Protein AF-0000000066933274 (afdb_homodimer)

Nearest PDB structures (foldseek):
  4g2v-assembly1_A  TM=2.378E-01  e=5.241E-01  Mus musculus
  8u1a-assembly1_B  TM=2.534E-01  e=2.340E+00  synthetic construct
  6xns-assembly2_D  TM=2.308E-01  e=4.944E+00  synthetic construct
  4g2v-assembly1_A  TM=2.990E-01  e=9.304E-01  Mus musculus
  8u1a-assembly1_B  TM=2.545E-01  e=2.924E+00  synthetic construct

Foldseek 3Di:
DDDDDDDDDPDPDDDDPDDPDPPPDDDPPPVPDPPPPDDDDDDDDDDPPPPPPVPCPPPPPPPPPPPPPPPPPPDPVVVVVCLPPPCVCNLVSLLVLLVVLLCQQCVQVPPDDPQDDDALSVCLSVLCPDPPQVLLVLLSQLLSLLLCCLVVVNVVSNVVSVVSLVVSVVSLVVVVVVCVPCVVCVVVVPLPDPSNLNNLVSNLSNCLQANADPCSNVVSLVSSLVSLPSNFQLVLQDDSSVNSLQVSLLVLLLCCQFQLNQDPCLDPRNLDNSPVNHDDDLLSVLSNLSNCVSVLQVLVPDHGDTNLVSLVCLLVDDPVNLVSNLVSLVVSVVVLVVSVVVVCVVVVLPLPPPPLVVVVVLVPPPPDPSPPVVPPSAPGLVRLLSLLSSLLSLLVSLSSVLSSQVSDPPDPPPDDDRCNVVSLVSLQSSLSSLLSSLVVCCVPRQPHPSNSSSLSSLVSCLSRHSDPVSNVSSVVSCVSSNSPHHDPPD/DDDDDDPDDPCPDDDDPDDDDDDDDDPDDDDDDDDDDDDCPPDDPPPPPPCVVVVCVPVPPPPVPVPVPPPPPPDPVVVVVCLVVCCVCNLVSLLVLLVVLLCQQCVQVPPDDPQDDDALSVCLSVLCPDPPQVLLVLLSQLLSQLLCCLVVVNVVSPVVSVVSLVVSVVSLVCVVVVCVPCPVVVVVVPLPDPSNLNNLVSVLSNCLQANADPCSNVVSLVSSLVSVPSNFQLVLQDDSSVNSLQLSLLVLLLCCQFQLNQDPCLDPRNLDNSPVNHDDDLLSVLSNLSNCVSVLQVLVPPHGDTNLVSLVCLLVDDPVNLVSNLVSLVVSVVVLVVSVVVVCVVVVLPLPVPPLVVVVVLVPPPPDPPPVVPPPSAPGLVRLLSLLSSLLSLLVSLSSVLSSQVSDPPDPPPDDDRCNVVSLVSLQSSLSSLLVSLVVCCVPRQPHPSNSSSLSSLVSCLSRHSDPVSNVSSVVSCVSSNNPHHDDPD

Secondary structure (DSSP, 8-state):
---------------------------------------------------------------------------TTHHHHHHHHGGGGTHHHHHHHHHHHHHHHTGGGTT--TTSPPPGGGGHHHHHT--S-HHHHHHHHHHHHHHHHHHTT-HHHHHHHHHHHHHHHHHHHHHHHHHHH-TTTTTS-----HHHHHHHHHHHHHHHHSBSSTTHHHHHHHHHHHHHHHH-GGGGGSHHHHHHHHHHHHHHHHHHHHTT---GGGSHHHHHGGGTTSPPPHHHHHHHHHHHHHHHH-GGGSTT--HHHHHHGGGGS-HHHHHHHHHHHHHHHHHHHHHHHHHHHHH--------HHHHHHHHH-SSS---TT---S-SSHHHHHHHHHHHHHHHHHHHHHHHHHHTSPPPPTTSPPPSHHHHHHHHHHHHHHHHHHHHHHHHHSTTSHHHHHHHHHHHHHHHH-SSHHHHHHHHHHHHHTTTT-B----/------------------------------------------------TT-------------------------THHHHHHHHHHGGG-HHHHHHHHHHHHHHHTGGGTT--TTSPPPGGGGHHHHHT--S-HHHHHHHHHHHHHHHHHHTT-HHHHHHHHHHHHHHHHHHHHHHHHHHH-TTTSSS-----HHHHHHHHHHHHHHHHSBSSTTHHHHHHHHHHHHHHHH-GGGGGSHHHHHHHHHHHHHHHHHHHHTT---GGGSHHHHHGGGTTSPPPHHHHHHHHHHHHHHHH-GGGSTT--HHHHHHGGGGS-HHHHHHHHHHHHHHHHHHHHHHHHHHHHH--------HHHHHHHHH-SSS---TT---SSSSHHHHHHHHHHHHHHHHHHHHHHHHHHTSPPPPTTSPPPSHHHHHHHHHHHHHHHHHHHHHHHHHSTTSHHHHHHHHHHHHHHHH-SSHHHHHHHHHHHHHTTTT-B----

Solvent-accessible surface area (backbone atoms only — not comparable to full-atom values): 55308 Å² total; per-residue (Å²): 129,89,70,74,84,77,87,80,76,82,81,78,83,79,80,84,82,77,71,87,70,69,74,73,74,80,80,72,78,64,79,66,82,69,81,73,80,69,74,87,78,81,75,83,71,80,75,77,76,69,80,65,76,69,75,76,74,68,77,75,76,77,67,75,77,80,69,78,71,72,74,70,67,75,65,74,63,57,61,56,55,54,54,65,73,52,36,70,89,21,67,61,52,50,47,52,51,47,47,49,39,40,48,52,38,43,50,68,57,63,90,48,67,85,81,57,79,69,66,42,60,73,46,46,66,66,49,54,69,44,78,84,46,64,27,37,37,26,15,49,49,13,25,44,31,34,50,50,12,63,77,63,70,33,66,68,42,36,55,53,13,48,52,30,39,54,50,15,51,53,44,42,49,48,49,58,53,51,51,60,65,44,61,70,59,55,64,59,69,69,64,81,48,71,61,62,46,45,26,31,50,26,45,29,51,30,33,54,50,42,22,74,49,96,55,51,44,58,51,24,47,51,53,32,49,54,54,50,58,73,65,38,43,71,65,27,34,52,69,63,49,22,27,42,47,57,53,47,52,50,52,44,27,51,46,12,44,49,43,45,42,72,46,77,63,45,38,67,60,49,56,35,44,28,35,73,78,42,82,70,53,74,56,54,49,50,45,54,53,49,30,41,44,41,71,49,50,51,57,41,83,54,81,84,40,42,40,70,55,35,60,66,47,56,73,72,50,53,71,68,57,46,52,52,37,51,41,37,44,47,52,51,49,50,51,51,51,44,50,50,53,52,48,33,68,73,63,65,55,68,71,66,82,63,61,61,64,61,55,51,52,54,71,65,46,81,74,63,76,70,55,82,77,65,55,69,82,49,98,44,55,66,55,25,34,40,51,16,47,52,23,33,52,48,28,50,48,33,49,53,52,36,52,55,54,69,66,46,74,78,67,58,88,60,50,72,78,75,54,50,68,57,31,45,50,49,18,37,52,25,36,44,48,28,52,48,27,50,50,50,27,53,70,75,39,58,78,10,56,52,35,56,59,36,44,59,30,35,51,47,25,41,75,58,30,62,44,67,67,51,17,49,50,26,47,50,51,36,50,74,61,24,61,71,42,64,64,69,85,123,139,71,93,69,83,77,85,81,81,84,72,81,84,82,84,79,84,85,85,70,89,69,89,83,88,72,91,76,92,86,91,84,90,82,89,84,80,81,73,82,70,81,70,84,72,77,76,70,76,74,78,64,75,68,75,73,71,68,73,73,73,75,65,74,76,77,69,77,71,74,72,68,66,75,62,74,61,56,61,55,55,52,52,63,72,50,35,69,93,21,67,62,53,49,46,53,50,48,47,50,41,40,50,53,38,42,49,71,56,62,91,48,66,85,81,56,78,70,65,42,60,74,45,46,67,66,48,52,68,44,78,85,47,62,28,37,38,26,15,49,49,14,26,42,31,34,49,51,11,63,78,64,68,32,66,67,42,35,54,51,14,50,51,30,40,52,50,16,52,54,44,42,49,48,48,58,53,51,51,61,64,44,62,69,59,54,62,58,71,68,64,81,48,74,61,62,46,47,27,32,51,26,45,29,51,28,34,54,53,42,21,73,50,96,55,51,43,60,51,24,47,52,53,30,50,54,55,51,58,73,65,39,43,71,64,28,32,52,69,63,49,22,26,42,48,58,55,48,51,51,51,44,28,50,45,12,44,51,42,43,44,71,46,75,64,47,36,68,60,50,55,36,43,29,36,72,78,42,82,70,53,76,57,53,48,51,44,54,52,49,29,40,43,41,72,48,50,51,59,41,82,55,81,84,42,42,40,70,55,35,60,66,47,55,72,72,50,52,70,69,57,47,52,51,37,50,42,36,45,48,53,51,50,50,52,51,52,44,50,49,54,51,49,33,69,73,64,65,56,67,71,68,84,62,60,61,63,60,53,51,50,55,72,65,47,85,75,65,77,69,53,86,71,66,59,66,81,49,95,43,54,68,54,23,33,40,50,18,46,53,24,35,53,47,29,50,48,33,47,52,51,36,52,55,53,68,64,46,74,80,66,59,87,60,50,74,78,75,54,51,68,58,30,47,50,49,19,37,53,26,34,47,48,28,52,50,30,50,51,50,27,52,72,74,40,58,78,11,56,52,37,56,60,38,45,58,29,36,52,48,24,40,74,59,29,62,45,69,67,52,18,50,51,26,47,52,50,36,50,74,61,23,59,72,42,62,66,70,85,123

pLDDT: mean 71.2, std 28.5, range [14.56, 98.38]

Radius of gyration: 40.58 Å; Cα contacts (8 Å, |Δi|>4): 1030; chains: 2; bounding box: 125×117×122 Å

Structure (mmCIF, N/CA/C/O backbone):
data_AF-0000000066933274-model_v1
#
loop_
_entity.id
_entity.type
_entity.pdbx_description
1 polymer 'Unplaced genomic scaffold supercont1.3, whole genome shotgun sequence'
#
loop_
_atom_site.group_PDB
_atom_site.id
_atom_site.type_symbol
_atom_site.label_atom_id
_atom_site.label_alt_id
_atom_site.label_comp_id
_atom_site.label_asym_id
_atom_site.label_entity_id
_atom_site.label_seq_id
_atom_site.pdbx_PDB_ins_code
_atom_site.Cartn_x
_atom_site.Cartn_y
_atom_site.Cartn_z
_atom_site.occupancy
_atom_site.B_iso_or_equiv
_atom_site.auth_seq_id
_atom_site.auth_comp_id
_atom_site.auth_asym_id
_atom_site.auth_atom_id
_atom_site.pdbx_PDB_model_num
ATOM 1 N N . MET A 1 1 ? 67.625 -12.094 35.531 1 18.78 1 MET A N 1
ATOM 2 C CA . MET A 1 1 ? 68.438 -11.281 34.625 1 18.78 1 MET A CA 1
ATOM 3 C C . MET A 1 1 ? 68.312 -11.805 33.188 1 18.78 1 MET A C 1
ATOM 5 O O . MET A 1 1 ? 69 -11.289 32.312 1 18.78 1 MET A O 1
ATOM 9 N N . SER A 1 2 ? 67.938 -12.898 33.031 1 17.69 2 SER A N 1
ATOM 10 C CA . SER A 1 2 ? 68.25 -13.789 31.922 1 17.69 2 SER A CA 1
ATOM 11 C C . SER A 1 2 ? 67.812 -13.188 30.594 1 17.69 2 SER A C 1
ATOM 13 O O . SER A 1 2 ? 66.625 -12.898 30.422 1 17.69 2 SER A O 1
ATOM 15 N N . ALA A 1 3 ? 68.688 -12.734 29.859 1 18.67 3 ALA A N 1
ATOM 16 C CA . ALA A 1 3 ? 69.188 -11.867 28.797 1 18.67 3 ALA A CA 1
ATOM 17 C C . ALA A 1 3 ? 68.875 -12.438 27.422 1 18.67 3 ALA A C 1
ATOM 19 O O . ALA A 1 3 ? 69.312 -11.859 26.391 1 18.67 3 ALA A O 1
ATOM 20 N N . GLN A 1 4 ? 68.438 -13.68 27.406 1 16.78 4 GLN A N 1
ATOM 21 C CA . GLN A 1 4 ? 69 -14.336 26.25 1 16.78 4 GLN A CA 1
ATOM 22 C C . GLN A 1 4 ? 68.688 -13.57 24.969 1 16.78 4 GLN A C 1
ATOM 24 O O . GLN A 1 4 ? 67.812 -12.711 24.953 1 16.78 4 GLN A O 1
ATOM 29 N N . VAL A 1 5 ? 68.438 -14.336 23.953 1 17.09 5 VAL A N 1
ATOM 30 C CA . VAL A 1 5 ? 69.062 -14.609 22.672 1 17.09 5 VAL A CA 1
ATOM 31 C C . VAL A 1 5 ? 68.5 -13.641 21.625 1 17.09 5 VAL A C 1
ATOM 33 O O . VAL A 1 5 ? 67.5 -12.992 21.828 1 17.09 5 VAL A O 1
ATOM 36 N N . SER A 1 6 ? 68.188 -14.125 20.422 1 15.7 6 SER A N 1
ATOM 37 C CA . SER A 1 6 ? 69 -14.062 19.203 1 15.7 6 SER A CA 1
ATOM 38 C C . SER A 1 6 ? 68.438 -13.039 18.219 1 15.7 6 SER A C 1
ATOM 40 O O . SER A 1 6 ? 69.125 -12.227 17.656 1 15.7 6 SER A O 1
ATOM 42 N N . ARG A 1 7 ? 67.125 -13.227 17.688 1 17.92 7 ARG A N 1
ATOM 43 C CA . ARG A 1 7 ? 67.188 -13.484 16.25 1 17.92 7 ARG A CA 1
ATOM 44 C C . ARG A 1 7 ? 67.188 -12.18 15.469 1 17.92 7 ARG A C 1
ATOM 46 O O . ARG A 1 7 ? 66.438 -11.234 15.789 1 17.92 7 ARG A O 1
ATOM 53 N N . PRO A 1 8 ? 68.125 -12.078 14.516 1 18.42 8 PRO A N 1
ATOM 54 C CA . PRO A 1 8 ? 68.75 -11.008 13.789 1 18.42 8 PRO A CA 1
ATOM 55 C C . PRO A 1 8 ? 67.812 -10.141 12.984 1 18.42 8 PRO A C 1
ATOM 57 O O . PRO A 1 8 ? 66.625 -10.5 12.828 1 18.42 8 PRO A O 1
ATOM 60 N N . ARG A 1 9 ? 68.438 -9.289 12.141 1 16.47 9 ARG A N 1
ATOM 61 C CA . ARG A 1 9 ? 68.625 -7.957 11.57 1 16.47 9 ARG A CA 1
ATOM 62 C C . ARG A 1 9 ? 67.875 -7.84 10.227 1 16.47 9 ARG A C 1
ATOM 64 O O . ARG A 1 9 ? 68.125 -6.91 9.453 1 16.47 9 ARG A O 1
ATOM 71 N N . LYS A 1 10 ? 66.875 -8.664 10.039 1 15.83 10 LYS A N 1
ATOM 72 C CA . LYS A 1 10 ? 66.75 -8.82 8.594 1 15.83 10 LYS A CA 1
ATOM 73 C C . LYS A 1 10 ? 66.688 -7.469 7.891 1 15.83 10 LYS A C 1
ATOM 75 O O . LYS A 1 10 ? 66.188 -6.492 8.414 1 15.83 10 LYS A O 1
ATOM 80 N N . LYS A 1 11 ? 67.375 -7.441 6.73 1 16.17 11 LYS A N 1
ATOM 81 C CA . LYS A 1 11 ? 68 -6.633 5.695 1 16.17 11 LYS A CA 1
ATOM 82 C C . LYS A 1 11 ? 67 -5.688 5.047 1 16.17 11 LYS A C 1
ATOM 84 O O . LYS A 1 11 ? 65.812 -6.066 4.805 1 16.17 11 LYS A O 1
ATOM 89 N N . ARG A 1 12 ? 67.125 -4.395 4.957 1 16.53 12 ARG A N 1
ATOM 90 C CA . ARG A 1 12 ? 66.688 -3.064 4.539 1 16.53 12 ARG A CA 1
ATOM 91 C C . ARG A 1 12 ? 66.625 -2.971 3.02 1 16.53 12 ARG A C 1
ATOM 93 O O . ARG A 1 12 ? 66.375 -1.897 2.473 1 16.53 12 ARG A O 1
ATOM 100 N N . ARG A 1 13 ? 67.125 -4.047 2.297 1 15.05 13 ARG A N 1
ATOM 101 C CA . ARG A 1 13 ? 67.625 -3.549 1.04 1 15.05 13 ARG A CA 1
ATOM 102 C C . ARG A 1 13 ? 66.688 -2.617 0.34 1 15.05 13 ARG A C 1
ATOM 104 O O . ARG A 1 13 ? 65.438 -2.719 0.542 1 15.05 13 ARG A O 1
ATOM 111 N N . ALA A 1 14 ? 67.188 -1.65 -0.575 1 16.34 14 ALA A N 1
ATOM 112 C CA . ALA A 1 14 ? 67.25 -0.391 -1.308 1 16.34 14 ALA A CA 1
ATOM 113 C C . ALA A 1 14 ? 66.375 -0.421 -2.562 1 16.34 14 ALA A C 1
ATOM 115 O O . ALA A 1 14 ? 66 0.628 -3.092 1 16.34 14 ALA A O 1
ATOM 116 N N . THR A 1 15 ? 66.125 -1.631 -3.086 1 14.56 15 THR A N 1
ATOM 117 C CA . THR A 1 15 ? 66.312 -1.656 -4.527 1 14.56 15 THR A CA 1
ATOM 118 C C . THR A 1 15 ? 65.438 -0.611 -5.23 1 14.56 15 THR A C 1
ATOM 120 O O . THR A 1 15 ? 64.5 -0.091 -4.645 1 14.56 15 THR A O 1
ATOM 123 N N . ALA A 1 16 ? 64.812 -1.006 -6.426 1 15.29 16 ALA A N 1
ATOM 124 C CA . ALA A 1 16 ? 64.938 -0.769 -7.859 1 15.29 16 ALA A CA 1
ATOM 125 C C . ALA A 1 16 ? 64 0.323 -8.328 1 15.29 16 ALA A C 1
ATOM 127 O O . ALA A 1 16 ? 62.781 0.294 -8.016 1 15.29 16 ALA A O 1
ATOM 128 N N . ARG A 1 17 ? 64.438 1.502 -8.789 1 16.56 17 ARG A N 1
ATOM 129 C CA . ARG A 1 17 ? 64.188 2.783 -9.438 1 16.56 17 ARG A CA 1
ATOM 130 C C . ARG A 1 17 ? 63.438 2.588 -10.758 1 16.56 17 ARG A C 1
ATOM 132 O O . ARG A 1 17 ? 63.281 3.535 -11.523 1 16.56 17 ARG A O 1
ATOM 139 N N . SER A 1 18 ? 63.062 1.366 -11.023 1 14.67 18 SER A N 1
ATOM 140 C CA . SER A 1 18 ? 62.938 1.223 -12.469 1 14.67 18 SER A CA 1
ATOM 141 C C . SER A 1 18 ? 62.156 2.391 -13.086 1 14.67 18 SER A C 1
ATOM 143 O O . SER A 1 18 ? 61.438 3.086 -12.391 1 14.67 18 SER A O 1
ATOM 145 N N . THR A 1 19 ? 62 2.285 -14.438 1 15.74 19 THR A N 1
ATOM 146 C CA . THR A 1 19 ? 62.156 2.764 -15.805 1 15.74 19 THR A CA 1
ATOM 147 C C . THR A 1 19 ? 60.844 3.377 -16.328 1 15.74 19 THR A C 1
ATOM 149 O O . THR A 1 19 ? 60.812 3.979 -17.391 1 15.74 19 THR A O 1
ATOM 152 N N . ASP A 1 20 ? 59.781 3.18 -15.664 1 15.59 20 ASP A N 1
ATOM 153 C CA . ASP A 1 20 ? 58.75 2.994 -16.688 1 15.59 20 ASP A CA 1
ATOM 154 C C . ASP A 1 20 ? 58.531 4.273 -17.5 1 15.59 20 ASP A C 1
ATOM 156 O O . ASP A 1 20 ? 58.344 5.348 -16.922 1 15.59 20 ASP A O 1
ATOM 160 N N . GLU A 1 21 ? 59.031 4.18 -18.703 1 16.09 21 GLU A N 1
ATOM 161 C CA . GLU A 1 21 ? 59.062 4.93 -19.953 1 16.09 21 GLU A CA 1
ATOM 162 C C . GLU A 1 21 ? 57.688 5.488 -20.297 1 16.09 21 GLU A C 1
ATOM 164 O O . GLU A 1 21 ? 56.688 4.805 -20.141 1 16.09 21 GLU A O 1
ATOM 169 N N . CYS A 1 22 ? 57.656 6.645 -20.219 1 16.64 22 CYS A N 1
ATOM 170 C CA . CYS A 1 22 ? 56.719 7.734 -20.484 1 16.64 22 CYS A CA 1
ATOM 171 C C . CYS A 1 22 ? 56.094 7.594 -21.875 1 16.64 22 CYS A C 1
ATOM 173 O O . CYS A 1 22 ? 55.438 8.516 -22.359 1 16.64 22 CYS A O 1
ATOM 175 N N . PRO A 1 23 ? 56.062 6.234 -22.328 1 14.92 23 PRO A N 1
ATOM 176 C CA . PRO A 1 23 ? 55.969 6.516 -23.75 1 14.92 23 PRO A CA 1
ATOM 177 C C . PRO A 1 23 ? 54.812 7.465 -24.094 1 14.92 23 PRO A C 1
ATOM 179 O O . PRO A 1 23 ? 53.781 7.434 -23.438 1 14.92 23 PRO A O 1
ATOM 182 N N . ALA A 1 24 ? 55.188 8.453 -24.516 1 17.03 24 ALA A N 1
ATOM 183 C CA . ALA A 1 24 ? 54.594 9.656 -25.125 1 17.03 24 ALA A CA 1
ATOM 184 C C . ALA A 1 24 ? 53.656 9.289 -26.266 1 17.03 24 ALA A C 1
ATOM 186 O O . ALA A 1 24 ? 54.094 8.859 -27.328 1 17.03 24 ALA A O 1
ATOM 187 N N . ILE A 1 25 ? 52.781 8.359 -25.812 1 15.12 25 ILE A N 1
ATOM 188 C CA . ILE A 1 25 ? 51.969 7.891 -26.938 1 15.12 25 ILE A CA 1
ATOM 189 C C . ILE A 1 25 ? 51.656 9.055 -27.875 1 15.12 25 ILE A C 1
ATOM 191 O O . ILE A 1 25 ? 51.438 10.18 -27.406 1 15.12 25 ILE A O 1
ATOM 195 N N . LEU A 1 26 ? 51.438 8.617 -29 1 14.84 26 LEU A N 1
ATOM 196 C CA . LEU A 1 26 ? 51.531 8.977 -30.406 1 14.84 26 LEU A CA 1
ATOM 197 C C . LEU A 1 26 ? 50.5 10.055 -30.766 1 14.84 26 LEU A C 1
ATOM 199 O O . LEU A 1 26 ? 49.688 10.43 -29.938 1 14.84 26 LEU A O 1
ATOM 203 N N . ARG A 1 27 ? 49.625 9.648 -31.734 1 15.19 27 ARG A N 1
ATOM 204 C CA . ARG A 1 27 ? 49.469 10.117 -33.094 1 15.19 27 ARG A CA 1
ATOM 205 C C . ARG A 1 27 ? 48.312 11.117 -33.219 1 15.19 27 ARG A C 1
ATOM 207 O O . ARG A 1 27 ? 47.219 10.859 -32.719 1 15.19 27 ARG A O 1
ATOM 214 N N . ALA A 1 28 ? 48.594 12.219 -33.375 1 15.47 28 ALA A N 1
ATOM 215 C CA . ALA A 1 28 ? 47.938 13.508 -33.594 1 15.47 28 ALA A CA 1
ATOM 216 C C . ALA A 1 28 ? 46.938 13.438 -34.719 1 15.47 28 ALA A C 1
ATOM 218 O O . ALA A 1 28 ? 46.125 14.352 -34.938 1 15.47 28 ALA A O 1
ATOM 219 N N . SER A 1 29 ? 46.812 12.25 -35.469 1 15.27 29 SER A N 1
ATOM 220 C CA . SER A 1 29 ? 46.688 12.727 -36.844 1 15.27 29 SER A CA 1
ATOM 221 C C . SER A 1 29 ? 45.312 13.367 -37.062 1 15.27 29 SER A C 1
ATOM 223 O O . SER A 1 29 ? 44.312 12.703 -36.969 1 15.27 29 SER A O 1
ATOM 225 N N . THR A 1 30 ? 45.031 14.438 -36.531 1 17.11 30 THR A N 1
ATOM 226 C CA . THR A 1 30 ? 43.75 15.117 -36.688 1 17.11 30 THR A CA 1
ATOM 227 C C . THR A 1 30 ? 43.5 15.422 -38.156 1 17.11 30 THR A C 1
ATOM 229 O O . THR A 1 30 ? 42.562 16.156 -38.5 1 17.11 30 THR A O 1
ATOM 232 N N . ASP A 1 31 ? 43.812 14.469 -39.062 1 15.92 31 ASP A N 1
ATOM 233 C CA . ASP A 1 31 ? 43.75 15.039 -40.406 1 15.92 31 ASP A CA 1
ATOM 234 C C . ASP A 1 31 ? 42.375 15.664 -40.656 1 15.92 31 ASP A C 1
ATOM 236 O O . ASP A 1 31 ? 41.344 15.047 -40.375 1 15.92 31 ASP A O 1
ATOM 240 N N . ASP A 1 32 ? 42.281 16.828 -40.719 1 17.05 32 ASP A N 1
ATOM 241 C CA . ASP A 1 32 ? 41.344 17.922 -40.906 1 17.05 32 ASP A CA 1
ATOM 242 C C . ASP A 1 32 ? 40.625 17.812 -42.25 1 17.05 32 ASP A C 1
ATOM 244 O O . ASP A 1 32 ? 39.844 18.688 -42.625 1 17.05 32 ASP A O 1
ATOM 248 N N . ASP A 1 33 ? 40.812 16.75 -42.969 1 16.14 33 ASP A N 1
ATOM 249 C CA . ASP A 1 33 ? 40.656 17.188 -44.375 1 16.14 33 ASP A CA 1
ATOM 250 C C . ASP A 1 33 ? 39.25 17.75 -44.594 1 16.14 33 ASP A C 1
ATOM 252 O O . ASP A 1 33 ? 38.25 17.234 -44.062 1 16.14 33 ASP A O 1
ATOM 256 N N . THR A 1 34 ? 39.219 18.906 -45.094 1 17.95 34 THR A N 1
ATOM 257 C CA . THR A 1 34 ? 38.344 20.031 -45.469 1 17.95 34 THR A CA 1
ATOM 258 C C . THR A 1 34 ? 37.375 19.594 -46.562 1 17.95 34 THR A C 1
ATOM 260 O O . THR A 1 34 ? 36.469 20.344 -46.906 1 17.95 34 THR A O 1
ATOM 263 N N . THR A 1 35 ? 37.344 18.344 -47.031 1 16.97 35 THR A N 1
ATOM 2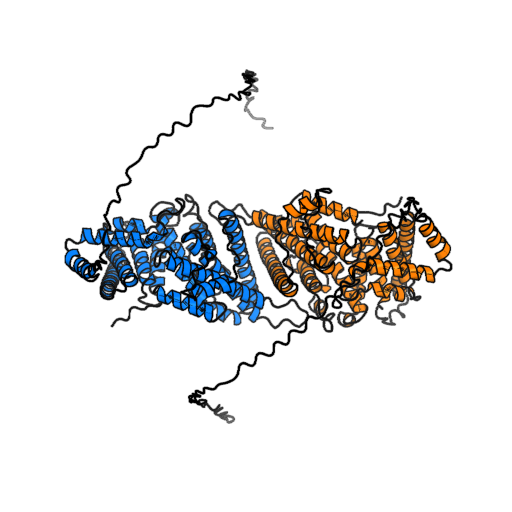64 C CA . THR A 1 35 ? 37 18.438 -48.438 1 16.97 35 THR A CA 1
ATOM 265 C C . THR A 1 35 ? 35.562 18.938 -48.625 1 16.97 35 THR A C 1
ATOM 267 O O . THR A 1 35 ? 34.656 18.438 -47.969 1 16.97 35 THR A O 1
ATOM 270 N N . THR A 1 36 ? 35.5 20.094 -49.281 1 18.48 36 THR A N 1
ATOM 271 C CA . THR A 1 36 ? 34.531 21.078 -49.719 1 18.48 36 THR A CA 1
ATOM 272 C C . THR A 1 36 ? 33.5 20.422 -50.656 1 18.48 36 THR A C 1
ATOM 274 O O . THR A 1 36 ? 33.844 19.969 -51.75 1 18.48 36 THR A O 1
ATOM 277 N N . ILE A 1 37 ? 32.656 19.594 -50.188 1 19.06 37 ILE A N 1
ATOM 278 C CA . ILE A 1 37 ? 31.844 18.812 -51.094 1 19.06 37 ILE A CA 1
ATOM 279 C C . ILE A 1 37 ? 30.844 19.719 -51.812 1 19.06 37 ILE A C 1
ATOM 281 O O . ILE A 1 37 ? 29.625 19.578 -51.625 1 19.06 37 ILE A O 1
ATOM 285 N N . SER A 1 38 ? 31.422 20.875 -52.219 1 16.17 38 SER A N 1
ATOM 286 C CA . SER A 1 38 ? 30.312 21.766 -52.531 1 16.17 38 SER A CA 1
ATOM 287 C C . SER A 1 38 ? 29.375 21.141 -53.531 1 16.17 38 SER A C 1
ATOM 289 O O . SER A 1 38 ? 28.172 20.984 -53.281 1 16.17 38 SER A O 1
ATOM 291 N N . PRO A 1 39 ? 29.156 21.906 -54.656 1 17.42 39 PRO A N 1
ATOM 292 C CA . PRO A 1 39 ? 27.922 22.562 -55.094 1 17.42 39 PRO A CA 1
ATOM 293 C C . PRO A 1 39 ? 27.188 21.781 -56.156 1 17.42 39 PRO A C 1
ATOM 295 O O . PRO A 1 39 ? 25.953 21.75 -56.188 1 17.42 39 PRO A O 1
ATOM 298 N N . ASP A 1 40 ? 27.828 20.984 -57.094 1 15.98 40 ASP A N 1
ATOM 299 C CA . ASP A 1 40 ? 27.516 21.453 -58.469 1 15.98 40 ASP A CA 1
ATOM 300 C C . ASP A 1 40 ? 26.125 21 -58.875 1 15.98 40 ASP A C 1
ATOM 302 O O . ASP A 1 40 ? 25.688 19.891 -58.562 1 15.98 40 ASP A O 1
ATOM 306 N N . ALA A 1 41 ? 25.297 22 -59.469 1 17.14 41 ALA A N 1
ATOM 307 C CA . ALA A 1 41 ? 23.953 22.328 -59.938 1 17.14 41 ALA A CA 1
ATOM 308 C C . ALA A 1 41 ? 23.578 21.5 -61.156 1 17.14 41 ALA A C 1
ATOM 310 O O . ALA A 1 41 ? 22.391 21.344 -61.469 1 17.14 41 ALA A O 1
ATOM 311 N N . SER A 1 42 ? 24.609 20.781 -61.875 1 16.28 42 SER A N 1
ATOM 312 C CA . SER A 1 42 ? 24.297 21.031 -63.25 1 16.28 42 SER A CA 1
ATOM 313 C C . SER A 1 42 ? 23 20.344 -63.688 1 16.28 42 SER A C 1
ATOM 315 O O . SER A 1 42 ? 22.578 19.391 -63.031 1 16.28 42 SER A O 1
ATOM 317 N N . ASN A 1 43 ? 22.422 20.828 -64.875 1 17.67 43 ASN A N 1
ATOM 318 C CA . ASN A 1 43 ? 21.219 21.094 -65.688 1 17.67 43 ASN A CA 1
ATOM 319 C C . ASN A 1 43 ? 20.75 19.844 -66.438 1 17.67 43 ASN A C 1
ATOM 321 O O . ASN A 1 43 ? 19.641 19.828 -66.938 1 17.67 43 ASN A O 1
ATOM 325 N N . THR A 1 44 ? 21.688 18.859 -66.625 1 17.14 44 THR A N 1
ATOM 326 C CA . THR A 1 44 ? 21.391 18.469 -68 1 17.14 44 THR A CA 1
ATOM 327 C C . THR A 1 44 ? 20.062 17.719 -68.125 1 17.14 44 THR A C 1
ATOM 329 O O . THR A 1 44 ? 19.688 17.016 -67.188 1 17.14 44 THR A O 1
ATOM 332 N N . SER A 1 45 ? 19.328 17.891 -69.25 1 18.48 45 SER A N 1
ATOM 333 C CA . SER A 1 45 ? 18.031 17.859 -69.875 1 18.48 45 SER A CA 1
ATOM 334 C C . SER A 1 45 ? 17.562 16.422 -70.125 1 18.48 45 SER A C 1
ATOM 336 O O . SER A 1 45 ? 16.406 16.203 -70.5 1 18.48 45 SER A O 1
ATOM 338 N N . PRO A 1 46 ? 18.469 15.359 -69.75 1 18.72 46 PRO A N 1
ATOM 339 C CA . PRO A 1 46 ? 18.188 14.492 -70.875 1 18.72 46 PRO A CA 1
ATOM 340 C C . PRO A 1 46 ? 16.719 14.086 -71 1 18.72 46 PRO A C 1
ATOM 342 O O . PRO A 1 46 ? 16 14.117 -69.938 1 18.72 46 PRO A O 1
ATOM 345 N N . THR A 1 47 ? 16.344 13.828 -72.25 1 18.03 47 THR A N 1
ATOM 346 C CA . THR A 1 47 ? 15.18 13.664 -73.062 1 18.03 47 THR A CA 1
ATOM 347 C C . THR A 1 47 ? 14.344 12.461 -72.625 1 18.03 47 THR A C 1
ATOM 349 O O . THR A 1 47 ? 14.891 11.469 -72.125 1 18.03 47 THR A O 1
ATOM 352 N N . GLU A 1 48 ? 13.109 12.75 -72.438 1 19.34 48 GLU A N 1
ATOM 353 C CA . GLU A 1 48 ? 11.859 12.125 -72 1 19.34 48 GLU A CA 1
ATOM 354 C C . GLU A 1 48 ? 11.641 10.797 -72.75 1 19.34 48 GLU A C 1
ATOM 356 O O . GLU A 1 48 ? 10.641 10.109 -72.5 1 19.34 48 GLU A O 1
ATOM 361 N N . ASP A 1 49 ? 12.836 10.047 -73.188 1 17.56 49 ASP A N 1
ATOM 362 C CA . ASP A 1 49 ? 12.328 9.188 -74.25 1 17.56 49 ASP A CA 1
ATOM 363 C C . ASP A 1 49 ? 11.133 8.367 -73.812 1 17.56 49 ASP A C 1
ATOM 365 O O . ASP A 1 49 ? 11.086 7.93 -72.625 1 17.56 49 ASP A O 1
ATOM 369 N N . ASP A 1 50 ? 10.047 8.516 -74.562 1 18.91 50 ASP A N 1
ATOM 370 C CA . ASP A 1 50 ? 8.633 8.148 -74.562 1 18.91 50 ASP A CA 1
ATOM 371 C C . ASP A 1 50 ? 8.461 6.633 -74.5 1 18.91 50 ASP A C 1
ATOM 373 O O . ASP A 1 50 ? 7.344 6.125 -74.625 1 18.91 50 ASP A O 1
ATOM 377 N N . LEU A 1 51 ? 9.547 5.887 -73.938 1 19.36 51 LEU A N 1
ATOM 378 C CA . LEU A 1 51 ? 9.414 4.52 -74.438 1 19.36 51 LEU A CA 1
ATOM 379 C C . LEU A 1 51 ? 8.031 3.961 -74.125 1 19.36 51 LEU A C 1
ATOM 381 O O . LEU A 1 51 ? 7.637 3.928 -72.938 1 19.36 51 LEU A O 1
ATOM 385 N N . THR A 1 52 ? 7.098 4.02 -75.062 1 20.03 52 THR A N 1
ATOM 386 C CA . THR A 1 52 ? 5.703 3.641 -75.25 1 20.03 52 THR A CA 1
ATOM 387 C C . THR A 1 52 ? 5.5 2.158 -74.938 1 20.03 52 THR A C 1
ATOM 389 O O . THR A 1 52 ? 4.398 1.63 -75.125 1 20.03 52 THR A O 1
ATOM 392 N N . MET A 1 53 ? 6.387 1.508 -74.125 1 19.7 53 MET A N 1
ATOM 393 C CA . MET A 1 53 ? 6.215 0.081 -74.375 1 19.7 53 MET A CA 1
ATOM 394 C C . MET A 1 53 ? 4.762 -0.334 -74.188 1 19.7 53 MET A C 1
ATOM 396 O O . MET A 1 53 ? 4.148 0.009 -73.188 1 19.7 53 MET A O 1
ATOM 400 N N . SER A 1 54 ? 4.062 -0.618 -75.25 1 19.5 54 SER A N 1
ATOM 401 C CA . SER A 1 54 ? 2.686 -1.014 -75.5 1 19.5 54 SER A CA 1
ATOM 402 C C . SER A 1 54 ? 2.324 -2.297 -74.75 1 19.5 54 SER A C 1
ATOM 404 O O . SER A 1 54 ? 1.292 -2.91 -75.062 1 19.5 54 SER A O 1
ATOM 406 N N . LEU A 1 55 ? 2.914 -2.48 -73.562 1 19.61 55 LEU A N 1
ATOM 407 C CA . LEU A 1 55 ? 2.799 -3.895 -73.188 1 19.61 55 LEU A CA 1
ATOM 408 C C . LEU A 1 55 ? 1.346 -4.355 -73.312 1 19.61 55 LEU A C 1
ATOM 410 O O . LEU A 1 55 ? 0.455 -3.703 -72.75 1 19.61 55 LEU A O 1
ATOM 414 N N . ASP A 1 56 ? 1.044 -5.176 -74.25 1 21.33 56 ASP A N 1
ATOM 415 C CA . ASP A 1 56 ? -0.139 -5.844 -74.75 1 21.33 56 ASP A CA 1
ATOM 416 C C . ASP A 1 56 ? -0.857 -6.641 -73.688 1 21.33 56 ASP A C 1
ATOM 418 O O . ASP A 1 56 ? -0.305 -7.598 -73.125 1 21.33 56 ASP A O 1
ATOM 422 N N . THR A 1 57 ? -1.358 -5.98 -72.688 1 23.5 57 THR A N 1
ATOM 423 C CA . THR A 1 57 ? -1.939 -6.613 -71.5 1 23.5 57 THR A CA 1
ATOM 424 C C . THR A 1 57 ? -3.096 -7.527 -71.875 1 23.5 57 THR A C 1
ATOM 426 O O . THR A 1 57 ? -4.203 -7.059 -72.125 1 23.5 57 THR A O 1
ATOM 429 N N . SER A 1 58 ? -2.76 -8.523 -72.75 1 22.88 58 SER A N 1
ATOM 430 C CA . SER A 1 58 ? -3.828 -9.406 -73.25 1 22.88 58 SER A CA 1
ATOM 431 C C . SER A 1 58 ? -4.684 -9.891 -72.062 1 22.88 58 SER A C 1
ATOM 433 O O . SER A 1 58 ? -4.18 -10.086 -70.938 1 22.88 58 SER A O 1
ATOM 435 N N . PRO A 1 59 ? -6.027 -9.797 -72.25 1 23.08 59 PRO A N 1
ATOM 436 C CA . PRO A 1 59 ? -7.062 -9.953 -71.188 1 23.08 59 PRO A CA 1
ATOM 437 C C . PRO A 1 59 ? -7.078 -11.344 -70.562 1 23.08 59 PRO A C 1
ATOM 439 O O . PRO A 1 59 ? -7.309 -12.336 -71.312 1 23.08 59 PRO A O 1
ATOM 442 N N . SER A 1 60 ? -5.93 -11.867 -70 1 21.75 60 SER A N 1
ATOM 443 C CA . SER A 1 60 ? -5.992 -13.32 -69.875 1 21.75 60 SER A CA 1
ATOM 444 C C . SER A 1 60 ? -7.301 -13.758 -69.188 1 21.75 60 SER A C 1
ATOM 446 O O . SER A 1 60 ? -7.734 -13.18 -68.188 1 21.75 60 SER A O 1
ATOM 448 N N . PRO A 1 61 ? -8.156 -14.508 -69.938 1 23.28 61 PRO A N 1
ATOM 449 C CA . PRO A 1 61 ? -9.531 -14.945 -69.75 1 23.28 61 PRO A CA 1
ATOM 450 C C . PRO A 1 61 ? -9.703 -15.703 -68.438 1 23.28 61 PRO A C 1
ATOM 452 O O . PRO A 1 61 ? -10.766 -16.281 -68.188 1 23.28 61 PRO A O 1
ATOM 455 N N . TRP A 1 62 ? -8.594 -16.031 -67.75 1 21.05 62 TRP A N 1
ATOM 456 C CA . TRP A 1 62 ? -8.742 -17.203 -66.875 1 21.05 62 TRP A CA 1
ATOM 457 C C . TRP A 1 62 ? -9.719 -16.938 -65.75 1 21.05 62 TRP A C 1
ATOM 459 O O . TRP A 1 62 ? -9.383 -16.281 -64.75 1 21.05 62 TRP A O 1
ATOM 469 N N . GLU A 1 63 ? -10.906 -16.594 -66.125 1 22.66 63 GLU A N 1
ATOM 470 C CA . GLU A 1 63 ? -11.945 -16.375 -65.125 1 22.66 63 GLU A CA 1
ATOM 471 C C . GLU A 1 63 ? -12.086 -17.594 -64.188 1 22.66 63 GLU A C 1
ATOM 473 O O . GLU A 1 63 ? -12.531 -18.656 -64.625 1 22.66 63 GLU A O 1
ATOM 478 N N . PRO A 1 64 ? -11.008 -17.922 -63.344 1 21.81 64 PRO A N 1
ATOM 479 C CA . PRO A 1 64 ? -11.219 -19.25 -62.719 1 21.81 64 PRO A CA 1
ATOM 480 C C . PRO A 1 64 ? -12.562 -19.344 -62 1 21.81 64 PRO A C 1
ATOM 482 O O . PRO A 1 64 ? -12.977 -18.406 -61.344 1 21.81 64 PRO A O 1
ATOM 485 N N . ASP A 1 65 ? -13.547 -19.969 -62.531 1 22.02 65 ASP A N 1
ATOM 486 C CA . ASP A 1 65 ? -14.852 -20.391 -62.031 1 22.02 65 ASP A CA 1
ATOM 487 C C . ASP A 1 65 ? -14.727 -21.047 -60.656 1 22.02 65 ASP A C 1
ATOM 489 O O . ASP A 1 65 ? -14.219 -22.172 -60.562 1 22.02 65 ASP A O 1
ATOM 493 N N . ALA A 1 66 ? -14.406 -20.312 -59.594 1 24.36 66 ALA A N 1
ATOM 494 C CA . ALA A 1 66 ? -14.148 -20.797 -58.25 1 24.36 66 ALA A CA 1
ATOM 495 C C . ALA A 1 66 ? -15.297 -21.672 -57.75 1 24.36 66 ALA A C 1
ATOM 497 O O . ALA A 1 66 ? -16.328 -21.141 -57.312 1 24.36 66 ALA A O 1
ATOM 498 N N . ALA A 1 67 ? -15.648 -22.672 -58.5 1 23.72 67 ALA A N 1
ATOM 499 C CA . ALA A 1 67 ? -16.609 -23.703 -58.062 1 23.72 67 ALA A CA 1
ATOM 500 C C . ALA A 1 67 ? -16.312 -24.141 -56.656 1 23.72 67 ALA A C 1
ATOM 502 O O . ALA A 1 67 ? -15.156 -24.422 -56.281 1 23.72 67 ALA A O 1
ATOM 503 N N . GLY A 1 68 ? -17.109 -23.719 -55.75 1 24.58 68 GLY A N 1
ATOM 504 C CA . GLY A 1 68 ? -17.234 -23.859 -54.281 1 24.58 68 GLY A CA 1
ATOM 505 C C . GLY A 1 68 ? -16.969 -25.266 -53.812 1 24.58 68 GLY A C 1
ATOM 506 O O . GLY A 1 68 ? -17.891 -26 -53.438 1 24.58 68 GLY A O 1
ATOM 507 N N . GLN A 1 69 ? -16.062 -25.969 -54.469 1 23.55 69 GLN A N 1
ATOM 508 C CA . GLN A 1 69 ? -15.977 -27.359 -54.031 1 23.55 69 GLN A CA 1
ATOM 509 C C . GLN A 1 69 ? -15.773 -27.453 -52.531 1 23.55 69 GLN A C 1
ATOM 511 O O . GLN A 1 69 ? -14.805 -26.922 -52 1 23.55 69 GLN A O 1
ATOM 516 N N . GLU A 1 70 ? -16.875 -27.625 -51.812 1 26.38 70 GLU A N 1
ATOM 517 C CA . GLU A 1 70 ? -17.078 -28.016 -50.438 1 26.38 70 GLU A CA 1
ATOM 518 C C . GLU A 1 70 ? -16.094 -29.109 -50.031 1 26.38 70 GLU A C 1
ATOM 520 O O . GLU A 1 70 ? -16.25 -30.266 -50.438 1 26.38 70 GLU A O 1
ATOM 525 N N . SER A 1 71 ? -14.852 -28.875 -50.219 1 27.16 71 SER A N 1
ATOM 526 C CA . SER A 1 71 ? -13.914 -29.922 -49.844 1 27.16 71 SER A CA 1
ATOM 527 C C . SER A 1 71 ? -14.227 -30.469 -48.438 1 27.16 71 SER A C 1
ATOM 529 O O . SER A 1 71 ? -14.266 -29.719 -47.469 1 27.16 71 SER A O 1
ATOM 531 N N . SER A 1 72 ? -15.125 -31.422 -48.406 1 26.83 72 SER A N 1
ATOM 532 C CA . SER A 1 72 ? -15.5 -32.281 -47.312 1 26.83 72 SER A CA 1
ATOM 533 C C . SER A 1 72 ? -14.281 -32.688 -46.469 1 26.83 72 SER A C 1
ATOM 535 O O . SER A 1 72 ? -13.359 -33.312 -47 1 26.83 72 SER A O 1
ATOM 537 N N . LEU A 1 73 ? -13.875 -31.766 -45.688 1 29.28 73 LEU A N 1
ATOM 538 C CA . LEU A 1 73 ? -12.852 -32.125 -44.688 1 29.28 73 LEU A CA 1
ATOM 539 C C . LEU A 1 73 ? -12.969 -33.594 -44.281 1 29.28 73 LEU A C 1
ATOM 541 O O . LEU A 1 73 ? -14.07 -34.062 -44.031 1 29.28 73 LEU A O 1
ATOM 545 N N . PRO A 1 74 ? -12.156 -34.438 -44.875 1 31.48 74 PRO A N 1
ATOM 546 C CA . PRO A 1 74 ? -12.305 -35.844 -44.5 1 31.48 74 PRO A CA 1
ATOM 547 C C . PRO A 1 74 ? -12.773 -36.031 -43.062 1 31.48 74 PRO A C 1
ATOM 549 O O . PRO A 1 74 ? -12.555 -35.188 -42.219 1 31.48 74 PRO A O 1
ATOM 552 N N . ASP A 1 75 ? -13.844 -36.75 -42.844 1 29.31 75 ASP A N 1
ATOM 553 C CA . ASP A 1 75 ? -14.578 -37.125 -41.625 1 29.31 75 ASP A CA 1
ATOM 554 C C . ASP A 1 75 ? -13.625 -37.438 -40.5 1 29.31 75 ASP A C 1
ATOM 556 O O . ASP A 1 75 ? -12.734 -38.281 -40.625 1 29.31 75 ASP A O 1
ATOM 560 N N . GLN A 1 76 ? -13.391 -36.531 -39.656 1 32.22 76 GLN A N 1
ATOM 561 C CA . GLN A 1 76 ? -12.695 -36.469 -38.375 1 32.22 76 GLN A CA 1
ATOM 562 C C . GLN A 1 76 ? -12.883 -37.781 -37.625 1 32.22 76 GLN A C 1
ATOM 564 O O . GLN A 1 76 ? -12.312 -37.969 -36.531 1 32.22 76 GLN A O 1
ATOM 569 N N . THR A 1 77 ? -13.836 -38.656 -38.094 1 33.41 77 THR A N 1
ATOM 570 C CA . THR A 1 77 ? -14.023 -40 -37.594 1 33.41 77 THR A CA 1
ATOM 571 C C . THR A 1 77 ? -12.805 -40.875 -37.875 1 33.41 77 THR A C 1
ATOM 573 O O . THR A 1 77 ? -12.492 -41.812 -37.125 1 33.41 77 THR A O 1
ATOM 576 N N . ASN A 1 78 ? -12.281 -40.688 -39.094 1 32.88 78 ASN A N 1
ATOM 577 C CA . ASN A 1 78 ? -11.219 -41.562 -39.562 1 32.88 78 ASN A CA 1
ATOM 578 C C . ASN A 1 78 ? -9.914 -41.344 -38.812 1 32.88 78 ASN A C 1
ATOM 580 O O . ASN A 1 78 ? -9 -42.156 -38.875 1 32.88 78 ASN A O 1
ATOM 584 N N . LEU A 1 79 ? -9.773 -40.125 -38.375 1 33.62 79 LEU A N 1
ATOM 585 C CA . LEU A 1 79 ? -8.562 -39.969 -37.562 1 33.62 79 LEU A CA 1
ATOM 586 C C . LEU A 1 79 ? -8.664 -40.75 -36.25 1 33.62 79 LEU A C 1
ATOM 588 O O . LEU A 1 79 ? -7.652 -41.156 -35.719 1 33.62 79 LEU A O 1
ATOM 592 N N . SER A 1 80 ? -9.898 -40.938 -35.719 1 34.03 80 SER A N 1
ATOM 593 C CA . SER A 1 80 ? -10.141 -41.656 -34.469 1 34.03 80 SER A CA 1
ATOM 594 C C . SER A 1 80 ? -9.75 -43.125 -34.594 1 34.03 80 SER A C 1
ATOM 596 O O . SER A 1 80 ? -9.133 -43.688 -33.688 1 34.03 80 SER A O 1
ATOM 598 N N . LEU A 1 81 ? -10.305 -43.844 -35.594 1 34.47 81 LEU A N 1
ATOM 599 C CA . LEU A 1 81 ? -10.125 -45.25 -35.812 1 34.47 81 LEU A CA 1
ATOM 600 C C . LEU A 1 81 ? -8.688 -45.594 -36.188 1 34.47 81 LEU A C 1
ATOM 602 O O . LEU A 1 81 ? -8.141 -46.625 -35.812 1 34.47 81 LEU A O 1
ATOM 606 N N . ILE A 1 82 ? -8.094 -44.844 -37.031 1 36.06 82 ILE A N 1
ATOM 607 C CA . ILE A 1 82 ? -6.727 -45.125 -37.469 1 36.06 82 ILE A CA 1
ATOM 608 C C . ILE A 1 82 ? -5.785 -45.031 -36.25 1 36.06 82 ILE A C 1
ATOM 610 O O . ILE A 1 82 ? -4.879 -45.875 -36.125 1 36.06 82 ILE A O 1
ATOM 614 N N . ILE A 1 83 ? -6.074 -44.188 -35.312 1 37.12 83 ILE A N 1
ATOM 615 C CA . ILE A 1 83 ? -5.16 -44.062 -34.188 1 37.12 83 ILE A CA 1
ATOM 616 C C . ILE A 1 83 ? -5.25 -45.281 -33.281 1 37.12 83 ILE A C 1
ATOM 618 O O . ILE A 1 83 ? -4.23 -45.781 -32.812 1 37.12 83 ILE A O 1
ATOM 622 N N . MET A 1 84 ? -6.422 -45.875 -33.094 1 35.16 84 MET A N 1
ATOM 623 C CA . MET A 1 84 ? -6.594 -47 -32.156 1 35.16 84 MET A CA 1
ATOM 624 C C . MET A 1 84 ? -5.984 -48.25 -32.719 1 35.16 84 MET A C 1
ATOM 626 O O . MET A 1 84 ? -5.359 -49.031 -32 1 35.16 84 MET A O 1
ATOM 630 N N . ASP A 1 85 ? -6.398 -48.781 -33.969 1 35.66 85 ASP A N 1
ATOM 631 C CA . ASP A 1 85 ? -5.98 -50.062 -34.469 1 35.66 85 ASP A CA 1
ATOM 632 C C . ASP A 1 85 ? -4.477 -50.094 -34.75 1 35.66 85 ASP A C 1
ATOM 634 O O . ASP A 1 85 ? -3.854 -51.156 -34.688 1 35.66 85 ASP A O 1
ATOM 638 N N . VAL A 1 86 ? -3.902 -49.031 -35.281 1 38.25 86 VAL A N 1
ATOM 639 C CA . VAL A 1 86 ? -2.512 -49 -35.719 1 38.25 86 VAL A CA 1
ATOM 640 C C . VAL A 1 86 ? -1.595 -48.812 -34.5 1 38.25 86 VAL A C 1
ATOM 642 O O . VAL A 1 86 ? -0.375 -48.719 -34.656 1 38.25 86 VAL A O 1
ATOM 645 N N . LEU A 1 87 ? -1.96 -48.5 -33.438 1 40.38 87 LEU A N 1
ATOM 646 C CA . LEU A 1 87 ? -1.014 -48.344 -32.344 1 40.38 87 LEU A CA 1
ATOM 647 C C . LEU A 1 87 ? -0.247 -49.625 -32.094 1 40.38 87 LEU A C 1
ATOM 649 O O . LEU A 1 87 ? 0.678 -49.656 -31.281 1 40.38 87 LEU A O 1
ATOM 653 N N . ASP A 1 88 ? -0.588 -50.719 -32.562 1 38.09 88 ASP A N 1
ATOM 654 C CA . ASP A 1 88 ? 0.252 -51.906 -32.375 1 38.09 88 ASP A CA 1
ATOM 655 C C . ASP A 1 88 ? 1.604 -51.719 -33.062 1 38.09 88 ASP A C 1
ATOM 657 O O . ASP A 1 88 ? 2.623 -52.219 -32.562 1 38.09 88 ASP A O 1
ATOM 661 N N . HIS A 1 89 ? 1.673 -51.594 -34.375 1 44.16 89 HIS A N 1
ATOM 662 C CA . HIS A 1 89 ? 2.967 -51.219 -34.969 1 44.16 89 HIS A CA 1
ATOM 663 C C . HIS A 1 89 ? 3.486 -49.906 -34.406 1 44.16 89 HIS A C 1
ATOM 665 O O . HIS A 1 89 ? 4.344 -49.281 -35 1 44.16 89 HIS A O 1
ATOM 671 N N . SER A 1 90 ? 3.271 -49.531 -32.938 1 51.38 90 SER A N 1
ATOM 672 C CA . SER A 1 90 ? 2.758 -48.938 -31.703 1 51.38 90 SER A CA 1
ATOM 673 C C . SER A 1 90 ? 3.703 -47.875 -31.172 1 51.38 90 SER A C 1
ATOM 675 O O . SER A 1 90 ? 3.264 -46.781 -30.781 1 51.38 90 SER A O 1
ATOM 677 N N . ASN A 1 91 ? 4.859 -48.125 -31.234 1 61.38 91 ASN A N 1
ATOM 678 C CA . ASN A 1 91 ? 5.809 -47.219 -30.578 1 61.38 91 ASN A CA 1
ATOM 679 C C . ASN A 1 91 ? 5.93 -45.906 -31.328 1 61.38 91 ASN A C 1
ATOM 681 O O . ASN A 1 91 ? 5.953 -44.844 -30.719 1 61.38 91 ASN A O 1
ATOM 685 N N . PHE A 1 92 ? 5.984 -46 -32.719 1 64.69 92 PHE A N 1
ATOM 686 C CA . PHE A 1 92 ? 6.141 -44.781 -33.531 1 64.69 92 PHE A CA 1
ATOM 687 C C . PHE A 1 92 ? 4.914 -43.875 -33.406 1 64.69 92 PHE A C 1
ATOM 689 O O . PHE A 1 92 ? 5.035 -42.656 -33.25 1 64.69 92 PHE A O 1
ATOM 696 N N . PHE A 1 93 ? 3.811 -44.438 -33.406 1 69.5 93 PHE A N 1
ATOM 697 C CA . PHE A 1 93 ? 2.578 -43.656 -33.344 1 69.5 93 PHE A CA 1
ATOM 698 C C . PHE A 1 93 ? 2.447 -43 -31.953 1 69.5 93 PHE A C 1
ATOM 700 O O . PHE A 1 93 ? 2.014 -41.875 -31.859 1 69.5 93 PHE A O 1
ATOM 707 N N . GLU A 1 94 ? 2.832 -43.844 -31.062 1 81.75 94 GLU A N 1
ATOM 708 C CA . GLU A 1 94 ? 2.816 -43.281 -29.719 1 81.75 94 GLU A CA 1
ATOM 709 C C . GLU A 1 94 ? 3.75 -42.062 -29.609 1 81.75 94 GLU A C 1
ATOM 711 O O . GLU A 1 94 ? 3.398 -41.062 -29 1 81.75 94 GLU A O 1
ATOM 716 N N . GLN A 1 95 ? 4.828 -42.219 -30.297 1 82.06 95 GLN A N 1
ATOM 717 C CA . GLN A 1 95 ? 5.789 -41.125 -30.297 1 82.06 95 GLN A CA 1
ATOM 718 C C . GLN A 1 95 ? 5.215 -39.875 -30.984 1 82.06 95 GLN A C 1
ATOM 720 O O . GLN A 1 95 ? 5.34 -38.781 -30.469 1 82.06 95 GLN A O 1
ATOM 725 N N . CYS A 1 96 ? 4.613 -40.031 -32.062 1 82.62 96 CYS A N 1
ATOM 726 C CA . CYS A 1 96 ? 4.012 -38.938 -32.781 1 82.62 96 CYS A CA 1
ATOM 727 C C . CYS A 1 96 ? 2.885 -38.281 -31.984 1 82.62 96 CYS A C 1
ATOM 729 O O . CYS A 1 96 ? 2.746 -37.062 -31.969 1 82.62 96 CYS A O 1
ATOM 731 N N . PHE A 1 97 ? 2.25 -39.156 -31.375 1 86.44 97 PHE A N 1
ATOM 732 C CA . PHE A 1 97 ? 1.12 -38.719 -30.562 1 86.44 97 PHE A CA 1
ATOM 733 C C . PHE A 1 97 ? 1.594 -37.844 -29.406 1 86.44 97 PHE A C 1
ATOM 735 O O . PHE A 1 97 ? 1.044 -36.781 -29.156 1 86.44 97 PHE A O 1
ATOM 742 N N . VAL A 1 98 ? 2.584 -38.281 -28.75 1 90.88 98 VAL A N 1
ATOM 743 C CA . VAL A 1 98 ? 3.137 -37.562 -27.609 1 90.88 98 VAL A CA 1
ATOM 744 C C . VAL A 1 98 ? 3.799 -36.25 -28.109 1 90.88 98 VAL A C 1
ATOM 746 O O . VAL A 1 98 ? 3.695 -35.219 -27.453 1 90.88 98 VAL A O 1
ATOM 749 N N . GLU A 1 99 ? 4.391 -36.344 -29.25 1 89 99 GLU A N 1
ATOM 750 C CA . GLU A 1 99 ? 5.004 -35.125 -29.828 1 89 99 GLU A CA 1
ATOM 751 C C . GLU A 1 99 ? 3.949 -34.094 -30.156 1 89 99 GLU A C 1
ATOM 753 O O . GLU A 1 99 ? 4.176 -32.875 -29.969 1 89 99 GLU A O 1
ATOM 758 N N . LYS A 1 100 ? 2.879 -34.5 -30.625 1 88.38 100 LYS A N 1
ATOM 759 C CA . LYS A 1 100 ? 1.786 -33.594 -30.906 1 88.38 100 LYS A CA 1
ATOM 760 C C . LYS A 1 100 ? 1.242 -32.969 -29.625 1 88.38 100 LYS A C 1
ATOM 762 O O . LYS A 1 100 ? 0.882 -31.781 -29.594 1 88.38 100 LYS A O 1
ATOM 767 N N . PHE A 1 101 ? 1.164 -33.781 -28.656 1 90.94 101 PHE A N 1
ATOM 768 C CA . PHE A 1 101 ? 0.766 -33.281 -27.359 1 90.94 101 PHE A CA 1
ATOM 769 C C . PHE A 1 101 ? 1.724 -32.188 -26.875 1 90.94 10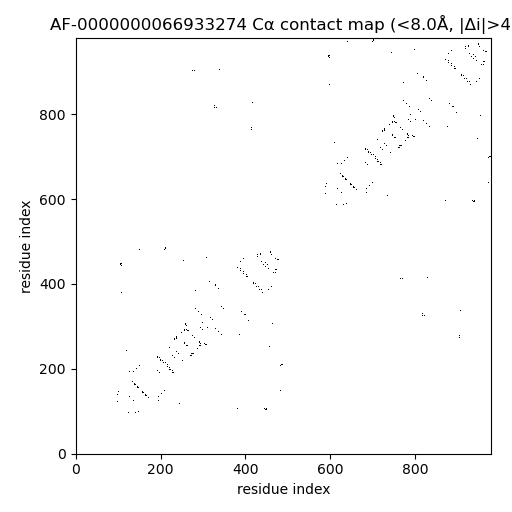1 PHE A C 1
ATOM 771 O O . PHE A 1 101 ? 1.291 -31.125 -26.438 1 90.94 101 PHE A O 1
ATOM 778 N N . VAL A 1 102 ? 2.947 -32.5 -26.969 1 90.62 102 VAL A N 1
ATOM 779 C CA . VAL A 1 102 ? 3.975 -31.547 -26.547 1 90.62 102 VAL A CA 1
ATOM 780 C C . VAL A 1 102 ? 3.855 -30.25 -27.344 1 90.62 102 VAL A C 1
ATOM 782 O O . VAL A 1 102 ? 3.869 -29.156 -26.781 1 90.62 102 VAL A O 1
ATOM 785 N N . GLU A 1 103 ? 3.678 -30.359 -28.609 1 85.88 103 GLU A N 1
ATOM 786 C CA . GLU A 1 103 ? 3.539 -29.203 -29.484 1 85.88 103 GLU A CA 1
ATOM 787 C C . GLU A 1 103 ? 2.318 -28.375 -29.109 1 85.88 103 GLU A C 1
ATOM 789 O O . GLU A 1 103 ? 2.396 -27.141 -29.031 1 85.88 103 GLU A O 1
ATOM 794 N N . SER A 1 104 ? 1.309 -29.016 -28.859 1 85.25 104 SER A N 1
ATOM 795 C CA . SER A 1 104 ? 0.06 -28.344 -28.547 1 85.25 104 SER A CA 1
ATOM 796 C C . SER A 1 104 ? 0.117 -27.688 -27.156 1 85.25 104 SER A C 1
ATOM 798 O O . SER A 1 104 ? -0.346 -26.562 -26.984 1 85.25 104 SER A O 1
ATOM 800 N N . SER A 1 105 ? 0.682 -28.375 -26.266 1 86.56 105 SER A N 1
ATOM 801 C CA . SER A 1 105 ? 0.745 -27.891 -24.891 1 86.56 105 SER A CA 1
ATOM 802 C C . SER A 1 105 ? 1.722 -26.719 -24.75 1 86.56 105 SER A C 1
ATOM 804 O O . SER A 1 105 ? 1.661 -25.953 -23.797 1 86.56 105 SER A O 1
ATOM 806 N N . THR A 1 106 ? 2.633 -26.594 -25.734 1 83.62 106 THR A N 1
ATOM 807 C CA . THR A 1 106 ? 3.623 -25.531 -25.688 1 83.62 106 THR A CA 1
ATOM 808 C C . THR A 1 106 ? 3.389 -24.531 -26.812 1 83.62 106 THR A C 1
ATOM 810 O O . THR A 1 106 ? 4.305 -23.797 -27.203 1 83.62 106 THR A O 1
ATOM 813 N N . SER A 1 107 ? 2.25 -24.562 -27.391 1 76.81 107 SER A N 1
ATOM 814 C CA . SER A 1 107 ? 1.934 -23.75 -28.562 1 76.81 107 SER A CA 1
ATOM 815 C C . SER A 1 107 ? 2.123 -22.266 -28.281 1 76.81 107 SER A C 1
ATOM 817 O O . SER A 1 107 ? 2.441 -21.484 -29.172 1 76.81 107 SER A O 1
ATOM 819 N N . SER A 1 108 ? 1.925 -21.953 -27.047 1 73.56 108 SER A N 1
ATOM 820 C CA . SER A 1 108 ? 2.068 -20.547 -26.672 1 73.56 108 SER A CA 1
ATOM 821 C C . SER A 1 108 ? 3.533 -20.125 -26.672 1 73.56 108 SER A C 1
ATOM 823 O O . SER A 1 108 ? 3.836 -18.938 -26.672 1 73.56 108 SER A O 1
ATOM 825 N N . ARG A 1 109 ? 4.383 -21.047 -26.641 1 71.12 109 ARG A N 1
ATOM 826 C CA . ARG A 1 109 ? 5.805 -20.75 -26.484 1 71.12 109 ARG A CA 1
ATOM 827 C C . ARG A 1 109 ? 6.492 -20.641 -27.844 1 71.12 109 ARG A C 1
ATOM 829 O O . ARG A 1 109 ? 7.652 -20.234 -27.922 1 71.12 109 ARG A O 1
ATOM 836 N N . VAL A 1 110 ? 5.715 -20.984 -28.844 1 62.62 110 VAL A N 1
ATOM 837 C CA . VAL A 1 110 ? 6.312 -20.953 -30.172 1 62.62 110 VAL A CA 1
ATOM 838 C C . VAL A 1 110 ? 6.562 -19.5 -30.594 1 62.62 110 VAL A C 1
ATOM 840 O O . VAL A 1 110 ? 5.664 -18.672 -30.516 1 62.62 110 VAL A O 1
ATOM 843 N N . GLY A 1 111 ? 7.812 -19.094 -30.984 1 57.5 111 GLY A N 1
ATOM 844 C CA . GLY A 1 111 ? 8.195 -17.781 -31.484 1 57.5 111 GLY A CA 1
ATOM 845 C C . GLY A 1 111 ? 8.5 -16.781 -30.391 1 57.5 111 GLY A C 1
ATOM 846 O O . GLY A 1 111 ? 8.766 -15.617 -30.656 1 57.5 111 GLY A O 1
ATOM 847 N N . MET A 1 112 ? 8.227 -17.234 -29.234 1 59.34 112 MET A N 1
ATOM 848 C CA . MET A 1 112 ? 8.297 -16.234 -28.188 1 59.34 112 MET A CA 1
ATOM 849 C C . MET A 1 112 ? 9.742 -15.992 -27.766 1 59.34 112 MET A C 1
ATOM 851 O O . MET A 1 112 ? 10.656 -16.688 -28.234 1 59.34 112 MET A O 1
ATOM 855 N N . ASN A 1 113 ? 9.922 -15.086 -26.781 1 59.16 113 ASN A N 1
ATOM 856 C CA . ASN A 1 113 ? 11.141 -14.523 -26.219 1 59.16 113 ASN A CA 1
ATOM 857 C C . ASN A 1 113 ? 12.117 -15.617 -25.781 1 59.16 113 ASN A C 1
ATOM 859 O O . ASN A 1 113 ? 11.75 -16.531 -25.047 1 59.16 113 ASN A O 1
ATOM 863 N N . PRO A 1 114 ? 13.242 -15.711 -26.5 1 59.69 114 PRO A N 1
ATOM 864 C CA . PRO A 1 114 ? 14.273 -16.703 -26.203 1 59.69 114 PRO A CA 1
ATOM 865 C C . PRO A 1 114 ? 14.609 -16.766 -24.719 1 59.69 114 PRO A C 1
ATOM 867 O O . PRO A 1 114 ? 15.172 -17.766 -24.25 1 59.69 114 PRO A O 1
ATOM 870 N N . VAL A 1 115 ? 14.133 -15.766 -24.031 1 65.75 115 VAL A N 1
ATOM 871 C CA . VAL A 1 115 ? 14.516 -15.703 -22.625 1 65.75 115 VAL A CA 1
ATOM 872 C C . VAL A 1 115 ? 13.547 -16.531 -21.781 1 65.75 115 VAL A C 1
ATOM 874 O O . VAL A 1 115 ? 13.836 -16.875 -20.641 1 65.75 115 VAL A O 1
ATOM 877 N N . ARG A 1 116 ? 12.547 -17.094 -22.422 1 79.25 116 ARG A N 1
ATOM 878 C CA . ARG A 1 116 ? 11.586 -17.906 -21.688 1 79.25 116 ARG A CA 1
ATOM 879 C C . ARG A 1 116 ? 12.156 -19.297 -21.406 1 79.25 116 ARG A C 1
ATOM 881 O O . ARG A 1 116 ? 12.688 -19.953 -22.312 1 79.25 116 ARG A O 1
ATOM 888 N N . PRO A 1 117 ? 12.055 -19.641 -20.156 1 82.75 117 PRO A N 1
ATOM 889 C CA . PRO A 1 117 ? 12.602 -20.953 -19.828 1 82.75 117 PRO A CA 1
ATOM 890 C C . PRO A 1 117 ? 11.891 -22.078 -20.562 1 82.75 117 PRO A C 1
ATOM 892 O O . PRO A 1 117 ? 10.68 -22.031 -20.766 1 82.75 117 PRO A O 1
ATOM 895 N N . ARG A 1 118 ? 12.703 -23.047 -20.906 1 83.19 118 ARG A N 1
ATOM 896 C CA . ARG A 1 118 ? 12.172 -24.203 -21.641 1 83.19 118 ARG A CA 1
ATOM 897 C C . ARG A 1 118 ? 11.281 -25.047 -20.734 1 83.19 118 ARG A C 1
ATOM 899 O O . ARG A 1 118 ? 11.602 -25.266 -19.562 1 83.19 118 ARG A O 1
ATOM 906 N N . SER A 1 119 ? 10.211 -25.516 -21.297 1 88.69 119 SER A N 1
ATOM 907 C CA . SER A 1 119 ? 9.289 -26.359 -20.562 1 88.69 119 SER A CA 1
ATOM 908 C C . SER A 1 119 ? 9.836 -27.781 -20.438 1 88.69 119 SER A C 1
ATOM 910 O O . SER A 1 119 ? 10.445 -28.312 -21.359 1 88.69 119 SER A O 1
ATOM 912 N N . TRP A 1 120 ? 9.539 -28.422 -19.344 1 90.75 120 TRP A N 1
ATOM 913 C CA . TRP A 1 120 ? 9.992 -29.797 -19.094 1 90.75 120 TRP A CA 1
ATOM 914 C C . TRP A 1 120 ? 9.258 -30.781 -20 1 90.75 120 TRP A C 1
ATOM 916 O O . TRP A 1 120 ? 9.711 -31.906 -20.203 1 90.75 120 TRP A O 1
ATOM 926 N N . VAL A 1 121 ? 8.125 -30.344 -20.578 1 90.69 121 VAL A N 1
ATOM 927 C CA . VAL A 1 121 ? 7.293 -31.234 -21.375 1 90.69 121 VAL A CA 1
ATOM 928 C C . VAL A 1 121 ? 8.039 -31.625 -22.656 1 90.69 121 VAL A C 1
ATOM 930 O O . VAL A 1 121 ? 7.703 -32.625 -23.297 1 90.69 121 VAL A O 1
ATOM 933 N N . PHE A 1 122 ? 9.039 -30.922 -22.984 1 88.69 122 PHE A N 1
ATOM 934 C CA . PHE A 1 122 ? 9.836 -31.234 -24.172 1 88.69 122 PHE A CA 1
ATOM 935 C C . PHE A 1 122 ? 10.641 -32.5 -23.953 1 88.69 122 PHE A C 1
ATOM 937 O O . PHE A 1 122 ? 11.141 -33.094 -24.906 1 88.69 122 PHE A O 1
ATOM 944 N N . ALA A 1 123 ? 10.719 -32.938 -22.766 1 89.69 123 ALA A N 1
ATOM 945 C CA . ALA A 1 123 ? 11.477 -34.125 -22.438 1 89.69 123 ALA A CA 1
ATOM 946 C C . ALA A 1 123 ? 10.625 -35.375 -22.625 1 89.69 123 ALA A C 1
ATOM 948 O O . ALA A 1 123 ? 11.141 -36.5 -22.641 1 89.69 123 ALA A O 1
ATOM 949 N N . LEU A 1 124 ? 9.344 -35.219 -22.828 1 91.88 124 LEU A N 1
ATOM 950 C CA . LEU A 1 124 ? 8.398 -36.344 -22.766 1 91.88 124 LEU A CA 1
ATOM 951 C C . LEU A 1 124 ? 8.703 -37.375 -23.844 1 91.88 124 LEU A C 1
ATOM 953 O O . LEU A 1 124 ? 8.695 -38.562 -23.578 1 91.88 124 LEU A O 1
ATOM 957 N N . PRO A 1 125 ? 9.086 -36.938 -25.031 1 87.62 125 PRO A N 1
ATOM 958 C CA . PRO A 1 125 ? 9.398 -37.938 -26.047 1 87.62 125 PRO A CA 1
ATOM 959 C C . PRO A 1 125 ? 10.594 -38.812 -25.656 1 87.62 125 PRO A C 1
ATOM 961 O O . PRO A 1 125 ? 10.586 -40.031 -25.906 1 87.62 125 PRO A O 1
ATOM 964 N N . SER A 1 126 ? 11.547 -38.188 -25.047 1 87 126 SER A N 1
ATOM 965 C CA . SER A 1 126 ? 12.711 -38.938 -24.594 1 87 126 SER A CA 1
ATOM 966 C C . SER A 1 126 ? 12.359 -39.844 -23.422 1 87 126 SER A C 1
ATOM 968 O O . SER A 1 126 ? 12.859 -40.969 -23.312 1 87 126 SER A O 1
ATOM 970 N N . LEU A 1 127 ? 11.453 -39.438 -22.578 1 88.38 127 LEU A N 1
ATOM 971 C CA . LEU A 1 127 ? 11.047 -40.219 -21.406 1 88.38 127 LEU A CA 1
ATOM 972 C C . LEU A 1 127 ? 10.195 -41.406 -21.812 1 88.38 127 LEU A C 1
ATOM 974 O O . LEU A 1 127 ? 10.195 -42.438 -21.125 1 88.38 127 LEU A O 1
ATOM 978 N N . LEU A 1 128 ? 9.5 -41.188 -22.859 1 86.44 128 LEU A N 1
ATOM 979 C CA . LEU A 1 128 ? 8.648 -42.25 -23.375 1 86.44 128 LEU A CA 1
ATOM 980 C C . LEU A 1 128 ? 9.469 -43.469 -23.734 1 86.44 128 LEU A C 1
ATOM 982 O O . LEU A 1 128 ? 8.977 -44.594 -23.656 1 86.44 128 LEU A O 1
ATOM 986 N N . SER A 1 129 ? 10.703 -43.219 -24.062 1 78.69 129 SER A N 1
ATOM 987 C CA . SER A 1 129 ? 11.578 -44.312 -24.484 1 78.69 129 SER A CA 1
ATOM 988 C C . SER A 1 129 ? 12.195 -45.031 -23.297 1 78.69 129 SER A C 1
ATOM 990 O O . SER A 1 129 ? 12.906 -46.031 -23.453 1 78.69 129 SER A O 1
ATOM 992 N N . ASP A 1 130 ? 11.859 -44.469 -22.141 1 73.12 130 ASP A N 1
ATOM 993 C CA . ASP A 1 130 ? 12.367 -45.125 -20.938 1 73.12 130 ASP A CA 1
ATOM 994 C C . ASP A 1 130 ? 11.648 -46.438 -20.688 1 73.12 130 ASP A C 1
ATOM 996 O O . ASP A 1 130 ? 10.438 -46.469 -20.469 1 73.12 130 ASP A O 1
ATOM 1000 N N . ASN A 1 131 ? 12.352 -47.5 -20.734 1 65.75 131 ASN A N 1
ATOM 1001 C CA . ASN A 1 131 ? 11.75 -48.812 -20.578 1 65.75 131 ASN A CA 1
ATOM 1002 C C . ASN A 1 131 ? 11.93 -49.375 -19.156 1 65.75 131 ASN A C 1
ATOM 1004 O O . ASN A 1 131 ? 11.445 -50.438 -18.844 1 65.75 131 ASN A O 1
ATOM 1008 N N . GLN A 1 132 ? 12.461 -48.594 -18.312 1 72 132 GLN A N 1
ATOM 1009 C CA . GLN A 1 132 ? 12.766 -49.094 -16.984 1 72 132 GLN A CA 1
ATOM 1010 C C . GLN A 1 132 ? 11.562 -48.938 -16.047 1 72 132 GLN A C 1
ATOM 1012 O O . GLN A 1 132 ? 11.328 -49.781 -15.188 1 72 132 GLN A O 1
ATOM 1017 N N . THR A 1 133 ? 10.805 -47.969 -16.25 1 79.12 133 THR A N 1
ATOM 1018 C CA . THR A 1 133 ? 9.68 -47.656 -15.375 1 79.12 133 THR A CA 1
ATOM 1019 C C . THR A 1 133 ? 8.391 -47.531 -16.188 1 79.12 133 THR A C 1
ATOM 1021 O O . THR A 1 133 ? 8.062 -46.438 -16.672 1 79.12 133 THR A O 1
ATOM 1024 N N . PRO A 1 134 ? 7.594 -48.594 -16.266 1 86.56 134 PRO A N 1
ATOM 1025 C CA . PRO A 1 134 ? 6.391 -48.562 -17.094 1 86.56 134 PRO A CA 1
ATOM 1026 C C . PRO A 1 134 ? 5.43 -47.438 -16.719 1 86.56 134 PRO A C 1
ATOM 1028 O O . PRO A 1 134 ? 4.699 -46.938 -17.578 1 86.56 134 PRO A O 1
ATOM 1031 N N . SER A 1 135 ? 5.469 -47.156 -15.414 1 90.12 135 SER A N 1
ATOM 1032 C CA . SER A 1 135 ? 4.566 -46.094 -14.953 1 90.12 135 SER A CA 1
ATOM 1033 C C . SER A 1 135 ? 4.824 -44.781 -15.688 1 90.12 135 SER A C 1
ATOM 1035 O O . SER A 1 135 ? 3.908 -43.969 -15.867 1 90.12 135 SER A O 1
ATOM 1037 N N . VAL A 1 136 ? 6.027 -44.562 -16.156 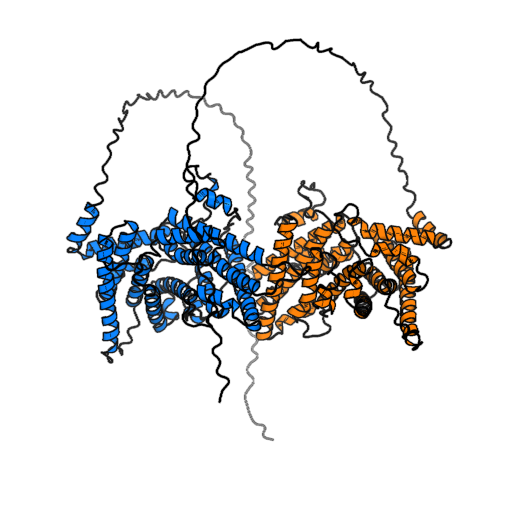1 91.69 136 VAL A N 1
ATOM 1038 C CA . VAL A 1 136 ? 6.367 -43.344 -16.906 1 91.69 136 VAL A CA 1
ATOM 1039 C C . VAL A 1 136 ? 5.594 -43.312 -18.234 1 91.69 136 VAL A C 1
ATOM 1041 O O . VAL A 1 136 ? 4.914 -42.344 -18.531 1 91.69 136 VAL A O 1
ATOM 1044 N N . ARG A 1 137 ? 5.637 -44.406 -18.938 1 90.75 137 ARG A N 1
ATOM 1045 C CA . ARG A 1 137 ? 4.941 -44.5 -20.203 1 90.75 137 ARG A CA 1
ATOM 1046 C C . ARG A 1 137 ? 3.432 -44.375 -20.016 1 90.75 137 ARG A C 1
ATOM 1048 O O . ARG A 1 137 ? 2.758 -43.688 -20.766 1 90.75 137 ARG A O 1
ATOM 1055 N N . PHE A 1 138 ? 2.926 -45.031 -19 1 92.88 138 PHE A N 1
ATOM 1056 C CA . PHE A 1 138 ? 1.488 -45.062 -18.75 1 92.88 138 PHE A CA 1
ATOM 1057 C C . PHE A 1 138 ? 0.998 -43.656 -18.406 1 92.88 138 PHE A C 1
ATOM 1059 O O . PHE A 1 138 ? -0.051 -43.219 -18.891 1 92.88 138 PHE A O 1
ATOM 1066 N N . SER A 1 139 ? 1.736 -42.969 -17.547 1 94.38 139 SER A N 1
ATOM 1067 C CA . SER A 1 139 ? 1.327 -41.656 -17.141 1 94.38 139 SER A CA 1
ATOM 1068 C C . SER A 1 139 ? 1.366 -40.656 -18.312 1 94.38 139 SER A C 1
ATOM 1070 O O . SER A 1 139 ? 0.47 -39.844 -18.469 1 94.38 139 SER A O 1
ATOM 1072 N N . ILE A 1 140 ? 2.389 -40.75 -19.172 1 94.31 140 ILE A N 1
ATOM 1073 C CA . ILE A 1 140 ? 2.51 -39.875 -20.344 1 94.31 140 ILE A CA 1
ATOM 1074 C C . ILE A 1 140 ? 1.35 -40.156 -21.297 1 94.31 140 ILE A C 1
ATOM 1076 O O . ILE A 1 140 ? 0.723 -39.219 -21.797 1 94.31 140 ILE A O 1
ATOM 1080 N N . ARG A 1 141 ? 1.076 -41.344 -21.516 1 92.62 141 ARG A N 1
ATOM 1081 C CA . ARG A 1 141 ? -0.025 -41.75 -22.391 1 92.62 141 ARG A CA 1
ATOM 1082 C C . ARG A 1 141 ? -1.357 -41.219 -21.844 1 92.62 141 ARG A C 1
ATOM 1084 O O . ARG A 1 141 ? -2.158 -40.656 -22.594 1 92.62 141 ARG A O 1
ATOM 1091 N N . ALA A 1 142 ? -1.554 -41.5 -20.594 1 94.06 142 ALA A N 1
ATOM 1092 C CA . ALA A 1 142 ? -2.795 -41.031 -19.969 1 94.06 142 ALA A CA 1
ATOM 1093 C C . ALA A 1 142 ? -2.982 -39.531 -20.125 1 94.06 142 ALA A C 1
ATOM 1095 O O . ALA A 1 142 ? -4.043 -39.094 -20.562 1 94.06 142 ALA A O 1
ATOM 1096 N N . ALA A 1 143 ? -1.971 -38.781 -19.797 1 94.12 143 ALA A N 1
ATOM 1097 C CA . ALA A 1 143 ? -2.043 -37.344 -19.844 1 94.12 143 ALA A CA 1
ATOM 1098 C C . ALA A 1 143 ? -2.221 -36.812 -21.266 1 94.12 143 ALA A C 1
ATOM 1100 O O . ALA A 1 143 ? -3 -35.906 -21.516 1 94.12 143 ALA A O 1
ATOM 1101 N N . SER A 1 144 ? -1.521 -37.406 -22.219 1 92.94 144 SER A N 1
ATOM 1102 C CA . SER A 1 144 ? -1.646 -37 -23.609 1 92.94 144 SER A CA 1
ATOM 1103 C C . SER A 1 144 ? -3.037 -37.312 -24.156 1 92.94 144 SER A C 1
ATOM 1105 O O . SER A 1 144 ? -3.641 -36.5 -24.828 1 92.94 144 SER A O 1
ATOM 1107 N N . LEU A 1 145 ? -3.525 -38.438 -23.781 1 91.62 145 LEU A N 1
ATOM 1108 C CA . LEU A 1 145 ? -4.832 -38.844 -24.281 1 91.62 145 LEU A CA 1
ATOM 1109 C C . LEU A 1 145 ? -5.938 -37.969 -23.719 1 91.62 145 LEU A C 1
ATOM 1111 O O . LEU A 1 145 ? -6.863 -37.594 -24.438 1 91.62 145 LEU A O 1
ATOM 1115 N N . ILE A 1 146 ? -5.848 -37.719 -22.438 1 91.38 146 ILE A N 1
ATOM 1116 C CA . ILE A 1 146 ? -6.918 -36.938 -21.828 1 91.38 146 ILE A CA 1
ATOM 1117 C C . ILE A 1 146 ? -6.914 -35.531 -22.438 1 91.38 146 ILE A C 1
ATOM 1119 O O . ILE A 1 146 ? -7.973 -34.906 -22.609 1 91.38 146 ILE A O 1
ATOM 1123 N N . TYR A 1 147 ? -5.719 -35.031 -22.688 1 89.19 147 TYR A N 1
ATOM 1124 C CA . TYR A 1 147 ? -5.613 -33.75 -23.375 1 89.19 147 TYR A CA 1
ATOM 1125 C C . TYR A 1 147 ? -6.41 -33.75 -24.672 1 89.19 147 TYR A C 1
ATOM 1127 O O . TYR A 1 147 ? -7.254 -32.875 -24.875 1 89.19 147 TYR A O 1
ATOM 1135 N N . PHE A 1 148 ? -6.188 -34.656 -25.484 1 87.69 148 PHE A N 1
ATOM 1136 C CA . PHE A 1 148 ? -6.867 -34.719 -26.766 1 87.69 148 PHE A CA 1
ATOM 1137 C C . PHE A 1 148 ? -8.359 -35 -26.594 1 87.69 148 PHE A C 1
ATOM 1139 O O . PHE A 1 148 ? -9.18 -34.5 -27.359 1 87.69 148 PHE A O 1
ATOM 1146 N N . ALA A 1 149 ? -8.633 -35.812 -25.594 1 87.44 149 ALA A N 1
ATOM 1147 C CA . ALA A 1 149 ? -10.039 -36.094 -25.312 1 87.44 149 ALA A CA 1
ATOM 1148 C C . ALA A 1 149 ? -10.805 -34.812 -25 1 87.44 149 ALA A C 1
ATOM 1150 O O . ALA A 1 149 ? -11.906 -34.594 -25.516 1 87.44 149 ALA A O 1
ATOM 1151 N N . VAL A 1 150 ? -10.227 -33.938 -24.219 1 84.25 150 VAL A N 1
ATOM 1152 C CA . VAL A 1 150 ? -10.867 -32.719 -23.797 1 84.25 150 VAL A CA 1
ATOM 1153 C C . VAL A 1 150 ? -10.898 -31.719 -24.953 1 84.25 150 VAL A C 1
ATOM 1155 O O . VAL A 1 150 ? -11.938 -31.125 -25.25 1 84.25 150 VAL A O 1
ATOM 1158 N N . VAL A 1 151 ? -9.773 -31.562 -25.672 1 81.94 151 VAL A N 1
ATOM 1159 C CA . VAL A 1 151 ? -9.648 -30.578 -26.75 1 81.94 151 VAL A CA 1
ATOM 1160 C C . VAL A 1 151 ? -10.617 -30.938 -27.891 1 81.94 151 VAL A C 1
ATOM 1162 O O . VAL A 1 151 ? -11.211 -30.047 -28.5 1 81.94 151 VAL A O 1
ATOM 1165 N N . GLN A 1 152 ? -10.75 -32.188 -28.062 1 83.5 152 GLN A N 1
ATOM 1166 C CA . GLN A 1 152 ? -11.555 -32.625 -29.188 1 83.5 152 GLN A CA 1
ATOM 1167 C C . GLN A 1 152 ? -12.93 -33.125 -28.734 1 83.5 152 GLN A C 1
ATOM 1169 O O . GLN A 1 152 ? -13.703 -33.625 -29.547 1 83.5 152 GLN A O 1
ATOM 1174 N N . HIS A 1 153 ? -13.188 -33.094 -27.516 1 83.25 153 HIS A N 1
ATOM 1175 C CA . HIS A 1 153 ? -14.445 -33.562 -26.969 1 83.25 153 HIS A CA 1
ATOM 1176 C C . HIS A 1 153 ? -14.711 -35 -27.375 1 83.25 153 HIS A C 1
ATOM 1178 O O . HIS A 1 153 ? -15.789 -35.344 -27.875 1 83.25 153 HIS A O 1
ATOM 1184 N N . ASN A 1 154 ? -13.727 -35.844 -27.203 1 87.06 154 ASN A N 1
ATOM 1185 C CA . ASN A 1 154 ? -13.766 -37.25 -27.594 1 87.06 154 ASN A CA 1
ATOM 1186 C C . ASN A 1 154 ? -13.914 -38.156 -26.391 1 87.06 154 ASN A C 1
ATOM 1188 O O . ASN A 1 154 ? -12.945 -38.375 -25.656 1 87.06 154 ASN A O 1
ATOM 1192 N N . LYS A 1 155 ? -15.07 -38.781 -26.234 1 87.94 155 LYS A N 1
ATOM 1193 C CA . LYS A 1 155 ? -15.375 -39.594 -25.062 1 87.94 155 LYS A CA 1
ATOM 1194 C C . LYS A 1 155 ? -14.609 -40.906 -25.094 1 87.94 155 LYS A C 1
ATOM 1196 O O . LYS A 1 155 ? -14.211 -41.438 -24.062 1 87.94 155 LYS A O 1
ATOM 1201 N N . SER A 1 156 ? -14.461 -41.438 -26.25 1 87.5 156 SER A N 1
ATOM 1202 C CA . SER A 1 156 ? -13.711 -42.688 -26.359 1 87.5 156 SER A CA 1
ATOM 1203 C C . SER A 1 156 ? -12.266 -42.5 -25.906 1 87.5 156 SER A C 1
ATOM 1205 O O . SER A 1 156 ? -11.734 -43.344 -25.172 1 87.5 156 SER A O 1
ATOM 1207 N N . ALA A 1 157 ? -11.68 -41.438 -26.344 1 88.88 157 ALA A N 1
ATOM 1208 C CA . ALA A 1 157 ? -10.32 -41.125 -25.906 1 88.88 157 ALA A CA 1
ATOM 1209 C C . ALA A 1 157 ? -10.258 -40.906 -24.406 1 88.88 157 ALA A C 1
ATOM 1211 O O . ALA A 1 157 ? -9.266 -41.25 -23.75 1 88.88 157 ALA A O 1
ATOM 1212 N N . GLU A 1 158 ? -11.273 -40.375 -23.891 1 90.31 158 GLU A N 1
ATOM 1213 C CA . GLU A 1 158 ? -11.344 -40.156 -22.453 1 90.31 158 GLU A CA 1
ATOM 1214 C C . GLU A 1 158 ? -11.328 -41.469 -21.688 1 90.31 158 GLU A C 1
ATOM 1216 O O . GLU A 1 158 ? -10.609 -41.594 -20.703 1 90.31 158 GLU A O 1
ATOM 1221 N N . VAL A 1 159 ? -12.125 -42.406 -22.172 1 90.69 159 VAL A N 1
ATOM 1222 C CA . VAL A 1 159 ? -12.203 -43.719 -21.531 1 90.69 159 VAL A CA 1
ATOM 1223 C C . VAL A 1 159 ? -10.836 -44.375 -21.578 1 90.69 159 VAL A C 1
ATOM 1225 O O . VAL A 1 159 ? -10.383 -44.938 -20.578 1 90.69 159 VAL A O 1
ATOM 1228 N N . GLU A 1 160 ? -10.219 -44.312 -22.719 1 90.81 160 GLU A N 1
ATOM 1229 C CA . GLU A 1 160 ? -8.891 -44.875 -22.859 1 90.81 160 GLU A CA 1
ATOM 1230 C C . GLU A 1 160 ? -7.887 -44.188 -21.938 1 90.81 160 GLU A C 1
ATOM 1232 O O . GLU A 1 160 ? -7.027 -44.844 -21.344 1 90.81 160 GLU A O 1
ATOM 1237 N N . ALA A 1 161 ? -7.969 -42.875 -21.891 1 92.69 161 ALA A N 1
ATOM 1238 C CA . ALA A 1 161 ? -7.09 -42.094 -21 1 92.69 161 ALA A CA 1
ATOM 1239 C C . ALA A 1 161 ? -7.23 -42.562 -19.562 1 92.69 161 ALA A C 1
ATOM 1241 O O . ALA A 1 161 ? -6.23 -42.75 -18.859 1 92.69 161 ALA A O 1
ATOM 1242 N N . VAL A 1 162 ? -8.438 -42.844 -19.109 1 92.81 162 VAL A N 1
ATOM 1243 C CA . VAL A 1 162 ? -8.711 -43.281 -17.75 1 92.81 162 VAL A CA 1
ATOM 1244 C C . VAL A 1 162 ? -8.117 -44.656 -17.516 1 92.81 162 VAL A C 1
ATOM 1246 O O . VAL A 1 162 ? -7.547 -44.938 -16.453 1 92.81 162 VAL A O 1
ATOM 1249 N N . ARG A 1 163 ? -8.25 -45.469 -18.469 1 93 163 ARG A N 1
ATOM 1250 C CA . ARG A 1 163 ? -7.684 -46.812 -18.359 1 93 163 ARG A CA 1
ATOM 1251 C C . ARG A 1 163 ? -6.176 -46.75 -18.125 1 93 163 ARG A C 1
ATOM 1253 O O . ARG A 1 163 ? -5.652 -47.406 -17.234 1 93 163 ARG A O 1
ATOM 1260 N N . TRP A 1 164 ? -5.57 -45.938 -18.906 1 92.31 164 TRP A N 1
ATOM 1261 C CA . TRP A 1 164 ? -4.121 -45.812 -18.781 1 92.31 164 TRP A CA 1
ATOM 1262 C C . TRP A 1 164 ? -3.756 -45.125 -17.469 1 92.31 164 TRP A C 1
ATOM 1264 O O . TRP A 1 164 ? -2.725 -45.438 -16.859 1 92.31 164 TRP A O 1
ATOM 1274 N N . TYR A 1 165 ? -4.543 -44.156 -17.047 1 94.5 165 TYR A N 1
ATOM 1275 C CA . TYR A 1 165 ? -4.355 -43.5 -15.758 1 94.5 165 TYR A CA 1
ATOM 1276 C C . TYR A 1 165 ? -4.371 -44.531 -14.625 1 94.5 165 TYR A C 1
ATOM 1278 O O . TYR A 1 165 ? -3.455 -44.562 -13.797 1 94.5 165 TYR A O 1
ATOM 1286 N N . LEU A 1 166 ? -5.352 -45.406 -14.617 1 92.81 166 LEU A N 1
ATOM 1287 C CA . LEU A 1 166 ? -5.492 -46.438 -13.586 1 92.81 166 LEU A CA 1
ATOM 1288 C C . LEU A 1 166 ? -4.352 -47.438 -13.656 1 92.81 166 LEU A C 1
ATOM 1290 O O . LEU A 1 166 ? -3.807 -47.844 -12.625 1 92.81 166 LEU A O 1
ATOM 1294 N N . ALA A 1 167 ? -4.027 -47.781 -14.844 1 92.31 167 ALA A N 1
ATOM 1295 C CA . ALA A 1 167 ? -2.898 -48.719 -15.031 1 92.31 167 ALA A CA 1
ATOM 1296 C C . ALA A 1 167 ? -1.604 -48.094 -14.516 1 92.31 167 ALA A C 1
ATOM 1298 O O . ALA A 1 167 ? -0.788 -48.781 -13.891 1 92.31 167 ALA A O 1
ATOM 1299 N N . GLY A 1 168 ? -1.466 -46.812 -14.852 1 91.81 168 GLY A N 1
ATOM 1300 C CA . GLY A 1 168 ? -0.291 -46.125 -14.367 1 91.81 168 GLY A CA 1
ATOM 1301 C C . GLY A 1 168 ? -0.23 -46.031 -12.852 1 91.81 168 GLY A C 1
ATOM 1302 O O . GLY A 1 168 ? 0.835 -46.188 -12.258 1 91.81 168 GLY A O 1
ATOM 1303 N N . LEU A 1 169 ? -1.322 -45.781 -12.195 1 91.69 169 LEU A N 1
ATOM 1304 C CA . LEU A 1 169 ? -1.386 -45.688 -10.734 1 91.69 169 LEU A CA 1
ATOM 1305 C C . LEU A 1 169 ? -1.014 -47.031 -10.109 1 91.69 169 LEU A C 1
ATOM 1307 O O . LEU A 1 169 ? -0.242 -47.062 -9.148 1 91.69 169 LEU A O 1
ATOM 1311 N N . ALA A 1 170 ? -1.56 -48.062 -10.648 1 90 170 ALA A N 1
ATOM 1312 C CA . ALA A 1 170 ? -1.278 -49.406 -10.148 1 90 170 ALA A CA 1
ATOM 1313 C C . ALA A 1 170 ? 0.202 -49.75 -10.297 1 90 170 ALA A C 1
ATOM 1315 O O . ALA A 1 170 ? 0.814 -50.281 -9.375 1 90 170 ALA A O 1
ATOM 1316 N N . SER A 1 171 ? 0.685 -49.406 -11.414 1 86.88 171 SER A N 1
ATOM 1317 C CA . SER A 1 171 ? 2.094 -49.688 -11.688 1 86.88 171 SER A CA 1
ATOM 1318 C C . SER A 1 171 ? 2.998 -48.875 -10.758 1 86.88 171 SER A C 1
ATOM 1320 O O . SER A 1 171 ? 4.008 -49.406 -10.273 1 86.88 171 SER A O 1
ATOM 1322 N N . HIS A 1 172 ? 2.641 -47.688 -10.523 1 85.38 172 HIS A N 1
ATOM 1323 C CA . HIS A 1 172 ? 3.445 -46.812 -9.688 1 85.38 172 HIS A CA 1
ATOM 1324 C C . HIS A 1 172 ? 3.434 -47.25 -8.227 1 85.38 172 HIS A C 1
ATOM 1326 O O . HIS A 1 172 ? 4.465 -47.219 -7.555 1 85.38 172 HIS A O 1
ATOM 1332 N N . ARG A 1 173 ? 2.336 -47.656 -7.727 1 78.94 173 ARG A N 1
ATOM 1333 C CA . ARG A 1 173 ? 2.217 -48.188 -6.375 1 78.94 173 ARG A CA 1
ATOM 1334 C C . ARG A 1 173 ? 3.066 -49.438 -6.207 1 78.94 173 ARG A C 1
ATOM 1336 O O . ARG A 1 173 ? 3.717 -49.625 -5.176 1 78.94 173 ARG A O 1
ATOM 1343 N N . GLY A 1 174 ? 2.963 -50.219 -7.137 1 69.62 174 GLY A N 1
ATOM 1344 C CA . GLY A 1 174 ? 3.768 -51.406 -7.117 1 69.62 174 GLY A CA 1
ATOM 1345 C C . GLY A 1 174 ? 5.258 -51.156 -7.074 1 69.62 174 GLY A C 1
ATOM 1346 O O . GLY A 1 174 ? 6 -51.812 -6.359 1 69.62 174 GLY A O 1
ATOM 1347 N N . PHE A 1 175 ? 5.543 -50.125 -7.809 1 67.12 175 PHE A N 1
ATOM 1348 C CA . PHE A 1 175 ? 6.949 -49.75 -7.859 1 67.12 175 PHE A CA 1
ATOM 1349 C C . PHE A 1 175 ? 7.41 -49.188 -6.512 1 67.12 175 PHE A C 1
ATOM 1351 O O . PHE A 1 175 ? 8.484 -49.562 -6.027 1 67.12 175 PHE A O 1
ATOM 1358 N N . ILE A 1 176 ? 6.641 -48.344 -5.836 1 64.81 176 ILE A N 1
ATOM 1359 C CA . ILE A 1 176 ? 6.984 -47.75 -4.551 1 64.81 176 ILE A CA 1
ATOM 1360 C C . ILE A 1 176 ? 7.051 -48.812 -3.477 1 64.81 176 ILE A C 1
ATOM 1362 O O . ILE A 1 176 ? 7.957 -48.812 -2.643 1 64.81 176 ILE A O 1
ATOM 1366 N N . GLN A 1 177 ? 6.035 -49.719 -3.514 1 56.91 177 GLN A N 1
ATOM 1367 C CA . GLN A 1 177 ? 5.98 -50.812 -2.537 1 56.91 177 GLN A CA 1
ATOM 1368 C C . GLN A 1 177 ? 7.121 -51.812 -2.752 1 56.91 177 GLN A C 1
ATOM 1370 O O . GLN A 1 177 ? 7.699 -52.312 -1.788 1 56.91 177 GLN A O 1
ATOM 1375 N N . GLY A 1 178 ? 7.363 -52.188 -3.949 1 52.06 178 GLY A N 1
ATOM 1376 C CA . GLY A 1 178 ? 8.445 -53.125 -4.242 1 52.06 178 GLY A CA 1
ATOM 1377 C C . GLY A 1 178 ? 9.812 -52.562 -3.92 1 52.06 178 GLY A C 1
ATOM 1378 O O . GLY A 1 178 ? 10.719 -53.312 -3.521 1 52.06 178 GLY A O 1
ATOM 1379 N N . SER A 1 179 ? 9.961 -51.281 -4.219 1 51.41 179 SER A N 1
ATOM 1380 C CA . SER A 1 179 ? 11.219 -50.656 -3.832 1 51.41 179 SER A CA 1
ATOM 1381 C C . SER A 1 179 ? 11.398 -50.656 -2.318 1 51.41 179 SER A C 1
ATOM 1383 O O . SER A 1 179 ? 12.531 -50.688 -1.825 1 51.41 179 SER A O 1
ATOM 1385 N N . ASN A 1 180 ? 10.336 -50.656 -1.508 1 47.19 180 ASN A N 1
ATOM 1386 C CA . ASN A 1 180 ? 10.438 -50.781 -0.057 1 47.19 180 ASN A CA 1
ATOM 1387 C C . ASN A 1 180 ? 10.758 -52.188 0.373 1 47.19 180 ASN A C 1
ATOM 1389 O O . ASN A 1 180 ? 11.297 -52.406 1.462 1 47.19 180 ASN A O 1
ATOM 1393 N N . THR A 1 181 ? 10.336 -53.312 -0.18 1 43.44 181 THR A N 1
ATOM 1394 C CA . THR A 1 181 ? 10.648 -54.656 0.234 1 43.44 181 THR A CA 1
ATOM 1395 C C . THR A 1 181 ? 12.094 -55 -0.106 1 43.44 181 THR A C 1
ATOM 1397 O O . THR A 1 181 ? 12.672 -55.906 0.493 1 43.44 181 THR A O 1
ATOM 1400 N N . ASP A 1 182 ? 12.664 -55 -1.167 1 32.25 182 ASP A N 1
ATOM 1401 C CA . ASP A 1 182 ? 14.102 -55.25 -1.243 1 32.25 182 ASP A CA 1
ATOM 1402 C C . ASP A 1 182 ? 14.875 -54.219 -0.44 1 32.25 182 ASP A C 1
ATOM 1404 O O . ASP A 1 182 ? 15.125 -53.094 -0.926 1 32.25 182 ASP A O 1
ATOM 1408 N N . ALA A 1 183 ? 14.695 -54.219 0.668 1 40.88 183 ALA A N 1
ATOM 1409 C CA . ALA A 1 183 ? 15.469 -53.5 1.686 1 40.88 183 ALA A CA 1
ATOM 1410 C C . ALA A 1 183 ? 16.906 -53.281 1.221 1 40.88 183 ALA A C 1
ATOM 1412 O O . ALA A 1 183 ? 17.625 -52.438 1.78 1 40.88 183 ALA A O 1
ATOM 1413 N N . ASN A 1 184 ? 17.406 -54.375 0.759 1 32.66 184 ASN A N 1
ATOM 1414 C CA . ASN A 1 184 ? 18.797 -54.375 0.301 1 32.66 184 ASN A CA 1
ATOM 1415 C C . ASN A 1 184 ? 18.984 -53.469 -0.895 1 32.66 184 ASN A C 1
ATOM 1417 O O . ASN A 1 184 ? 20.125 -53.188 -1.291 1 32.66 184 ASN A O 1
ATOM 1421 N N . SER A 1 185 ? 18.062 -53.531 -1.911 1 32.38 185 SER A N 1
ATOM 1422 C CA . SER A 1 185 ? 18.297 -52.656 -3.064 1 32.38 185 SER A CA 1
ATOM 1423 C C . SER A 1 185 ? 17.969 -51.188 -2.736 1 32.38 185 SER A C 1
ATOM 1425 O O . SER A 1 185 ? 18 -50.344 -3.619 1 32.38 185 SER A O 1
ATOM 1427 N N . LEU A 1 186 ? 17.188 -50.875 -1.808 1 35.88 186 LEU A N 1
ATOM 1428 C CA . LEU A 1 186 ? 17.203 -49.531 -1.283 1 35.88 186 LEU A CA 1
ATOM 1429 C C . LEU A 1 186 ? 18.625 -49.031 -1.055 1 35.88 186 LEU A C 1
ATOM 1431 O O . LEU A 1 186 ? 18.844 -47.906 -0.594 1 35.88 186 LEU A O 1
ATOM 1435 N N . THR A 1 187 ? 19.422 -49.969 -0.744 1 33.75 187 THR A N 1
ATOM 1436 C CA . THR A 1 187 ? 20.844 -49.625 -0.633 1 33.75 187 THR A CA 1
ATOM 1437 C C . THR A 1 187 ? 21.328 -48.906 -1.88 1 33.75 187 THR A C 1
ATOM 1439 O O . THR A 1 187 ? 22.453 -48.375 -1.905 1 33.75 187 THR A O 1
ATOM 1442 N N . HIS A 1 188 ? 20.969 -49.531 -3.084 1 31.3 188 HIS A N 1
ATOM 1443 C CA . HIS A 1 188 ? 21.469 -48.656 -4.148 1 31.3 188 HIS A CA 1
ATOM 1444 C C . HIS A 1 188 ? 20.734 -47.344 -4.172 1 31.3 188 HIS A C 1
ATOM 1446 O O . HIS A 1 188 ? 19.5 -47.312 -4.27 1 31.3 188 HIS A O 1
ATOM 1452 N N . GLY A 1 189 ? 20.844 -46.344 -3.391 1 37.06 189 GLY A N 1
ATOM 1453 C CA . GLY A 1 189 ? 20.719 -44.906 -3.357 1 37.06 189 GLY A CA 1
ATOM 1454 C C . GLY A 1 189 ? 20.25 -44.312 -4.676 1 37.06 189 GLY A C 1
ATOM 1455 O O . GLY A 1 189 ? 20.953 -43.5 -5.281 1 37.06 189 GLY A O 1
ATOM 1456 N N . SER A 1 190 ? 19.547 -45.062 -5.492 1 37.97 190 SER A N 1
ATOM 1457 C CA . SER A 1 190 ? 19.359 -44.469 -6.816 1 37.97 190 SER A CA 1
ATOM 1458 C C . SER A 1 190 ? 18.609 -43.156 -6.738 1 37.97 190 SER A C 1
ATOM 1460 O O . SER A 1 190 ? 17.547 -43.062 -6.109 1 37.97 190 SER A O 1
ATOM 1462 N N . THR A 1 191 ? 19.25 -42.156 -6.656 1 45.91 191 THR A N 1
ATOM 1463 C CA . THR A 1 191 ? 18.844 -40.75 -6.82 1 45.91 191 THR A CA 1
ATOM 1464 C C . THR A 1 191 ? 17.625 -40.656 -7.742 1 45.91 191 THR A C 1
ATOM 1466 O O . THR A 1 191 ? 17.641 -41.219 -8.844 1 45.91 191 THR A O 1
ATOM 1469 N N . PRO A 1 192 ? 16.438 -40.625 -6.992 1 54 192 PRO A N 1
ATOM 1470 C CA . PRO A 1 192 ? 15.297 -40.375 -7.883 1 54 192 PRO A CA 1
ATOM 1471 C C . PRO A 1 192 ? 15.703 -39.625 -9.156 1 54 192 PRO A C 1
ATOM 1473 O O . PRO A 1 192 ? 16.516 -38.688 -9.109 1 54 192 PRO A O 1
ATOM 1476 N N . SER A 1 193 ? 15.539 -40.375 -10.281 1 62.56 193 SER A N 1
ATOM 1477 C CA . SER A 1 193 ? 15.883 -39.844 -11.594 1 62.56 193 SER A CA 1
ATOM 1478 C C . SER A 1 193 ? 14.727 -39.062 -12.195 1 62.56 193 SER A C 1
ATOM 1480 O O . SER A 1 193 ? 13.609 -39.094 -11.688 1 62.56 193 SER A O 1
ATOM 1482 N N . SER A 1 194 ? 14.891 -38.188 -13 1 69.5 194 SER A N 1
ATOM 1483 C CA . SER A 1 194 ? 13.977 -37.344 -13.766 1 69.5 194 SER A CA 1
ATOM 1484 C C . SER A 1 194 ? 12.75 -38.125 -14.211 1 69.5 194 SER A C 1
ATOM 1486 O O . SER A 1 194 ? 11.625 -37.656 -14.133 1 69.5 194 SER A O 1
ATOM 1488 N N . PRO A 1 195 ? 12.859 -39.406 -14.367 1 78.19 195 PRO A N 1
ATOM 1489 C CA . PRO A 1 195 ? 11.68 -40.188 -14.789 1 78.19 195 PRO A CA 1
ATOM 1490 C C . PRO A 1 195 ? 10.688 -40.375 -13.648 1 78.19 195 PRO A C 1
ATOM 1492 O O . PRO A 1 195 ? 9.469 -40.375 -13.867 1 78.19 195 PRO A O 1
ATOM 1495 N N . GLU A 1 196 ? 11.227 -40.438 -12.477 1 82.31 196 GLU A N 1
ATOM 1496 C CA . GLU A 1 196 ? 10.352 -40.719 -11.336 1 82.31 196 GLU A CA 1
ATOM 1497 C C . GLU A 1 196 ? 9.453 -39.531 -11.023 1 82.31 196 GLU A C 1
ATOM 1499 O O . GLU A 1 196 ? 8.289 -39.688 -10.656 1 82.31 196 GLU A O 1
ATOM 1504 N N . ILE A 1 197 ? 9.906 -38.406 -11.242 1 88.69 197 ILE A N 1
ATOM 1505 C CA . ILE A 1 197 ? 9.141 -37.188 -10.945 1 88.69 197 ILE A CA 1
ATOM 1506 C C . ILE A 1 197 ? 8.102 -36.969 -12.039 1 88.69 197 ILE A C 1
ATOM 1508 O O . ILE A 1 197 ? 7.047 -36.375 -11.789 1 88.69 197 ILE A O 1
ATOM 1512 N N . SER A 1 198 ? 8.367 -37.469 -13.18 1 92.38 198 SER A N 1
ATOM 1513 C CA . SER A 1 198 ? 7.484 -37.219 -14.312 1 92.38 198 SER A CA 1
ATOM 1514 C C . SER A 1 198 ? 6.141 -37.938 -14.133 1 92.38 198 SER A C 1
ATOM 1516 O O . SER A 1 198 ? 5.113 -37.438 -14.625 1 92.38 198 SER A O 1
ATOM 1518 N N . VAL A 1 199 ? 6.145 -39 -13.414 1 93.19 199 VAL A N 1
ATOM 1519 C CA . VAL A 1 199 ? 4.93 -39.781 -13.258 1 93.19 199 VAL A CA 1
ATOM 1520 C C . VAL A 1 199 ? 3.875 -38.969 -12.508 1 93.19 199 VAL A C 1
ATOM 1522 O O . VAL A 1 199 ? 2.814 -38.656 -13.062 1 93.19 199 VAL A O 1
ATOM 1525 N N . PRO A 1 200 ? 4.184 -38.531 -11.281 1 94.31 200 PRO A N 1
ATOM 1526 C CA . PRO A 1 200 ? 3.162 -37.719 -10.617 1 94.31 200 PRO A CA 1
ATOM 1527 C C . PRO A 1 200 ? 2.871 -36.438 -11.352 1 94.31 200 PRO A C 1
ATOM 1529 O O . PRO A 1 200 ? 1.744 -35.938 -11.312 1 94.31 200 PRO A O 1
ATOM 1532 N N . MET A 1 201 ? 3.75 -35.844 -12.023 1 94.56 201 MET A N 1
ATOM 1533 C CA . MET A 1 201 ? 3.525 -34.594 -12.766 1 94.56 201 MET A CA 1
ATOM 1534 C C . MET A 1 201 ? 2.561 -34.844 -13.922 1 94.56 201 MET A C 1
ATOM 1536 O O . MET A 1 201 ? 1.69 -34 -14.18 1 94.56 201 MET A O 1
ATOM 1540 N N . MET A 1 202 ? 2.746 -35.906 -14.594 1 94.69 202 MET A N 1
ATOM 1541 C CA . MET A 1 202 ? 1.847 -36.219 -15.703 1 94.69 202 MET A CA 1
ATOM 1542 C C . MET A 1 202 ? 0.451 -36.562 -15.195 1 94.69 202 MET A C 1
ATOM 1544 O O . MET A 1 202 ? -0.548 -36.219 -15.828 1 94.69 202 MET A O 1
ATOM 1548 N N . PHE A 1 203 ? 0.441 -37.219 -14.047 1 94.94 203 PHE A N 1
ATOM 1549 C CA . PHE A 1 203 ? -0.861 -37.469 -13.445 1 94.94 203 PHE A CA 1
ATOM 1550 C C . PHE A 1 203 ? -1.518 -36.188 -12.992 1 94.94 203 PHE A C 1
ATOM 1552 O O . PHE A 1 203 ? -2.74 -36.031 -13.07 1 94.94 203 PHE A O 1
ATOM 1559 N N . LEU A 1 204 ? -0.696 -35.312 -12.492 1 93.19 204 LEU A N 1
ATOM 1560 C CA . LEU A 1 204 ? -1.217 -34 -12.164 1 93.19 204 LEU A CA 1
ATOM 1561 C C . LEU A 1 204 ? -1.812 -33.312 -13.398 1 93.19 204 LEU A C 1
ATOM 1563 O O . LEU A 1 204 ? -2.889 -32.719 -13.328 1 93.19 204 LEU A O 1
ATOM 1567 N N . TYR A 1 205 ? -1.099 -33.406 -14.477 1 92.44 205 TYR A N 1
ATOM 1568 C CA . TYR A 1 205 ? -1.616 -32.844 -15.727 1 92.44 205 TYR A CA 1
ATOM 1569 C C . TYR A 1 205 ? -2.971 -33.469 -16.062 1 92.44 205 TYR A C 1
ATOM 1571 O O . TYR A 1 205 ? -3.906 -32.75 -16.438 1 92.44 205 TYR A O 1
ATOM 1579 N N . PHE A 1 206 ? -3.037 -34.75 -15.953 1 92.31 206 PHE A N 1
ATOM 1580 C CA . PHE A 1 206 ? -4.293 -35.438 -16.188 1 92.31 206 PHE A CA 1
ATOM 1581 C C . PHE A 1 206 ? -5.406 -34.875 -15.32 1 92.31 206 PHE A C 1
ATOM 1583 O O . PHE A 1 206 ? -6.473 -34.5 -15.828 1 92.31 206 PHE A O 1
ATOM 1590 N N . GLU A 1 207 ? -5.113 -34.688 -14.047 1 90.81 207 GLU A N 1
ATOM 1591 C CA . GLU A 1 207 ? -6.09 -34.219 -13.07 1 90.81 207 GLU A CA 1
ATOM 1592 C C . GLU A 1 207 ? -6.512 -32.781 -13.383 1 90.81 207 GLU A C 1
ATOM 1594 O O . GLU A 1 207 ? -7.629 -32.375 -13.055 1 90.81 207 GLU A O 1
ATOM 1599 N N . THR A 1 208 ? -5.629 -31.984 -13.953 1 87.38 208 THR A N 1
ATOM 1600 C CA . THR A 1 208 ? -5.93 -30.609 -14.297 1 87.38 208 THR A CA 1
ATOM 1601 C C . THR A 1 208 ? -6.918 -30.531 -15.461 1 87.38 208 THR A C 1
ATOM 1603 O O . THR A 1 208 ? -7.75 -29.625 -15.516 1 87.38 208 THR A O 1
ATOM 1606 N N . MET A 1 209 ? -6.809 -31.562 -16.328 1 85.69 209 MET A N 1
ATOM 1607 C CA . MET A 1 209 ? -7.688 -31.594 -17.484 1 85.69 209 MET A CA 1
ATOM 1608 C C . MET A 1 209 ? -9.039 -32.219 -17.125 1 85.69 209 MET A C 1
ATOM 1610 O O . MET A 1 209 ? -10.078 -31.75 -17.625 1 85.69 209 MET A O 1
ATOM 1614 N N . LYS A 1 210 ? -8.898 -33.219 -16.344 1 85.69 210 LYS A N 1
ATOM 1615 C CA . LYS A 1 210 ? -10.094 -33.906 -15.875 1 85.69 210 LYS A CA 1
ATOM 1616 C C . LYS A 1 210 ? -9.875 -34.5 -14.492 1 85.69 210 LYS A C 1
ATOM 1618 O O . LYS A 1 210 ? -9.039 -35.406 -14.32 1 85.69 210 LYS A O 1
ATOM 1623 N N . ARG A 1 211 ? -10.734 -34.094 -13.625 1 84.75 211 ARG A N 1
ATOM 1624 C CA . ARG A 1 211 ? -10.562 -34.5 -12.234 1 84.75 211 ARG A CA 1
ATOM 1625 C C . ARG A 1 211 ? -11.164 -35.875 -12 1 84.75 211 ARG A C 1
ATOM 1627 O O . ARG A 1 211 ? -12.258 -36.188 -12.492 1 84.75 211 ARG A O 1
ATOM 1634 N N . THR A 1 212 ? -10.445 -36.656 -11.305 1 83.12 212 THR A N 1
ATOM 1635 C CA . THR A 1 212 ? -10.953 -37.969 -10.922 1 83.12 212 THR A CA 1
ATOM 1636 C C . THR A 1 212 ? -11.516 -37.938 -9.508 1 83.12 212 THR A C 1
ATOM 1638 O O . THR A 1 212 ? -12.461 -38.688 -9.188 1 83.12 212 THR A O 1
ATOM 1641 N N . SER A 1 213 ? -10.891 -37.25 -8.656 1 82.12 213 SER A N 1
ATOM 1642 C CA . SER A 1 213 ? -11.328 -37 -7.285 1 82.12 213 SER A CA 1
ATOM 1643 C C . SER A 1 213 ? -10.945 -35.594 -6.816 1 82.12 213 SER A C 1
ATOM 1645 O O . SER A 1 213 ? -10.047 -34.969 -7.383 1 82.12 213 SER A O 1
ATOM 1647 N N . PRO A 1 214 ? -11.586 -35.188 -5.777 1 78.56 214 PRO A N 1
ATOM 1648 C CA . PRO A 1 214 ? -11.336 -33.812 -5.328 1 78.56 214 PRO A CA 1
ATOM 1649 C C . PRO A 1 214 ? -9.906 -33.625 -4.828 1 78.56 214 PRO A C 1
ATOM 1651 O O . PRO A 1 214 ? -9.367 -32.5 -4.926 1 78.56 214 PRO A O 1
ATOM 1654 N N . ASP A 1 215 ? -9.258 -34.656 -4.422 1 84.94 215 ASP A N 1
ATOM 1655 C CA . ASP A 1 215 ? -7.973 -34.469 -3.76 1 84.94 215 ASP A CA 1
ATOM 1656 C C . ASP A 1 215 ? -6.844 -35.125 -4.543 1 84.94 215 ASP A C 1
ATOM 1658 O O . ASP A 1 215 ? -5.676 -35.031 -4.164 1 84.94 215 ASP A O 1
ATOM 1662 N N . ALA A 1 216 ? -7.152 -35.75 -5.645 1 89.25 216 ALA A N 1
ATOM 1663 C CA . ALA A 1 216 ? -6.145 -36.5 -6.379 1 89.25 216 ALA A CA 1
ATOM 1664 C C . ALA A 1 216 ? -5.004 -35.594 -6.836 1 89.25 216 ALA A C 1
ATOM 1666 O O . ALA A 1 216 ? -3.832 -35.969 -6.746 1 89.25 216 ALA A O 1
ATOM 1667 N N . TRP A 1 217 ? -5.363 -34.469 -7.289 1 90.06 217 TRP A N 1
ATOM 1668 C CA . TRP A 1 217 ? -4.344 -33.531 -7.766 1 90.06 217 TRP A CA 1
ATOM 1669 C C . TRP A 1 217 ? -3.355 -33.188 -6.656 1 90.06 217 TRP A C 1
ATOM 1671 O O . TRP A 1 217 ? -2.145 -33.156 -6.883 1 90.06 217 TRP A O 1
ATOM 1681 N N . ALA A 1 218 ? -3.826 -33 -5.441 1 90.81 218 ALA A N 1
ATOM 1682 C CA . ALA A 1 218 ? -2.982 -32.625 -4.309 1 90.81 218 ALA A CA 1
ATOM 1683 C C . ALA A 1 218 ? -2.053 -33.781 -3.922 1 90.81 218 ALA A C 1
ATOM 1685 O O . ALA A 1 218 ? -0.904 -33.562 -3.533 1 90.81 218 ALA A O 1
ATOM 1686 N N . HIS A 1 219 ? -2.568 -35 -4.059 1 91.88 219 HIS A N 1
ATOM 1687 C CA . HIS A 1 219 ? -1.753 -36.156 -3.762 1 91.88 219 HIS A CA 1
ATOM 1688 C C . HIS A 1 219 ? -0.603 -36.281 -4.754 1 91.88 219 HIS A C 1
ATOM 1690 O O . HIS A 1 219 ? 0.519 -36.625 -4.367 1 91.88 219 HIS A O 1
ATOM 1696 N N . HIS A 1 220 ? -0.922 -36.062 -5.98 1 94 220 HIS A N 1
ATOM 1697 C CA . HIS A 1 220 ? 0.124 -36.125 -6.992 1 94 220 HIS A CA 1
ATOM 1698 C C . HIS A 1 220 ? 1.19 -35.062 -6.77 1 94 220 HIS A C 1
ATOM 1700 O O . HIS A 1 220 ? 2.385 -35.344 -6.91 1 94 220 HIS A O 1
ATOM 1706 N N . ILE A 1 221 ? 0.778 -33.875 -6.395 1 94.25 221 ILE A N 1
ATOM 1707 C CA . ILE A 1 221 ? 1.735 -32.812 -6.094 1 94.25 221 ILE A CA 1
ATOM 1708 C C . ILE A 1 221 ? 2.596 -33.219 -4.898 1 94.25 221 ILE A C 1
ATOM 1710 O O . ILE A 1 221 ? 3.82 -33.094 -4.934 1 94.25 221 ILE A O 1
ATOM 1714 N N . ALA A 1 222 ? 1.965 -33.719 -3.865 1 93.38 222 ALA A N 1
ATOM 1715 C CA . ALA A 1 222 ? 2.686 -34.125 -2.662 1 93.38 222 ALA A CA 1
ATOM 1716 C C . ALA A 1 222 ? 3.723 -35.219 -2.982 1 93.38 222 ALA A C 1
ATOM 1718 O O . ALA A 1 222 ? 4.852 -35.156 -2.488 1 93.38 222 ALA A O 1
ATOM 1719 N N . ALA A 1 223 ? 3.32 -36.156 -3.781 1 92.69 223 ALA A N 1
ATOM 1720 C CA . ALA A 1 223 ? 4.23 -37.219 -4.18 1 92.69 223 ALA A CA 1
ATOM 1721 C C . ALA A 1 223 ? 5.43 -36.688 -4.945 1 92.69 223 ALA A C 1
ATOM 1723 O O . ALA A 1 223 ? 6.57 -37.062 -4.68 1 92.69 223 ALA A O 1
ATOM 1724 N N . ALA A 1 224 ? 5.172 -35.781 -5.883 1 94.06 224 ALA A N 1
ATOM 1725 C CA . ALA A 1 224 ? 6.25 -35.188 -6.66 1 94.06 224 ALA A CA 1
ATOM 1726 C C . ALA A 1 224 ? 7.18 -34.375 -5.77 1 94.06 224 ALA A C 1
ATOM 1728 O O . ALA A 1 224 ? 8.406 -34.438 -5.898 1 94.06 224 ALA A O 1
ATOM 1729 N N . VAL A 1 225 ? 6.598 -33.594 -4.832 1 95.38 225 VAL A N 1
ATOM 1730 C CA . VAL A 1 225 ? 7.375 -32.719 -3.938 1 95.38 225 VAL A CA 1
ATOM 1731 C C . VAL A 1 225 ? 8.289 -33.594 -3.066 1 95.38 225 VAL A C 1
ATOM 1733 O O . VAL A 1 225 ? 9.461 -33.281 -2.887 1 95.38 225 VAL A O 1
ATOM 1736 N N . THR A 1 226 ? 7.762 -34.688 -2.559 1 92.38 226 THR A N 1
ATOM 1737 C CA . THR A 1 226 ? 8.539 -35.594 -1.726 1 92.38 226 THR A CA 1
ATOM 1738 C C . THR A 1 226 ? 9.75 -36.156 -2.492 1 92.38 226 THR A C 1
ATOM 1740 O O . THR A 1 226 ? 10.852 -36.219 -1.947 1 92.38 226 THR A O 1
ATOM 1743 N N . THR A 1 227 ? 9.516 -36.469 -3.727 1 90.62 227 THR A N 1
ATOM 1744 C CA . THR A 1 227 ? 10.586 -37 -4.57 1 90.62 227 THR A CA 1
ATOM 1745 C C . THR A 1 227 ? 11.664 -35.938 -4.785 1 90.62 227 THR A C 1
ATOM 1747 O O . THR A 1 227 ? 12.859 -36.219 -4.695 1 90.62 227 THR A O 1
ATOM 1750 N N . VAL A 1 228 ? 11.242 -34.719 -5.016 1 94.56 228 VAL A N 1
ATOM 1751 C CA . VAL A 1 228 ? 12.156 -33.594 -5.27 1 94.56 228 VAL A CA 1
ATOM 1752 C C . VAL A 1 228 ? 12.938 -33.281 -4 1 94.56 228 VAL A C 1
ATOM 1754 O O . VAL A 1 228 ? 14.148 -33.031 -4.051 1 94.56 228 VAL A O 1
ATOM 1757 N N . GLU A 1 229 ? 12.297 -33.312 -2.879 1 94.38 229 GLU A N 1
ATOM 1758 C CA . GLU A 1 229 ? 12.922 -33 -1.603 1 94.38 229 GLU A CA 1
ATOM 1759 C C . GLU A 1 229 ? 14.023 -34 -1.265 1 94.38 229 GLU A C 1
ATOM 1761 O O . GLU A 1 229 ? 15.031 -33.625 -0.655 1 94.38 229 GLU A O 1
ATOM 1766 N N . ALA A 1 230 ? 13.836 -35.219 -1.666 1 90.56 230 ALA A N 1
ATOM 1767 C CA . ALA A 1 230 ? 14.789 -36.281 -1.354 1 90.56 230 ALA A CA 1
ATOM 1768 C C . ALA A 1 230 ? 16.141 -36 -2.008 1 90.56 230 ALA A C 1
ATOM 1770 O O . ALA A 1 230 ? 17.188 -36.375 -1.462 1 90.56 230 ALA A O 1
ATOM 1771 N N . LEU A 1 231 ? 16.141 -35.312 -3.168 1 91.94 231 LEU A N 1
ATOM 1772 C CA . LEU A 1 231 ? 17.375 -35.094 -3.9 1 91.94 231 LEU A CA 1
ATOM 1773 C C . LEU A 1 231 ? 18.016 -33.75 -3.492 1 91.94 231 LEU A C 1
ATOM 1775 O O . LEU A 1 231 ? 19.203 -33.531 -3.746 1 91.94 231 LEU A O 1
ATOM 1779 N N . GLY A 1 232 ? 17.203 -32.906 -2.865 1 93.81 232 GLY A N 1
ATOM 1780 C CA . GLY A 1 232 ? 17.719 -31.641 -2.363 1 93.81 232 GLY A CA 1
ATOM 1781 C C . GLY A 1 232 ? 17.688 -30.531 -3.396 1 93.81 232 GLY A C 1
ATOM 1782 O O . GLY A 1 232 ? 17.656 -30.797 -4.602 1 93.81 232 GLY A O 1
ATOM 1783 N N . PRO A 1 233 ? 17.797 -29.297 -3.035 1 95.06 233 PRO A N 1
ATOM 1784 C CA . PRO A 1 233 ? 17.625 -28.141 -3.922 1 95.06 233 PRO A CA 1
ATOM 1785 C C . PRO A 1 233 ? 18.781 -27.984 -4.902 1 95.06 233 PRO A C 1
ATOM 1787 O O . PRO A 1 233 ? 18.578 -27.547 -6.043 1 95.06 233 PRO A O 1
ATOM 1790 N N . ASP A 1 234 ? 20.016 -28.422 -4.559 1 94.94 234 ASP A N 1
ATOM 1791 C CA . ASP A 1 234 ? 21.188 -28.234 -5.41 1 94.94 234 ASP A CA 1
ATOM 1792 C C . ASP A 1 234 ? 21.125 -29.141 -6.637 1 94.94 234 ASP A C 1
ATOM 1794 O O . ASP A 1 234 ? 21.75 -28.844 -7.66 1 94.94 234 ASP A O 1
ATOM 1798 N N . HIS A 1 235 ? 20.375 -30.125 -6.578 1 93.81 235 HIS A N 1
ATOM 1799 C CA . HIS A 1 235 ? 20.234 -31.047 -7.688 1 93.81 235 HIS A CA 1
ATOM 1800 C C . HIS A 1 235 ? 19.484 -30.422 -8.852 1 93.81 235 HIS A C 1
ATOM 1802 O O . HIS A 1 235 ? 19.719 -30.766 -10.016 1 93.81 235 HIS A O 1
ATOM 1808 N N . TYR A 1 236 ? 18.703 -29.453 -8.594 1 94.62 236 TYR A N 1
ATOM 1809 C CA . TYR A 1 236 ? 17.766 -28.938 -9.578 1 94.62 236 TYR A CA 1
ATOM 1810 C C . TYR A 1 236 ? 18.219 -27.594 -10.117 1 94.62 236 TYR A C 1
ATOM 1812 O O . TYR A 1 236 ? 17.391 -26.75 -10.477 1 94.62 236 TYR A O 1
ATOM 1820 N N . ARG A 1 237 ? 19.453 -27.406 -10.281 1 93.12 237 ARG A N 1
ATOM 1821 C CA . ARG A 1 237 ? 20 -26.125 -10.695 1 93.12 237 ARG A CA 1
ATOM 1822 C C . ARG A 1 237 ? 20.016 -26 -12.211 1 93.12 237 ARG A C 1
ATOM 1824 O O . ARG A 1 237 ? 20.016 -24.891 -12.75 1 93.12 237 ARG A O 1
ATOM 1831 N N . VAL A 1 238 ? 20.094 -27.172 -12.867 1 89.81 238 VAL A N 1
ATOM 1832 C CA . VAL A 1 238 ? 20.297 -27.062 -14.312 1 89.81 238 VAL A CA 1
ATOM 1833 C C . VAL A 1 238 ? 19.516 -28.156 -15.031 1 89.81 238 VAL A C 1
ATOM 1835 O O . VAL A 1 238 ? 19.078 -29.125 -14.406 1 89.81 238 VAL A O 1
ATOM 1838 N N . GLY A 1 239 ? 19.234 -27.859 -16.344 1 87.94 239 GLY A N 1
ATOM 1839 C CA . GLY A 1 239 ? 18.766 -28.891 -17.25 1 87.94 239 GLY A CA 1
ATOM 1840 C C . GLY A 1 239 ? 17.297 -29.203 -17.094 1 87.94 239 GLY A C 1
ATOM 1841 O O . GLY A 1 239 ? 16.5 -28.312 -16.75 1 87.94 239 GLY A O 1
ATOM 1842 N N . GLN A 1 240 ? 17 -30.391 -17.422 1 88 240 GLN A N 1
ATOM 1843 C CA . GLN A 1 240 ? 15.617 -30.875 -17.422 1 88 240 GLN A CA 1
ATOM 1844 C C . GLN A 1 240 ? 15.062 -30.906 -16 1 88 240 GLN A C 1
ATOM 1846 O O . GLN A 1 240 ? 13.883 -30.594 -15.781 1 88 240 GLN A O 1
ATOM 1851 N N . ASP A 1 241 ? 15.898 -31.25 -15.086 1 91.31 241 ASP A N 1
ATOM 1852 C CA . ASP A 1 241 ? 15.477 -31.312 -13.688 1 91.31 241 ASP A CA 1
ATOM 1853 C C . ASP A 1 241 ? 15.078 -29.922 -13.18 1 91.31 241 ASP A C 1
ATOM 1855 O O . ASP A 1 241 ? 14.102 -29.781 -12.438 1 91.31 241 ASP A O 1
ATOM 1859 N N . HIS A 1 242 ? 15.805 -28.969 -13.609 1 94 242 HIS A N 1
ATOM 1860 C CA . HIS A 1 242 ? 15.469 -27.594 -13.25 1 94 242 HIS A CA 1
ATOM 1861 C C . HIS A 1 242 ? 14.109 -27.188 -13.812 1 94 242 HIS A C 1
ATOM 1863 O O . HIS A 1 242 ? 13.289 -26.594 -13.117 1 94 242 HIS A O 1
ATOM 1869 N N . ALA A 1 243 ? 13.891 -27.578 -15.047 1 92.25 243 ALA A N 1
ATOM 1870 C CA . ALA A 1 243 ? 12.617 -27.266 -15.695 1 92.25 243 ALA A CA 1
ATOM 1871 C C . ALA A 1 243 ? 11.453 -27.938 -14.969 1 92.25 243 ALA A C 1
ATOM 1873 O O . ALA A 1 243 ? 10.398 -27.344 -14.781 1 92.25 243 ALA A O 1
ATOM 1874 N N . MET A 1 244 ? 11.656 -29.125 -14.562 1 93.19 244 MET A N 1
ATOM 1875 C CA . MET A 1 244 ? 10.633 -29.875 -13.836 1 93.19 244 MET A CA 1
ATOM 1876 C C . MET A 1 244 ? 10.359 -29.234 -12.477 1 93.19 244 MET A C 1
ATOM 1878 O O . MET A 1 244 ? 9.203 -29.078 -12.086 1 93.19 244 MET A O 1
ATOM 1882 N N . PHE A 1 245 ? 11.453 -28.891 -11.812 1 95.25 245 PHE A N 1
ATOM 1883 C CA . PHE A 1 245 ? 11.312 -28.234 -10.516 1 95.25 245 PHE A CA 1
ATOM 1884 C C . PHE A 1 245 ? 10.5 -26.953 -10.641 1 95.25 245 PHE A C 1
ATOM 1886 O O . PHE A 1 245 ? 9.594 -26.703 -9.844 1 95.25 245 PHE A O 1
ATOM 1893 N N . ARG A 1 246 ? 10.727 -26.109 -11.625 1 94.81 246 ARG A N 1
ATOM 1894 C CA . ARG A 1 246 ? 10.031 -24.844 -11.836 1 94.81 246 ARG A CA 1
ATOM 1895 C C . ARG A 1 246 ? 8.531 -25.078 -12 1 94.81 246 ARG A C 1
ATOM 1897 O O . ARG A 1 246 ? 7.723 -24.344 -11.43 1 94.81 246 ARG A O 1
ATOM 1904 N N . SER A 1 247 ? 8.227 -26.031 -12.727 1 94.31 247 SER A N 1
ATOM 1905 C CA . SER A 1 247 ? 6.816 -26.344 -12.938 1 94.31 247 SER A CA 1
ATOM 1906 C C . SER A 1 247 ? 6.164 -26.875 -11.664 1 94.31 247 SER A C 1
ATOM 1908 O O . SER A 1 247 ? 5.074 -26.438 -11.289 1 94.31 247 SER A O 1
ATOM 1910 N N . LEU A 1 248 ? 6.855 -27.797 -11.086 1 95.69 248 LEU A N 1
ATOM 1911 C CA . LEU A 1 248 ? 6.32 -28.391 -9.867 1 95.69 248 LEU A CA 1
ATOM 1912 C C . LEU A 1 248 ? 6.148 -27.344 -8.773 1 95.69 248 LEU A C 1
ATOM 1914 O O . LEU A 1 248 ? 5.148 -27.344 -8.055 1 95.69 248 LEU A O 1
ATOM 1918 N N . ARG A 1 249 ? 7.137 -26.547 -8.633 1 96.56 249 ARG A N 1
ATOM 1919 C CA . ARG A 1 249 ? 7.121 -25.516 -7.602 1 96.56 249 ARG A CA 1
ATOM 1920 C C . ARG A 1 249 ? 5.883 -24.625 -7.727 1 96.56 249 ARG A C 1
ATOM 1922 O O . ARG A 1 249 ? 5.297 -24.219 -6.723 1 96.56 249 ARG A O 1
ATOM 1929 N N . THR A 1 250 ? 5.441 -24.297 -8.914 1 96.75 250 THR A N 1
ATOM 1930 C CA . THR A 1 250 ? 4.23 -23.516 -9.156 1 96.75 250 THR A CA 1
ATOM 1931 C C . THR A 1 250 ? 3.006 -24.219 -8.586 1 96.75 250 THR A C 1
ATOM 1933 O O . THR A 1 250 ? 2.232 -23.641 -7.828 1 96.75 250 THR A O 1
ATOM 1936 N N . TYR A 1 251 ? 2.908 -25.453 -8.852 1 96.12 251 TYR A N 1
ATOM 1937 C CA . TYR A 1 251 ? 1.75 -26.219 -8.391 1 96.12 251 TYR A CA 1
ATOM 1938 C C . TYR A 1 251 ? 1.813 -26.453 -6.887 1 96.12 251 TYR A C 1
ATOM 1940 O O . TYR A 1 251 ? 0.781 -26.484 -6.211 1 96.12 251 TYR A O 1
ATOM 1948 N N . ALA A 1 252 ? 3.004 -26.656 -6.449 1 96.31 252 ALA A N 1
ATOM 1949 C CA . ALA A 1 252 ? 3.17 -26.766 -5.004 1 96.31 252 ALA A CA 1
ATOM 1950 C C . ALA A 1 252 ? 2.701 -25.5 -4.293 1 96.31 252 ALA A C 1
ATOM 1952 O O . ALA A 1 252 ? 2.092 -25.562 -3.225 1 96.31 252 ALA A O 1
ATOM 1953 N N . ALA A 1 253 ? 3.004 -24.391 -4.875 1 96.75 253 ALA A N 1
ATOM 1954 C CA . ALA A 1 253 ? 2.557 -23.109 -4.32 1 96.75 253 ALA A CA 1
ATOM 1955 C C . ALA A 1 253 ? 1.033 -23.016 -4.336 1 96.75 253 ALA A C 1
ATOM 1957 O O . ALA A 1 253 ? 0.425 -22.578 -3.355 1 96.75 253 ALA A O 1
ATOM 1958 N N . PHE A 1 254 ? 0.439 -23.391 -5.449 1 95.31 254 PHE A N 1
ATOM 1959 C CA . PHE A 1 254 ? -1.016 -23.406 -5.547 1 95.31 254 PHE A CA 1
ATOM 1960 C C . PHE A 1 254 ? -1.63 -24.25 -4.441 1 95.31 254 PHE A C 1
ATOM 1962 O O . PHE A 1 254 ? -2.531 -23.812 -3.732 1 95.31 254 PHE A O 1
ATOM 1969 N N . LYS A 1 255 ? -1.11 -25.406 -4.32 1 92.81 255 LYS A N 1
ATOM 1970 C CA . LYS A 1 255 ? -1.619 -26.328 -3.311 1 92.81 255 LYS A CA 1
ATOM 1971 C C . LYS A 1 255 ? -1.454 -25.766 -1.906 1 92.81 255 LYS A C 1
ATOM 1973 O O . LYS A 1 255 ? -2.359 -25.875 -1.076 1 92.81 255 LYS A O 1
ATOM 1978 N N . ALA A 1 256 ? -0.294 -25.219 -1.681 1 92.19 256 ALA A N 1
ATOM 1979 C CA . ALA A 1 256 ? -0.002 -24.672 -0.36 1 92.19 256 ALA A CA 1
ATOM 1980 C C . ALA A 1 256 ? -1.044 -23.625 0.042 1 92.19 256 ALA A C 1
ATOM 1982 O O . ALA A 1 256 ? -1.506 -23.609 1.186 1 92.19 256 ALA A O 1
ATOM 1983 N N . LEU A 1 257 ? -1.408 -22.828 -0.896 1 92.56 257 LEU A N 1
ATOM 1984 C CA . LEU A 1 257 ? -2.393 -21.781 -0.597 1 92.56 257 LEU A CA 1
ATOM 1985 C C . LEU A 1 257 ? -3.793 -22.375 -0.498 1 92.56 257 LEU A C 1
ATOM 1987 O O . LEU A 1 257 ? -4.508 -22.141 0.478 1 92.56 257 LEU A O 1
ATOM 1991 N N . LEU A 1 258 ? -4.191 -23.188 -1.468 1 89.75 258 LEU A N 1
ATOM 1992 C CA . LEU A 1 258 ? -5.559 -23.688 -1.573 1 89.75 258 LEU A CA 1
ATOM 1993 C C . LEU A 1 258 ? -5.887 -24.609 -0.41 1 89.75 258 LEU A C 1
ATOM 1995 O O . LEU A 1 258 ? -7.027 -24.641 0.059 1 89.75 258 LEU A O 1
ATOM 1999 N N . ARG A 1 259 ? -4.852 -25.297 0.035 1 86.12 259 ARG A N 1
ATOM 2000 C CA . ARG A 1 259 ? -5.078 -26.266 1.11 1 86.12 259 ARG A CA 1
ATOM 2001 C C . ARG A 1 259 ? -4.543 -25.734 2.438 1 86.12 259 ARG A C 1
ATOM 2003 O O . ARG A 1 259 ? -4.539 -26.453 3.441 1 86.12 259 ARG A O 1
ATOM 2010 N N . ASN A 1 260 ? -4.051 -24.516 2.404 1 81.88 260 ASN A N 1
ATOM 2011 C CA . ASN A 1 260 ? -3.453 -23.922 3.596 1 81.88 260 ASN A CA 1
ATOM 2012 C C . ASN A 1 260 ? -2.4 -24.844 4.211 1 81.88 260 ASN A C 1
ATOM 2014 O O . ASN A 1 260 ? -2.418 -25.094 5.418 1 81.88 260 ASN A O 1
ATOM 2018 N N . ASP A 1 261 ? -1.649 -25.422 3.398 1 82.88 261 ASP A N 1
ATOM 2019 C CA . ASP A 1 261 ? -0.59 -26.359 3.756 1 82.88 261 ASP A CA 1
ATOM 2020 C C . ASP A 1 261 ? 0.763 -25.891 3.229 1 82.88 261 ASP A C 1
ATOM 2022 O O . ASP A 1 261 ? 1.145 -26.219 2.102 1 82.88 261 ASP A O 1
ATOM 2026 N N . PRO A 1 262 ? 1.532 -25.203 4.113 1 88.94 262 PRO A N 1
ATOM 2027 C CA . PRO A 1 262 ? 2.789 -24.625 3.645 1 88.94 262 PRO A CA 1
ATOM 2028 C C . PRO A 1 262 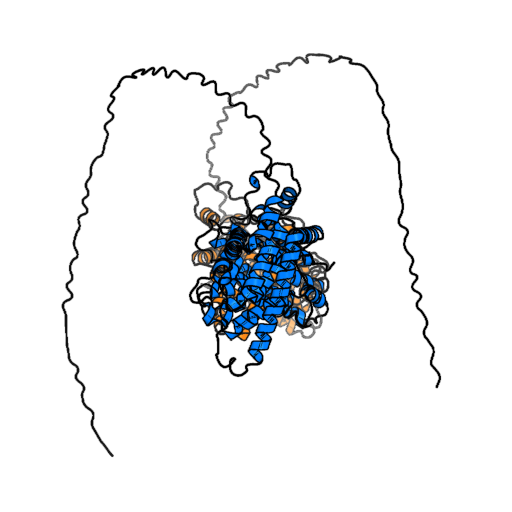? 3.742 -25.656 3.057 1 88.94 262 PRO A C 1
ATOM 2030 O O . PRO A 1 262 ? 3.824 -26.781 3.561 1 88.94 262 PRO A O 1
ATOM 2033 N N . SER A 1 263 ? 4.375 -25.281 2.023 1 93 263 SER A N 1
ATOM 2034 C CA . SER A 1 263 ? 5.34 -26.141 1.335 1 93 263 SER A CA 1
ATOM 2035 C C . SER A 1 263 ? 6.762 -25.859 1.805 1 93 263 SER A C 1
ATOM 2037 O O . SER A 1 263 ? 7.109 -24.719 2.094 1 93 263 SER A O 1
ATOM 2039 N N . SER A 1 264 ? 7.555 -26.891 1.816 1 94.44 264 SER A N 1
ATOM 2040 C CA . SER A 1 264 ? 8.969 -26.719 2.137 1 94.44 264 SER A CA 1
ATOM 2041 C C . SER A 1 264 ? 9.664 -25.828 1.116 1 94.44 264 SER A C 1
ATOM 2043 O O . SER A 1 264 ? 10.719 -25.25 1.405 1 94.44 264 SER A O 1
ATOM 2045 N N . PHE A 1 265 ? 9.055 -25.703 -0.087 1 96.62 265 PHE A N 1
ATOM 2046 C CA . PHE A 1 265 ? 9.656 -24.906 -1.155 1 96.62 265 PHE A CA 1
ATOM 2047 C C . PHE A 1 265 ? 9.641 -23.422 -0.802 1 96.62 265 PHE A C 1
ATOM 2049 O O . PHE A 1 265 ? 10.281 -22.609 -1.479 1 96.62 265 PHE A O 1
ATOM 2056 N N . ALA A 1 266 ? 8.961 -23.125 0.312 1 94.75 266 ALA A N 1
ATOM 2057 C CA . ALA A 1 266 ? 8.914 -21.734 0.762 1 94.75 266 ALA A CA 1
ATOM 2058 C C . ALA A 1 266 ? 10.203 -21.344 1.475 1 94.75 266 ALA A C 1
ATOM 2060 O O . ALA A 1 266 ? 10.469 -20.156 1.691 1 94.75 266 ALA A O 1
ATOM 2061 N N . SER A 1 267 ? 10.953 -22.297 1.843 1 94.06 267 SER A N 1
ATOM 2062 C CA . SER A 1 267 ? 12.18 -22 2.576 1 94.06 267 SER A CA 1
ATOM 2063 C C . SER A 1 267 ? 13.188 -21.266 1.701 1 94.06 267 SER A C 1
ATOM 2065 O O . SER A 1 267 ? 13.148 -21.375 0.474 1 94.06 267 SER A O 1
ATOM 2067 N N . GLN A 1 268 ? 14.094 -20.609 2.338 1 90.25 268 GLN A N 1
ATOM 2068 C CA . GLN A 1 268 ? 15.102 -19.812 1.635 1 90.25 268 GLN A CA 1
ATOM 2069 C C . GLN A 1 268 ? 15.977 -20.703 0.751 1 90.25 268 GLN A C 1
ATOM 2071 O O . GLN A 1 268 ? 16.312 -20.328 -0.376 1 90.25 268 GLN A O 1
ATOM 2076 N N . GLU A 1 269 ? 16.312 -21.812 1.205 1 92.69 269 GLU A N 1
ATOM 2077 C CA . GLU A 1 269 ? 17.172 -22.719 0.463 1 92.69 269 GLU A CA 1
ATOM 2078 C C . GLU A 1 269 ? 16.531 -23.125 -0.863 1 92.69 269 GLU A C 1
ATOM 2080 O O . GLU A 1 269 ? 17.188 -23.109 -1.906 1 92.69 269 GLU A O 1
ATOM 2085 N N . TRP A 1 270 ? 15.266 -23.438 -0.861 1 95.25 270 TRP A N 1
ATOM 2086 C CA . TRP A 1 270 ? 14.578 -23.906 -2.059 1 95.25 270 TRP A CA 1
ATOM 2087 C C . TRP A 1 270 ? 14.25 -22.734 -2.986 1 95.25 270 TRP A C 1
ATOM 2089 O O . TRP A 1 270 ? 14.039 -22.938 -4.184 1 95.25 270 TRP A O 1
ATOM 2099 N N . CYS A 1 271 ? 14.195 -21.516 -2.422 1 93.25 271 CYS A N 1
ATOM 2100 C CA . CYS A 1 271 ? 13.93 -20.344 -3.246 1 93.25 271 CYS A CA 1
ATOM 2101 C C . CYS A 1 271 ? 15.211 -19.844 -3.912 1 93.25 271 CYS A C 1
ATOM 2103 O O . CYS A 1 271 ? 15.148 -19.125 -4.906 1 93.25 271 CYS A O 1
ATOM 2105 N N . GLU A 1 272 ? 16.391 -20.281 -3.443 1 91.56 272 GLU A N 1
ATOM 2106 C CA . GLU A 1 272 ? 17.641 -19.703 -3.936 1 91.56 272 GLU A CA 1
ATOM 2107 C C . GLU A 1 272 ? 18.484 -20.75 -4.652 1 91.56 272 GLU A C 1
ATOM 2109 O O . GLU A 1 272 ? 18.891 -20.547 -5.801 1 91.56 272 GLU A O 1
ATOM 2114 N N . ALA A 1 273 ? 18.688 -21.859 -4.113 1 93.56 273 ALA A N 1
ATOM 2115 C CA . ALA A 1 273 ? 19.656 -22.828 -4.586 1 93.56 273 ALA A CA 1
ATOM 2116 C C . ALA A 1 273 ? 19.344 -23.297 -6.004 1 93.56 273 ALA A C 1
ATOM 2118 O O . ALA A 1 273 ? 20.219 -23.328 -6.871 1 93.56 273 ALA A O 1
ATOM 2119 N N . PRO A 1 274 ? 18.109 -23.641 -6.285 1 94.56 274 PRO A N 1
ATOM 2120 C CA . PRO A 1 274 ? 17.828 -24.125 -7.641 1 94.56 274 PRO A CA 1
ATOM 2121 C C . PRO A 1 274 ? 18.031 -23.047 -8.703 1 94.56 274 PRO A C 1
ATOM 2123 O O . PRO A 1 274 ? 18.125 -23.359 -9.891 1 94.56 274 PRO A O 1
ATOM 2126 N N . PHE A 1 275 ? 18.125 -21.812 -8.281 1 92.75 275 PHE A N 1
ATOM 2127 C CA . PHE A 1 275 ? 18.203 -20.719 -9.242 1 92.75 275 PHE A CA 1
ATOM 2128 C C . PHE A 1 275 ? 19.578 -20.078 -9.234 1 92.75 275 PHE A C 1
ATOM 2130 O O . PHE A 1 275 ? 19.766 -18.984 -9.789 1 92.75 275 PHE A O 1
ATOM 2137 N N . ARG A 1 276 ? 20.531 -20.625 -8.664 1 90.5 276 ARG A N 1
ATOM 2138 C CA . ARG A 1 276 ? 21.859 -20.062 -8.547 1 90.5 276 ARG A CA 1
ATOM 2139 C C . ARG A 1 276 ? 22.516 -19.938 -9.922 1 90.5 276 ARG A C 1
ATOM 2141 O O . ARG A 1 276 ? 23.328 -19.031 -10.148 1 90.5 276 ARG A O 1
ATOM 2148 N N . ASP A 1 277 ? 22.188 -20.828 -10.875 1 88.69 277 ASP A N 1
ATOM 2149 C CA . ASP A 1 277 ? 22.828 -20.844 -12.188 1 88.69 277 ASP A CA 1
ATOM 2150 C C . ASP A 1 277 ? 21.875 -20.344 -13.273 1 88.69 277 ASP A C 1
ATOM 2152 O O . ASP A 1 277 ? 22.141 -20.547 -14.461 1 88.69 277 ASP A O 1
ATOM 2156 N N . SER A 1 278 ? 20.766 -19.922 -12.828 1 85.94 278 SER A N 1
ATOM 2157 C CA . SER A 1 278 ? 19.797 -19.406 -13.773 1 85.94 278 SER A CA 1
ATOM 2158 C C . SER A 1 278 ? 19.125 -18.141 -13.25 1 85.94 278 SER A C 1
ATOM 2160 O O . SER A 1 278 ? 19.047 -17.922 -12.039 1 85.94 278 SER A O 1
ATOM 2162 N N . THR A 1 279 ? 18.703 -17.344 -14.172 1 84.25 279 THR A N 1
ATOM 2163 C CA . THR A 1 279 ? 18.016 -16.109 -13.805 1 84.25 279 THR A CA 1
ATOM 2164 C C . THR A 1 279 ? 16.516 -16.344 -13.672 1 84.25 279 THR A C 1
ATOM 2166 O O . THR A 1 279 ? 15.883 -16.891 -14.578 1 84.25 279 THR A O 1
ATOM 2169 N N . LYS A 1 280 ? 15.961 -15.945 -12.586 1 89.75 280 LYS A N 1
ATOM 2170 C CA . LYS A 1 280 ? 14.516 -16.016 -12.406 1 89.75 280 LYS A CA 1
ATOM 2171 C C . LYS A 1 280 ? 13.797 -15.055 -13.359 1 89.75 280 LYS A C 1
ATOM 2173 O O . LYS A 1 280 ? 14.234 -13.922 -13.547 1 89.75 280 LYS A O 1
ATOM 2178 N N . ILE A 1 281 ? 12.742 -15.578 -13.875 1 88.81 281 ILE A N 1
ATOM 2179 C CA . ILE A 1 281 ? 11.852 -14.672 -14.586 1 88.81 281 ILE A CA 1
ATOM 2180 C C . ILE A 1 281 ? 10.844 -14.07 -13.602 1 88.81 281 ILE A C 1
ATOM 2182 O O . ILE A 1 281 ? 10.719 -14.539 -12.469 1 88.81 281 ILE A O 1
ATOM 2186 N N . GLU A 1 282 ? 10.07 -13.078 -14.008 1 90.94 282 GLU A N 1
ATOM 2187 C CA . GLU A 1 282 ? 9.148 -12.344 -13.141 1 90.94 282 GLU A CA 1
ATOM 2188 C C . GLU A 1 282 ? 8.117 -13.281 -12.516 1 90.94 282 GLU A C 1
ATOM 2190 O O . GLU A 1 282 ? 7.746 -13.109 -11.352 1 90.94 282 GLU A O 1
ATOM 2195 N N . TYR A 1 283 ? 7.703 -14.219 -13.234 1 93.5 283 TYR A N 1
ATOM 2196 C CA . TYR A 1 283 ? 6.711 -15.18 -12.758 1 93.5 283 TYR A CA 1
ATOM 2197 C C . TYR A 1 283 ? 7.234 -15.945 -11.555 1 93.5 283 TYR A C 1
ATOM 2199 O O . TYR A 1 283 ? 6.488 -16.219 -10.609 1 93.5 283 TYR A O 1
ATOM 2207 N N . GLU A 1 284 ? 8.531 -16.266 -11.562 1 94.25 284 GLU A N 1
ATOM 2208 C CA . GLU A 1 284 ? 9.148 -17.047 -10.492 1 94.25 284 GLU A CA 1
ATOM 2209 C C . GLU A 1 284 ? 9.203 -16.266 -9.188 1 94.25 284 GLU A C 1
ATOM 2211 O O . GLU A 1 284 ? 9.078 -16.828 -8.109 1 94.25 284 GLU A O 1
ATOM 2216 N N . PHE A 1 285 ? 9.328 -15 -9.305 1 94.38 285 PHE A N 1
ATOM 2217 C CA . PHE A 1 285 ? 9.32 -14.156 -8.117 1 94.38 285 PHE A CA 1
ATOM 2218 C C . PHE A 1 285 ? 7.934 -14.133 -7.484 1 94.38 285 PHE A C 1
ATOM 2220 O O . PHE A 1 285 ? 7.805 -14.109 -6.258 1 94.38 285 PHE A O 1
ATOM 2227 N N . LEU A 1 286 ? 6.922 -14.109 -8.297 1 96.56 286 LEU A N 1
ATOM 2228 C CA . LEU A 1 286 ? 5.559 -14.18 -7.773 1 96.56 286 LEU A CA 1
ATOM 2229 C C . LEU A 1 286 ? 5.316 -15.492 -7.051 1 96.56 286 LEU A C 1
ATOM 2231 O O . LEU A 1 286 ? 4.633 -15.531 -6.027 1 96.56 286 LEU A O 1
ATOM 2235 N N . ILE A 1 287 ? 5.906 -16.5 -7.562 1 97.06 287 ILE A N 1
ATOM 2236 C CA . ILE A 1 287 ? 5.766 -17.812 -6.922 1 97.06 287 ILE A CA 1
ATOM 2237 C C . ILE A 1 287 ? 6.449 -17.781 -5.559 1 97.06 287 ILE A C 1
ATOM 2239 O O . ILE A 1 287 ? 5.938 -18.359 -4.594 1 97.06 287 ILE A O 1
ATOM 2243 N N . ASP A 1 288 ? 7.582 -17.125 -5.469 1 95.5 288 ASP A N 1
ATOM 2244 C CA . ASP A 1 288 ? 8.219 -16.953 -4.164 1 95.5 288 ASP A CA 1
ATOM 2245 C C . ASP A 1 288 ? 7.27 -16.297 -3.168 1 95.5 288 ASP A C 1
ATOM 2247 O O . ASP A 1 288 ? 7.152 -16.75 -2.025 1 95.5 288 ASP A O 1
ATOM 2251 N N . ILE A 1 289 ? 6.621 -15.297 -3.631 1 96.12 289 ILE A N 1
ATOM 2252 C CA . ILE A 1 289 ? 5.688 -14.578 -2.766 1 96.12 289 ILE A CA 1
ATOM 2253 C C . ILE A 1 289 ? 4.523 -15.492 -2.395 1 96.12 289 ILE A C 1
ATOM 2255 O O . ILE A 1 289 ? 4.137 -15.57 -1.225 1 96.12 289 ILE A O 1
ATOM 2259 N N . LEU A 1 290 ? 3.979 -16.172 -3.404 1 97.25 290 LEU A N 1
ATOM 2260 C CA . LEU A 1 290 ? 2.846 -17.078 -3.186 1 97.25 290 LEU A CA 1
ATOM 2261 C C . LEU A 1 290 ? 3.193 -18.156 -2.168 1 97.25 290 LEU A C 1
ATOM 2263 O O . LEU A 1 290 ? 2.395 -18.453 -1.277 1 97.25 290 LEU A O 1
ATOM 2267 N N . LEU A 1 291 ? 4.375 -18.688 -2.244 1 95.75 291 LEU A N 1
ATOM 2268 C CA . LEU A 1 291 ? 4.82 -19.75 -1.34 1 95.75 291 LEU A CA 1
ATOM 2269 C C . LEU A 1 291 ? 4.91 -19.234 0.093 1 95.75 291 LEU A C 1
ATOM 2271 O O . LEU A 1 291 ? 4.727 -20 1.044 1 95.75 291 LEU A O 1
ATOM 2275 N N . ALA A 1 292 ? 5.082 -17.969 0.245 1 93.19 292 ALA A N 1
ATOM 2276 C CA . ALA A 1 292 ? 5.277 -17.391 1.567 1 93.19 292 ALA A CA 1
ATOM 2277 C C . ALA A 1 292 ? 3.939 -17.062 2.225 1 93.19 292 ALA A C 1
ATOM 2279 O O . ALA A 1 292 ? 3.867 -16.875 3.443 1 93.19 292 ALA A O 1
ATOM 2280 N N . ILE A 1 293 ? 2.889 -16.953 1.519 1 92.88 293 ILE A N 1
ATOM 2281 C CA . ILE A 1 293 ? 1.615 -16.406 1.978 1 92.88 293 ILE A CA 1
ATOM 2282 C C . ILE A 1 293 ? 1.062 -17.266 3.109 1 92.88 293 ILE A C 1
ATOM 2284 O O . ILE A 1 293 ? 0.656 -16.75 4.152 1 92.88 293 ILE A O 1
ATOM 2288 N N . PRO A 1 294 ? 1.095 -18.609 3.008 1 89.12 294 PRO A N 1
ATOM 2289 C CA . PRO A 1 294 ? 0.536 -19.406 4.105 1 89.12 294 PRO A CA 1
ATOM 2290 C C . PRO A 1 294 ? 1.28 -19.203 5.422 1 89.12 294 PRO A C 1
ATOM 2292 O O . PRO A 1 294 ? 0.675 -19.266 6.496 1 89.12 294 PRO A O 1
ATOM 2295 N N . HIS A 1 295 ? 2.543 -18.875 5.332 1 85.5 295 HIS A N 1
ATOM 2296 C CA . HIS A 1 295 ? 3.332 -18.641 6.535 1 85.5 295 HIS A CA 1
ATOM 2297 C C . HIS A 1 295 ? 2.988 -17.297 7.16 1 85.5 295 HIS A C 1
ATOM 2299 O O . HIS A 1 295 ? 3.037 -17.141 8.383 1 85.5 295 HIS A O 1
ATOM 2305 N N . HIS A 1 296 ? 2.693 -16.391 6.348 1 84.44 296 HIS A N 1
ATOM 2306 C CA . HIS A 1 296 ? 2.355 -15.055 6.828 1 84.44 296 HIS A CA 1
ATOM 2307 C C . HIS A 1 296 ? 0.926 -15 7.355 1 84.44 296 HIS A C 1
ATOM 2309 O O . HIS A 1 296 ? 0.672 -14.422 8.414 1 84.44 296 HIS A O 1
ATOM 2315 N N . LEU A 1 297 ? 0.01 -15.484 6.664 1 82.69 297 LEU A N 1
ATOM 2316 C CA . LEU A 1 297 ? -1.397 -15.328 7.012 1 82.69 297 LEU A CA 1
ATOM 2317 C C . LEU A 1 297 ? -1.81 -16.328 8.078 1 82.69 297 LEU A C 1
ATOM 2319 O O . LEU A 1 297 ? -2.762 -16.094 8.828 1 82.69 297 LEU A O 1
ATOM 2323 N N . LEU A 1 298 ? -0.964 -17.328 8.32 1 70.69 298 LEU A N 1
ATOM 2324 C CA . LEU A 1 298 ? -1.188 -18.344 9.328 1 70.69 298 LEU A CA 1
ATOM 2325 C C . LEU A 1 298 ? -2.674 -18.672 9.461 1 70.69 298 LEU A C 1
ATOM 2327 O O . LEU A 1 298 ? -3.184 -18.812 10.578 1 70.69 298 LEU A O 1
ATOM 2331 N N . LEU A 1 299 ? -3.426 -18.375 8.523 1 60.81 299 LEU A N 1
ATOM 2332 C CA . LEU A 1 299 ? -4.871 -18.578 8.57 1 60.81 299 LEU A CA 1
ATOM 2333 C C . LEU A 1 299 ? -5.211 -20.031 8.883 1 60.81 299 LEU A C 1
ATOM 2335 O O . LEU A 1 299 ? -6.387 -20.406 8.914 1 60.81 299 LEU A O 1
ATOM 2339 N N . THR A 1 300 ? -4.031 -20.938 9.062 1 55.59 300 THR A N 1
ATOM 2340 C CA . THR A 1 300 ? -4.047 -22.375 9.227 1 55.59 300 THR A CA 1
ATOM 2341 C C . THR A 1 300 ? -4.699 -22.766 10.547 1 55.59 300 THR A C 1
ATOM 2343 O O . THR A 1 300 ? -4.703 -23.938 10.93 1 55.59 300 THR A O 1
ATOM 2346 N N . LEU A 1 301 ? -5.094 -21.797 11.406 1 51.75 301 LEU A N 1
ATOM 2347 C CA . LEU A 1 301 ? -5.43 -22.375 12.703 1 51.75 301 LEU A CA 1
ATOM 2348 C C . LEU A 1 301 ? -6.375 -23.562 12.531 1 51.75 301 LEU A C 1
ATOM 2350 O O . LEU A 1 301 ? -6.668 -24.266 13.5 1 51.75 301 LEU A O 1
ATOM 2354 N N . VAL A 1 302 ? -7.07 -23.781 11.461 1 47.12 302 VAL A N 1
ATOM 2355 C CA . VAL A 1 302 ? -7.688 -25.109 11.438 1 47.12 302 VAL A CA 1
ATOM 2356 C C . VAL A 1 302 ? -7.039 -25.953 10.352 1 47.12 302 VAL A C 1
ATOM 2358 O O . VAL A 1 302 ? -7.195 -25.688 9.156 1 47.12 302 VAL A O 1
ATOM 2361 N N . PRO A 1 303 ? -6.117 -26.828 10.688 1 50.78 303 PRO A N 1
ATOM 2362 C CA . PRO A 1 303 ? -5.582 -27.812 9.734 1 50.78 303 PRO A CA 1
ATOM 2363 C C . PRO A 1 303 ? -6.676 -28.484 8.906 1 50.78 303 PRO A C 1
ATOM 2365 O O . PRO A 1 303 ? -7.742 -28.812 9.438 1 50.78 303 PRO A O 1
ATOM 2368 N N . GLY A 1 304 ? -6.695 -28.625 7.645 1 55 304 GLY A N 1
ATOM 2369 C CA . GLY A 1 304 ? -7.551 -29.406 6.77 1 55 304 GLY A CA 1
ATOM 2370 C C . GLY A 1 304 ? -8.594 -28.562 6.051 1 55 304 GLY A C 1
ATOM 2371 O O . GLY A 1 304 ? -9.266 -29.047 5.141 1 55 304 GLY A O 1
ATOM 2372 N N . GLY A 1 305 ? -8.688 -27.25 6.383 1 63.5 305 GLY A N 1
ATOM 2373 C CA . GLY A 1 305 ? -9.711 -26.531 5.641 1 63.5 305 GLY A CA 1
ATOM 2374 C C . GLY A 1 305 ? -9.164 -25.781 4.445 1 63.5 305 GLY A C 1
ATOM 2375 O O . GLY A 1 305 ? -7.949 -25.609 4.32 1 63.5 305 GLY A O 1
ATOM 2376 N N . ASP A 1 306 ? -10.078 -25.656 3.398 1 77 306 ASP A N 1
ATOM 2377 C CA . ASP A 1 306 ? -9.664 -24.938 2.201 1 77 306 ASP A CA 1
ATOM 2378 C C . ASP A 1 306 ? -9.492 -23.453 2.49 1 77 306 ASP A C 1
ATOM 2380 O O . ASP A 1 306 ? -9.93 -22.969 3.539 1 77 306 ASP A O 1
ATOM 2384 N N . PHE A 1 307 ? -8.664 -22.875 1.77 1 83.19 307 PHE A N 1
ATOM 2385 C CA . PHE A 1 307 ? -8.336 -21.453 1.899 1 83.19 307 PHE A CA 1
ATOM 2386 C C . PHE A 1 307 ? -9.594 -20.609 2.023 1 83.19 307 PHE A C 1
ATOM 2388 O O . PHE A 1 307 ? -9.648 -19.672 2.824 1 83.19 307 PHE A O 1
ATOM 2395 N N . ARG A 1 308 ? -10.648 -20.969 1.342 1 80.69 308 ARG A N 1
ATOM 2396 C CA . ARG A 1 308 ? -11.898 -20.219 1.396 1 80.69 308 ARG A CA 1
ATOM 2397 C C . ARG A 1 308 ? -12.508 -20.266 2.793 1 80.69 308 ARG A C 1
ATOM 2399 O O . ARG A 1 308 ? -12.953 -19.25 3.318 1 80.69 308 ARG A O 1
ATOM 2406 N N . ASP A 1 309 ? -12.422 -21.406 3.352 1 82.06 309 ASP A N 1
ATOM 2407 C CA . ASP A 1 309 ? -12.938 -21.594 4.703 1 82.06 309 ASP A CA 1
ATOM 2408 C C . ASP A 1 309 ? -12.141 -20.766 5.711 1 82.06 309 ASP A C 1
ATOM 2410 O O . ASP A 1 309 ? -12.703 -20.219 6.668 1 82.06 309 ASP A O 1
ATOM 2414 N N . SER A 1 310 ? -10.93 -20.719 5.426 1 83.56 310 SER A N 1
ATOM 2415 C CA . SER A 1 310 ? -10.047 -20 6.34 1 83.56 310 SER A CA 1
ATOM 2416 C C . SER A 1 310 ? -10.375 -18.5 6.359 1 83.56 310 SER A C 1
ATOM 2418 O O . SER A 1 310 ? -10.273 -17.859 7.398 1 83.56 310 SER A O 1
ATOM 2420 N N . ILE A 1 311 ? -10.758 -17.953 5.266 1 86.06 311 ILE A N 1
ATOM 2421 C CA . ILE A 1 311 ? -11.117 -16.547 5.199 1 86.06 311 ILE A CA 1
ATOM 2422 C C . ILE A 1 311 ? -12.359 -16.281 6.047 1 86.06 311 ILE A C 1
ATOM 2424 O O . ILE A 1 311 ? -12.438 -15.273 6.75 1 86.06 311 ILE A O 1
ATOM 2428 N N . ASP A 1 312 ? -13.273 -17.25 6.086 1 83.25 312 ASP A N 1
ATOM 2429 C CA . ASP A 1 312 ? -14.5 -17.109 6.863 1 83.25 312 ASP A CA 1
ATOM 2430 C C . ASP A 1 312 ? -14.203 -17.172 8.359 1 83.25 312 ASP A C 1
ATOM 2432 O O . ASP A 1 312 ? -14.93 -16.578 9.164 1 83.25 312 ASP A O 1
ATOM 2436 N N . LYS A 1 313 ? -13.188 -17.75 8.664 1 84.94 313 LYS A N 1
ATOM 2437 C CA . LYS A 1 313 ? -12.859 -17.953 10.078 1 84.94 313 LYS A CA 1
ATOM 2438 C C . LYS A 1 313 ? -12.156 -16.734 10.656 1 84.94 313 LYS A C 1
ATOM 2440 O O . LYS A 1 313 ? -11.914 -16.656 11.867 1 84.94 313 LYS A O 1
ATOM 2445 N N . ILE A 1 314 ? -11.828 -15.812 9.836 1 89.44 314 ILE A N 1
ATOM 2446 C CA . ILE A 1 314 ? -11.195 -14.594 10.312 1 89.44 314 ILE A CA 1
ATOM 2447 C C . ILE A 1 314 ? -12.094 -13.93 11.359 1 89.44 314 ILE A C 1
ATOM 2449 O O . ILE A 1 314 ? -11.594 -13.359 12.336 1 89.44 314 ILE A O 1
ATOM 2453 N N . ALA A 1 315 ? -13.367 -14.031 11.219 1 88.5 315 ALA A N 1
ATOM 2454 C CA . ALA A 1 315 ? -14.328 -13.414 12.125 1 88.5 315 ALA A CA 1
ATOM 2455 C C . ALA A 1 315 ? -14.234 -14.016 13.523 1 88.5 315 ALA A C 1
ATOM 2457 O O . ALA A 1 315 ? -14.641 -13.391 14.508 1 88.5 315 ALA A O 1
ATOM 2458 N N . THR A 1 316 ? -13.68 -15.188 13.602 1 88 316 THR A N 1
ATOM 2459 C CA . THR A 1 316 ? -13.633 -15.883 14.883 1 88 316 THR A CA 1
ATOM 2460 C C . THR A 1 316 ? -12.344 -15.562 15.633 1 88 316 THR A C 1
ATOM 2462 O O . THR A 1 316 ? -12.188 -15.93 16.797 1 88 316 THR A O 1
ATOM 2465 N N . LEU A 1 317 ? -11.461 -14.891 15.031 1 88.31 317 LEU A N 1
ATOM 2466 C CA . LEU A 1 317 ? -10.195 -14.555 15.664 1 88.31 317 LEU A CA 1
ATOM 2467 C C . LEU A 1 317 ? -10.383 -13.477 16.734 1 88.31 317 LEU A C 1
ATOM 2469 O O . LEU A 1 317 ? -11.305 -12.672 16.641 1 88.31 317 LEU A O 1
ATOM 2473 N N . ASP A 1 318 ? -9.516 -13.547 17.672 1 90.12 318 ASP A N 1
ATOM 2474 C CA . ASP A 1 318 ? -9.555 -12.469 18.656 1 90.12 318 ASP A CA 1
ATOM 2475 C C . ASP A 1 318 ? -8.906 -11.195 18.109 1 90.12 318 ASP A C 1
ATOM 2477 O O . ASP A 1 318 ? -8.352 -11.211 17 1 90.12 318 ASP A O 1
ATOM 2481 N N . ASN A 1 319 ? -8.977 -10.188 18.859 1 90.69 319 ASN A N 1
ATOM 2482 C CA . ASN A 1 319 ? -8.539 -8.883 18.375 1 90.69 319 ASN A CA 1
ATOM 2483 C C . ASN A 1 319 ? -7.027 -8.844 18.156 1 90.69 319 ASN A C 1
ATOM 2485 O O . ASN A 1 319 ? -6.551 -8.25 17.188 1 90.69 319 ASN A O 1
ATOM 2489 N N . SER A 1 320 ? -6.301 -9.438 19.016 1 91.5 320 SER A N 1
ATOM 2490 C CA . SER A 1 320 ? -4.848 -9.453 18.891 1 91.5 320 SER A CA 1
ATOM 2491 C C . SER A 1 320 ? -4.402 -10.203 17.641 1 91.5 320 SER A C 1
ATOM 2493 O O . SER A 1 320 ? -3.523 -9.742 16.922 1 91.5 320 SER A O 1
ATOM 2495 N N . ASP A 1 321 ? -5.062 -11.352 17.391 1 90.12 321 ASP A N 1
ATOM 2496 C CA . ASP A 1 321 ? -4.746 -12.148 16.219 1 90.12 321 ASP A CA 1
ATOM 2497 C C . ASP A 1 321 ? -5.129 -11.414 14.938 1 90.12 321 ASP A C 1
ATOM 2499 O O . ASP A 1 321 ? -4.418 -11.5 13.93 1 90.12 321 ASP A O 1
ATOM 2503 N N . ARG A 1 322 ? -6.18 -10.695 14.992 1 93 322 ARG A N 1
ATOM 2504 C CA . ARG A 1 322 ? -6.609 -9.93 13.828 1 93 322 ARG A CA 1
ATOM 2505 C C . ARG A 1 322 ? -5.613 -8.82 13.5 1 93 322 ARG A C 1
ATOM 2507 O O . ARG A 1 322 ? -5.309 -8.578 12.328 1 93 322 ARG A O 1
ATOM 2514 N N . LYS A 1 323 ? -5.082 -8.219 14.523 1 92.38 323 LYS A N 1
ATOM 2515 C CA . LYS A 1 323 ? -4.082 -7.172 14.32 1 92.38 323 LYS A CA 1
ATOM 2516 C C . LYS A 1 323 ? -2.807 -7.746 13.711 1 92.38 323 LYS A C 1
ATOM 2518 O O . LYS A 1 323 ? -2.219 -7.148 12.805 1 92.38 323 LYS A O 1
ATOM 2523 N N . THR A 1 324 ? -2.445 -8.875 14.188 1 92.62 324 THR A N 1
ATOM 2524 C CA . THR A 1 324 ? -1.264 -9.539 13.656 1 92.62 324 THR A CA 1
ATOM 2525 C C . THR A 1 324 ? -1.477 -9.922 12.195 1 92.62 324 THR A C 1
ATOM 2527 O O . THR A 1 324 ? -0.611 -9.68 11.352 1 92.62 324 THR A O 1
ATOM 2530 N N . LEU A 1 325 ? -2.654 -10.484 11.914 1 93.62 325 LEU A N 1
ATOM 2531 C CA . LEU A 1 325 ? -2.992 -10.875 10.555 1 93.62 325 LEU A CA 1
ATOM 2532 C C . LEU A 1 325 ? -2.998 -9.672 9.625 1 93.62 325 LEU A C 1
ATOM 2534 O O . LEU A 1 325 ? -2.521 -9.75 8.484 1 93.62 325 LEU A O 1
ATOM 2538 N N . GLU A 1 326 ? -3.518 -8.578 10.102 1 94.75 326 GLU A N 1
ATOM 2539 C CA . GLU A 1 326 ? -3.541 -7.359 9.305 1 94.75 326 GLU A CA 1
ATOM 2540 C C . GLU A 1 326 ? -2.127 -6.91 8.938 1 94.75 326 GLU A C 1
ATOM 2542 O O . GLU A 1 326 ? -1.839 -6.633 7.773 1 94.75 326 GLU A O 1
ATOM 2547 N N . ARG A 1 327 ? -1.27 -6.902 9.922 1 94.44 327 ARG A N 1
ATOM 2548 C CA . ARG A 1 327 ? 0.106 -6.469 9.703 1 94.44 327 ARG A CA 1
ATOM 2549 C C . ARG A 1 327 ? 0.827 -7.391 8.727 1 94.44 327 ARG A C 1
ATOM 2551 O O . ARG A 1 327 ? 1.519 -6.926 7.82 1 94.44 327 ARG A O 1
ATOM 2558 N N . GLU A 1 328 ? 0.61 -8.672 8.852 1 94.12 328 GLU A N 1
ATOM 2559 C CA . GLU A 1 328 ? 1.247 -9.625 7.953 1 94.12 328 GLU A CA 1
ATOM 2560 C C . GLU A 1 328 ? 0.695 -9.508 6.535 1 94.12 328 GLU A C 1
ATOM 2562 O O . GLU A 1 328 ? 1.435 -9.656 5.559 1 94.12 328 GLU A O 1
ATOM 2567 N N . THR A 1 329 ? -0.602 -9.25 6.469 1 96 329 THR A N 1
ATOM 2568 C CA . THR A 1 329 ? -1.223 -9.055 5.164 1 96 329 THR A CA 1
ATOM 2569 C C . THR A 1 329 ? -0.648 -7.828 4.469 1 96 329 THR A C 1
ATOM 2571 O O . THR A 1 329 ? -0.408 -7.848 3.258 1 96 329 THR A O 1
ATOM 2574 N N . LEU A 1 330 ? -0.383 -6.82 5.234 1 96.69 330 LEU A N 1
ATOM 2575 C CA . LEU A 1 330 ? 0.16 -5.586 4.672 1 96.69 330 LEU A CA 1
ATOM 2576 C C . LEU A 1 330 ? 1.593 -5.793 4.191 1 96.69 330 LEU A C 1
ATOM 2578 O O . LEU A 1 330 ? 2.016 -5.184 3.209 1 96.69 330 LEU A O 1
ATOM 2582 N N . VAL A 1 331 ? 2.307 -6.641 4.805 1 95.44 331 VAL A N 1
ATOM 2583 C CA . VAL A 1 331 ? 3.652 -6.984 4.352 1 95.44 331 VAL A CA 1
ATOM 2584 C C . VAL A 1 331 ? 3.584 -7.633 2.971 1 95.44 331 VAL A C 1
ATOM 2586 O O . VAL A 1 331 ? 4.348 -7.277 2.07 1 95.44 331 VAL A O 1
ATOM 2589 N N . ILE A 1 332 ? 2.65 -8.531 2.801 1 96.19 332 ILE A N 1
ATOM 2590 C CA . ILE A 1 332 ? 2.477 -9.195 1.515 1 96.19 332 ILE A CA 1
ATOM 2591 C C . ILE A 1 332 ? 2.057 -8.18 0.459 1 96.19 332 ILE A C 1
ATOM 2593 O O . ILE A 1 332 ? 2.568 -8.188 -0.664 1 96.19 332 ILE A O 1
ATOM 2597 N N . LEU A 1 333 ? 1.107 -7.316 0.899 1 97.25 333 LEU A N 1
ATOM 2598 C CA . LEU A 1 333 ? 0.64 -6.281 -0.017 1 97.25 333 LEU A CA 1
ATOM 2599 C C . LEU A 1 333 ? 1.802 -5.43 -0.511 1 97.25 333 LEU A C 1
ATOM 2601 O O . LEU A 1 333 ? 1.913 -5.156 -1.709 1 97.25 333 LEU A O 1
ATOM 2605 N N . GLN A 1 334 ? 2.662 -5.047 0.374 1 95.25 334 GLN A N 1
ATOM 2606 C CA . GLN A 1 334 ? 3.811 -4.223 0.015 1 95.25 334 GLN A CA 1
ATOM 2607 C C . GLN A 1 334 ? 4.762 -4.973 -0.913 1 95.25 334 GLN A C 1
ATOM 2609 O O . GLN A 1 334 ? 5.297 -4.398 -1.86 1 95.25 334 GLN A O 1
ATOM 2614 N N . ARG A 1 335 ? 4.941 -6.227 -0.682 1 94.69 335 ARG A N 1
ATOM 2615 C CA . ARG A 1 335 ? 5.805 -7.043 -1.531 1 94.69 335 ARG A CA 1
ATOM 2616 C C . ARG A 1 335 ? 5.246 -7.133 -2.949 1 94.69 335 ARG A C 1
ATOM 2618 O O . ARG A 1 335 ? 5.996 -7.031 -3.922 1 94.69 335 ARG A O 1
ATOM 2625 N N . LEU A 1 336 ? 3.986 -7.312 -3.025 1 96.56 336 LEU A N 1
ATOM 2626 C CA . LEU A 1 336 ? 3.336 -7.398 -4.328 1 96.56 336 LEU A CA 1
ATOM 2627 C C . LEU A 1 336 ? 3.418 -6.062 -5.062 1 96.56 336 LEU A C 1
ATOM 2629 O O . LEU A 1 336 ? 3.686 -6.027 -6.266 1 96.56 336 LEU A O 1
ATOM 2633 N N . GLN A 1 337 ? 3.221 -4.984 -4.332 1 94.5 337 GLN A N 1
ATOM 2634 C CA . GLN A 1 337 ? 3.303 -3.666 -4.953 1 94.5 337 GLN A CA 1
ATOM 2635 C C . GLN A 1 337 ? 4.727 -3.361 -5.414 1 94.5 337 GLN A C 1
ATOM 2637 O O . GLN A 1 337 ? 4.926 -2.742 -6.461 1 94.5 337 GLN A O 1
ATOM 2642 N N . ASN A 1 338 ? 5.664 -3.77 -4.641 1 93.19 338 ASN A N 1
ATOM 2643 C CA . ASN A 1 338 ? 7.059 -3.625 -5.055 1 93.19 338 ASN A CA 1
ATOM 2644 C C . ASN A 1 338 ? 7.352 -4.43 -6.32 1 93.19 338 ASN A C 1
ATOM 2646 O O . ASN A 1 338 ? 7.988 -3.924 -7.246 1 93.19 338 ASN A O 1
ATOM 2650 N N . TRP A 1 339 ? 6.91 -5.668 -6.332 1 95.06 339 TRP A N 1
ATOM 2651 C CA . TRP A 1 339 ? 7.09 -6.512 -7.512 1 95.06 339 TRP A CA 1
ATOM 2652 C C . TRP A 1 339 ? 6.465 -5.867 -8.742 1 95.06 339 TRP A C 1
ATOM 2654 O O . TRP A 1 339 ? 7.086 -5.816 -9.805 1 95.06 339 TRP A O 1
ATOM 2664 N N . TRP A 1 340 ? 5.207 -5.371 -8.609 1 94.56 340 TRP A N 1
ATOM 2665 C CA . TRP A 1 340 ? 4.496 -4.766 -9.734 1 94.56 340 TRP A CA 1
ATOM 2666 C C . TRP A 1 340 ? 5.266 -3.568 -10.281 1 94.56 340 TRP A C 1
ATOM 2668 O O . TRP A 1 340 ? 5.367 -3.395 -11.5 1 94.56 340 TRP A O 1
ATOM 2678 N N . TRP A 1 341 ? 5.789 -2.773 -9.367 1 89.19 341 TRP A N 1
ATOM 2679 C CA . TRP A 1 341 ? 6.551 -1.601 -9.781 1 89.19 341 TRP A CA 1
ATOM 2680 C C . TRP A 1 341 ? 7.734 -2 -10.656 1 89.19 341 TRP A C 1
ATOM 2682 O O . TRP A 1 341 ? 7.945 -1.434 -11.727 1 89.19 341 TRP A O 1
ATOM 2692 N N . HIS A 1 342 ? 8.469 -3.025 -10.266 1 90.94 342 HIS A N 1
ATOM 2693 C CA . HIS A 1 342 ? 9.602 -3.504 -11.047 1 90.94 342 HIS A CA 1
ATOM 2694 C C . HIS A 1 342 ? 9.148 -4.105 -12.367 1 90.94 342 HIS A C 1
ATOM 2696 O O . HIS A 1 342 ? 9.734 -3.83 -13.422 1 90.94 342 HIS A O 1
ATOM 2702 N N . PHE A 1 343 ? 8.133 -4.883 -12.336 1 91.88 343 PHE A N 1
ATOM 2703 C CA . PHE A 1 343 ? 7.598 -5.527 -13.531 1 91.88 343 PHE A CA 1
ATOM 2704 C C . PHE A 1 343 ? 7.18 -4.488 -14.562 1 91.88 343 PHE A C 1
ATOM 2706 O O . PHE A 1 343 ? 7.516 -4.613 -15.742 1 91.88 343 PHE A O 1
ATOM 2713 N N . ALA A 1 344 ? 6.465 -3.473 -14.07 1 87.38 344 ALA A N 1
ATOM 2714 C CA . ALA A 1 344 ? 5.988 -2.416 -14.961 1 87.38 344 ALA A CA 1
ATOM 2715 C C . ALA A 1 344 ? 7.156 -1.641 -15.562 1 87.38 344 ALA A C 1
ATOM 2717 O O . ALA A 1 344 ? 7.117 -1.261 -16.734 1 87.38 344 ALA A O 1
ATOM 2718 N N . GLN A 1 345 ? 8.18 -1.42 -14.805 1 84.38 345 GLN A N 1
ATOM 2719 C CA . GLN A 1 345 ? 9.359 -0.711 -15.305 1 84.38 345 GLN A CA 1
ATOM 2720 C C . GLN A 1 345 ? 10.094 -1.533 -16.359 1 84.38 345 GLN A C 1
ATOM 2722 O O . GLN A 1 345 ? 10.555 -0.991 -17.359 1 84.38 345 GLN A O 1
ATOM 2727 N N . ASP A 1 346 ? 10.125 -2.783 -16.141 1 82.94 346 ASP A N 1
ATOM 2728 C CA . ASP A 1 346 ? 10.914 -3.67 -16.984 1 82.94 346 ASP A CA 1
ATOM 2729 C C . ASP A 1 346 ? 10.164 -4.008 -18.266 1 82.94 346 ASP A C 1
ATOM 2731 O O . ASP A 1 346 ? 10.773 -4.258 -19.312 1 82.94 346 ASP A O 1
ATOM 2735 N N . THR A 1 347 ? 8.859 -4.164 -18.219 1 79.31 347 THR A N 1
ATOM 2736 C CA . THR A 1 347 ? 8.109 -4.668 -19.359 1 79.31 347 THR A CA 1
ATOM 2737 C C . THR A 1 347 ? 7.355 -3.539 -20.047 1 79.31 347 THR A C 1
ATOM 2739 O O . THR A 1 347 ? 6.836 -3.721 -21.156 1 79.31 347 THR A O 1
ATOM 2742 N N . ASN A 1 348 ? 7.328 -2.328 -19.547 1 69.31 348 ASN A N 1
ATOM 2743 C CA . ASN A 1 348 ? 6.551 -1.2 -20.062 1 69.31 348 ASN A CA 1
ATOM 2744 C C . ASN A 1 348 ? 5.07 -1.555 -20.188 1 69.31 348 ASN A C 1
ATOM 2746 O O . ASN A 1 348 ? 4.395 -1.075 -21.094 1 69.31 348 ASN A O 1
ATOM 2750 N N . VAL A 1 349 ? 4.754 -2.684 -19.625 1 62.69 349 VAL A N 1
ATOM 2751 C CA . VAL A 1 349 ? 3.346 -3.064 -19.625 1 62.69 349 VAL A CA 1
ATOM 2752 C C . VAL A 1 349 ? 2.529 -2.023 -18.875 1 62.69 349 VAL A C 1
ATOM 2754 O O . VAL A 1 349 ? 2.85 -1.691 -17.719 1 62.69 349 VAL A O 1
ATOM 2757 N N . VAL A 1 350 ? 1.982 -1.051 -19.641 1 53.5 350 VAL A N 1
ATOM 2758 C CA . VAL A 1 350 ? 1.051 -0.123 -19 1 53.5 350 VAL A CA 1
ATOM 2759 C C . VAL A 1 350 ? -0.33 -0.766 -18.906 1 53.5 350 VAL A C 1
ATOM 2761 O O . VAL A 1 350 ? -0.969 -1.045 -19.922 1 53.5 350 VAL A O 1
ATOM 2764 N N . VAL A 1 351 ? -0.48 -1.668 -18.109 1 50.28 351 VAL A N 1
ATOM 2765 C CA . VAL A 1 351 ? -1.804 -2.277 -18.031 1 50.28 351 VAL A CA 1
ATOM 2766 C C . VAL A 1 351 ? -2.865 -1.188 -17.875 1 50.28 351 VAL A C 1
ATOM 2768 O O . VAL A 1 351 ? -2.852 -0.431 -16.906 1 50.28 351 VAL A O 1
ATOM 2771 N N . GLY A 1 352 ? -3.137 -0.437 -18.875 1 44.38 352 GLY A N 1
ATOM 2772 C CA . GLY A 1 352 ? -4.164 0.591 -18.938 1 44.38 352 GLY A CA 1
ATOM 2773 C C . GLY A 1 352 ? -5.336 0.32 -18.016 1 44.38 352 GLY A C 1
ATOM 2774 O O . GLY A 1 352 ? -5.727 -0.833 -17.828 1 44.38 352 GLY A O 1
ATOM 2775 N N . GLN A 1 353 ? -5.398 1.043 -16.953 1 43.66 353 GLN A N 1
ATOM 2776 C CA . GLN A 1 353 ? -6.641 1.115 -16.203 1 43.66 353 GLN A CA 1
ATOM 2777 C C . GLN A 1 353 ? -7.855 1.109 -17.125 1 43.66 353 GLN A C 1
ATOM 2779 O O . GLN A 1 353 ? -8.469 2.152 -17.359 1 43.66 353 GLN A O 1
ATOM 2784 N N . SER A 1 354 ? -7.848 0.588 -18.234 1 38.31 354 SER A N 1
ATOM 2785 C CA . SER A 1 354 ? -9.125 0.581 -18.938 1 38.31 354 SER A CA 1
ATOM 2786 C C . SER A 1 354 ? -10.242 0.037 -18.047 1 38.31 354 SER A C 1
ATOM 2788 O O . SER A 1 354 ? -10.023 -0.908 -17.281 1 38.31 354 SER A O 1
ATOM 2790 N N . THR A 1 355 ? -11.219 0.816 -17.75 1 40.19 355 THR A N 1
ATOM 2791 C CA . THR A 1 355 ? -12.414 0.467 -16.984 1 40.19 355 THR A CA 1
ATOM 2792 C C . THR A 1 355 ? -12.914 -0.924 -17.375 1 40.19 355 THR A C 1
ATOM 2794 O O . THR A 1 355 ? -12.906 -1.287 -18.547 1 40.19 355 THR A O 1
ATOM 2797 N N . THR A 1 356 ? -12.969 -1.787 -16.453 1 38.44 356 THR A N 1
ATOM 2798 C CA . THR A 1 356 ? -13.562 -3.117 -16.469 1 38.44 356 THR A CA 1
ATOM 2799 C C . THR A 1 356 ? -14.781 -3.15 -17.391 1 38.44 356 THR A C 1
ATOM 2801 O O . THR A 1 356 ? -15.07 -4.176 -18.016 1 38.44 356 THR A O 1
ATOM 2804 N N . THR A 1 357 ? -15.57 -2.096 -17.359 1 38.97 357 THR A N 1
ATOM 2805 C CA . THR A 1 357 ? -16.844 -2.129 -18.078 1 38.97 357 THR A CA 1
ATOM 2806 C C . THR A 1 357 ? -16.609 -2.273 -19.578 1 38.97 357 THR A C 1
ATOM 2808 O O . THR A 1 357 ? -17.344 -3.002 -20.25 1 38.97 357 THR A O 1
ATOM 2811 N N . ASP A 1 358 ? -15.641 -1.604 -20.016 1 40.56 358 ASP A N 1
ATOM 2812 C CA . ASP A 1 358 ? -15.523 -1.628 -21.469 1 40.56 358 ASP A CA 1
ATOM 2813 C C . ASP A 1 358 ? -14.961 -2.965 -21.953 1 40.56 358 ASP A C 1
ATOM 2815 O O . ASP A 1 358 ? -15.375 -3.477 -23 1 40.56 358 ASP A O 1
ATOM 2819 N N . LEU A 1 359 ? -14.25 -3.521 -21.141 1 40.19 359 LEU A N 1
ATOM 2820 C CA . LEU A 1 359 ? -13.672 -4.793 -21.562 1 40.19 359 LEU A CA 1
ATOM 2821 C C . LEU A 1 359 ? -14.68 -5.926 -21.406 1 40.19 359 LEU A C 1
ATOM 2823 O O . LEU A 1 359 ? -14.75 -6.816 -22.25 1 40.19 359 LEU A O 1
ATOM 2827 N N . MET A 1 360 ? -15.43 -5.945 -20.375 1 41.03 360 MET A N 1
ATOM 2828 C CA . MET A 1 360 ? -16.484 -6.949 -20.25 1 41.03 360 MET A CA 1
ATOM 2829 C C . MET A 1 360 ? -17.531 -6.773 -21.344 1 41.03 360 MET A C 1
ATOM 2831 O O . MET A 1 360 ? -18.062 -7.758 -21.859 1 41.03 360 MET A O 1
ATOM 2835 N N . GLN A 1 361 ? -18 -5.594 -21.562 1 42.56 361 GLN A N 1
ATOM 2836 C CA . GLN A 1 361 ? -18.938 -5.391 -22.656 1 42.56 361 GLN A CA 1
ATOM 2837 C C . GLN A 1 361 ? -18.359 -5.855 -23.984 1 42.56 361 GLN A C 1
ATOM 2839 O O . GLN A 1 361 ? -19.078 -6.41 -24.812 1 42.56 361 GLN A O 1
ATOM 2844 N N . ALA A 1 362 ? -17.141 -5.645 -24.141 1 40.5 362 ALA A N 1
ATOM 2845 C CA . ALA A 1 362 ? -16.531 -6.102 -25.391 1 40.5 362 ALA A CA 1
ATOM 2846 C C . ALA A 1 362 ? -16.469 -7.629 -25.453 1 40.5 362 ALA A C 1
ATOM 2848 O O . ALA A 1 362 ? -16.609 -8.219 -26.516 1 40.5 362 ALA A O 1
ATOM 2849 N N . ALA A 1 363 ? -16.25 -8.266 -24.391 1 40.78 363 ALA A N 1
ATOM 2850 C CA . ALA A 1 363 ? -16.25 -9.727 -24.359 1 40.78 363 ALA A CA 1
ATOM 2851 C C . ALA A 1 363 ? -17.656 -10.273 -24.578 1 40.78 363 ALA A C 1
ATOM 2853 O O . ALA A 1 363 ? -17.828 -11.359 -25.141 1 40.78 363 ALA A O 1
ATOM 2854 N N . LEU A 1 364 ? -18.719 -9.586 -24.094 1 38.47 364 LEU A N 1
ATOM 2855 C CA . LEU A 1 364 ? -20.062 -10.109 -24.234 1 38.47 364 LEU A CA 1
ATOM 2856 C C . LEU A 1 364 ? -20.625 -9.781 -25.625 1 38.47 364 LEU A C 1
ATOM 2858 O O . LEU A 1 364 ? -21.625 -10.359 -26.047 1 38.47 364 LEU A O 1
ATOM 2862 N N . SER A 1 365 ? -20.438 -8.539 -26.25 1 35.69 365 SER A N 1
ATOM 2863 C CA . SER A 1 365 ? -21.094 -8.375 -27.531 1 35.69 365 SER A CA 1
ATOM 2864 C C . SER A 1 365 ? -20.344 -9.094 -28.641 1 35.69 365 SER A C 1
ATOM 2866 O O . SER A 1 365 ? -19.219 -8.711 -28.984 1 35.69 365 SER A O 1
ATOM 2868 N N . PRO A 1 366 ? -20.719 -10.258 -29.078 1 34.72 366 PRO A N 1
ATOM 2869 C CA . PRO A 1 366 ? -20.156 -10.984 -30.219 1 34.72 366 PRO A CA 1
ATOM 2870 C C . PRO A 1 366 ? -19.906 -10.086 -31.422 1 34.72 366 PRO A C 1
ATOM 2872 O O . PRO A 1 366 ? -19.047 -10.375 -32.25 1 34.72 366 PRO A O 1
ATOM 2875 N N . LEU A 1 367 ? -21 -9.414 -32.062 1 32.72 367 LEU A N 1
ATOM 2876 C CA . LEU A 1 367 ? -21.078 -8.82 -33.406 1 32.72 367 LEU A CA 1
ATOM 2877 C C . LEU A 1 367 ? -20.234 -7.559 -33.469 1 32.72 367 LEU A C 1
ATOM 2879 O O . LEU A 1 367 ? -20.109 -6.961 -34.531 1 32.72 367 LEU A O 1
ATOM 2883 N N . THR A 1 368 ? -20.484 -6.637 -32.625 1 34.28 368 THR A N 1
ATOM 2884 C CA . THR A 1 368 ? -19.797 -5.395 -32.969 1 34.28 368 THR A CA 1
ATOM 2885 C C . THR A 1 368 ? -18.297 -5.613 -33.031 1 34.28 368 THR A C 1
ATOM 2887 O O . THR A 1 368 ? -17.703 -6.23 -32.156 1 34.28 368 THR A O 1
ATOM 2890 N N . PRO A 1 369 ? -17.766 -5.551 -34.344 1 32.62 369 PRO A N 1
ATOM 2891 C CA . PRO A 1 369 ? -16.312 -5.562 -34.562 1 32.62 369 PRO A CA 1
ATOM 2892 C C . PRO A 1 369 ? -15.555 -4.914 -33.406 1 32.62 369 PRO A C 1
ATOM 2894 O O . PRO A 1 369 ? -16.031 -3.924 -32.812 1 32.62 369 PRO A O 1
ATOM 2897 N N . SER A 1 370 ? -14.938 -5.668 -32.688 1 34.97 370 SER A N 1
ATOM 2898 C CA . SER A 1 370 ? -14.008 -5.332 -31.609 1 34.97 370 SER A CA 1
ATOM 2899 C C . SER A 1 370 ? -13.195 -4.086 -31.953 1 34.97 370 SER A C 1
ATOM 2901 O O . SER A 1 370 ? -12.531 -4.035 -33 1 34.97 370 SER A O 1
ATOM 2903 N N . SER A 1 371 ? -13.773 -2.934 -31.891 1 34 371 SER A N 1
ATOM 2904 C CA . SER A 1 371 ? -12.914 -1.787 -32.156 1 34 371 SER A CA 1
ATOM 2905 C C . SER A 1 371 ? -11.445 -2.139 -31.969 1 34 371 SER A C 1
ATOM 2907 O O . SER A 1 371 ? -11.109 -2.963 -31.109 1 34 371 SER A O 1
ATOM 2909 N N . PRO A 1 372 ? -10.602 -1.983 -33.062 1 33.31 372 PRO A N 1
ATOM 2910 C CA . PRO A 1 372 ? -9.148 -2.154 -32.938 1 33.31 372 PRO A CA 1
ATOM 2911 C C . PRO A 1 372 ? -8.641 -1.815 -31.531 1 33.31 372 PRO A C 1
ATOM 2913 O O . PRO A 1 372 ? -7.43 -1.739 -31.312 1 33.31 372 PRO A O 1
ATOM 2916 N N . ALA A 1 373 ? -9.289 -1.026 -30.938 1 32.31 373 ALA A N 1
ATOM 2917 C CA . ALA A 1 373 ? -9.023 -0.618 -29.562 1 32.31 373 ALA A CA 1
ATOM 2918 C C . ALA A 1 373 ? -8.891 -1.831 -28.641 1 32.31 373 ALA A C 1
ATOM 2920 O O . ALA A 1 373 ? -8.836 -1.688 -27.422 1 32.31 373 ALA A O 1
ATOM 2921 N N . GLY A 1 374 ? -9.391 -2.938 -29.016 1 37.41 374 GLY A N 1
ATOM 2922 C CA . GLY A 1 374 ? -9.094 -4.207 -28.359 1 37.41 374 GLY A CA 1
ATOM 2923 C C . GLY A 1 374 ? -7.613 -4.438 -28.141 1 37.41 374 GLY A C 1
ATOM 2924 O O . GLY A 1 374 ? -7.027 -5.348 -28.734 1 37.41 374 GLY A O 1
ATOM 2925 N N . GLN A 1 375 ? -6.887 -3.488 -28.453 1 40.62 375 GLN A N 1
ATOM 2926 C CA . GLN A 1 375 ? -5.453 -3.453 -28.188 1 40.62 375 GLN A CA 1
ATOM 2927 C C . GLN A 1 375 ? -5.062 -4.492 -27.141 1 40.62 375 GLN A C 1
ATOM 2929 O O . GLN A 1 375 ? -5.68 -4.57 -26.078 1 40.62 375 GLN A O 1
ATOM 2934 N N . CYS A 1 376 ? -4.621 -5.516 -27.641 1 49.34 376 CYS A N 1
ATOM 2935 C CA . CYS A 1 376 ? -4.016 -6.66 -26.969 1 49.34 376 CYS A CA 1
ATOM 2936 C C . CYS A 1 376 ? -3.412 -6.25 -25.641 1 49.34 376 CYS A C 1
ATOM 2938 O O . CYS A 1 376 ? -2.498 -5.426 -25.594 1 49.34 376 CYS A O 1
ATOM 2940 N N . VAL A 1 377 ? -4.25 -6.406 -24.656 1 66.75 377 VAL A N 1
ATOM 2941 C CA . VAL A 1 377 ? -3.955 -5.949 -23.312 1 66.75 377 VAL A CA 1
ATOM 2942 C C . VAL A 1 377 ? -2.637 -6.551 -22.828 1 66.75 377 VAL A C 1
ATOM 2944 O O . VAL A 1 377 ? -1.847 -5.887 -22.156 1 66.75 377 VAL A O 1
ATOM 2947 N N . PHE A 1 378 ? -2.404 -7.922 -23.562 1 80.69 378 PHE A N 1
ATOM 2948 C CA . PHE A 1 378 ? -1.159 -8.547 -23.125 1 80.69 378 PHE A CA 1
ATOM 2949 C C . PHE A 1 378 ? -0.275 -8.875 -24.328 1 80.69 378 PHE A C 1
ATOM 2951 O O . PHE A 1 378 ? -0.768 -9.328 -25.359 1 80.69 378 PHE A O 1
ATOM 2958 N N . PRO A 1 379 ? 0.977 -8.656 -24.391 1 81.75 379 PRO A N 1
ATOM 2959 C CA . PRO A 1 379 ? 1.884 -8.953 -25.5 1 81.75 379 PRO A CA 1
ATOM 2960 C C . PRO A 1 379 ? 2.016 -10.453 -25.766 1 81.75 379 PRO A C 1
ATOM 2962 O O . PRO A 1 379 ? 2.258 -10.859 -26.906 1 81.75 379 PRO A O 1
ATOM 2965 N N . ASP A 1 380 ? 1.923 -11.328 -24.781 1 84.94 380 ASP A N 1
ATOM 2966 C CA . ASP A 1 380 ? 2.037 -12.781 -24.922 1 84.94 380 ASP A CA 1
ATOM 2967 C C . ASP A 1 380 ? 1.342 -13.5 -23.781 1 84.94 380 ASP A C 1
ATOM 2969 O O . ASP A 1 380 ? 0.889 -12.867 -22.828 1 84.94 380 ASP A O 1
ATOM 2973 N N . THR A 1 381 ? 1.266 -14.828 -23.859 1 89.12 381 THR A N 1
ATOM 2974 C CA . THR A 1 381 ? 0.536 -15.625 -22.891 1 89.12 381 THR A CA 1
ATOM 2975 C C . THR A 1 381 ? 1.291 -15.688 -21.562 1 89.12 381 THR A C 1
ATOM 2977 O O . THR A 1 381 ? 0.68 -15.805 -20.5 1 89.12 381 THR A O 1
ATOM 2980 N N . LEU A 1 382 ? 2.615 -15.586 -21.609 1 90.06 382 LEU A N 1
ATOM 2981 C CA . LEU A 1 382 ? 3.402 -15.578 -20.391 1 90.06 382 LEU A CA 1
ATOM 2982 C C . LEU A 1 382 ? 3.092 -14.336 -19.562 1 90.06 382 LEU A C 1
ATOM 2984 O O . LEU A 1 382 ? 2.9 -14.43 -18.344 1 90.06 382 LEU A O 1
ATOM 2988 N N . THR A 1 383 ? 3.025 -13.234 -20.266 1 90.12 383 THR A N 1
ATOM 2989 C CA . THR A 1 383 ? 2.701 -11.992 -19.578 1 90.12 383 THR A CA 1
ATOM 2990 C C . THR A 1 383 ? 1.285 -12.031 -19.016 1 90.12 383 THR A C 1
ATOM 2992 O O . THR A 1 383 ? 1.054 -11.625 -17.875 1 90.12 383 THR A O 1
ATOM 2995 N N . ALA A 1 384 ? 0.379 -12.555 -19.75 1 91.25 384 ALA A N 1
ATOM 2996 C CA . ALA A 1 384 ? -1.005 -12.664 -19.297 1 91.25 384 ALA A CA 1
ATOM 2997 C C . ALA A 1 384 ? -1.109 -13.539 -18.062 1 91.25 384 ALA A C 1
ATOM 2999 O O . ALA A 1 384 ? -1.793 -13.18 -17.094 1 91.25 384 ALA A O 1
ATOM 3000 N N . LYS A 1 385 ? -0.47 -14.625 -18.094 1 94.19 385 LYS A N 1
ATOM 3001 C CA . LYS A 1 385 ? -0.461 -15.531 -16.953 1 94.19 385 LYS A CA 1
ATOM 3002 C C . LYS A 1 385 ? 0.191 -14.883 -15.742 1 94.19 385 LYS A C 1
ATOM 3004 O O . LYS A 1 385 ? -0.28 -15.047 -14.609 1 94.19 385 LYS A O 1
ATOM 3009 N N . THR A 1 386 ? 1.268 -14.172 -15.992 1 95.06 386 THR A N 1
ATOM 3010 C CA . THR A 1 386 ? 2.004 -13.508 -14.922 1 95.06 386 THR A CA 1
ATOM 3011 C C . THR A 1 386 ? 1.147 -12.43 -14.258 1 95.06 386 THR A C 1
ATOM 3013 O O . THR A 1 386 ? 1.022 -12.391 -13.039 1 95.06 386 THR A O 1
ATOM 3016 N N . VAL A 1 387 ? 0.509 -11.656 -15.086 1 95 387 VAL A N 1
ATOM 3017 C CA . VAL A 1 387 ? -0.35 -10.594 -14.578 1 95 387 VAL A CA 1
ATOM 3018 C C . VAL A 1 387 ? -1.557 -11.195 -13.859 1 95 387 VAL A C 1
ATOM 3020 O O . VAL A 1 387 ? -1.978 -10.703 -12.812 1 95 387 VAL A O 1
ATOM 3023 N N . SER A 1 388 ? -2.049 -12.242 -14.375 1 96.81 388 SER A N 1
ATOM 3024 C CA . SER A 1 388 ? -3.184 -12.922 -13.758 1 96.81 388 SER A CA 1
ATOM 3025 C C . SER A 1 388 ? -2.832 -13.422 -12.359 1 96.81 388 SER A C 1
ATOM 3027 O O . SER A 1 388 ? -3.639 -13.312 -11.43 1 96.81 388 SER A O 1
ATOM 3029 N N . LEU A 1 389 ? -1.668 -13.969 -12.234 1 98.25 389 LEU A N 1
ATOM 3030 C CA . LEU A 1 389 ? -1.247 -14.453 -10.922 1 98.25 389 LEU A CA 1
ATOM 3031 C C . LEU A 1 389 ? -1.108 -13.297 -9.938 1 98.25 389 LEU A C 1
ATOM 3033 O O . LEU A 1 389 ? -1.606 -13.375 -8.805 1 98.25 389 LEU A O 1
ATOM 3037 N N . TYR A 1 390 ? -0.469 -12.242 -10.375 1 97.5 390 TYR A N 1
ATOM 3038 C CA . TYR A 1 390 ? -0.358 -11.055 -9.539 1 97.5 390 TYR A CA 1
ATOM 3039 C C . TYR A 1 390 ? -1.731 -10.578 -9.078 1 97.5 390 TYR A C 1
ATOM 3041 O O . TYR A 1 390 ? -1.95 -10.344 -7.887 1 97.5 390 TYR A O 1
ATOM 3049 N N . ASP A 1 391 ? -2.615 -10.453 -10.016 1 97.75 391 ASP A N 1
ATOM 3050 C CA . ASP A 1 391 ? -3.951 -9.938 -9.727 1 97.75 391 ASP A CA 1
ATOM 3051 C C . ASP A 1 391 ? -4.711 -10.875 -8.789 1 97.75 391 ASP A C 1
ATOM 3053 O O . ASP A 1 391 ? -5.461 -10.422 -7.922 1 97.75 391 ASP A O 1
ATOM 3057 N N . SER A 1 392 ? -4.551 -12.109 -8.953 1 98.31 392 SER A N 1
ATOM 3058 C CA . SER A 1 392 ? -5.23 -13.039 -8.055 1 98.31 392 SER A CA 1
ATOM 3059 C C . SER A 1 392 ? -4.699 -12.93 -6.633 1 98.31 392 SER A C 1
ATOM 3061 O O . SER A 1 392 ? -5.453 -13.062 -5.668 1 98.31 392 SER A O 1
ATOM 3063 N N . LEU A 1 393 ? -3.373 -12.727 -6.488 1 98.19 393 LEU A N 1
ATOM 3064 C CA . LEU A 1 393 ? -2.797 -12.523 -5.164 1 98.19 393 LEU A CA 1
ATOM 3065 C C . LEU A 1 393 ? -3.314 -11.234 -4.539 1 98.19 393 LEU A C 1
ATOM 3067 O O . LEU A 1 393 ? -3.566 -11.18 -3.334 1 98.19 393 LEU A O 1
ATOM 3071 N N . MET A 1 394 ? -3.49 -10.25 -5.387 1 98.25 394 MET A N 1
ATOM 3072 C CA . MET A 1 394 ? -4.078 -9 -4.91 1 98.25 394 MET A CA 1
ATOM 3073 C C . MET A 1 394 ? -5.512 -9.219 -4.441 1 98.25 394 MET A C 1
ATOM 3075 O O . MET A 1 394 ? -5.93 -8.664 -3.426 1 98.25 394 MET A O 1
ATOM 3079 N N . VAL A 1 395 ? -6.25 -9.977 -5.148 1 97.88 395 VAL A N 1
ATOM 3080 C CA . VAL A 1 395 ? -7.609 -10.312 -4.738 1 97.88 395 VAL A CA 1
ATOM 3081 C C . VAL A 1 395 ? -7.586 -10.977 -3.365 1 97.88 395 VAL A C 1
ATOM 3083 O O . VAL A 1 395 ? -8.391 -10.641 -2.494 1 97.88 395 VAL A O 1
ATOM 3086 N N . ILE A 1 396 ? -6.672 -11.844 -3.17 1 96.75 396 ILE A N 1
ATOM 3087 C CA . ILE A 1 396 ? -6.539 -12.555 -1.901 1 96.75 396 ILE A CA 1
ATOM 3088 C C . ILE A 1 396 ? -6.238 -11.562 -0.782 1 96.75 396 ILE A C 1
ATOM 3090 O O . ILE A 1 396 ? -6.922 -11.547 0.246 1 96.75 396 ILE A O 1
ATOM 3094 N N . VAL A 1 397 ? -5.285 -10.75 -1.009 1 97.31 397 VAL A N 1
ATOM 3095 C CA . VAL A 1 397 ? -4.82 -9.805 0.004 1 97.31 397 VAL A CA 1
ATOM 3096 C C . VAL A 1 397 ? -5.945 -8.844 0.377 1 97.31 397 VAL A C 1
ATOM 3098 O O . VAL A 1 397 ? -6.246 -8.664 1.559 1 97.31 397 VAL A O 1
ATOM 3101 N N . TYR A 1 398 ? -6.57 -8.266 -0.602 1 97.62 398 TYR A N 1
ATOM 3102 C CA . TYR A 1 398 ? -7.629 -7.305 -0.321 1 97.62 398 TYR A CA 1
ATOM 3103 C C . TYR A 1 398 ? -8.852 -7.996 0.268 1 97.62 398 TYR A C 1
ATOM 3105 O O . TYR A 1 398 ? -9.609 -7.391 1.034 1 97.62 398 TYR A O 1
ATOM 3113 N N . SER A 1 399 ? -9.062 -9.281 -0.075 1 96.44 399 SER A N 1
ATOM 3114 C CA . SER A 1 399 ? -10.156 -10.023 0.545 1 96.44 399 SER A CA 1
ATOM 3115 C C . SER A 1 399 ? -9.906 -10.227 2.035 1 96.44 399 SER A C 1
ATOM 3117 O O . SER A 1 399 ? -10.828 -10.109 2.844 1 96.44 399 SER A O 1
ATOM 3119 N N . VAL A 1 400 ? -8.703 -10.562 2.387 1 95.69 400 VAL A N 1
ATOM 3120 C CA . VAL A 1 400 ? -8.352 -10.719 3.795 1 95.69 400 VAL A CA 1
ATOM 3121 C C . VAL A 1 400 ? -8.539 -9.391 4.523 1 95.69 400 VAL A C 1
ATOM 3123 O O . VAL A 1 400 ? -9.156 -9.344 5.594 1 95.69 400 VAL A O 1
ATOM 3126 N N . LEU A 1 401 ? -8.055 -8.32 3.918 1 96.81 401 LEU A N 1
ATOM 3127 C CA . LEU A 1 401 ? -8.172 -7.004 4.527 1 96.81 401 LEU A CA 1
ATOM 3128 C C . LEU A 1 401 ? -9.633 -6.605 4.684 1 96.81 401 LEU A C 1
ATOM 3130 O O . LEU A 1 401 ? -10.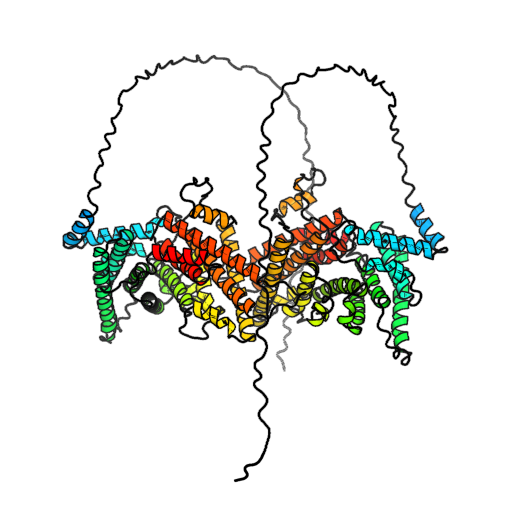023 -6.035 5.707 1 96.81 401 LEU A O 1
ATOM 3134 N N . ALA A 1 402 ? -10.414 -6.867 3.674 1 96.31 402 ALA A N 1
ATOM 3135 C CA . ALA A 1 402 ? -11.844 -6.566 3.73 1 96.31 402 ALA A CA 1
ATOM 3136 C C . ALA A 1 402 ? -12.523 -7.34 4.859 1 96.31 402 ALA A C 1
ATOM 3138 O O . ALA A 1 402 ? -13.336 -6.785 5.602 1 96.31 402 ALA A O 1
ATOM 3139 N N . SER A 1 403 ? -12.172 -8.625 4.984 1 94.38 403 SER A N 1
ATOM 3140 C CA . SER A 1 403 ? -12.758 -9.445 6.039 1 94.38 403 SER A CA 1
ATOM 3141 C C . SER A 1 403 ? -12.391 -8.914 7.418 1 94.38 403 SER A C 1
ATOM 3143 O O . SER A 1 403 ? -13.219 -8.906 8.328 1 94.38 403 SER A O 1
ATOM 3145 N N . LEU A 1 404 ? -11.18 -8.516 7.539 1 94.56 404 LEU A N 1
ATOM 3146 C CA . LEU A 1 404 ? -10.719 -7.941 8.805 1 94.56 404 LEU A CA 1
ATOM 3147 C C . LEU A 1 404 ? -11.477 -6.66 9.125 1 94.56 404 LEU A C 1
ATOM 3149 O O . LEU A 1 404 ? -11.883 -6.445 10.273 1 94.56 404 LEU A O 1
ATOM 3153 N N . GLU A 1 405 ? -11.633 -5.832 8.117 1 94.19 405 GLU A N 1
ATOM 3154 C CA . GLU A 1 405 ? -12.336 -4.562 8.305 1 94.19 405 GLU A CA 1
ATOM 3155 C C . GLU A 1 405 ? -13.789 -4.789 8.695 1 94.19 405 GLU A C 1
ATOM 3157 O O . GLU A 1 405 ? -14.344 -4.047 9.508 1 94.19 405 GLU A O 1
ATOM 3162 N N . GLU A 1 406 ? -14.406 -5.762 8.133 1 93.06 406 GLU A N 1
ATOM 3163 C CA . GLU A 1 406 ? -15.797 -6.082 8.422 1 93.06 406 GLU A CA 1
ATOM 3164 C C . GLU A 1 406 ? -15.977 -6.484 9.883 1 93.06 406 GLU A C 1
ATOM 3166 O O . GLU A 1 406 ? -17.078 -6.359 10.438 1 93.06 406 GLU A O 1
ATOM 3171 N N . CYS A 1 407 ? -14.906 -6.961 10.477 1 91.44 407 CYS A N 1
ATOM 3172 C CA . CYS A 1 407 ? -14.953 -7.387 11.867 1 91.44 407 CYS A CA 1
ATOM 3173 C C . CYS A 1 407 ? -14.836 -6.195 12.812 1 91.44 407 CYS A C 1
ATOM 3175 O O . CYS A 1 407 ? -15.078 -6.316 14.008 1 91.44 407 CYS A O 1
ATOM 3177 N N . ARG A 1 408 ? -14.43 -5.059 12.297 1 88.25 408 ARG A N 1
ATOM 3178 C CA . ARG A 1 408 ? -14.266 -3.881 13.141 1 88.25 408 ARG A CA 1
ATOM 3179 C C . ARG A 1 408 ? -15.602 -3.174 13.359 1 88.25 408 ARG A C 1
ATOM 3181 O O . ARG A 1 408 ? -16.453 -3.152 12.469 1 88.25 408 ARG A O 1
ATOM 3188 N N . PRO A 1 409 ? -15.695 -2.686 14.586 1 80.69 409 PRO A N 1
ATOM 3189 C CA . PRO A 1 409 ? -16.922 -1.91 14.812 1 80.69 409 PRO A CA 1
ATOM 3190 C C . PRO A 1 409 ? -17.016 -0.682 13.906 1 80.69 409 PRO A C 1
ATOM 3192 O O . PRO A 1 409 ? -15.984 -0.138 13.492 1 80.69 409 PRO A O 1
ATOM 3195 N N . PRO A 1 410 ? -18.25 -0.481 13.516 1 69.25 410 PRO A N 1
ATOM 3196 C CA . PRO A 1 410 ? -18.422 0.687 12.648 1 69.25 410 PRO A CA 1
ATOM 3197 C C . PRO A 1 410 ? -17.797 1.953 13.234 1 69.25 410 PRO A C 1
ATOM 3199 O O . PRO A 1 410 ? -17.844 2.154 14.453 1 69.25 410 PRO A O 1
ATOM 3202 N N . SER A 1 411 ? -16.984 2.535 12.391 1 65.81 411 SER A N 1
ATOM 3203 C CA . SER A 1 411 ? -16.328 3.77 12.805 1 65.81 411 SER A CA 1
ATOM 3204 C C . SER A 1 411 ? -17.359 4.848 13.156 1 65.81 411 SER A C 1
ATOM 3206 O O . SER A 1 411 ? -18.312 5.062 12.414 1 65.81 411 SER A O 1
ATOM 3208 N N . PRO A 1 412 ? -17.25 5.273 14.398 1 62.25 412 PRO A N 1
ATOM 3209 C CA . PRO A 1 412 ? -18.156 6.398 14.688 1 62.25 412 PRO A CA 1
ATOM 3210 C C . PRO A 1 412 ? -18.031 7.52 13.656 1 62.25 412 PRO A C 1
ATOM 3212 O O . PRO A 1 412 ? -17.062 7.57 12.898 1 62.25 412 PRO A O 1
ATOM 3215 N N . GLU A 1 413 ? -19.109 8.297 13.508 1 57.5 413 GLU A N 1
ATOM 3216 C CA . GLU A 1 413 ? -19.078 9.477 12.656 1 57.5 413 GLU A CA 1
ATOM 3217 C C . GLU A 1 413 ? -17.906 10.383 13.023 1 57.5 413 GLU A C 1
ATOM 3219 O O . GLU A 1 413 ? -17.578 10.531 14.203 1 57.5 413 GLU A O 1
ATOM 3224 N N . GLY A 1 414 ? -17.219 10.844 12.102 1 60.25 414 GLY A N 1
ATOM 3225 C CA . GLY A 1 414 ? -16.141 11.789 12.359 1 60.25 414 GLY A CA 1
ATOM 3226 C C . GLY A 1 414 ? -14.766 11.148 12.352 1 60.25 414 GLY A C 1
ATOM 3227 O O . GLY A 1 414 ? -13.766 11.812 12.625 1 60.25 414 GLY A O 1
ATOM 3228 N N . VAL A 1 415 ? -14.828 9.828 12.188 1 70.44 415 VAL A N 1
ATOM 3229 C CA . VAL A 1 415 ? -13.547 9.141 12.125 1 70.44 415 VAL A CA 1
ATOM 3230 C C . VAL A 1 415 ? -13.211 8.812 10.672 1 70.44 415 VAL A C 1
ATOM 3232 O O . VAL A 1 415 ? -14.031 9.016 9.773 1 70.44 415 VAL A O 1
ATOM 3235 N N . LEU A 1 416 ? -12.023 8.43 10.438 1 79.12 416 LEU A N 1
ATOM 3236 C CA . LEU A 1 416 ? -11.555 8.094 9.102 1 79.12 416 LEU A CA 1
ATOM 3237 C C . LEU A 1 416 ? -12.516 7.117 8.422 1 79.12 416 LEU A C 1
ATOM 3239 O O . LEU A 1 416 ? -12.977 6.16 9.047 1 79.12 416 LEU A O 1
ATOM 3243 N N . PRO A 1 417 ? -12.992 7.492 7.152 1 84.94 417 PRO A N 1
ATOM 3244 C CA . PRO A 1 417 ? -13.883 6.582 6.438 1 84.94 417 PRO A CA 1
ATOM 3245 C C . PRO A 1 417 ? -13.336 5.16 6.344 1 84.94 417 PRO A C 1
ATOM 3247 O O . PRO A 1 417 ? -12.117 4.973 6.234 1 84.94 417 PRO A O 1
ATOM 3250 N N . SER A 1 418 ? -14.273 4.285 6.406 1 90.75 418 SER A N 1
ATOM 3251 C CA . SER A 1 418 ? -13.906 2.877 6.305 1 90.75 418 SER A CA 1
ATOM 3252 C C . SER A 1 418 ? -13.195 2.586 4.988 1 90.75 418 SER A C 1
ATOM 3254 O O . SER A 1 418 ? -13.586 3.094 3.938 1 90.75 418 SER A O 1
ATOM 3256 N N . PRO A 1 419 ? -12.203 1.733 5.059 1 94.12 419 PRO A N 1
ATOM 3257 C CA . PRO A 1 419 ? -11.492 1.382 3.828 1 94.12 419 PRO A CA 1
ATOM 3258 C C . PRO A 1 419 ? -12.227 0.339 2.994 1 94.12 419 PRO A C 1
ATOM 3260 O O . PRO A 1 419 ? -11.781 -0.015 1.901 1 94.12 419 PRO A O 1
ATOM 3263 N N . LEU A 1 420 ? -13.344 -0.145 3.383 1 94.38 420 LEU A N 1
ATOM 3264 C CA . LEU A 1 420 ? -14.039 -1.276 2.775 1 94.38 420 LEU A CA 1
ATOM 3265 C C . LEU A 1 420 ? -14.43 -0.965 1.335 1 94.38 420 LEU A C 1
ATOM 3267 O O . LEU A 1 420 ? -14.242 -1.795 0.443 1 94.38 420 LEU A O 1
ATOM 3271 N N . PRO A 1 421 ? -14.961 0.229 1.061 1 93.81 421 PRO A N 1
ATOM 3272 C CA . PRO A 1 421 ? -15.289 0.508 -0.34 1 93.81 421 PRO A CA 1
ATOM 3273 C C . PRO A 1 421 ? -14.062 0.437 -1.254 1 93.81 421 PRO A C 1
ATOM 3275 O O . PRO A 1 421 ? -14.164 -0.04 -2.387 1 93.81 421 PRO A O 1
ATOM 3278 N N . ARG A 1 422 ? -12.93 0.865 -0.777 1 93.62 422 ARG A N 1
ATOM 3279 C CA . ARG A 1 422 ? -11.703 0.785 -1.568 1 93.62 422 ARG A CA 1
ATOM 3280 C C . ARG A 1 422 ? -11.297 -0.666 -1.798 1 93.62 422 ARG A C 1
ATOM 3282 O O . ARG A 1 422 ? -10.953 -1.051 -2.918 1 93.62 422 ARG A O 1
ATOM 3289 N N . TYR A 1 423 ? -11.328 -1.437 -0.714 1 96.94 423 TYR A N 1
ATOM 3290 C CA . TYR A 1 423 ? -10.93 -2.836 -0.828 1 96.94 423 TYR A CA 1
ATOM 3291 C C . TYR A 1 423 ? -11.805 -3.568 -1.838 1 96.94 423 TYR A C 1
ATOM 3293 O O . TYR A 1 423 ? -11.305 -4.34 -2.66 1 96.94 423 TYR A O 1
ATOM 3301 N N . ARG A 1 424 ? -13.055 -3.277 -1.836 1 95.69 424 ARG A N 1
ATOM 3302 C CA . ARG A 1 424 ? -13.984 -3.91 -2.773 1 95.69 424 ARG A CA 1
ATOM 3303 C C . ARG A 1 424 ? -13.703 -3.461 -4.203 1 95.69 424 ARG A C 1
ATOM 3305 O O . ARG A 1 424 ? -13.766 -4.262 -5.137 1 95.69 424 ARG A O 1
ATOM 3312 N N . SER A 1 425 ? -13.422 -2.238 -4.301 1 93.62 425 SER A N 1
ATOM 3313 C CA . SER A 1 425 ? -13.086 -1.713 -5.621 1 93.62 425 SER A CA 1
ATOM 3314 C C . SER A 1 425 ? -11.82 -2.371 -6.164 1 93.62 425 SER A C 1
ATOM 3316 O O . SER A 1 425 ? -11.75 -2.709 -7.352 1 93.62 425 SER A O 1
ATOM 3318 N N . GLU A 1 426 ? -10.859 -2.551 -5.273 1 96.19 426 GLU A N 1
ATOM 3319 C CA . GLU A 1 426 ? -9.617 -3.207 -5.684 1 96.19 426 GLU A CA 1
ATOM 3320 C C . GLU A 1 426 ? -9.867 -4.664 -6.066 1 96.19 426 GLU A C 1
ATOM 3322 O O . GLU A 1 426 ? -9.328 -5.148 -7.059 1 96.19 426 GLU A O 1
ATOM 3327 N N . ILE A 1 427 ? -10.648 -5.359 -5.312 1 97.56 427 ILE A N 1
ATOM 3328 C CA . ILE A 1 427 ? -10.984 -6.742 -5.621 1 97.56 427 ILE A CA 1
ATOM 3329 C C . ILE A 1 427 ? -11.664 -6.812 -6.988 1 97.56 427 ILE A C 1
ATOM 3331 O O . ILE A 1 427 ? -11.344 -7.688 -7.801 1 97.56 427 ILE A O 1
ATOM 3335 N N . GLU A 1 428 ? -12.555 -5.887 -7.25 1 95.94 428 GLU A N 1
ATOM 3336 C CA . GLU A 1 428 ? -13.273 -5.863 -8.523 1 95.94 428 GLU A CA 1
ATOM 3337 C C . GLU A 1 428 ? -12.32 -5.625 -9.688 1 95.94 428 GLU A C 1
ATOM 3339 O O . GLU A 1 428 ? -12.375 -6.328 -10.695 1 95.94 428 GLU A O 1
ATOM 3344 N N . ARG A 1 429 ? -11.477 -4.688 -9.5 1 93.69 429 ARG A N 1
ATOM 3345 C CA . ARG A 1 429 ? -10.523 -4.328 -10.547 1 93.69 429 ARG A CA 1
ATOM 3346 C C . ARG A 1 429 ? -9.586 -5.488 -10.852 1 93.69 429 ARG A C 1
ATOM 3348 O O . ARG A 1 429 ? -9.406 -5.855 -12.016 1 93.69 429 ARG A O 1
ATOM 3355 N N . HIS A 1 430 ? -9.039 -6.086 -9.852 1 96.56 430 HIS A N 1
ATOM 3356 C CA . HIS A 1 430 ? -8.094 -7.18 -10.039 1 96.56 430 HIS A CA 1
ATOM 3357 C C . HIS A 1 430 ? -8.797 -8.43 -10.555 1 96.56 430 HIS A C 1
ATOM 3359 O O . HIS A 1 430 ? -8.227 -9.188 -11.344 1 96.56 430 HIS A O 1
ATOM 3365 N N . SER A 1 431 ? -9.992 -8.672 -10.102 1 97 431 SER A N 1
ATOM 3366 C CA . SER A 1 431 ? -10.758 -9.797 -10.617 1 97 431 SER A CA 1
ATOM 3367 C C . SER A 1 431 ? -11.039 -9.641 -12.109 1 97 431 SER A C 1
ATOM 3369 O O . SER A 1 431 ? -10.922 -10.602 -12.867 1 97 431 SER A O 1
ATOM 3371 N N . SER A 1 432 ? -11.359 -8.43 -12.484 1 93.75 432 SER A N 1
ATOM 3372 C CA . SER A 1 432 ? -11.602 -8.164 -13.898 1 93.75 432 SER A CA 1
ATOM 3373 C C . SER A 1 432 ? -10.344 -8.422 -14.727 1 93.75 432 SER A C 1
ATOM 3375 O O . SER A 1 432 ? -10.422 -8.977 -15.828 1 93.75 432 SER A O 1
ATOM 3377 N N . SER A 1 433 ? -9.258 -8.031 -14.172 1 93.44 433 SER A N 1
ATOM 3378 C CA . SER A 1 433 ? -7.992 -8.25 -14.859 1 93.44 433 SER A CA 1
ATOM 3379 C C . SER A 1 433 ? -7.695 -9.742 -15.016 1 93.44 433 SER A C 1
ATOM 3381 O O . SER A 1 433 ? -7.219 -10.172 -16.062 1 93.44 433 SER A O 1
ATOM 3383 N N . VAL A 1 434 ? -7.965 -10.555 -14 1 96.56 434 VAL A N 1
ATOM 3384 C CA . VAL A 1 434 ? -7.789 -12 -14.062 1 96.56 434 VAL A CA 1
ATOM 3385 C C . VAL A 1 434 ? -8.664 -12.578 -15.172 1 96.56 434 VAL A C 1
ATOM 3387 O O . VAL A 1 434 ? -8.203 -13.391 -15.977 1 96.56 434 VAL A O 1
ATOM 3390 N N . LEU A 1 435 ? -9.898 -12.125 -15.219 1 94.56 435 LEU A N 1
ATOM 3391 C CA . LEU A 1 435 ? -10.836 -12.641 -16.219 1 94.56 435 LEU A CA 1
ATOM 3392 C C . LEU A 1 435 ? -10.414 -12.234 -17.625 1 94.56 435 LEU A C 1
ATOM 3394 O O . LEU A 1 435 ? -10.539 -13.016 -18.562 1 94.56 435 LEU A O 1
ATOM 3398 N N . MET A 1 436 ? -9.859 -11.07 -17.734 1 92.31 436 MET A N 1
ATOM 3399 C CA . MET A 1 436 ? -9.344 -10.625 -19.016 1 92.31 436 MET A CA 1
ATOM 3400 C C . MET A 1 436 ? -8.18 -11.5 -19.469 1 92.31 436 MET A C 1
ATOM 3402 O O . MET A 1 436 ? -8.102 -11.883 -20.641 1 92.31 436 MET A O 1
ATOM 3406 N N . ALA A 1 437 ? -7.352 -11.781 -18.562 1 92.69 437 ALA A N 1
ATOM 3407 C CA . ALA A 1 437 ? -6.219 -12.648 -18.891 1 92.69 437 ALA A CA 1
ATOM 3408 C C . ALA A 1 437 ? -6.691 -14.039 -19.281 1 92.69 437 ALA A C 1
ATOM 3410 O O . ALA A 1 437 ? -6.148 -14.648 -20.203 1 92.69 437 ALA A O 1
ATOM 3411 N N . ALA A 1 438 ? -7.676 -14.539 -18.578 1 93.19 438 ALA A N 1
ATOM 3412 C CA . ALA A 1 438 ? -8.234 -15.852 -18.891 1 93.19 438 ALA A CA 1
ATOM 3413 C C . ALA A 1 438 ? -8.844 -15.867 -20.281 1 93.19 438 ALA A C 1
ATOM 3415 O O . ALA A 1 438 ? -8.625 -16.812 -21.047 1 93.19 438 ALA A O 1
ATOM 3416 N N . TRP A 1 439 ? -9.57 -14.82 -20.578 1 90.5 439 TRP A N 1
ATOM 3417 C CA . TRP A 1 439 ? -10.156 -14.711 -21.906 1 90.5 439 TRP A CA 1
ATOM 3418 C C . TRP A 1 439 ? -9.078 -14.648 -22.984 1 90.5 439 TRP A C 1
ATOM 3420 O O . TRP A 1 439 ? -9.195 -15.289 -24.031 1 90.5 439 TRP A O 1
ATOM 3430 N N . TYR A 1 440 ? -8.07 -13.906 -22.703 1 88.81 440 TYR A N 1
ATOM 3431 C CA . TYR A 1 440 ? -6.961 -13.789 -23.641 1 88.81 440 TYR A CA 1
ATOM 3432 C C . TYR A 1 440 ? -6.32 -15.148 -23.891 1 88.81 440 TYR A C 1
ATOM 3434 O O . TYR A 1 440 ? -6.07 -15.516 -25.047 1 88.81 440 TYR A O 1
ATOM 3442 N N . GLN A 1 441 ? -6.062 -15.883 -22.797 1 89.94 441 GLN A N 1
ATOM 3443 C CA . GLN A 1 441 ? -5.48 -17.219 -22.922 1 89.94 441 GLN A CA 1
ATOM 3444 C C . GLN A 1 441 ? -6.375 -18.125 -23.766 1 89.94 441 GLN A C 1
ATOM 3446 O O . GLN A 1 441 ? -5.883 -18.875 -24.609 1 89.94 441 GLN A O 1
ATOM 3451 N N . ASN A 1 442 ? -7.617 -18.062 -23.5 1 87.44 442 ASN A N 1
ATOM 3452 C CA . ASN A 1 442 ? -8.578 -18.922 -24.172 1 87.44 442 ASN A CA 1
ATOM 3453 C C . ASN A 1 442 ? -8.68 -18.609 -25.656 1 87.44 442 ASN A C 1
ATOM 3455 O O . ASN A 1 442 ? -8.875 -19.5 -26.484 1 87.44 442 ASN A O 1
ATOM 3459 N N . TRP A 1 443 ? -8.555 -17.375 -25.984 1 84.19 443 TRP A N 1
ATOM 3460 C CA . TRP A 1 443 ? -8.664 -16.922 -27.375 1 84.19 443 TRP A CA 1
ATOM 3461 C C . TRP A 1 443 ? -7.406 -17.281 -28.156 1 84.19 443 TRP A C 1
ATOM 3463 O O . TRP A 1 443 ? -7.488 -17.688 -29.312 1 84.19 443 TRP A O 1
ATOM 3473 N N . ARG A 1 444 ? -6.273 -17.156 -27.578 1 82.5 444 ARG A N 1
ATOM 3474 C CA . ARG A 1 444 ? -5.016 -17.344 -28.297 1 82.5 444 ARG A CA 1
ATOM 3475 C C . ARG A 1 444 ? -4.617 -18.812 -28.344 1 82.5 444 ARG A C 1
ATOM 3477 O O . ARG A 1 444 ? -4.379 -19.359 -29.422 1 82.5 444 ARG A O 1
ATOM 3484 N N . HIS A 1 445 ? -4.453 -19.391 -27.203 1 81.06 445 HIS A N 1
ATOM 3485 C CA . HIS A 1 445 ? -4.027 -20.781 -27.078 1 81.06 445 HIS A CA 1
ATOM 3486 C C . HIS A 1 445 ? -4.746 -21.484 -25.938 1 81.06 445 HIS A C 1
ATOM 3488 O O . HIS A 1 445 ? -4.172 -21.688 -24.875 1 81.06 445 HIS A O 1
ATOM 3494 N N . PRO A 1 446 ? -5.91 -21.906 -26.406 1 80.94 446 PRO A N 1
ATOM 3495 C CA . PRO A 1 446 ? -6.629 -22.547 -25.297 1 80.94 446 PRO A CA 1
ATOM 3496 C C . PRO A 1 446 ? -5.969 -23.859 -24.859 1 80.94 446 PRO A C 1
ATOM 3498 O O . PRO A 1 446 ? -5.324 -24.531 -25.656 1 80.94 446 PRO A O 1
ATOM 3501 N N . TYR A 1 447 ? -5.891 -24.234 -23.672 1 77.56 447 TYR A N 1
ATOM 3502 C CA . TYR A 1 447 ? -5.473 -25.5 -23.062 1 77.56 447 TYR A CA 1
ATOM 3503 C C . TYR A 1 447 ? -3.953 -25.594 -23.016 1 77.56 447 TYR A C 1
ATOM 3505 O O . TYR A 1 447 ? -3.404 -26.656 -22.703 1 77.56 447 TYR A O 1
ATOM 3513 N N . CYS A 1 448 ? -3.209 -24.578 -23.469 1 82.56 448 CYS A N 1
ATOM 3514 C CA . CYS A 1 448 ? -1.76 -24.609 -23.312 1 82.56 448 CYS A CA 1
ATOM 3515 C C . CYS A 1 448 ? -1.365 -24.516 -21.844 1 82.56 448 CYS A C 1
ATOM 3517 O O . CYS A 1 448 ? -2.219 -24.312 -20.984 1 82.56 448 CYS A O 1
ATOM 3519 N N . GLY A 1 449 ? -0.113 -24.766 -21.562 1 85.62 449 GLY A N 1
ATOM 3520 C CA . GLY A 1 449 ? 0.383 -24.75 -20.203 1 85.62 449 GLY A CA 1
ATOM 3521 C C . GLY A 1 449 ? 0.102 -23.438 -19.469 1 85.62 449 GLY A C 1
ATOM 3522 O O . GLY A 1 449 ? -0.227 -23.438 -18.281 1 85.62 449 GLY A O 1
ATOM 3523 N N . ASP A 1 450 ? 0.213 -22.375 -20.156 1 88.88 450 ASP A N 1
ATOM 3524 C CA . ASP A 1 450 ? -0.036 -21.062 -19.562 1 88.88 450 ASP A CA 1
ATOM 3525 C C . ASP A 1 450 ? -1.509 -20.891 -19.188 1 88.88 450 ASP A C 1
ATOM 3527 O O . ASP A 1 450 ? -1.832 -20.344 -18.141 1 88.88 450 ASP A O 1
ATOM 3531 N N . ALA A 1 451 ? -2.346 -21.391 -20.031 1 86.25 451 ALA A N 1
ATOM 3532 C CA . ALA A 1 451 ? -3.779 -21.328 -19.766 1 86.25 451 ALA A CA 1
ATOM 3533 C C . ALA A 1 451 ? -4.137 -22.172 -18.531 1 86.25 451 ALA A C 1
ATOM 3535 O O . ALA A 1 451 ? -4.879 -21.719 -17.656 1 86.25 451 ALA A O 1
ATOM 3536 N N . LEU A 1 452 ? -3.568 -23.312 -18.453 1 86.5 452 LEU A N 1
ATOM 3537 C CA . LEU A 1 452 ? -3.855 -24.203 -17.328 1 86.5 452 LEU A CA 1
ATOM 3538 C C . LEU A 1 452 ? -3.422 -23.578 -16.016 1 86.5 452 LEU A C 1
ATOM 3540 O O . LEU A 1 452 ? -4.145 -23.672 -15.008 1 86.5 452 LEU A O 1
ATOM 3544 N N . ARG A 1 453 ? -2.332 -22.938 -16.062 1 91.5 453 ARG A N 1
ATOM 3545 C CA . ARG A 1 453 ? -1.829 -22.312 -14.844 1 91.5 453 ARG A CA 1
ATOM 3546 C C . ARG A 1 453 ? -2.674 -21.094 -14.469 1 91.5 453 ARG A C 1
ATOM 3548 O O . ARG A 1 453 ? -2.779 -20.734 -13.289 1 91.5 453 ARG A O 1
ATOM 3555 N N . THR A 1 454 ? -3.225 -20.438 -15.438 1 94.69 454 THR A N 1
ATOM 3556 C CA . THR A 1 454 ? -4.133 -19.328 -15.188 1 94.69 454 THR A CA 1
ATOM 3557 C C . THR A 1 454 ? -5.387 -19.812 -14.461 1 94.69 454 THR A C 1
ATOM 3559 O O . THR A 1 454 ? -6.09 -19 -13.836 1 94.69 454 THR A O 1
ATOM 3562 N N . GLY A 1 455 ? -5.598 -21.125 -14.531 1 93.69 455 GLY A N 1
ATOM 3563 C CA . GLY A 1 455 ? -6.738 -21.719 -13.852 1 93.69 455 GLY A CA 1
ATOM 3564 C C . GLY A 1 455 ? -6.766 -21.422 -12.359 1 93.69 455 GLY A C 1
ATOM 3565 O O . GLY A 1 455 ? -7.836 -21.25 -11.773 1 93.69 455 GLY A O 1
ATOM 3566 N N . PHE A 1 456 ? -5.641 -21.375 -11.75 1 95.25 456 PHE A N 1
ATOM 3567 C CA . PHE A 1 456 ? -5.543 -21.047 -10.336 1 95.25 456 PHE A CA 1
ATOM 3568 C C . PHE A 1 456 ? -6.156 -19.672 -10.062 1 95.25 456 PHE A C 1
ATOM 3570 O O . PHE A 1 456 ? -6.945 -19.516 -9.125 1 95.25 456 PHE A O 1
ATOM 3577 N N . SER A 1 457 ? -5.738 -18.719 -10.875 1 97.69 457 SER A N 1
ATOM 3578 C CA . SER A 1 457 ? -6.223 -17.344 -10.703 1 97.69 457 SER A CA 1
ATOM 3579 C C . SER A 1 457 ? -7.738 -17.281 -10.867 1 97.69 457 SER A C 1
ATOM 3581 O O . SER A 1 457 ? -8.414 -16.578 -10.109 1 97.69 457 SER A O 1
ATOM 3583 N N . VAL A 1 458 ? -8.188 -17.984 -11.805 1 96.69 458 VAL A N 1
ATOM 3584 C CA . VAL A 1 458 ? -9.617 -18 -12.07 1 96.69 458 VAL A CA 1
ATOM 3585 C C . VAL A 1 458 ? -10.359 -18.641 -10.891 1 96.69 458 VAL A C 1
ATOM 3587 O O . VAL A 1 458 ? -11.43 -18.156 -10.5 1 96.69 458 VAL A O 1
ATOM 3590 N N . LYS A 1 459 ? -9.797 -19.625 -10.352 1 94.38 459 LYS A N 1
ATOM 3591 C CA . LYS A 1 459 ? -10.398 -20.266 -9.18 1 94.38 459 LYS A CA 1
ATOM 3592 C C . LYS A 1 459 ? -10.5 -19.281 -8.016 1 94.38 459 LYS A C 1
ATOM 3594 O O . LYS A 1 459 ? -11.516 -19.234 -7.32 1 94.38 459 LYS A O 1
ATOM 3599 N N . ILE A 1 460 ? -9.508 -18.531 -7.828 1 96.69 460 ILE A N 1
ATOM 3600 C CA . ILE A 1 460 ? -9.508 -17.531 -6.762 1 96.69 460 ILE A CA 1
ATOM 3601 C C . ILE A 1 460 ? -10.656 -16.547 -6.977 1 96.69 460 ILE A C 1
ATOM 3603 O O . ILE A 1 460 ? -11.391 -16.219 -6.039 1 96.69 460 ILE A O 1
ATOM 3607 N N . VAL A 1 461 ? -10.828 -16.078 -8.203 1 97.38 461 VAL A N 1
ATOM 3608 C CA . VAL A 1 461 ? -11.883 -15.125 -8.5 1 97.38 461 VAL A CA 1
ATOM 3609 C C . VAL A 1 461 ? -13.25 -15.781 -8.344 1 97.38 461 VAL A C 1
ATOM 3611 O O . VAL A 1 461 ? -14.203 -15.141 -7.902 1 97.38 461 VAL A O 1
ATOM 3614 N N . SER A 1 462 ? -13.352 -17.031 -8.609 1 96.12 462 SER A N 1
ATOM 3615 C CA . SER A 1 462 ? -14.617 -17.734 -8.43 1 96.12 462 SER A CA 1
ATOM 3616 C C . SER A 1 462 ? -15.031 -17.75 -6.961 1 96.12 462 SER A C 1
ATOM 3618 O O . SER A 1 462 ? -16.219 -17.812 -6.645 1 96.12 462 SER A O 1
ATOM 3620 N N . TRP A 1 463 ? -14.008 -17.734 -6.086 1 94.12 463 TRP A N 1
ATOM 3621 C CA . TRP A 1 463 ? -14.266 -17.766 -4.648 1 94.12 463 TRP A CA 1
ATOM 3622 C C . TRP A 1 463 ? -14.422 -16.344 -4.102 1 94.12 463 TRP A C 1
ATOM 3624 O O . TRP A 1 463 ? -15.32 -16.094 -3.293 1 94.12 463 TRP A O 1
ATOM 3634 N N . LEU A 1 464 ? -13.57 -15.414 -4.68 1 95.81 464 LEU A N 1
ATOM 3635 C CA . LEU A 1 464 ? -13.375 -14.172 -3.941 1 95.81 464 LEU A CA 1
ATOM 3636 C C . LEU A 1 464 ? -13.703 -12.961 -4.812 1 95.81 464 LEU A C 1
ATOM 3638 O O . LEU A 1 464 ? -13.453 -11.82 -4.418 1 95.81 464 LEU A O 1
ATOM 3642 N N . GLY A 1 465 ? -14.219 -13.188 -5.969 1 95.19 465 GLY A N 1
ATOM 3643 C CA . GLY A 1 465 ? -14.617 -12.062 -6.793 1 95.19 465 GLY A CA 1
ATOM 3644 C C . GLY A 1 465 ? -15.516 -11.078 -6.062 1 95.19 465 GLY A C 1
ATOM 3645 O O . GLY A 1 465 ? -16.125 -11.422 -5.055 1 95.19 465 GLY A O 1
ATOM 3646 N N . ALA A 1 466 ? -15.562 -9.859 -6.566 1 92.5 466 ALA A N 1
ATOM 3647 C CA . ALA A 1 466 ? -16.266 -8.781 -5.875 1 92.5 466 ALA A CA 1
ATOM 3648 C C . ALA A 1 466 ? -17.766 -8.969 -5.938 1 92.5 466 ALA A C 1
ATOM 3650 O O . ALA A 1 466 ? -18.5 -8.531 -5.043 1 92.5 466 ALA A O 1
ATOM 3651 N N . ASN A 1 467 ? -18.234 -9.477 -7.047 1 92.31 467 ASN A N 1
ATOM 3652 C CA . ASN A 1 467 ? -19.672 -9.641 -7.227 1 92.31 467 ASN A CA 1
ATOM 3653 C C . ASN A 1 467 ? -20 -10.961 -7.922 1 92.31 467 ASN A C 1
ATOM 3655 O O . ASN A 1 467 ? -19.109 -11.672 -8.367 1 92.31 467 ASN A O 1
ATOM 3659 N N . ALA A 1 468 ? -21.266 -11.242 -8.023 1 94.12 468 ALA A N 1
ATOM 3660 C CA . ALA A 1 468 ? -21.734 -12.508 -8.562 1 94.12 468 ALA A CA 1
ATOM 3661 C C . ALA A 1 468 ? -21.391 -12.641 -10.047 1 94.12 468 ALA A C 1
ATOM 3663 O O . ALA A 1 468 ? -21.094 -13.734 -10.523 1 94.12 468 ALA A O 1
ATOM 3664 N N . VAL A 1 469 ? -21.375 -11.539 -10.703 1 92.62 469 VAL A N 1
ATOM 3665 C CA . VAL A 1 469 ? -21.094 -11.57 -12.133 1 92.62 469 VAL A CA 1
ATOM 3666 C C . VAL A 1 469 ? -19.672 -12.062 -12.375 1 92.62 469 VAL A C 1
ATOM 3668 O O . VAL A 1 469 ? -19.453 -12.945 -13.203 1 92.62 469 VAL A O 1
ATOM 3671 N N . GLN A 1 470 ? -18.75 -11.531 -11.578 1 94.31 470 GLN A N 1
ATOM 3672 C CA . GLN A 1 470 ? -17.344 -11.938 -11.711 1 94.31 470 GLN A CA 1
ATOM 3673 C C . GLN A 1 470 ? -17.156 -13.391 -11.289 1 94.31 470 GLN A C 1
ATOM 3675 O O . GLN A 1 470 ? -16.438 -14.141 -11.953 1 94.31 470 GLN A O 1
ATOM 3680 N N . LYS A 1 471 ? -17.781 -13.797 -10.266 1 96.25 471 LYS A N 1
ATOM 3681 C CA . LYS A 1 471 ? -17.656 -15.172 -9.773 1 96.25 471 LYS A CA 1
ATOM 3682 C C . LYS A 1 471 ? -18.25 -16.172 -10.758 1 96.25 471 LYS A C 1
ATOM 3684 O O . LYS A 1 471 ? -17.656 -17.203 -11.031 1 96.25 471 LYS A O 1
ATOM 3689 N N . ASP A 1 472 ? -19.359 -15.789 -11.32 1 95.19 472 ASP A N 1
ATOM 3690 C CA . ASP A 1 472 ? -20.031 -16.656 -12.281 1 95.19 472 ASP A CA 1
ATOM 3691 C C . ASP A 1 472 ? -19.203 -16.781 -13.57 1 95.19 472 ASP A C 1
ATOM 3693 O O . ASP A 1 472 ? -19.094 -17.859 -14.148 1 95.19 472 ASP A O 1
ATOM 3697 N N . GLU A 1 473 ? -18.688 -15.688 -13.945 1 93.88 473 GLU A N 1
ATOM 3698 C CA . GLU A 1 473 ? -17.844 -15.727 -15.133 1 93.88 473 GLU A CA 1
ATOM 3699 C C . GLU A 1 473 ? -16.609 -16.594 -14.914 1 93.88 473 GLU A C 1
ATOM 3701 O O . GLU A 1 473 ? -16.188 -17.328 -15.812 1 93.88 473 GLU A O 1
ATOM 3706 N N . ALA A 1 474 ? -16.047 -16.469 -13.766 1 96.12 474 ALA A N 1
ATOM 3707 C CA . ALA A 1 474 ? -14.898 -17.312 -13.422 1 96.12 474 ALA A CA 1
ATOM 3708 C C . ALA A 1 474 ? -15.273 -18.797 -13.453 1 96.12 474 ALA A C 1
ATOM 3710 O O . ALA A 1 474 ? -14.547 -19.609 -14.008 1 96.12 474 ALA A O 1
ATOM 3711 N N . ARG A 1 475 ? -16.422 -19.125 -12.93 1 94.19 475 ARG A N 1
ATOM 3712 C CA . ARG A 1 475 ? -16.891 -20.5 -12.93 1 94.19 475 ARG A CA 1
ATOM 3713 C C . ARG A 1 475 ? -17.141 -21 -14.352 1 94.19 475 ARG A C 1
ATOM 3715 O O . ARG A 1 475 ? -16.797 -22.141 -14.688 1 94.19 475 ARG A O 1
ATOM 3722 N N . ARG A 1 476 ? -17.672 -20.141 -15.117 1 91.75 476 ARG A N 1
ATOM 3723 C CA . ARG A 1 476 ? -17.906 -20.5 -16.516 1 91.75 476 ARG A CA 1
ATOM 3724 C C . ARG A 1 476 ? -16.594 -20.828 -17.219 1 91.75 476 ARG A C 1
ATOM 3726 O O . ARG A 1 476 ? -16.516 -21.812 -17.969 1 91.75 476 ARG A O 1
ATOM 3733 N N . MET A 1 477 ? -15.617 -20.031 -16.984 1 88.56 477 MET A N 1
ATOM 3734 C CA . MET A 1 477 ? -14.312 -20.266 -17.594 1 88.56 477 MET A CA 1
ATOM 3735 C C . MET A 1 477 ? -13.703 -21.578 -17.109 1 88.56 477 MET A C 1
ATOM 3737 O O . MET A 1 477 ? -13.109 -22.312 -17.891 1 88.56 477 MET A O 1
ATOM 3741 N N . MET A 1 478 ? -13.844 -21.875 -15.852 1 88.56 478 MET A N 1
ATOM 3742 C CA . MET A 1 478 ? -13.328 -23.109 -15.289 1 88.56 478 MET A CA 1
ATOM 3743 C C . MET A 1 478 ? -14.008 -24.328 -15.922 1 88.56 478 MET A C 1
ATOM 3745 O O . MET A 1 478 ? -13.344 -25.312 -16.234 1 88.56 478 MET A O 1
ATOM 3749 N N . VAL A 1 479 ? -15.305 -24.203 -16.156 1 83.81 479 VAL A N 1
ATOM 3750 C CA . VAL A 1 479 ? -16.047 -25.281 -16.812 1 83.81 479 VAL A CA 1
ATOM 3751 C C . VAL A 1 479 ? -15.57 -25.438 -18.25 1 83.81 479 VAL A C 1
ATOM 3753 O O . VAL A 1 479 ? -15.352 -26.562 -18.719 1 83.81 479 VAL A O 1
ATOM 3756 N N . LEU A 1 480 ? -15.383 -24.344 -18.844 1 80.81 480 LEU A N 1
ATOM 3757 C CA . LEU A 1 480 ? -14.922 -24.359 -20.234 1 80.81 480 LEU A CA 1
ATOM 3758 C C . LEU A 1 480 ? -13.57 -25.047 -20.344 1 80.81 480 LEU A C 1
ATOM 3760 O O . LEU A 1 480 ? -13.32 -25.766 -21.328 1 80.81 480 LEU A O 1
ATOM 3764 N N . TRP A 1 481 ? -12.773 -24.922 -19.344 1 79.38 481 TRP A N 1
ATOM 3765 C CA . TRP A 1 481 ? -11.43 -25.5 -19.375 1 79.38 481 TRP A CA 1
ATOM 3766 C C . TRP A 1 481 ? -11.43 -26.891 -18.766 1 79.38 481 TRP A C 1
ATOM 3768 O O . TRP A 1 481 ? -10.375 -27.531 -18.656 1 79.38 481 TRP A O 1
ATOM 3778 N N . GLY A 1 482 ? -12.594 -27.391 -18.281 1 73.56 482 GLY A N 1
ATOM 3779 C CA . GLY A 1 482 ? -12.711 -28.766 -17.781 1 73.56 482 GLY A CA 1
ATOM 3780 C C . GLY A 1 482 ? -12.289 -28.906 -16.344 1 73.56 482 GLY A C 1
ATOM 3781 O O . GLY A 1 482 ? -12.18 -30.016 -15.82 1 73.56 482 GLY A O 1
ATOM 3782 N N . MET A 1 483 ? -12.023 -27.828 -15.617 1 74.62 483 MET A N 1
ATOM 3783 C CA . MET A 1 483 ? -11.5 -27.859 -14.258 1 74.62 483 MET A CA 1
ATOM 3784 C C . MET A 1 483 ? -12.562 -28.359 -13.281 1 74.62 483 MET A C 1
ATOM 3786 O O . MET A 1 483 ? -12.234 -28.812 -12.18 1 74.62 483 MET A O 1
ATOM 3790 N N . GLU A 1 484 ? -13.812 -28.344 -13.641 1 70.5 484 GLU A N 1
ATOM 3791 C CA . GLU A 1 484 ? -14.883 -28.766 -12.742 1 70.5 484 GLU A CA 1
ATOM 3792 C C . GLU A 1 484 ? -15.492 -30.078 -13.18 1 70.5 484 GLU A C 1
ATOM 3794 O O . GLU A 1 484 ? -16.438 -30.562 -12.562 1 70.5 484 GLU A O 1
ATOM 3799 N N . SER A 1 485 ? -14.922 -30.609 -14.195 1 66.94 485 SER A N 1
ATOM 3800 C CA . SER A 1 485 ? -15.469 -31.859 -14.695 1 66.94 485 SER A CA 1
ATOM 3801 C C . SER A 1 485 ? -14.891 -33.062 -13.945 1 66.94 485 SER A C 1
ATOM 3803 O O . SER A 1 485 ? -13.695 -33.094 -13.656 1 66.94 485 SER A O 1
ATOM 3805 N N . THR A 1 486 ? -15.867 -33.875 -13.414 1 70.88 486 THR A N 1
ATOM 3806 C CA . THR A 1 486 ? -15.477 -35.094 -12.703 1 70.88 486 THR A CA 1
ATOM 3807 C C . THR A 1 486 ? -15.789 -36.344 -13.539 1 70.88 486 THR A C 1
ATOM 3809 O O . THR A 1 486 ? -16.781 -36.375 -14.266 1 70.88 486 THR A O 1
ATOM 3812 N N . ILE A 1 487 ? -14.797 -37.219 -13.727 1 62.28 487 ILE A N 1
ATOM 3813 C CA . ILE A 1 487 ? -15.023 -38.5 -14.391 1 62.28 487 ILE A CA 1
ATOM 3814 C C . ILE A 1 487 ? -15.992 -39.344 -13.562 1 62.28 487 ILE A C 1
ATOM 3816 O O . ILE A 1 487 ? -15.75 -39.594 -12.375 1 62.28 487 ILE A O 1
ATOM 3820 N N . THR A 1 488 ? -17.375 -39.406 -14.016 1 52.84 488 THR A N 1
ATOM 3821 C CA . THR A 1 488 ? -18.359 -40.25 -13.359 1 52.84 488 THR A CA 1
ATOM 3822 C C . THR A 1 488 ? -18.219 -41.688 -13.844 1 52.84 488 THR A C 1
ATOM 3824 O O . THR A 1 488 ? -18.094 -41.938 -15.047 1 52.84 488 THR A O 1
ATOM 3827 N N . ALA A 1 489 ? -17.656 -42.438 -12.977 1 45.56 489 ALA A N 1
ATOM 3828 C CA . ALA A 1 489 ? -17.656 -43.875 -13.297 1 45.56 489 ALA A CA 1
ATOM 3829 C C . ALA A 1 489 ? -19.047 -44.312 -13.766 1 45.56 489 ALA A C 1
ATOM 3831 O O . ALA A 1 489 ? -20.031 -44.125 -13.055 1 45.56 489 ALA A O 1
ATOM 3832 N N . THR A 1 490 ? -19.422 -44.188 -15 1 38.62 490 THR A N 1
ATOM 3833 C CA . THR A 1 490 ? -20.594 -45 -15.312 1 38.62 490 THR A CA 1
ATOM 3834 C C . THR A 1 490 ? -20.281 -46.5 -15.133 1 38.62 490 THR A C 1
ATOM 3836 O O . THR A 1 490 ? -19.219 -46.969 -15.562 1 38.62 490 THR A O 1
ATOM 3839 N N . MET B 1 1 ? -35.094 -33.094 45.906 1 18.2 1 MET B N 1
ATOM 3840 C CA . MET B 1 1 ? -36.125 -33.719 45.094 1 18.2 1 MET B CA 1
ATOM 3841 C C . MET B 1 1 ? -36.344 -32.906 43.812 1 18.2 1 MET B C 1
ATOM 3843 O O . MET B 1 1 ? -36.312 -33.469 42.688 1 18.2 1 MET B O 1
ATOM 3847 N N . SER B 1 2 ? -37.219 -31.844 43.875 1 17.33 2 SER B N 1
ATOM 3848 C CA . SER B 1 2 ? -38.406 -31.703 43.031 1 17.33 2 SER B CA 1
ATOM 3849 C C . SER B 1 2 ? -38.031 -31.109 41.688 1 17.33 2 SER B C 1
ATOM 3851 O O . SER B 1 2 ? -38.625 -31.453 40.656 1 17.33 2 SER B O 1
ATOM 3853 N N . ALA B 1 3 ? -37.438 -29.953 41.812 1 21.42 3 ALA B N 1
ATOM 3854 C CA . ALA B 1 3 ? -37.906 -28.859 40.969 1 21.42 3 ALA B CA 1
ATOM 3855 C C . ALA B 1 3 ? -37.469 -29.078 39.531 1 21.42 3 ALA B C 1
ATOM 3857 O O . ALA B 1 3 ? -36.312 -28.812 39.188 1 21.42 3 ALA B O 1
ATOM 3858 N N . GLN B 1 4 ? -38 -30.062 38.812 1 19.58 4 GLN B N 1
ATOM 3859 C CA . GLN B 1 4 ? -37.656 -30.781 37.594 1 19.58 4 GLN B CA 1
ATOM 3860 C C . GLN B 1 4 ? -37.844 -29.891 36.375 1 19.58 4 GLN B C 1
ATOM 3862 O O . GLN B 1 4 ? -37.188 -30.078 35.344 1 19.58 4 GLN B O 1
ATOM 3867 N N . VAL B 1 5 ? -38.812 -28.891 36.469 1 22.34 5 VAL B N 1
ATOM 3868 C CA . VAL B 1 5 ? -39.75 -28.906 35.344 1 22.34 5 VAL B CA 1
ATOM 3869 C C . VAL B 1 5 ? -39.031 -28.422 34.094 1 22.34 5 VAL B C 1
ATOM 3871 O O . VAL B 1 5 ? -38.094 -27.672 34.156 1 22.34 5 VAL B O 1
ATOM 3874 N N . SER B 1 6 ? -39.531 -28.922 32.812 1 19.44 6 SER B N 1
ATOM 3875 C CA . SER B 1 6 ? -39.406 -29.375 31.422 1 19.44 6 SER B CA 1
ATOM 3876 C C . SER B 1 6 ? -39.594 -28.203 30.453 1 19.44 6 SER B C 1
ATOM 3878 O O . SER B 1 6 ? -40.688 -27.672 30.297 1 19.44 6 SER B O 1
ATOM 3880 N N . ARG B 1 7 ? -38.812 -27.094 30.531 1 19.84 7 ARG B N 1
ATOM 3881 C CA . ARG B 1 7 ? -39.219 -25.875 29.844 1 19.84 7 ARG B CA 1
ATOM 3882 C C . ARG B 1 7 ? -39.344 -26.109 28.344 1 19.84 7 ARG B C 1
ATOM 3884 O O . ARG B 1 7 ? -38.406 -26.547 27.688 1 19.84 7 ARG B O 1
ATOM 3891 N N . PRO B 1 8 ? -40.594 -26.219 27.828 1 19.62 8 PRO B N 1
ATOM 3892 C CA . PRO B 1 8 ? -41.125 -26.703 26.547 1 19.62 8 PRO B CA 1
ATOM 3893 C C . PRO B 1 8 ? -40.531 -25.969 25.344 1 19.62 8 PRO B C 1
ATOM 3895 O O . PRO B 1 8 ? -39.875 -24.938 25.5 1 19.62 8 PRO B O 1
ATOM 3898 N N . ARG B 1 9 ? -41.156 -26.297 24.062 1 19.06 9 ARG B N 1
ATOM 3899 C CA . ARG B 1 9 ? -41.062 -26.656 22.641 1 19.06 9 ARG B CA 1
ATOM 3900 C C . ARG B 1 9 ? -41.188 -25.422 21.75 1 19.06 9 ARG B C 1
ATOM 3902 O O . ARG B 1 9 ? -42.25 -24.797 21.672 1 19.06 9 ARG B O 1
ATOM 3909 N N . LYS B 1 10 ? -40.312 -24.391 21.797 1 17.61 10 LYS B N 1
ATOM 3910 C CA . LYS B 1 10 ? -40.531 -23.156 21.047 1 17.61 10 LYS B CA 1
ATOM 3911 C C . LYS B 1 10 ? -40.812 -23.453 19.578 1 17.61 10 LYS B C 1
ATOM 3913 O O . LYS B 1 10 ? -39.969 -24.016 18.875 1 17.61 10 LYS B O 1
ATOM 3918 N N . LYS B 1 11 ? -42.062 -23.703 19.109 1 17.47 11 LYS B N 1
ATOM 3919 C CA . LYS B 1 11 ? -42.688 -24.141 17.859 1 17.47 11 LYS B CA 1
ATOM 3920 C C . LYS B 1 11 ? -42.344 -23.203 16.703 1 17.47 11 LYS B C 1
ATOM 3922 O O . LYS B 1 11 ? -43.125 -22.328 16.359 1 17.47 11 LYS B O 1
ATOM 3927 N N . ARG B 1 12 ? -41.219 -22.562 16.594 1 17.83 12 ARG B N 1
ATOM 3928 C CA . ARG B 1 12 ? -41.344 -21.469 15.625 1 17.83 12 ARG B CA 1
ATOM 3929 C C . ARG B 1 12 ? -41.781 -21.984 14.258 1 17.83 12 ARG B C 1
ATOM 3931 O O . ARG B 1 12 ? -41.188 -22.938 13.742 1 17.83 12 ARG B O 1
ATOM 3938 N N . ARG B 1 13 ? -43.031 -21.766 13.781 1 16.66 13 ARG B N 1
ATOM 3939 C CA . ARG B 1 13 ? -43.875 -22 12.609 1 16.66 13 ARG B CA 1
ATOM 3940 C C . ARG B 1 13 ? -43.125 -21.656 11.328 1 16.66 13 ARG B C 1
ATOM 3942 O O . ARG B 1 13 ? -42.406 -20.641 11.266 1 16.66 13 ARG B O 1
ATOM 3949 N N . ALA B 1 14 ? -43.031 -22.641 10.312 1 17.28 14 ALA B N 1
ATOM 3950 C CA . ALA B 1 14 ? -42.438 -23.031 9.047 1 17.28 14 ALA B CA 1
ATOM 3951 C C . ALA B 1 14 ? -42.75 -22.016 7.945 1 17.28 14 ALA B C 1
ATOM 3953 O O . ALA B 1 14 ? -41.844 -21.609 7.207 1 17.28 14 ALA B O 1
ATOM 3954 N N . THR B 1 15 ? -44.031 -21.75 7.551 1 15.71 15 THR B N 1
ATOM 3955 C CA . THR B 1 15 ? -44.469 -22.25 6.254 1 15.71 15 THR B CA 1
ATOM 3956 C C . THR B 1 15 ? -44 -21.312 5.133 1 15.71 15 THR B C 1
ATOM 3958 O O . THR B 1 15 ? -43.75 -20.141 5.371 1 15.71 15 THR B O 1
ATOM 3961 N N 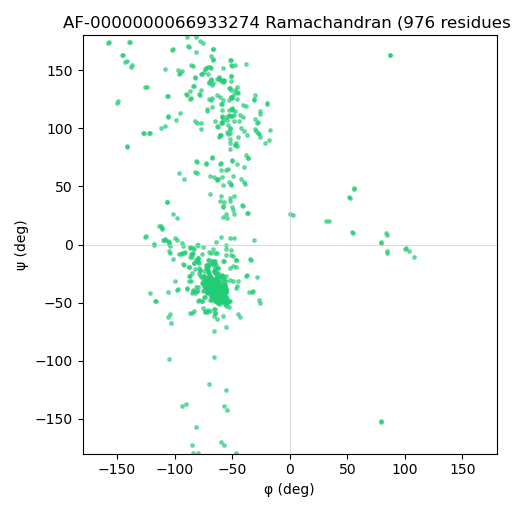. ALA B 1 16 ? -44.062 -21.828 3.748 1 16.56 16 ALA B N 1
ATOM 3962 C CA . ALA B 1 16 ? -43.656 -21.938 2.352 1 16.56 16 ALA B CA 1
ATOM 3963 C C . ALA B 1 16 ? -44.25 -20.828 1.513 1 16.56 16 ALA B C 1
ATOM 3965 O O . ALA B 1 16 ? -45.469 -20.766 1.326 1 16.56 16 ALA B O 1
ATOM 3966 N N . ARG B 1 17 ? -43.938 -19.609 1.777 1 17.3 17 ARG B N 1
ATOM 3967 C CA . ARG B 1 17 ? -44.531 -18.578 0.94 1 17.3 17 ARG B CA 1
ATOM 3968 C C . ARG B 1 17 ? -44.562 -19 -0.524 1 17.3 17 ARG B C 1
ATOM 3970 O O . ARG B 1 17 ? -43.531 -19.438 -1.061 1 17.3 17 ARG B O 1
ATOM 3977 N N . SER B 1 18 ? -45.781 -19.281 -1.085 1 16.03 18 SER B N 1
ATOM 3978 C CA . SER B 1 18 ? -46.375 -19.641 -2.369 1 16.03 18 SER B CA 1
ATOM 3979 C C . SER B 1 18 ? -45.844 -18.766 -3.492 1 16.03 18 SER B C 1
ATOM 3981 O O . SER B 1 18 ? -45.5 -17.594 -3.268 1 16.03 18 SER B O 1
ATOM 3983 N N . THR B 1 19 ? -45.469 -19.422 -4.738 1 17.03 19 THR B N 1
ATOM 3984 C CA . THR B 1 19 ? -44.844 -19.359 -6.047 1 17.03 19 THR B CA 1
ATOM 3985 C C . THR B 1 19 ? -45.438 -18.25 -6.902 1 17.03 19 THR B C 1
ATOM 3987 O O . THR B 1 19 ? -44.688 -17.484 -7.52 1 17.03 19 THR B O 1
ATOM 3990 N N . ASP B 1 20 ? -46.781 -18.344 -7.441 1 15.22 20 ASP B N 1
ATOM 3991 C CA . ASP B 1 20 ? -47.062 -18.625 -8.844 1 15.22 20 ASP B CA 1
ATOM 3992 C C . ASP B 1 20 ? -47.312 -17.344 -9.625 1 15.22 20 ASP B C 1
ATOM 3994 O O . ASP B 1 20 ? -47.438 -17.359 -10.852 1 15.22 20 ASP B O 1
ATOM 3998 N N . GLU B 1 21 ? -47.438 -16.172 -9.109 1 16.33 21 GLU B N 1
ATOM 3999 C CA . GLU B 1 21 ? -48.406 -15.445 -9.906 1 16.33 21 GLU B CA 1
ATOM 4000 C C . GLU B 1 21 ? -47.969 -15.336 -11.367 1 16.33 21 GLU B C 1
ATOM 4002 O O . GLU B 1 21 ? -46.844 -14.906 -11.648 1 16.33 21 GLU B O 1
ATOM 4007 N N . CYS B 1 22 ? -48.75 -15.969 -12.453 1 16.11 22 CYS B N 1
ATOM 4008 C CA . CYS B 1 22 ? -48.781 -16.266 -13.875 1 16.11 22 CYS B CA 1
ATOM 4009 C C . CYS B 1 22 ? -48.906 -14.992 -14.703 1 16.11 22 CYS B C 1
ATOM 4011 O O . CYS B 1 22 ? -48.812 -15.031 -15.93 1 16.11 22 CYS B O 1
ATOM 4013 N N . PRO B 1 23 ? -49.25 -13.812 -14.18 1 15.5 23 PRO B N 1
ATOM 4014 C CA . PRO B 1 23 ? -50.281 -13.258 -15.07 1 15.5 23 PRO B CA 1
ATOM 4015 C C . PRO B 1 23 ? -49.781 -13.125 -16.516 1 15.5 23 PRO B C 1
ATOM 4017 O O . PRO B 1 23 ? -48.594 -12.953 -16.75 1 15.5 23 PRO B O 1
ATOM 4020 N N . ALA B 1 24 ? -50.719 -13.438 -17.594 1 16.11 24 ALA B N 1
ATOM 4021 C CA . ALA B 1 24 ? -50.938 -13.758 -19 1 16.11 24 ALA B CA 1
ATOM 4022 C C . ALA B 1 24 ? -50.562 -12.586 -19.906 1 16.11 24 ALA B C 1
ATOM 4024 O O . ALA B 1 24 ? -49.781 -12.734 -20.844 1 16.11 24 ALA B O 1
ATOM 4025 N N . ILE B 1 25 ? -51.656 -11.742 -20.312 1 14.98 25 ILE B N 1
ATOM 4026 C CA . ILE B 1 25 ? -52.25 -11.68 -21.625 1 14.98 25 ILE B CA 1
ATOM 4027 C C . ILE B 1 25 ? -51.531 -10.641 -22.484 1 14.98 25 ILE B C 1
ATOM 4029 O O . ILE B 1 25 ? -50.938 -9.703 -21.953 1 14.98 25 ILE B O 1
ATOM 4033 N N . LEU B 1 26 ? -52 -10.469 -23.922 1 15.44 26 LEU B N 1
ATOM 4034 C CA . LEU B 1 26 ? -51.719 -10.336 -25.359 1 15.44 26 LEU B CA 1
ATOM 4035 C C . LEU B 1 26 ? -51.812 -8.875 -25.797 1 15.44 26 LEU B C 1
ATOM 4037 O O . LEU B 1 26 ? -51.5 -8.547 -26.938 1 15.44 26 LEU B O 1
ATOM 4041 N N . ARG B 1 27 ? -51.656 -7.824 -25.156 1 15.19 27 ARG B N 1
ATOM 4042 C CA . ARG B 1 27 ? -52.406 -6.734 -25.734 1 15.19 27 ARG B CA 1
ATOM 4043 C C . ARG B 1 27 ? -52 -6.477 -27.188 1 15.19 27 ARG B C 1
ATOM 4045 O O . ARG B 1 27 ? -50.844 -6.16 -27.453 1 15.19 27 ARG B O 1
ATOM 4052 N N . ALA B 1 28 ? -52.812 -6.879 -28.203 1 15.14 28 ALA B N 1
ATOM 4053 C CA . ALA B 1 28 ? -52.688 -7.023 -29.641 1 15.14 28 ALA B CA 1
ATOM 4054 C C . ALA B 1 28 ? -52.5 -5.664 -30.312 1 15.14 28 ALA B C 1
ATOM 4056 O O . ALA B 1 28 ? -51.562 -5.484 -31.109 1 15.14 28 ALA B O 1
ATOM 4057 N N . SER B 1 29 ? -53.594 -4.809 -30.422 1 14.95 29 SER B N 1
ATOM 4058 C CA . SER B 1 29 ? -54.188 -4.609 -31.719 1 14.95 29 SER B CA 1
ATOM 4059 C C . SER B 1 29 ? -53.469 -3.518 -32.5 1 14.95 29 SER B C 1
ATOM 4061 O O . SER B 1 29 ? -52.75 -2.701 -31.938 1 14.95 29 SER B O 1
ATOM 4063 N N . THR B 1 30 ? -54.125 -3.092 -33.844 1 16.16 30 THR B N 1
ATOM 4064 C CA . THR B 1 30 ? -53.969 -2.953 -35.281 1 16.16 30 THR B CA 1
ATOM 4065 C C . THR B 1 30 ? -53.75 -1.494 -35.656 1 16.16 30 THR B C 1
ATOM 4067 O O . THR B 1 30 ? -52.875 -1.189 -36.5 1 16.16 30 THR B O 1
ATOM 4070 N N . ASP B 1 31 ? -54.688 -0.462 -35.375 1 15.4 31 ASP B N 1
ATOM 4071 C CA . ASP B 1 31 ? -55.438 0.095 -36.531 1 15.4 31 ASP B CA 1
ATOM 4072 C C . ASP B 1 31 ? -54.594 1.174 -37.219 1 15.4 31 ASP B C 1
ATOM 4074 O O . ASP B 1 31 ? -53.688 1.751 -36.625 1 15.4 31 ASP B O 1
ATOM 4078 N N . ASP B 1 32 ? -55.219 1.857 -38.406 1 16.22 32 ASP B N 1
ATOM 4079 C CA . ASP B 1 32 ? -55.156 2.18 -39.812 1 16.22 32 ASP B CA 1
ATOM 4080 C C . ASP B 1 32 ? -54.719 3.631 -40.031 1 16.22 32 ASP B C 1
ATOM 4082 O O . ASP B 1 32 ? -53.844 3.908 -40.844 1 16.22 32 ASP B O 1
ATOM 4086 N N . ASP B 1 33 ? -55.594 4.695 -39.625 1 15.49 33 ASP B N 1
ATOM 4087 C CA . ASP B 1 33 ? -56.188 5.52 -40.688 1 15.49 33 ASP B CA 1
ATOM 4088 C C . ASP B 1 33 ? -55.219 6.594 -41.156 1 15.49 33 ASP B C 1
ATOM 4090 O O . ASP B 1 33 ? -54.25 6.918 -40.469 1 15.49 33 ASP B O 1
ATOM 4094 N N . THR B 1 34 ? -55.812 7.738 -41.781 1 16.25 34 THR B N 1
ATOM 4095 C CA . THR B 1 34 ? -55.938 8.422 -43.062 1 16.25 34 THR B CA 1
ATOM 4096 C C . THR B 1 34 ? -55.062 9.672 -43.094 1 16.25 34 THR B C 1
ATOM 4098 O O . THR B 1 34 ? -54.312 9.852 -44.031 1 16.25 34 THR B O 1
ATOM 4101 N N . THR B 1 35 ? -55.656 10.914 -42.844 1 16.28 35 THR B N 1
ATOM 4102 C CA . THR B 1 35 ? -55.906 11.859 -43.938 1 16.28 35 THR B CA 1
ATOM 4103 C C . THR B 1 35 ? -54.75 12.828 -44.062 1 16.28 35 THR B C 1
ATOM 4105 O O . THR B 1 35 ? -53.906 12.953 -43.156 1 16.28 35 THR B O 1
ATOM 4108 N N . THR B 1 36 ? -55.062 14.18 -44.312 1 17.14 36 THR B N 1
ATOM 4109 C CA . THR B 1 36 ? -55.031 15.172 -45.375 1 17.14 36 THR B CA 1
ATOM 4110 C C . THR B 1 36 ? -53.938 16.203 -45.125 1 17.14 36 THR B C 1
ATOM 4112 O O . THR B 1 36 ? -53.594 16.516 -44 1 17.14 36 THR B O 1
ATOM 4115 N N . ILE B 1 37 ? -53.344 16.812 -46.219 1 18 37 ILE B N 1
ATOM 4116 C CA . ILE B 1 37 ? -52.125 17.375 -46.812 1 18 37 ILE B CA 1
ATOM 4117 C C . ILE B 1 37 ? -52 18.844 -46.375 1 18 37 ILE B C 1
ATOM 4119 O O . ILE B 1 37 ? -50.875 19.328 -46.219 1 18 37 ILE B O 1
ATOM 4123 N N . SER B 1 38 ? -52.938 19.531 -45.719 1 16.95 38 SER B N 1
ATOM 4124 C CA . SER B 1 38 ? -53.062 20.75 -46.5 1 16.95 38 SER B CA 1
ATOM 4125 C C . SER B 1 38 ? -51.875 21.688 -46.281 1 16.95 38 SER B C 1
ATOM 4127 O O . SER B 1 38 ? -51.312 21.719 -45.188 1 16.95 38 SER B O 1
ATOM 4129 N N . PRO B 1 39 ? -51.5 22.469 -47.312 1 18.14 39 PRO B N 1
ATOM 4130 C CA . PRO B 1 39 ? -50.344 23.141 -47.906 1 18.14 39 PRO B CA 1
ATOM 4131 C C . PRO B 1 39 ? -49.938 24.422 -47.156 1 18.14 39 PRO B C 1
ATOM 4133 O O . PRO B 1 39 ? -48.781 24.859 -47.25 1 18.14 39 PRO B O 1
ATOM 4136 N N . ASP B 1 40 ? -50.688 24.969 -46.156 1 16.91 40 ASP B N 1
ATOM 4137 C CA . ASP B 1 40 ? -50.875 26.375 -46.531 1 16.91 40 ASP B CA 1
ATOM 4138 C C . ASP B 1 40 ? -49.625 27.203 -46.156 1 16.91 40 ASP B C 1
ATOM 4140 O O . ASP B 1 40 ? -49.375 27.453 -45 1 16.91 40 ASP B O 1
ATOM 4144 N N . ALA B 1 41 ? -48.438 26.969 -46.656 1 19.52 41 ALA B N 1
ATOM 4145 C CA . ALA B 1 41 ? -47.188 27.516 -46.156 1 19.52 41 ALA B CA 1
ATOM 4146 C C . ALA B 1 41 ? -47.094 29.016 -46.406 1 19.52 41 ALA B C 1
ATOM 4148 O O . ALA B 1 41 ? -46.906 29.438 -47.562 1 19.52 41 ALA B O 1
ATOM 4149 N N . SER B 1 42 ? -48.156 29.672 -45.781 1 17.55 42 SER B N 1
ATOM 4150 C CA . SER B 1 42 ? -48.25 31.047 -46.281 1 17.55 42 SER B CA 1
ATOM 4151 C C . SER B 1 42 ? -46.906 31.75 -46.188 1 17.55 42 SER B C 1
ATOM 4153 O O . SER B 1 42 ? -46.125 31.5 -45.281 1 17.55 42 SER B O 1
ATOM 4155 N N . ASN B 1 43 ? -46.469 32.438 -47.281 1 17.52 43 ASN B N 1
ATOM 4156 C CA . ASN B 1 43 ? -45.312 33 -47.969 1 17.52 43 ASN B CA 1
ATOM 4157 C C . ASN B 1 43 ? -44.781 34.25 -47.25 1 17.52 43 ASN B C 1
ATOM 4159 O O . ASN B 1 43 ? -43.688 34.719 -47.531 1 17.52 43 ASN B O 1
ATOM 4163 N N . THR B 1 44 ? -45.594 34.938 -46.375 1 19.05 44 THR B N 1
ATOM 4164 C CA . THR B 1 44 ? -45.438 36.344 -46.656 1 19.05 44 THR B CA 1
ATOM 4165 C C . THR B 1 44 ? -44.031 36.812 -46.281 1 19.05 44 THR B C 1
ATOM 4167 O O . THR B 1 44 ? -43.469 36.406 -45.25 1 19.05 44 THR B O 1
ATOM 4170 N N . SER B 1 45 ? -43.312 37.469 -47.281 1 19.06 45 SER B N 1
ATOM 4171 C CA . SER B 1 45 ? -42 37.969 -47.625 1 19.06 45 SER B CA 1
ATOM 4172 C C . SER B 1 45 ? -41.531 39.062 -46.688 1 19.06 45 SER B C 1
ATOM 4174 O O . SER B 1 45 ? -42.094 40.156 -46.656 1 19.06 45 SER B O 1
ATOM 4176 N N . PRO B 1 46 ? -41.5 38.75 -45.312 1 20.53 46 PRO B N 1
ATOM 4177 C CA . PRO B 1 46 ? -41.312 40 -44.562 1 20.53 46 PRO B CA 1
ATOM 4178 C C . PRO B 1 46 ? -40.094 40.812 -45.062 1 20.53 46 PRO B C 1
ATOM 4180 O O . PRO B 1 46 ? -39.125 40.219 -45.5 1 20.53 46 PRO B O 1
ATOM 4183 N N . THR B 1 47 ? -40.406 41.938 -45.688 1 19.14 47 THR B N 1
ATOM 4184 C CA . THR B 1 47 ? -39.562 42.938 -46.344 1 19.14 47 THR B CA 1
ATOM 4185 C C . THR B 1 47 ? -38.406 43.344 -45.469 1 19.14 47 THR B C 1
ATOM 4187 O O . THR B 1 47 ? -38.562 43.594 -44.281 1 19.14 47 THR B O 1
ATOM 4190 N N . GLU B 1 48 ? -37.188 42.844 -45.844 1 19.97 48 GLU B N 1
ATOM 4191 C CA . GLU B 1 48 ? -35.844 42.938 -45.312 1 19.97 48 GLU B CA 1
ATOM 4192 C C . GLU B 1 48 ? -35.406 44.375 -45.062 1 19.97 48 GLU B C 1
ATOM 4194 O O . GLU B 1 48 ? -34.312 44.625 -44.562 1 19.97 48 GLU B O 1
ATOM 4199 N N . ASP B 1 49 ? -36.438 45.219 -44.5 1 18.48 49 ASP B N 1
ATOM 4200 C CA . ASP B 1 49 ? -35.938 46.594 -44.688 1 18.48 49 ASP B CA 1
ATOM 4201 C C . ASP B 1 49 ? -34.5 46.719 -44.25 1 18.48 49 ASP B C 1
ATOM 4203 O O . ASP B 1 49 ? -34.062 46.094 -43.25 1 18.48 49 ASP B O 1
ATOM 4207 N N . ASP B 1 50 ? -33.625 47 -45.25 1 19.41 50 ASP B N 1
ATOM 4208 C CA . ASP B 1 50 ? -32.188 47.219 -45.406 1 19.41 50 ASP B CA 1
ATOM 4209 C C . ASP B 1 50 ? -31.672 48.25 -44.438 1 19.41 50 ASP B C 1
ATOM 4211 O O . ASP B 1 50 ? -31.625 49.438 -44.719 1 19.41 50 ASP B O 1
ATOM 4215 N N . LEU B 1 51 ? -32.25 48.25 -43.125 1 20.77 51 LEU B N 1
ATOM 4216 C CA . LEU B 1 51 ? -31.891 49.469 -42.406 1 20.77 51 LEU B CA 1
ATOM 4217 C C . LEU B 1 51 ? -30.391 49.688 -42.438 1 20.77 51 LEU B C 1
ATOM 4219 O O . LEU B 1 51 ? -29.625 48.875 -41.969 1 20.77 51 LEU B O 1
ATOM 4223 N N . THR B 1 52 ? -29.938 50.281 -43.594 1 19.86 52 THR B N 1
ATOM 4224 C CA . THR B 1 52 ? -28.594 50.688 -43.938 1 19.86 52 THR B CA 1
ATOM 4225 C C . THR B 1 52 ? -27.969 51.531 -42.844 1 19.86 52 THR B C 1
ATOM 4227 O O . THR B 1 52 ? -26.859 52.031 -43 1 19.86 52 THR B O 1
ATOM 4230 N N . MET B 1 53 ? -28.328 51.281 -41.5 1 19.75 53 MET B N 1
ATOM 4231 C CA . MET B 1 53 ? -27.891 52.406 -40.688 1 19.75 53 MET B CA 1
ATOM 4232 C C . MET B 1 53 ? -26.406 52.719 -40.938 1 19.75 53 MET B C 1
ATOM 4234 O O . MET B 1 53 ? -25.578 51.781 -40.875 1 19.75 53 MET B O 1
ATOM 4238 N N . SER B 1 54 ? -26.141 53.656 -41.812 1 19.67 54 SER B N 1
ATOM 4239 C CA . SER B 1 54 ? -24.859 54.219 -42.219 1 19.67 54 SER B CA 1
ATOM 4240 C C . SER B 1 54 ? -24 54.594 -41.031 1 19.67 54 SER B C 1
ATOM 4242 O O . SER B 1 54 ? -23.391 55.656 -41 1 19.67 54 SER B O 1
ATOM 4244 N N . LEU B 1 55 ? -24.016 53.688 -40.031 1 20.28 55 LEU B N 1
ATOM 4245 C CA . LEU B 1 55 ? -23.453 54.312 -38.844 1 20.28 55 LEU B CA 1
ATOM 4246 C C . LEU B 1 55 ? -22.094 54.938 -39.156 1 20.28 55 LEU B C 1
ATOM 4248 O O . LEU B 1 55 ? -21.219 54.281 -39.719 1 20.28 55 LEU B O 1
ATOM 4252 N N . ASP B 1 56 ? -22.109 56.219 -39.344 1 20.75 56 ASP B N 1
ATOM 4253 C CA . ASP B 1 56 ? -21.062 57.188 -39.656 1 20.75 56 ASP B CA 1
ATOM 4254 C C . ASP B 1 56 ? -19.828 56.938 -38.781 1 20.75 56 ASP B C 1
ATOM 4256 O O . ASP B 1 56 ? -19.938 56.875 -37.562 1 20.75 56 ASP B O 1
ATOM 4260 N N . THR B 1 57 ? -18.891 56.156 -39.281 1 24.02 57 THR B N 1
ATOM 4261 C CA . THR B 1 57 ? -17.625 55.719 -38.719 1 24.02 57 THR B CA 1
ATOM 4262 C C . THR B 1 57 ? -16.766 56.906 -38.312 1 24.02 57 THR B C 1
ATOM 4264 O O . THR B 1 57 ? -15.539 56.812 -38.25 1 24.02 57 THR B O 1
ATOM 4267 N N . SER B 1 58 ? -17.516 58.062 -38 1 22.22 58 SER B N 1
ATOM 4268 C CA . SER B 1 58 ? -16.578 59.156 -37.938 1 22.22 58 SER B CA 1
ATOM 4269 C C . SER B 1 58 ? -15.359 58.812 -37.094 1 22.22 58 SER B C 1
ATOM 4271 O O . SER B 1 58 ? -15.477 58.062 -36.094 1 22.22 58 SER B O 1
ATOM 4273 N N . PRO B 1 59 ? -14.156 59.062 -37.688 1 23.45 59 PRO B N 1
ATOM 4274 C CA . PRO B 1 59 ? -12.828 58.656 -37.219 1 23.45 59 PRO B CA 1
ATOM 4275 C C . PRO B 1 59 ? -12.516 59.188 -35.812 1 23.45 59 PRO B C 1
ATOM 4277 O O . PRO B 1 59 ? -12.477 60.406 -35.625 1 23.45 59 PRO B O 1
ATOM 4280 N N . SER B 1 60 ? -13.445 58.969 -34.812 1 21.77 60 SER B N 1
ATOM 4281 C CA . SER B 1 60 ? -13.266 59.906 -33.75 1 21.77 60 SER B CA 1
ATOM 4282 C C . SER B 1 60 ? -11.797 60 -33.312 1 21.77 60 SER B C 1
ATOM 4284 O O . SER B 1 60 ? -11.125 59 -33.156 1 21.77 60 SER B O 1
ATOM 4286 N N . PRO B 1 61 ? -11.188 61.219 -33.625 1 23.41 61 PRO B N 1
ATOM 4287 C CA . PRO B 1 61 ? -9.789 61.625 -33.5 1 23.41 61 PRO B CA 1
ATOM 4288 C C . PRO B 1 61 ? -9.195 61.312 -32.156 1 23.41 61 PRO B C 1
ATOM 4290 O O . PRO B 1 61 ? -8.086 61.75 -31.828 1 23.41 61 PRO B O 1
ATOM 4293 N N . TRP B 1 62 ? -10.102 60.906 -31.234 1 21 62 TRP B N 1
ATOM 4294 C CA . TRP B 1 62 ? -9.641 61.156 -29.875 1 21 62 TRP B CA 1
ATOM 4295 C C . TRP B 1 62 ? -8.383 60.375 -29.562 1 21 62 TRP B C 1
ATOM 4297 O O . TRP B 1 62 ? -8.445 59.156 -29.312 1 21 62 TRP B O 1
ATOM 4307 N N . GLU B 1 63 ? -7.398 60.625 -30.422 1 22.8 63 GLU B N 1
ATOM 4308 C CA . GLU B 1 63 ? -6.078 60.031 -30.203 1 22.8 63 GLU B CA 1
ATOM 4309 C C . GLU B 1 63 ? -5.602 60.25 -28.766 1 22.8 63 GLU B C 1
ATOM 4311 O O . GLU B 1 63 ? -5.273 61.375 -28.375 1 22.8 63 GLU B O 1
ATOM 4316 N N . PRO B 1 64 ? -6.438 59.719 -27.75 1 22.14 64 PRO B N 1
ATOM 4317 C CA . PRO B 1 64 ? -5.988 60.281 -26.469 1 22.14 64 PRO B CA 1
ATOM 4318 C C . PRO B 1 64 ? -4.492 60.094 -26.234 1 22.14 64 PRO B C 1
ATOM 4320 O O . PRO B 1 64 ? -3.938 59.031 -26.562 1 22.14 64 PRO B O 1
ATOM 4323 N N . ASP B 1 65 ? -3.676 61.062 -26.469 1 22.14 65 ASP B N 1
ATOM 4324 C CA . ASP B 1 65 ? -2.264 61.281 -26.156 1 22.14 65 ASP B CA 1
ATOM 4325 C C . ASP B 1 65 ? -1.929 60.781 -24.766 1 22.14 65 ASP B C 1
ATOM 4327 O O . ASP B 1 65 ? -2.27 61.406 -23.766 1 22.14 65 ASP B O 1
ATOM 4331 N N . ALA B 1 66 ? -2.006 59.438 -24.578 1 24.23 66 ALA B N 1
ATOM 4332 C CA . ALA B 1 66 ? -1.853 58.781 -23.281 1 24.23 66 ALA B CA 1
ATOM 4333 C C . ALA B 1 66 ? -0.57 59.25 -22.578 1 24.23 66 ALA B C 1
ATOM 4335 O O . ALA B 1 66 ? 0.519 58.75 -22.906 1 24.23 66 ALA B O 1
ATOM 4336 N N . ALA B 1 67 ? -0.395 60.531 -22.469 1 23.62 67 ALA B N 1
ATOM 4337 C CA . ALA B 1 67 ? 0.694 61.094 -21.688 1 23.62 67 ALA B CA 1
ATOM 4338 C C . ALA B 1 67 ? 0.874 60.344 -20.375 1 23.62 67 ALA B C 1
ATOM 4340 O O . ALA B 1 67 ? -0.089 60.156 -19.625 1 23.62 67 ALA B O 1
ATOM 4341 N N . GLY B 1 68 ? 1.817 59.5 -20.391 1 24.45 68 GLY B N 1
ATOM 4342 C CA . GLY B 1 68 ? 2.342 58.531 -19.422 1 24.45 68 GLY B CA 1
ATOM 4343 C C . GLY B 1 68 ? 2.389 59.094 -18.016 1 24.45 68 GLY B C 1
ATOM 4344 O O . GLY B 1 68 ? 3.465 59.375 -17.5 1 24.45 68 GLY B O 1
ATOM 4345 N N . GLN B 1 69 ? 1.447 59.938 -17.719 1 23.28 69 GLN B N 1
ATOM 4346 C CA . GLN B 1 69 ? 1.623 60.562 -16.406 1 23.28 69 GLN B CA 1
ATOM 4347 C C . GLN B 1 69 ? 1.835 59.5 -15.328 1 23.28 69 GLN B C 1
ATOM 4349 O O . GLN B 1 69 ? 0.976 58.625 -15.117 1 23.28 69 GLN B O 1
ATOM 4354 N N . GLU B 1 70 ? 3.109 59.188 -15.125 1 25.8 70 GLU B N 1
ATOM 4355 C CA . GLU B 1 70 ? 3.723 58.406 -14.047 1 25.8 70 GLU B CA 1
ATOM 4356 C C . GLU B 1 70 ? 3.061 58.719 -12.703 1 25.8 70 GLU B C 1
ATOM 4358 O O . GLU B 1 70 ? 3.285 59.781 -12.125 1 25.8 70 GLU B O 1
ATOM 4363 N N . SER B 1 71 ? 1.789 58.625 -12.664 1 26.81 71 SER B N 1
ATOM 4364 C CA . SER B 1 71 ? 1.157 58.906 -11.383 1 26.81 71 SER B CA 1
ATOM 4365 C C . SER B 1 71 ? 1.871 58.188 -10.242 1 26.81 71 SER B C 1
ATOM 4367 O O . SER B 1 71 ? 2.012 56.969 -10.258 1 26.81 71 SER B O 1
ATOM 4369 N N . SER B 1 72 ? 2.896 58.875 -9.727 1 26.53 72 SER B N 1
ATOM 4370 C CA . SER B 1 72 ? 3.684 58.625 -8.531 1 26.53 72 SER B CA 1
ATOM 4371 C C . SER B 1 72 ? 2.812 58.062 -7.406 1 26.53 72 SER B C 1
ATOM 4373 O O . SER B 1 72 ? 1.896 58.75 -6.938 1 26.53 72 SER B O 1
ATOM 4375 N N . LEU B 1 73 ? 2.482 56.844 -7.562 1 29.59 73 LEU B N 1
ATOM 4376 C CA . LEU B 1 73 ? 1.833 56.188 -6.426 1 29.59 73 LEU B CA 1
ATOM 4377 C C . LEU B 1 73 ? 2.314 56.781 -5.109 1 29.59 73 LEU B C 1
ATOM 4379 O O . LEU B 1 73 ? 3.514 57 -4.926 1 29.59 73 LEU B O 1
ATOM 4383 N N . PRO B 1 74 ? 1.546 57.656 -4.543 1 31.25 74 PRO B N 1
ATOM 4384 C CA . PRO B 1 74 ? 2.045 58.281 -3.311 1 31.25 74 PRO B CA 1
ATOM 4385 C C . PRO B 1 74 ? 2.945 57.344 -2.506 1 31.25 74 PRO B C 1
ATOM 4387 O O . PRO B 1 74 ? 2.83 56.094 -2.623 1 31.25 74 PRO B O 1
ATOM 4390 N N . ASP B 1 75 ? 4.164 57.719 -2.188 1 28.91 75 ASP B N 1
ATOM 4391 C CA . ASP B 1 75 ? 5.285 57.125 -1.479 1 28.91 75 ASP B CA 1
ATOM 4392 C C . ASP B 1 75 ? 4.801 56.281 -0.302 1 28.91 75 ASP B C 1
ATOM 4394 O O . ASP B 1 75 ? 4.098 56.781 0.579 1 28.91 75 ASP B O 1
ATOM 4398 N N . GLN B 1 76 ? 4.645 55.062 -0.511 1 32.06 76 GLN B N 1
ATOM 4399 C CA . GLN B 1 76 ? 4.391 53.938 0.405 1 32.06 76 GLN B CA 1
ATOM 4400 C C . GLN B 1 76 ? 5.09 54.156 1.742 1 32.06 76 GLN B C 1
ATOM 4402 O O . GLN B 1 76 ? 4.949 53.375 2.664 1 32.06 76 GLN B O 1
ATOM 4407 N N . THR B 1 77 ? 6.039 55.156 1.78 1 33.91 77 THR B N 1
ATOM 4408 C CA . THR B 1 77 ? 6.672 55.625 3.012 1 33.91 77 THR B CA 1
ATOM 4409 C C . THR B 1 77 ? 5.648 56.25 3.939 1 33.91 77 THR B C 1
ATOM 4411 O O . THR B 1 77 ? 5.781 56.188 5.164 1 33.91 77 THR B O 1
ATOM 4414 N N . ASN B 1 78 ? 4.766 57.094 3.309 1 32.81 78 ASN B N 1
ATOM 4415 C CA . ASN B 1 78 ? 3.842 57.906 4.09 1 32.81 78 ASN B CA 1
ATOM 4416 C C . ASN B 1 78 ? 2.795 57.031 4.793 1 32.81 78 ASN B C 1
ATOM 4418 O O . ASN B 1 78 ? 2.121 57.5 5.715 1 32.81 78 ASN B O 1
ATOM 4422 N N . LEU B 1 79 ? 2.518 55.938 4.16 1 33.66 79 LEU B N 1
ATOM 4423 C CA . LEU B 1 79 ? 1.574 55.094 4.898 1 33.66 79 LEU B CA 1
ATOM 4424 C C . LEU B 1 79 ? 2.219 54.531 6.164 1 33.66 79 LEU B C 1
ATOM 4426 O O . LEU B 1 79 ? 1.532 54.312 7.16 1 33.66 79 LEU B O 1
ATOM 4430 N N . SER B 1 80 ? 3.553 54.344 6.152 1 33.94 80 SER B N 1
ATOM 4431 C CA . SER B 1 80 ? 4.289 53.812 7.289 1 33.94 80 SER B CA 1
ATOM 4432 C C . SER B 1 80 ? 4.266 54.75 8.477 1 33.94 80 SER B C 1
ATOM 4434 O O . SER B 1 80 ? 4.062 54.344 9.617 1 33.94 80 SER B O 1
ATOM 4436 N N . LEU B 1 81 ? 4.695 56 8.266 1 34.28 81 LEU B N 1
ATOM 4437 C CA . LEU B 1 81 ? 4.801 57.031 9.297 1 34.28 81 LEU B CA 1
ATOM 4438 C C . LEU B 1 81 ? 3.418 57.406 9.805 1 34.28 81 LEU B C 1
ATOM 4440 O O . LEU B 1 81 ? 3.252 57.719 10.992 1 34.28 81 LEU B O 1
ATOM 4444 N N . ILE B 1 82 ? 2.465 57.562 8.969 1 35.84 82 ILE B N 1
ATOM 4445 C CA . ILE B 1 82 ? 1.13 57.969 9.406 1 35.84 82 ILE B CA 1
ATOM 4446 C C . ILE B 1 82 ? 0.554 56.906 10.336 1 35.84 82 ILE B C 1
ATOM 4448 O O . ILE B 1 82 ? -0.079 57.219 11.344 1 35.84 82 ILE B O 1
ATOM 4452 N N . ILE B 1 83 ? 0.896 55.656 10.125 1 36.88 83 ILE B N 1
ATOM 4453 C CA . ILE B 1 83 ? 0.317 54.625 10.969 1 36.88 83 ILE B CA 1
ATOM 4454 C C . ILE B 1 83 ? 0.926 54.719 12.367 1 36.88 83 ILE B C 1
ATOM 4456 O O . ILE B 1 83 ? 0.22 54.562 13.367 1 36.88 83 ILE B O 1
ATOM 4460 N N . MET B 1 84 ? 2.201 55 12.516 1 35.56 84 MET B N 1
ATOM 4461 C CA . MET B 1 84 ? 2.867 55 13.812 1 35.56 84 MET B CA 1
ATOM 4462 C C . MET B 1 84 ? 2.389 56.156 14.664 1 35.56 84 MET B C 1
ATOM 4464 O O . MET B 1 84 ? 2.182 56.031 15.867 1 35.56 84 MET B O 1
ATOM 4468 N N . ASP B 1 85 ? 2.508 57.469 14.211 1 35.69 85 ASP B N 1
ATOM 4469 C CA . ASP B 1 85 ? 2.186 58.625 15.031 1 35.69 85 ASP B CA 1
ATOM 4470 C C . ASP B 1 85 ? 0.703 58.625 15.406 1 35.69 85 ASP B C 1
ATOM 4472 O O . ASP B 1 85 ? 0.323 59.188 16.438 1 35.69 85 ASP B O 1
ATOM 4476 N N . VAL B 1 86 ? -0.179 58.25 14.492 1 38.72 86 VAL B N 1
ATOM 4477 C CA . VAL B 1 86 ? -1.627 58.344 14.656 1 38.72 86 VAL B CA 1
ATOM 4478 C C . VAL B 1 86 ? -2.111 57.188 15.531 1 38.72 86 VAL B C 1
ATOM 4480 O O . VAL B 1 86 ? -3.299 57.094 15.852 1 38.72 86 VAL B O 1
ATOM 4483 N N . LEU B 1 87 ? -1.486 56.188 15.703 1 41.38 87 LEU B N 1
ATOM 4484 C CA . LEU B 1 87 ? -2.029 55.125 16.547 1 41.38 87 LEU B CA 1
ATOM 4485 C C . LEU B 1 87 ? -2.342 55.656 17.938 1 41.38 87 LEU B C 1
ATOM 4487 O O . LEU B 1 87 ? -2.951 54.938 18.75 1 41.38 87 LEU B O 1
ATOM 4491 N N . ASP B 1 88 ? -1.942 56.719 18.359 1 37.78 88 ASP B N 1
ATOM 4492 C CA . ASP B 1 88 ? -2.357 57.219 19.672 1 37.78 88 ASP B CA 1
ATOM 4493 C C . ASP B 1 88 ? -3.852 57.531 19.688 1 37.78 88 ASP B C 1
ATOM 4495 O O . ASP B 1 88 ? -4.516 57.375 20.719 1 37.78 88 ASP B O 1
ATOM 4499 N N . HIS B 1 89 ? -4.316 58.469 18.844 1 44.25 89 HIS B N 1
ATOM 4500 C CA . HIS B 1 89 ? -5.766 58.625 18.828 1 44.25 89 HIS B CA 1
ATOM 4501 C C . HIS B 1 89 ? -6.457 57.344 18.406 1 44.25 89 HIS B C 1
ATOM 4503 O O . HIS B 1 89 ? -7.605 57.375 17.969 1 44.25 89 HIS B O 1
ATOM 4509 N N . SER B 1 90 ? -5.898 55.906 18.875 1 51.75 90 SER B N 1
ATOM 4510 C CA . SER B 1 90 ? -5.094 54.688 18.953 1 51.75 90 SER B CA 1
ATOM 4511 C C . SER B 1 90 ? -5.949 53.438 18.781 1 51.75 90 SER B C 1
ATOM 4513 O O . SER B 1 90 ? -5.582 52.531 18.047 1 51.75 90 SER B O 1
ATOM 4515 N N . ASN B 1 91 ? -6.98 53.406 19.312 1 62.25 91 ASN B N 1
ATOM 4516 C CA . ASN B 1 91 ? -7.781 52.188 19.344 1 62.25 91 ASN B CA 1
ATOM 4517 C C . ASN B 1 91 ? -8.375 51.875 17.969 1 62.25 91 ASN B C 1
ATOM 4519 O O . ASN B 1 91 ? -8.344 50.719 17.531 1 62.25 91 ASN B O 1
ATOM 4523 N N . PHE B 1 92 ? -8.867 52.938 17.234 1 65.38 92 PHE B N 1
ATOM 4524 C CA . PHE B 1 92 ? -9.5 52.719 15.938 1 65.38 92 PHE B CA 1
ATOM 4525 C C . PHE B 1 92 ? -8.477 52.25 14.914 1 65.38 92 PHE B C 1
ATOM 4527 O O . PHE B 1 92 ? -8.742 51.312 14.156 1 65.38 92 PHE B O 1
ATOM 4534 N N . PHE B 1 93 ? -7.375 52.812 14.906 1 69.75 93 PHE B N 1
ATOM 4535 C CA . PHE B 1 93 ? -6.344 52.438 13.938 1 69.75 93 PHE B CA 1
ATOM 4536 C C . PHE B 1 93 ? -5.84 51.031 14.203 1 69.75 93 PHE B C 1
ATOM 4538 O O . PHE B 1 93 ? -5.586 50.25 13.258 1 69.75 93 PHE B O 1
ATOM 4545 N N . GLU B 1 94 ? -5.742 50.812 15.461 1 81.81 94 GLU B N 1
ATOM 4546 C CA . GLU B 1 94 ? -5.348 49.469 15.812 1 81.81 94 GLU B CA 1
ATOM 4547 C C . GLU B 1 94 ? -6.371 48.438 15.32 1 81.81 94 GLU B C 1
ATOM 4549 O O . GLU B 1 94 ? -6 47.375 14.797 1 81.81 94 GLU B O 1
ATOM 4554 N N . GLN B 1 95 ? -7.562 48.875 15.422 1 82 95 GLN B N 1
ATOM 4555 C CA . GLN B 1 95 ? -8.633 48 14.953 1 82 95 GLN B CA 1
ATOM 4556 C C . GLN B 1 95 ? -8.547 47.781 13.438 1 82 95 GLN B C 1
ATOM 4558 O O . GLN B 1 95 ? -8.68 46.656 12.953 1 82 95 GLN B O 1
ATOM 4563 N N . CYS B 1 96 ? -8.344 48.781 12.711 1 82.69 96 CYS B N 1
ATOM 4564 C CA . CYS B 1 96 ? -8.234 48.719 11.258 1 82.69 96 CYS B CA 1
ATOM 4565 C C . CYS B 1 96 ? -7.023 47.875 10.852 1 82.69 96 CYS B C 1
ATOM 4567 O O . CYS B 1 96 ? -7.094 47.094 9.906 1 82.69 96 CYS B O 1
ATOM 4569 N N . PHE B 1 97 ? -6.07 48.094 11.617 1 86.44 97 PHE B N 1
ATOM 4570 C CA . PHE B 1 97 ? -4.824 47.375 11.352 1 86.44 97 PHE B CA 1
ATOM 4571 C C . PHE B 1 97 ? -5.004 45.875 11.539 1 86.44 97 PHE B C 1
ATOM 4573 O O . PHE B 1 97 ? -4.598 45.094 10.688 1 86.44 97 PHE B O 1
ATOM 4580 N N . VAL B 1 98 ? -5.613 45.531 12.586 1 90.81 98 VAL B N 1
ATOM 4581 C CA . VAL B 1 98 ? -5.852 44.094 12.883 1 90.81 98 VAL B CA 1
ATOM 4582 C C . VAL B 1 98 ? -6.848 43.531 11.883 1 90.81 98 VAL B C 1
ATOM 4584 O O . VAL B 1 98 ? -6.699 42.375 11.445 1 90.81 98 VAL B O 1
ATOM 4587 N N . GLU B 1 99 ? -7.785 44.344 11.492 1 89.06 99 GLU B N 1
ATOM 4588 C CA . GLU B 1 99 ? -8.742 43.875 10.492 1 89.06 99 GLU B CA 1
ATOM 4589 C C . GLU B 1 99 ? -8.062 43.625 9.156 1 89.06 99 GLU B C 1
ATOM 4591 O O . GLU B 1 99 ? -8.406 42.656 8.461 1 89.06 99 GLU B O 1
ATOM 4596 N N . LYS B 1 100 ? -7.16 44.406 8.828 1 88.5 100 LYS B N 1
ATOM 4597 C CA . LYS B 1 100 ? -6.402 44.188 7.594 1 88.5 100 LYS B CA 1
ATOM 4598 C C . LYS B 1 100 ? -5.559 42.938 7.68 1 88.5 100 LYS B C 1
ATOM 4600 O O . LYS B 1 100 ? -5.41 42.219 6.691 1 88.5 100 LYS B O 1
ATOM 4605 N N . PHE B 1 101 ? -5.012 42.781 8.805 1 90.94 101 PHE B N 1
ATOM 4606 C CA . PHE B 1 101 ? -4.27 41.531 9.039 1 90.94 101 PHE B CA 1
ATOM 4607 C C . PHE B 1 101 ? -5.168 40.312 8.844 1 90.94 101 PHE B C 1
ATOM 4609 O O . PHE B 1 101 ? -4.793 39.375 8.148 1 90.94 101 PHE B O 1
ATOM 4616 N N . VAL B 1 102 ? -6.285 40.375 9.438 1 90.56 102 VAL B N 1
ATOM 4617 C CA . VAL B 1 102 ? -7.238 39.281 9.344 1 90.56 102 VAL B CA 1
ATOM 4618 C C . VAL B 1 102 ? -7.621 39.062 7.887 1 90.56 102 VAL B C 1
ATOM 4620 O O . VAL B 1 102 ? -7.617 37.906 7.41 1 90.56 102 VAL B O 1
ATOM 4623 N N . GLU B 1 103 ? -7.879 40.094 7.176 1 85.62 103 GLU B N 1
ATOM 4624 C CA . GLU B 1 103 ? -8.242 40 5.766 1 85.62 103 GLU B CA 1
ATOM 4625 C C . GLU B 1 103 ? -7.125 39.375 4.941 1 85.62 103 GLU B C 1
ATOM 4627 O O . GLU B 1 103 ? -7.375 38.5 4.098 1 85.62 103 GLU B O 1
ATOM 4632 N N . SER B 1 104 ? -5.996 39.781 5.215 1 85.25 104 SER B N 1
ATOM 4633 C CA . SER B 1 104 ? -4.844 39.312 4.449 1 85.25 104 SER B CA 1
ATOM 4634 C C . SER B 1 104 ? -4.523 37.844 4.781 1 85.25 104 SER B C 1
ATOM 4636 O O . SER B 1 104 ? -4.215 37.062 3.891 1 85.25 104 SER B O 1
ATOM 4638 N N . SER B 1 105 ? -4.613 37.531 6.012 1 86.44 105 SER B N 1
ATOM 4639 C CA . SER B 1 105 ? -4.27 36.188 6.461 1 86.44 105 SER B CA 1
ATOM 4640 C C . SER B 1 105 ? -5.316 35.188 6.016 1 86.44 105 SER B C 1
ATOM 4642 O O . SER B 1 105 ? -5.047 33.969 5.98 1 86.44 105 SER B O 1
ATOM 4644 N N . THR B 1 106 ? -6.535 35.688 5.695 1 83.62 106 THR B N 1
ATOM 4645 C CA . THR B 1 106 ? -7.609 34.781 5.277 1 83.62 106 THR B CA 1
ATOM 4646 C C . THR B 1 106 ? -7.949 35 3.807 1 83.62 106 THR B C 1
ATOM 4648 O O . THR B 1 106 ? -9.055 34.656 3.363 1 83.62 106 THR B O 1
ATOM 4651 N N . SER B 1 107 ? -7.098 35.656 3.102 1 77 107 SER B N 1
ATOM 4652 C CA . SER B 1 107 ? -7.355 36.031 1.719 1 77 107 SER B CA 1
ATOM 4653 C C . SER B 1 107 ? -7.664 34.812 0.854 1 77 107 SER B C 1
ATOM 4655 O O . SER B 1 107 ? -8.406 34.906 -0.125 1 77 107 SER B O 1
ATOM 4657 N N . SER B 1 108 ? -7.094 33.719 1.255 1 73.94 108 SER B N 1
ATOM 4658 C CA . SER B 1 108 ? -7.316 32.5 0.488 1 73.94 108 SER B CA 1
ATOM 4659 C C . SER B 1 108 ? -8.742 31.984 0.673 1 73.94 108 SER B C 1
ATOM 4661 O O . SER B 1 108 ? -9.211 31.156 -0.102 1 73.94 108 SER B O 1
ATOM 4663 N N . ARG B 1 109 ? -9.367 32.438 1.662 1 70.81 109 ARG B N 1
ATOM 4664 C CA . ARG B 1 109 ? -10.68 31.891 2.021 1 70.81 109 ARG B CA 1
ATOM 4665 C C . ARG B 1 109 ? -11.797 32.719 1.397 1 70.81 109 ARG B C 1
ATOM 4667 O O . ARG B 1 109 ? -12.969 32.312 1.445 1 70.81 109 ARG B O 1
ATOM 4674 N N . VAL B 1 110 ? -11.359 33.812 0.828 1 62.66 110 VAL B N 1
ATOM 4675 C CA . VAL B 1 110 ? -12.375 34.688 0.243 1 62.66 110 VAL B CA 1
ATOM 4676 C C . VAL B 1 110 ? -12.992 34 -0.981 1 62.66 110 VAL B C 1
ATOM 4678 O O . VAL B 1 110 ? -12.273 33.531 -1.866 1 62.66 110 VAL B O 1
ATOM 4681 N N . GLY B 1 111 ? -14.344 33.812 -1.074 1 57.91 111 GLY B N 1
ATOM 4682 C CA . GLY B 1 111 ? -15.086 33.25 -2.195 1 57.91 111 GLY B CA 1
ATOM 4683 C C . GLY B 1 111 ? -15.141 31.75 -2.188 1 57.91 111 GLY B C 1
ATOM 4684 O O . GLY B 1 111 ? -15.664 31.125 -3.117 1 57.91 111 GLY B O 1
ATOM 4685 N N . MET B 1 112 ? -14.438 31.25 -1.273 1 60.28 112 MET B N 1
ATOM 4686 C CA . MET B 1 112 ? -14.305 29.797 -1.384 1 60.28 112 MET B CA 1
ATOM 4687 C C . MET B 1 112 ? -15.523 29.094 -0.809 1 60.28 112 MET B C 1
ATOM 4689 O O . MET B 1 112 ? -16.406 29.734 -0.238 1 60.28 112 MET B O 1
ATOM 4693 N N . ASN B 1 113 ? -15.5 27.75 -0.887 1 59.31 113 ASN B N 1
ATOM 4694 C CA . ASN B 1 113 ? -16.516 26.766 -0.541 1 59.31 113 ASN B CA 1
ATOM 4695 C C . ASN B 1 113 ? -17.078 27 0.857 1 59.31 113 ASN B C 1
ATOM 4697 O O . ASN B 1 113 ? -16.328 27.094 1.826 1 59.31 113 ASN B O 1
ATOM 4701 N N . PRO B 1 114 ? -18.344 27.422 0.911 1 59.38 114 PRO B N 1
ATOM 4702 C CA . PRO B 1 114 ? -19.016 27.672 2.186 1 59.38 114 PRO B CA 1
ATOM 4703 C C . PRO B 1 114 ? -18.812 26.547 3.201 1 59.38 114 PRO B C 1
ATOM 4705 O O . PRO B 1 114 ? -18.969 26.766 4.406 1 59.38 114 PRO B O 1
ATOM 4708 N N . VAL B 1 115 ? -18.312 25.453 2.682 1 65.56 115 VAL B N 1
ATOM 4709 C CA . VAL B 1 115 ? -18.172 24.312 3.572 1 65.56 115 VAL B CA 1
ATOM 4710 C C . VAL B 1 115 ? -16.844 24.375 4.316 1 65.56 115 VAL B C 1
ATOM 4712 O O . VAL B 1 115 ? -16.641 23.688 5.316 1 65.56 115 VAL B O 1
ATOM 4715 N N . ARG B 1 116 ? -16.078 25.359 4.004 1 79.19 116 ARG B N 1
ATOM 4716 C CA . ARG B 1 116 ? -14.797 25.516 4.691 1 79.19 116 ARG B CA 1
ATOM 4717 C C . ARG B 1 116 ? -14.984 26.109 6.078 1 79.19 116 ARG B C 1
ATOM 4719 O O . ARG B 1 116 ? -15.688 27.109 6.238 1 79.19 116 ARG B O 1
ATOM 4726 N N . PRO B 1 117 ? -14.398 25.422 7.004 1 82.62 117 PRO B N 1
ATOM 4727 C CA . PRO B 1 117 ? -14.562 25.938 8.359 1 82.62 117 PRO B CA 1
ATOM 4728 C C . PRO B 1 117 ? -13.969 27.344 8.531 1 82.62 117 PRO B C 1
ATOM 4730 O O . PRO B 1 117 ? -12.93 27.656 7.945 1 82.62 117 PRO B O 1
ATOM 4733 N N . ARG B 1 118 ? -14.68 28.109 9.336 1 83 118 ARG B N 1
ATOM 4734 C CA . ARG B 1 118 ? -14.258 29.484 9.586 1 83 118 ARG B CA 1
ATOM 4735 C C . ARG B 1 118 ? -12.984 29.516 10.422 1 83 118 ARG B C 1
ATOM 4737 O O . ARG B 1 118 ? -12.828 28.734 11.367 1 83 118 ARG B O 1
ATOM 4744 N N . SER B 1 119 ? -12.109 30.406 10.055 1 88.5 119 SER B N 1
ATOM 4745 C CA . SER B 1 119 ? -10.859 30.562 10.789 1 88.5 119 SER B CA 1
ATOM 4746 C C . SER B 1 119 ? -11.086 31.297 12.109 1 88.5 119 SER B C 1
ATOM 4748 O O . SER B 1 119 ? -11.898 32.219 12.18 1 88.5 119 SER B O 1
ATOM 4750 N N . TRP B 1 120 ? -10.336 30.953 13.117 1 90.62 120 TRP B N 1
ATOM 4751 C CA . TRP B 1 120 ? -10.445 31.594 14.422 1 90.62 120 TRP B CA 1
ATOM 4752 C C . TRP B 1 120 ? -9.914 33.031 14.375 1 90.62 120 TRP B C 1
ATOM 4754 O O . TRP B 1 120 ? -10.219 33.844 15.25 1 90.62 120 TRP B O 1
ATOM 4764 N N . VAL B 1 121 ? -9.148 33.344 13.328 1 90.56 121 VAL B N 1
ATOM 4765 C CA . VAL B 1 121 ? -8.516 34.656 13.234 1 90.56 121 VAL B CA 1
ATOM 4766 C C . VAL B 1 121 ? -9.586 35.75 13.07 1 90.56 121 VAL B C 1
ATOM 4768 O O . VAL B 1 121 ? -9.336 36.906 13.336 1 90.56 121 VAL B O 1
ATOM 4771 N N . PHE B 1 122 ? -10.742 35.344 12.703 1 88.5 122 PHE B N 1
ATOM 4772 C CA . PHE B 1 122 ? -11.836 36.312 12.539 1 88.5 122 PHE B CA 1
ATOM 4773 C C . PHE B 1 122 ? -12.289 36.844 13.891 1 88.5 122 PHE B C 1
ATOM 4775 O O . PHE B 1 122 ? -12.992 37.844 13.969 1 88.5 122 PHE B O 1
ATOM 4782 N N . ALA B 1 123 ? -11.883 36.219 14.922 1 89.62 123 ALA B N 1
ATOM 4783 C CA . ALA B 1 123 ? -12.266 36.656 16.266 1 89.62 123 ALA B CA 1
ATOM 4784 C C . ALA B 1 123 ? -11.336 37.75 16.781 1 89.62 123 ALA B C 1
ATOM 4786 O O . ALA B 1 123 ? -11.633 38.406 17.781 1 89.62 123 ALA B O 1
ATOM 4787 N N . LEU B 1 124 ? -10.258 38 16.109 1 91.75 124 LEU B N 1
ATOM 4788 C CA . LEU B 1 124 ? -9.18 38.844 16.625 1 91.75 124 LEU B CA 1
ATOM 4789 C C . LEU B 1 124 ? -9.672 40.281 16.875 1 91.75 124 LEU B C 1
ATOM 4791 O O . LEU B 1 124 ? -9.375 40.844 17.922 1 91.75 124 LEU B O 1
ATOM 4795 N N . PRO B 1 125 ? -10.523 40.781 16 1 87.5 125 PRO B N 1
ATOM 4796 C CA . PRO B 1 125 ? -11.008 42.156 16.281 1 87.5 125 PRO B CA 1
ATOM 4797 C C . PRO B 1 125 ? -11.828 42.25 17.562 1 87.5 125 PRO B C 1
ATOM 4799 O O . PRO B 1 125 ? -11.711 43.219 18.312 1 87.5 125 PRO B O 1
ATOM 4802 N N . SER B 1 126 ? -12.594 41.219 17.797 1 86.81 126 SER B N 1
ATOM 4803 C CA . SER B 1 126 ? -13.375 41.188 19.031 1 86.81 126 SER B CA 1
ATOM 4804 C C . SER B 1 126 ? -12.492 40.969 20.25 1 86.81 126 SER B C 1
ATOM 4806 O O . SER B 1 126 ? -12.734 41.531 21.312 1 86.81 126 SER B O 1
ATOM 4808 N N . LEU B 1 127 ? -11.43 40.219 20.109 1 88.25 127 LEU B N 1
ATOM 4809 C CA . LEU B 1 127 ? -10.516 39.906 21.203 1 88.25 127 LEU B CA 1
ATOM 4810 C C . LEU B 1 127 ? -9.672 41.125 21.562 1 88.25 127 LEU B C 1
ATOM 4812 O O . LEU B 1 127 ? -9.273 41.312 22.719 1 88.25 127 LEU B O 1
ATOM 4816 N N . LEU B 1 128 ? -9.438 41.875 20.531 1 86.56 128 LEU B N 1
ATOM 4817 C CA . LEU B 1 128 ? -8.641 43.094 20.734 1 86.56 128 LEU B CA 1
ATOM 4818 C C . LEU B 1 128 ? -9.328 44.031 21.734 1 86.56 128 LEU B C 1
ATOM 4820 O O . LEU B 1 128 ? -8.656 44.781 22.438 1 86.56 128 LEU B O 1
ATOM 4824 N N . SER B 1 129 ? -10.617 43.906 21.781 1 78.69 129 SER B N 1
ATOM 4825 C CA . SER B 1 129 ? -11.391 44.781 22.656 1 78.69 129 SER B CA 1
ATOM 4826 C C . SER B 1 129 ? -11.43 44.281 24.078 1 78.69 129 SER B C 1
ATOM 4828 O O . SER B 1 129 ? -11.984 44.938 24.969 1 78.69 129 SER B O 1
ATOM 4830 N N . ASP B 1 130 ? -10.828 43.125 24.234 1 73.19 130 ASP B N 1
ATOM 4831 C CA . ASP B 1 130 ? -10.773 42.562 25.578 1 73.19 130 ASP B CA 1
ATOM 4832 C C . ASP B 1 130 ? -9.789 43.344 26.453 1 73.19 130 ASP B C 1
ATOM 4834 O O . ASP B 1 130 ? -8.594 43.375 26.188 1 73.19 130 ASP B O 1
ATOM 4838 N N . ASN B 1 131 ? -10.281 43.969 27.438 1 65.38 131 ASN B N 1
ATOM 4839 C CA . ASN B 1 131 ? -9.445 44.781 28.297 1 65.38 131 ASN B CA 1
ATOM 4840 C C . ASN B 1 131 ? -9.023 44.062 29.562 1 65.38 131 ASN B C 1
ATOM 4842 O O . ASN B 1 131 ? -8.273 44.594 30.375 1 65.38 131 ASN B O 1
ATOM 4846 N N . GLN B 1 132 ? -9.367 42.875 29.672 1 72 132 GLN B N 1
ATOM 4847 C CA . GLN B 1 132 ? -9.102 42.156 30.922 1 72 132 GLN B CA 1
ATOM 4848 C C . GLN B 1 132 ? -7.699 41.562 30.922 1 72 132 GLN B C 1
ATOM 4850 O O . GLN B 1 132 ? -7.047 41.5 31.969 1 72 132 GLN B O 1
ATOM 4855 N N . THR B 1 133 ? -7.199 41.188 29.797 1 79.12 133 THR B N 1
ATOM 4856 C CA . THR B 1 133 ? -5.895 40.531 29.703 1 79.12 133 THR B CA 1
ATOM 4857 C C . THR B 1 133 ? -5.012 41.25 28.688 1 79.12 133 THR B C 1
ATOM 4859 O O . THR B 1 133 ? -5.059 40.969 27.484 1 79.12 133 THR B O 1
ATOM 4862 N N . PRO B 1 134 ? -4.156 42.156 29.141 1 86.62 134 PRO B N 1
ATOM 4863 C CA . PRO B 1 134 ? -3.34 42.938 28.219 1 86.62 134 PRO B CA 1
ATOM 4864 C C . PRO B 1 134 ? -2.512 42.094 27.266 1 86.62 134 PRO B C 1
ATOM 4866 O O . PRO B 1 134 ? -2.221 42.531 26.141 1 86.62 134 PRO B O 1
ATOM 4869 N N . SER B 1 135 ? -2.139 40.938 27.812 1 89.94 135 SER B N 1
ATOM 4870 C CA . SER B 1 135 ? -1.321 40.062 26.984 1 89.94 135 SER B CA 1
ATOM 4871 C C . SER B 1 135 ? -2.033 39.688 25.688 1 89.94 135 SER B C 1
ATOM 4873 O O . SER B 1 135 ? -1.388 39.469 24.672 1 89.94 135 SER B O 1
ATOM 4875 N N . VAL B 1 136 ? -3.342 39.688 25.656 1 91.62 136 VAL B N 1
ATOM 4876 C CA . VAL B 1 136 ? -4.117 39.406 24.469 1 91.62 136 VAL B CA 1
ATOM 4877 C C . VAL B 1 136 ? -3.875 40.5 23.422 1 91.62 136 VAL B C 1
ATOM 4879 O O . VAL B 1 136 ? -3.523 40.188 22.266 1 91.62 136 VAL B O 1
ATOM 4882 N N . ARG B 1 137 ? -3.975 41.719 23.828 1 90.62 137 ARG B N 1
ATOM 4883 C CA . ARG B 1 137 ? -3.766 42.844 22.922 1 90.62 137 ARG B CA 1
ATOM 4884 C C . ARG B 1 137 ? -2.328 42.875 22.422 1 90.62 137 ARG B C 1
ATOM 4886 O O . ARG B 1 137 ? -2.086 43.094 21.234 1 90.62 137 ARG B O 1
ATOM 4893 N N . PHE B 1 138 ? -1.392 42.625 23.297 1 92.75 138 PHE B N 1
ATOM 4894 C CA . PHE B 1 138 ? 0.02 42.688 22.938 1 92.75 138 PHE B CA 1
ATOM 4895 C C . PHE B 1 138 ? 0.364 41.594 21.922 1 92.75 138 PHE B C 1
ATOM 4897 O O . PHE B 1 138 ? 1.093 41.844 20.969 1 92.75 138 PHE B O 1
ATOM 4904 N N . SER B 1 139 ? -0.131 40.406 22.188 1 94.31 139 SER B N 1
ATOM 4905 C CA . SER B 1 139 ? 0.17 39.312 21.281 1 94.31 139 SER B CA 1
ATOM 4906 C C . SER B 1 139 ? -0.437 39.562 19.906 1 94.31 139 SER B C 1
ATOM 4908 O O . SER B 1 139 ? 0.199 39.281 18.875 1 94.31 139 SER B O 1
ATOM 4910 N N . ILE B 1 140 ? -1.664 40.062 19.812 1 94.31 140 ILE B N 1
ATOM 4911 C CA . ILE B 1 140 ? -2.328 40.344 18.547 1 94.31 140 ILE B CA 1
ATOM 4912 C C . ILE B 1 140 ? -1.547 41.438 17.797 1 94.31 140 ILE B C 1
ATOM 4914 O O . ILE B 1 140 ? -1.297 41.281 16.594 1 94.31 140 ILE B O 1
ATOM 4918 N N . ARG B 1 141 ? -1.169 42.438 18.484 1 92.56 141 ARG B N 1
ATOM 4919 C CA . ARG B 1 141 ? -0.396 43.5 17.875 1 92.56 141 ARG B CA 1
ATOM 4920 C C . ARG B 1 141 ? 0.937 43 17.344 1 92.56 141 ARG B C 1
ATOM 4922 O O . ARG B 1 141 ? 1.319 43.312 16.203 1 92.56 141 ARG B O 1
ATOM 4929 N N . ALA B 1 142 ? 1.603 42.25 18.172 1 94.06 142 ALA B N 1
ATOM 4930 C CA . ALA B 1 142 ? 2.896 41.688 17.781 1 94.06 142 ALA B CA 1
ATOM 4931 C C . ALA B 1 142 ? 2.77 40.875 16.5 1 94.06 142 ALA B C 1
ATOM 4933 O O . ALA B 1 142 ? 3.52 41.062 15.547 1 94.06 142 ALA B O 1
ATOM 4934 N N . ALA B 1 143 ? 1.82 39.969 16.484 1 94.12 143 ALA B N 1
ATOM 4935 C CA . ALA B 1 143 ? 1.635 39.062 15.352 1 94.12 143 ALA B CA 1
ATOM 4936 C C . ALA B 1 143 ? 1.215 39.844 14.102 1 94.12 143 ALA B C 1
ATOM 4938 O O . ALA B 1 143 ? 1.688 39.531 13 1 94.12 143 ALA B O 1
ATOM 4939 N N . SER B 1 144 ? 0.343 40.812 14.242 1 92.88 144 SER B N 1
ATOM 4940 C CA . SER B 1 144 ? -0.097 41.594 13.102 1 92.88 144 SER B CA 1
ATOM 4941 C C . SER B 1 144 ? 1.05 42.438 12.531 1 92.88 144 SER B C 1
ATOM 4943 O O . SER B 1 144 ? 1.228 42.5 11.32 1 92.88 144 SER B O 1
ATOM 4945 N N . LEU B 1 145 ? 1.814 42.969 13.391 1 91.75 145 LEU B N 1
ATOM 4946 C CA . LEU B 1 145 ? 2.918 43.812 12.969 1 91.75 145 LEU B CA 1
ATOM 4947 C C . LEU B 1 145 ? 3.988 43 12.242 1 91.75 145 LEU B C 1
ATOM 4949 O O . LEU B 1 145 ? 4.523 43.438 11.227 1 91.75 145 LEU B O 1
ATOM 4953 N N . ILE B 1 146 ? 4.32 41.875 12.836 1 91.5 146 ILE B N 1
ATOM 4954 C CA . ILE B 1 146 ? 5.383 41.094 12.219 1 91.5 146 ILE B CA 1
ATOM 4955 C C . ILE B 1 146 ? 4.938 40.625 10.828 1 91.5 146 ILE B C 1
ATOM 4957 O O . ILE B 1 146 ? 5.754 40.531 9.914 1 91.5 146 ILE B O 1
ATOM 4961 N N . TYR B 1 147 ? 3.656 40.312 10.727 1 89.31 147 TYR B N 1
ATOM 4962 C CA . TYR B 1 147 ? 3.111 39.938 9.422 1 89.31 147 TYR B CA 1
ATOM 4963 C C . TYR B 1 147 ? 3.393 41.031 8.398 1 89.31 147 TYR B C 1
ATOM 4965 O O . TYR B 1 147 ? 3.949 40.781 7.332 1 89.31 147 TYR B O 1
ATOM 4973 N N . PHE B 1 148 ? 3.059 42.188 8.68 1 87.81 148 PHE B N 1
ATOM 4974 C CA . PHE B 1 148 ? 3.242 43.312 7.754 1 87.81 148 PHE B CA 1
ATOM 4975 C C . PHE B 1 148 ? 4.723 43.594 7.543 1 87.81 148 PHE B C 1
ATOM 4977 O O . PHE B 1 148 ? 5.137 44 6.449 1 87.81 148 PHE B O 1
ATOM 4984 N N . ALA B 1 149 ? 5.48 43.438 8.609 1 87.44 149 ALA B N 1
ATOM 4985 C CA . ALA B 1 149 ? 6.922 43.656 8.484 1 87.44 149 ALA B CA 1
ATOM 4986 C C . ALA B 1 149 ? 7.523 42.719 7.445 1 87.44 149 ALA B C 1
ATOM 4988 O O . ALA B 1 149 ? 8.328 43.125 6.609 1 87.44 149 ALA B O 1
ATOM 4989 N N . VAL B 1 150 ? 7.113 41.469 7.465 1 84.25 150 VAL B N 1
ATOM 4990 C CA . VAL B 1 150 ? 7.648 40.469 6.566 1 84.25 150 VAL B CA 1
ATOM 4991 C C . VAL B 1 150 ? 7.113 40.688 5.152 1 84.25 150 VAL B C 1
ATOM 4993 O O . VAL B 1 150 ? 7.875 40.656 4.184 1 84.25 150 VAL B O 1
ATOM 4996 N N . VAL B 1 151 ? 5.793 40.938 5.02 1 82.38 151 VAL B N 1
ATOM 4997 C CA . VAL B 1 151 ? 5.141 41.062 3.721 1 82.38 151 VAL B CA 1
ATOM 4998 C C . VAL B 1 151 ? 5.695 42.281 2.996 1 82.38 151 VAL B C 1
ATOM 5000 O O . VAL B 1 151 ? 5.887 42.25 1.777 1 82.38 151 VAL B O 1
ATOM 5003 N N . GLN B 1 152 ? 5.973 43.25 3.775 1 83.88 152 GLN B N 1
ATOM 5004 C CA . GLN B 1 152 ? 6.387 44.531 3.17 1 83.88 152 GLN B CA 1
ATOM 5005 C C . GLN B 1 152 ? 7.891 44.719 3.307 1 83.88 152 GLN B C 1
ATOM 5007 O O . GLN B 1 152 ? 8.414 45.781 2.947 1 83.88 152 GLN B O 1
ATOM 5012 N N . HIS B 1 153 ? 8.547 43.844 3.891 1 83.5 153 HIS B N 1
ATOM 5013 C CA . HIS B 1 153 ? 9.977 43.969 4.121 1 83.5 153 HIS B CA 1
ATOM 5014 C C . HIS B 1 153 ? 10.32 45.25 4.871 1 83.5 153 HIS B C 1
ATOM 5016 O O . HIS B 1 153 ? 11.195 46 4.441 1 83.5 153 HIS B O 1
ATOM 5022 N N . ASN B 1 154 ? 9.602 45.5 5.93 1 87.44 154 ASN B N 1
ATOM 5023 C CA . ASN B 1 154 ? 9.734 46.719 6.734 1 87.44 154 ASN B CA 1
ATOM 5024 C C . ASN B 1 154 ? 10.445 46.438 8.055 1 87.44 154 ASN B C 1
ATOM 5026 O O . ASN B 1 154 ? 9.844 45.875 8.984 1 87.44 154 ASN B O 1
ATOM 5030 N N . LYS B 1 155 ? 11.656 46.938 8.211 1 88.06 155 LYS B N 1
ATOM 5031 C CA . LYS B 1 155 ? 12.484 46.656 9.383 1 88.06 155 LYS B CA 1
ATOM 5032 C C . LYS B 1 155 ? 11.984 47.406 10.602 1 88.06 155 LYS B C 1
ATOM 5034 O O . LYS B 1 155 ? 12.062 46.906 11.727 1 88.06 155 LYS B O 1
ATOM 5039 N N . SER B 1 156 ? 11.531 48.562 10.391 1 87.75 156 SER B N 1
ATOM 5040 C CA . SER B 1 156 ? 11 49.344 11.516 1 87.75 156 SER B CA 1
ATOM 5041 C C . SER B 1 156 ? 9.805 48.625 12.148 1 87.75 156 SER B C 1
ATOM 5043 O O . SER B 1 156 ? 9.695 48.562 13.375 1 87.75 156 SER B O 1
ATOM 5045 N N . ALA B 1 157 ? 8.93 48.188 11.312 1 88.88 157 ALA B N 1
ATOM 5046 C CA . ALA B 1 157 ? 7.781 47.438 11.805 1 88.88 157 ALA B CA 1
ATOM 5047 C C . ALA B 1 157 ? 8.219 46.156 12.531 1 88.88 157 ALA B C 1
ATOM 5049 O O . ALA B 1 157 ? 7.59 45.75 13.5 1 88.88 157 ALA B O 1
ATOM 5050 N N . GLU B 1 158 ? 9.242 45.594 12.07 1 90.38 158 GLU B N 1
ATOM 5051 C CA . GLU B 1 158 ? 9.773 44.375 12.703 1 90.38 158 GLU B CA 1
ATOM 5052 C C . GLU B 1 158 ? 10.242 44.688 14.125 1 90.38 158 GLU B C 1
ATOM 5054 O O . GLU B 1 158 ? 9.953 43.906 15.047 1 90.38 158 GLU B O 1
ATOM 5059 N N . VAL B 1 159 ? 10.961 45.75 14.258 1 90.62 159 VAL B N 1
ATOM 5060 C CA . VAL B 1 159 ? 11.477 46.156 15.57 1 90.62 159 VAL B CA 1
ATOM 5061 C C . VAL B 1 159 ? 10.312 46.375 16.531 1 90.62 159 VAL B C 1
ATOM 5063 O O . VAL B 1 159 ? 10.344 45.938 17.672 1 90.62 159 VAL B O 1
ATOM 5066 N N . GLU B 1 160 ? 9.336 47.094 16.031 1 90.69 160 GLU B N 1
ATOM 5067 C CA . GLU B 1 160 ? 8.156 47.344 16.859 1 90.69 160 GLU B CA 1
ATOM 5068 C C . GLU B 1 160 ? 7.438 46.062 17.219 1 90.69 160 GLU B C 1
ATOM 5070 O O . GLU B 1 160 ? 6.961 45.906 18.344 1 90.69 160 GLU B O 1
ATOM 5075 N N . ALA B 1 161 ? 7.301 45.188 16.234 1 92.81 161 ALA B N 1
ATOM 5076 C CA . ALA B 1 161 ? 6.672 43.875 16.469 1 92.81 161 ALA B CA 1
ATOM 5077 C C . ALA B 1 161 ? 7.383 43.125 17.594 1 92.81 161 ALA B C 1
ATOM 5079 O O . ALA B 1 161 ? 6.738 42.562 18.469 1 92.81 161 ALA B O 1
ATOM 5080 N N . VAL B 1 162 ? 8.711 43.188 17.625 1 92.69 162 VAL B N 1
ATOM 5081 C CA . VAL B 1 162 ? 9.508 42.469 18.625 1 92.69 162 VAL B CA 1
ATOM 5082 C C . VAL B 1 162 ? 9.266 43.094 20 1 92.69 162 VAL B C 1
ATOM 5084 O O . VAL B 1 162 ? 9.164 42.406 21 1 92.69 162 VAL B O 1
ATOM 5087 N N . ARG B 1 163 ? 9.188 44.375 20 1 92.94 163 ARG B N 1
ATOM 5088 C CA . ARG B 1 163 ? 8.922 45.062 21.266 1 92.94 163 ARG B CA 1
ATOM 5089 C C . ARG B 1 163 ? 7.605 44.594 21.875 1 92.94 163 ARG B C 1
ATOM 5091 O O . ARG B 1 163 ? 7.543 44.281 23.062 1 92.94 163 ARG B O 1
ATOM 5098 N N . TRP B 1 164 ? 6.641 44.562 21.047 1 92.5 164 TRP B N 1
ATOM 5099 C CA . TRP B 1 164 ? 5.332 44.125 21.531 1 92.5 164 TRP B CA 1
ATOM 5100 C C . TRP B 1 164 ? 5.336 42.656 21.891 1 92.5 164 TRP B C 1
ATOM 5102 O O . TRP B 1 164 ? 4.645 42.219 22.828 1 92.5 164 TRP B O 1
ATOM 5112 N N . TYR B 1 165 ? 6.055 41.844 21.141 1 94.44 165 TYR B N 1
ATOM 5113 C CA . TYR B 1 165 ? 6.223 40.438 21.469 1 94.44 165 TYR B CA 1
ATOM 5114 C C . TYR B 1 165 ? 6.801 40.25 22.859 1 94.44 165 TYR B C 1
ATOM 5116 O O . TYR B 1 165 ? 6.242 39.5 23.688 1 94.44 165 TYR B O 1
ATOM 5124 N N . LEU B 1 166 ? 7.859 41 23.188 1 92.88 166 LEU B N 1
ATOM 5125 C CA . LEU B 1 166 ? 8.516 40.906 24.484 1 92.88 166 LEU B CA 1
ATOM 5126 C C . LEU B 1 166 ? 7.602 41.438 25.594 1 92.88 166 LEU B C 1
ATOM 5128 O O . LEU B 1 166 ? 7.527 40.844 26.672 1 92.88 166 LEU B O 1
ATOM 5132 N N . ALA B 1 167 ? 6.941 42.5 25.281 1 92.19 167 ALA B N 1
ATOM 5133 C CA . ALA B 1 167 ? 5.988 43.031 26.234 1 92.19 167 ALA B CA 1
ATOM 5134 C C . ALA B 1 167 ? 4.867 42.031 26.531 1 92.19 167 ALA B C 1
ATOM 5136 O O . ALA B 1 167 ? 4.445 41.875 27.672 1 92.19 167 ALA B O 1
ATOM 5137 N N . GLY B 1 168 ? 4.41 41.438 25.453 1 91.62 168 GLY B N 1
ATOM 5138 C CA . GLY B 1 168 ? 3.373 40.438 25.609 1 91.62 168 GLY B CA 1
ATOM 5139 C C . GLY B 1 168 ? 3.826 39.25 26.422 1 91.62 168 GLY B C 1
ATOM 5140 O O . GLY B 1 168 ? 3.082 38.75 27.281 1 91.62 168 GLY B O 1
ATOM 5141 N N . LEU B 1 169 ? 5.027 38.75 26.234 1 91.56 169 LEU B N 1
ATOM 5142 C CA . LEU B 1 169 ? 5.578 37.625 26.984 1 91.56 169 LEU B CA 1
ATOM 5143 C C . LEU B 1 169 ? 5.68 37.969 28.469 1 91.56 169 LEU B C 1
ATOM 5145 O O . LEU B 1 169 ? 5.316 37.156 29.328 1 91.56 169 LEU B O 1
ATOM 5149 N N . ALA B 1 170 ? 6.164 39.125 28.75 1 89.88 170 ALA B N 1
ATOM 5150 C CA . ALA B 1 170 ? 6.301 39.594 30.125 1 89.88 170 ALA B CA 1
ATOM 5151 C C . ALA B 1 170 ? 4.941 39.688 30.812 1 89.88 170 ALA B C 1
ATOM 5153 O O . ALA B 1 170 ? 4.793 39.25 31.969 1 89.88 170 ALA B O 1
ATOM 5154 N N . SER B 1 171 ? 4.039 40.219 30.094 1 86.81 171 SER B N 1
ATOM 5155 C CA . SER B 1 171 ? 2.688 40.375 30.625 1 86.81 171 SER B CA 1
ATOM 5156 C C . SER B 1 171 ? 2.045 39 30.891 1 86.81 171 SER B C 1
ATOM 5158 O O . SER B 1 171 ? 1.365 38.812 31.891 1 86.81 171 SER B O 1
ATOM 5160 N N . HIS B 1 172 ? 2.273 38.125 30 1 85.12 172 HIS B N 1
ATOM 5161 C CA . HIS B 1 172 ? 1.681 36.781 30.109 1 85.12 172 HIS B CA 1
ATOM 5162 C C . HIS B 1 172 ? 2.275 36.031 31.281 1 85.12 172 HIS B C 1
ATOM 5164 O O . HIS B 1 172 ? 1.555 35.312 32 1 85.12 172 HIS B O 1
ATOM 5170 N N . ARG B 1 173 ? 3.523 36.094 31.469 1 78.81 173 ARG B N 1
ATOM 5171 C CA . ARG B 1 173 ? 4.191 35.438 32.594 1 78.81 173 ARG B CA 1
ATOM 5172 C C . ARG B 1 173 ? 3.674 36 33.906 1 78.81 173 ARG B C 1
ATOM 5174 O O . ARG B 1 173 ? 3.467 35.25 34.875 1 78.81 173 ARG B O 1
ATOM 5181 N N . GLY B 1 174 ? 3.572 37.219 33.906 1 69 174 GLY B N 1
ATOM 5182 C CA . GLY B 1 174 ? 3.037 37.875 35.094 1 69 174 GLY B CA 1
ATOM 5183 C C . GLY B 1 174 ? 1.63 37.406 35.438 1 69 174 GLY B C 1
ATOM 5184 O O . GLY B 1 174 ? 1.308 37.219 36.625 1 69 174 GLY B O 1
ATOM 5185 N N . PHE B 1 175 ? 0.937 37.25 34.375 1 66.44 175 PHE B N 1
ATOM 5186 C CA . PHE B 1 175 ? -0.44 36.812 34.562 1 66.44 175 PHE B CA 1
ATOM 5187 C C . PHE B 1 175 ? -0.483 35.375 35.094 1 66.44 175 PHE B C 1
ATOM 5189 O O . PHE B 1 175 ? -1.236 35.094 36.031 1 66.44 175 PHE B O 1
ATOM 5196 N N . ILE B 1 176 ? 0.328 34.438 34.594 1 64.19 176 ILE B N 1
ATOM 5197 C CA . ILE B 1 176 ? 0.366 33.062 35 1 64.19 176 ILE B CA 1
ATOM 5198 C C . ILE B 1 176 ? 0.863 32.969 36.438 1 64.19 176 ILE B C 1
ATOM 5200 O O . ILE B 1 176 ? 0.319 32.188 37.25 1 64.19 176 ILE B O 1
ATOM 5204 N N . GLN B 1 177 ? 1.934 33.75 36.719 1 56.62 177 GLN B N 1
ATOM 5205 C CA . GLN B 1 177 ? 2.51 33.75 38.062 1 56.62 177 GLN B CA 1
ATOM 5206 C C . GLN B 1 177 ? 1.552 34.375 39.062 1 56.62 177 GLN B C 1
ATOM 5208 O O . GLN B 1 177 ? 1.444 33.906 40.219 1 56.62 177 GLN B O 1
ATOM 5213 N N . GLY B 1 178 ? 0.969 35.5 38.75 1 52.09 178 GLY B N 1
ATOM 5214 C CA . GLY B 1 178 ? 0.028 36.125 39.656 1 52.09 178 GLY B CA 1
ATOM 5215 C C . GLY B 1 178 ? -1.226 35.312 39.906 1 52.09 178 GLY B C 1
ATOM 5216 O O . GLY B 1 178 ? -1.808 35.375 40.969 1 52.09 178 GLY B O 1
ATOM 5217 N N . SER B 1 179 ? -1.659 34.688 38.844 1 51.16 179 SER B N 1
ATOM 5218 C CA . SER B 1 179 ? -2.787 33.781 39.031 1 51.16 179 SER B CA 1
ATOM 5219 C C . SER B 1 179 ? -2.43 32.656 40 1 51.16 179 SER B C 1
ATOM 5221 O O . SER B 1 179 ? -3.295 32.125 40.719 1 51.16 179 SER B O 1
ATOM 5223 N N . ASN B 1 180 ? -1.163 32.25 40.094 1 46.91 180 ASN B N 1
ATOM 5224 C CA . ASN B 1 180 ? -0.73 31.234 41.062 1 46.91 180 ASN B CA 1
ATOM 5225 C C . ASN B 1 180 ? -0.636 31.812 42.469 1 46.91 180 ASN B C 1
ATOM 5227 O O . ASN B 1 180 ? -0.644 31.078 43.469 1 46.91 180 ASN B O 1
ATOM 5231 N N . THR B 1 181 ? -0.302 33.031 42.812 1 43.56 181 THR B N 1
ATOM 5232 C CA . THR B 1 181 ? -0.214 33.562 44.156 1 43.56 181 THR B CA 1
ATOM 5233 C C . THR B 1 181 ? -1.605 33.781 44.75 1 43.56 181 THR B C 1
ATOM 5235 O O . THR B 1 181 ? -1.762 33.906 45.969 1 43.56 181 THR B O 1
ATOM 5238 N N . ASP B 1 182 ? -2.525 34.438 44.344 1 31.92 182 ASP B N 1
ATOM 5239 C CA . ASP B 1 182 ? -3.826 34.406 45 1 31.92 182 ASP B CA 1
ATOM 5240 C C . ASP B 1 182 ? -4.41 33 44.969 1 31.92 182 ASP B C 1
ATOM 5242 O O . ASP B 1 182 ? -4.961 32.562 43.969 1 31.92 182 ASP B O 1
ATOM 5246 N N . ALA B 1 183 ? -3.871 32.25 45.625 1 42.44 183 ALA B N 1
ATOM 5247 C CA . ALA B 1 183 ? -4.352 30.922 45.969 1 42.44 183 ALA B CA 1
ATOM 5248 C C . ALA B 1 183 ? -5.875 30.859 45.906 1 42.44 183 ALA B C 1
ATOM 5250 O O . ALA B 1 183 ? -6.449 29.781 45.812 1 42.44 183 ALA B O 1
ATOM 5251 N N . ASN B 1 184 ? -6.398 31.828 46.562 1 33.31 184 ASN B N 1
ATOM 5252 C CA . ASN B 1 184 ? -7.848 31.969 46.656 1 33.31 184 ASN B CA 1
ATOM 5253 C C . ASN B 1 184 ? -8.5 32.188 45.312 1 33.31 184 ASN B C 1
ATOM 5255 O O . ASN B 1 184 ? -9.727 32.156 45.188 1 33.31 184 ASN B O 1
ATOM 5259 N N . SER B 1 185 ? -7.926 33.062 44.438 1 32.88 185 SER B N 1
ATOM 5260 C CA . SER B 1 185 ? -8.57 33.312 43.156 1 32.88 185 SER B CA 1
ATOM 5261 C C . SER B 1 185 ? -8.375 32.125 42.219 1 32.88 185 SER B C 1
ATOM 5263 O O . SER B 1 185 ? -8.828 32.156 41.062 1 32.88 185 SER B O 1
ATOM 5265 N N . LEU B 1 186 ? -7.387 31.359 42.312 1 35.78 186 LEU B N 1
ATOM 5266 C CA . LEU B 1 186 ? -7.422 30.062 41.625 1 35.78 186 LEU B CA 1
ATOM 5267 C C . LEU B 1 186 ? -8.727 29.328 41.938 1 35.78 186 LEU B C 1
ATOM 5269 O O . LEU B 1 186 ? -8.945 28.219 41.469 1 35.78 186 LEU B O 1
ATOM 5273 N N . THR B 1 187 ? -9.203 29.562 43.094 1 33.75 187 THR B N 1
ATOM 5274 C CA . THR B 1 187 ? -10.508 29.016 43.438 1 33.75 187 THR B CA 1
ATOM 5275 C C . THR B 1 187 ? -11.547 29.391 42.375 1 33.75 187 THR B C 1
ATOM 5277 O O . THR B 1 187 ? -12.664 28.875 42.406 1 33.75 187 THR B O 1
ATOM 5280 N N . HIS B 1 188 ? -11.547 30.75 42.031 1 31.36 188 HIS B N 1
ATOM 5281 C CA . HIS B 1 188 ? -12.547 30.875 41 1 31.36 188 HIS B CA 1
ATOM 5282 C C . HIS B 1 188 ? -12.094 30.156 39.719 1 31.36 188 HIS B C 1
ATOM 5284 O O . HIS B 1 188 ? -11.016 30.438 39.188 1 31.36 188 HIS B O 1
ATOM 5290 N N . GLY B 1 189 ? -12.055 28.922 39.5 1 36.91 189 GLY B N 1
ATOM 5291 C CA . GLY B 1 189 ? -12.133 27.969 38.375 1 36.91 189 GLY B CA 1
ATOM 5292 C C . GLY B 1 189 ? -12.312 28.641 37.031 1 36.91 189 GLY B C 1
ATOM 5293 O O . GLY B 1 189 ? -13.344 28.469 36.375 1 36.91 189 GLY B O 1
ATOM 5294 N N . SER B 1 190 ? -11.875 29.844 36.875 1 37.81 190 SER B N 1
ATOM 5295 C CA . SER B 1 190 ? -12.289 30.484 35.625 1 37.81 190 SER B CA 1
ATOM 5296 C C . SER B 1 190 ? -11.789 29.703 34.438 1 37.81 190 SER B C 1
ATOM 5298 O O . SER B 1 190 ? -10.602 29.375 34.344 1 37.81 190 SER B O 1
ATOM 5300 N N . THR B 1 191 ? -12.523 28.875 33.938 1 45.34 191 THR B N 1
ATOM 5301 C CA . THR B 1 191 ? -12.438 28.156 32.688 1 45.34 191 THR B CA 1
ATOM 5302 C C . THR B 1 191 ? -11.664 28.984 31.656 1 45.34 191 THR B C 1
ATOM 5304 O O . THR B 1 191 ? -11.953 30.156 31.438 1 45.34 191 THR B O 1
ATOM 5307 N N . PRO B 1 192 ? -10.312 28.594 31.625 1 53.66 192 PRO B N 1
ATOM 5308 C CA . PRO B 1 192 ? -9.617 29.266 30.531 1 53.66 192 PRO B CA 1
ATOM 5309 C C . PRO B 1 192 ? -10.555 29.672 29.391 1 53.66 192 PRO B C 1
ATOM 5311 O O . PRO B 1 192 ? -11.438 28.906 29.016 1 53.66 192 PRO B O 1
ATOM 5314 N N . SER B 1 193 ? -10.688 31.031 29.281 1 61.88 193 SER B N 1
ATOM 5315 C CA . SER B 1 193 ? -11.562 31.594 28.266 1 61.88 193 SER B CA 1
ATOM 5316 C C . SER B 1 193 ? -10.852 31.703 26.922 1 61.88 193 SER B C 1
ATOM 5318 O O . SER B 1 193 ? -9.633 31.547 26.844 1 61.88 193 SER B O 1
ATOM 5320 N N . SER B 1 194 ? -11.445 31.688 25.875 1 68.62 194 SER B N 1
ATOM 5321 C CA . SER B 1 194 ? -11.008 31.875 24.484 1 68.62 194 SER B CA 1
ATOM 5322 C C . SER B 1 194 ? -9.914 32.938 24.391 1 68.62 194 SER B C 1
ATOM 5324 O O . SER B 1 194 ? -8.93 32.75 23.672 1 68.62 194 SER B O 1
ATOM 5326 N N . PRO B 1 195 ? -9.867 33.844 25.281 1 77.88 195 PRO B N 1
ATOM 5327 C CA . PRO B 1 195 ? -8.805 34.875 25.188 1 77.88 195 PRO B CA 1
ATOM 5328 C C . PRO B 1 195 ? -7.449 34.344 25.641 1 77.88 195 PRO B C 1
ATOM 5330 O O . PRO B 1 195 ? -6.414 34.688 25.078 1 77.88 195 PRO B O 1
ATOM 5333 N N . GLU B 1 196 ? -7.52 33.375 26.531 1 82.06 196 GLU B N 1
ATOM 5334 C CA . GLU B 1 196 ? -6.262 32.875 27.078 1 82.06 196 GLU B CA 1
ATOM 5335 C C . GLU B 1 196 ? -5.516 32.031 26.047 1 82.06 196 GLU B C 1
ATOM 5337 O O . GLU B 1 196 ? -4.285 32.094 25.969 1 82.06 196 GLU B O 1
ATOM 5342 N N . ILE B 1 197 ? -6.188 31.391 25.266 1 88.62 197 ILE B N 1
ATOM 5343 C CA . ILE B 1 197 ? -5.566 30.516 24.281 1 88.62 197 ILE B CA 1
ATOM 5344 C C . ILE B 1 197 ? -5.035 31.359 23.109 1 88.62 197 ILE B C 1
ATOM 5346 O O . ILE B 1 197 ? -4.074 30.969 22.453 1 88.62 197 ILE B O 1
ATOM 5350 N N . SER B 1 198 ? -5.598 32.5 22.922 1 92.38 198 SER B N 1
ATOM 5351 C CA . SER B 1 198 ? -5.227 33.312 21.781 1 92.38 198 SER B CA 1
ATOM 5352 C C . SER B 1 198 ? -3.811 33.875 21.938 1 92.38 198 SER B C 1
ATOM 5354 O O . SER B 1 198 ? -3.117 34.094 20.938 1 92.38 198 SER B O 1
ATOM 5356 N N . VAL B 1 199 ? -3.373 34.031 23.141 1 93.06 199 VAL B N 1
ATOM 5357 C CA . VAL B 1 199 ? -2.066 34.625 23.391 1 93.06 199 VAL B CA 1
ATOM 5358 C C . VAL B 1 199 ? -0.97 33.719 22.844 1 93.06 199 VAL B C 1
ATOM 5360 O O . VAL B 1 199 ? -0.237 34.094 21.922 1 93.06 199 VAL B O 1
ATOM 5363 N N . PRO B 1 200 ? -0.898 32.469 23.328 1 94.25 200 PRO B N 1
ATOM 5364 C CA . PRO B 1 200 ? 0.144 31.609 22.75 1 94.25 200 PRO B CA 1
ATOM 5365 C C . PRO B 1 200 ? -0.063 31.359 21.266 1 94.25 200 PRO B C 1
ATOM 5367 O O . PRO B 1 200 ? 0.909 31.188 20.516 1 94.25 200 PRO B O 1
ATOM 5370 N N . MET B 1 201 ? -1.201 31.328 20.75 1 94.5 201 MET B N 1
ATOM 5371 C CA . MET B 1 201 ? -1.461 31.109 19.328 1 94.5 201 MET B CA 1
ATOM 5372 C C . MET B 1 201 ? -0.939 32.281 18.5 1 94.5 201 MET B C 1
ATOM 5374 O O . MET B 1 201 ? -0.367 32.062 17.422 1 94.5 201 MET B O 1
ATOM 5378 N N . MET B 1 202 ? -1.177 33.469 18.953 1 94.69 202 MET B N 1
ATOM 5379 C CA . MET B 1 202 ? -0.687 34.625 18.234 1 94.69 202 MET B CA 1
ATOM 5380 C C . MET B 1 202 ? 0.835 34.688 18.297 1 94.69 202 MET B C 1
ATOM 5382 O O . MET B 1 202 ? 1.477 35.094 17.312 1 94.69 202 MET B O 1
ATOM 5386 N N . PHE B 1 203 ? 1.364 34.281 19.438 1 94.88 203 PHE B N 1
ATOM 5387 C CA . PHE B 1 203 ? 2.818 34.219 19.516 1 94.88 203 PHE B CA 1
ATOM 5388 C C . PHE B 1 203 ? 3.369 33.156 18.578 1 94.88 203 PHE B C 1
ATOM 5390 O O . PHE B 1 203 ? 4.445 33.312 18.016 1 94.88 203 PHE B O 1
ATOM 5397 N N . LEU B 1 204 ? 2.643 32.094 18.531 1 93.12 204 LEU B N 1
ATOM 5398 C CA . LEU B 1 204 ? 3.02 31.062 17.547 1 93.12 204 LEU B CA 1
ATOM 5399 C C . LEU B 1 204 ? 3.023 31.641 16.141 1 93.12 204 LEU B C 1
ATOM 5401 O O . LEU B 1 204 ? 3.941 31.375 15.359 1 93.12 204 LEU B O 1
ATOM 5405 N N . TYR B 1 205 ? 2 32.375 15.836 1 92.44 205 TYR B N 1
ATOM 5406 C CA . TYR B 1 205 ? 1.947 33.031 14.531 1 92.44 205 TYR B CA 1
ATOM 5407 C C . TYR B 1 205 ? 3.174 33.906 14.305 1 92.44 205 TYR B C 1
ATOM 5409 O O . TYR B 1 205 ? 3.787 33.844 13.234 1 92.44 205 TYR B O 1
ATOM 5417 N N . PHE B 1 206 ? 3.49 34.656 15.289 1 92.31 206 PHE B N 1
ATOM 5418 C CA . PHE B 1 206 ? 4.68 35.5 15.242 1 92.31 206 PHE B CA 1
ATOM 5419 C C . PHE B 1 206 ? 5.914 34.656 14.914 1 92.31 206 PHE B C 1
ATOM 5421 O O . PHE B 1 206 ? 6.664 35 13.992 1 92.31 206 PHE B O 1
ATOM 5428 N N . GLU B 1 207 ? 6.07 33.562 15.617 1 90.81 207 GLU B N 1
ATOM 5429 C CA . GLU B 1 207 ? 7.234 32.688 15.461 1 90.81 207 GLU B CA 1
ATOM 5430 C C . GLU B 1 207 ? 7.273 32.062 14.078 1 90.81 207 GLU B C 1
ATOM 5432 O O . GLU B 1 207 ? 8.352 31.734 13.562 1 90.81 207 GLU B O 1
ATOM 5437 N N . THR B 1 208 ? 6.129 31.828 13.477 1 87.38 208 THR B N 1
ATOM 5438 C CA . THR B 1 208 ? 6.051 31.234 12.148 1 87.38 208 THR B CA 1
ATOM 5439 C C . THR B 1 208 ? 6.555 32.219 11.094 1 87.38 208 THR B C 1
ATOM 5441 O O . THR B 1 208 ? 7.148 31.812 10.094 1 87.38 208 THR B O 1
ATOM 5444 N N . MET B 1 209 ? 6.316 33.5 11.391 1 85.56 209 MET B N 1
ATOM 5445 C CA . MET B 1 209 ? 6.727 34.531 10.445 1 85.56 209 MET B CA 1
ATOM 5446 C C . MET B 1 209 ? 8.195 34.906 10.633 1 85.56 209 MET B C 1
ATOM 5448 O O . MET B 1 209 ? 8.906 35.156 9.656 1 85.56 209 MET B O 1
ATOM 5452 N N . LYS B 1 210 ? 8.516 34.938 11.883 1 85.88 210 LYS B N 1
ATOM 5453 C CA . LYS B 1 210 ? 9.891 35.25 12.25 1 85.88 210 LYS B CA 1
ATOM 5454 C C . LYS B 1 210 ? 10.273 34.562 13.562 1 85.88 210 LYS B C 1
ATOM 5456 O O . LYS B 1 210 ? 9.719 34.875 14.617 1 85.88 210 LYS B O 1
ATOM 5461 N N . ARG B 1 211 ? 11.297 33.781 13.445 1 84.62 211 ARG B N 1
ATOM 5462 C CA . ARG B 1 211 ? 11.695 33 14.609 1 84.62 211 ARG B CA 1
ATOM 5463 C C . ARG B 1 211 ? 12.57 33.812 15.547 1 84.62 211 ARG B C 1
ATOM 5465 O O . ARG B 1 211 ? 13.453 34.562 15.102 1 84.62 211 ARG B O 1
ATOM 5472 N N . THR B 1 212 ? 12.273 33.688 16.766 1 83 212 THR B N 1
ATOM 5473 C CA . THR B 1 212 ? 13.094 34.344 17.781 1 83 212 THR B CA 1
ATOM 5474 C C . THR B 1 212 ? 14.109 33.375 18.375 1 83 212 THR B C 1
ATOM 5476 O O . THR B 1 212 ? 15.211 33.781 18.75 1 83 212 THR B O 1
ATOM 5479 N N . SER B 1 213 ? 13.711 32.156 18.562 1 82.12 213 SER B N 1
ATOM 5480 C CA . SER B 1 213 ? 14.555 31.078 19.016 1 82.12 213 SER B CA 1
ATOM 5481 C C . SER B 1 213 ? 14.133 29.75 18.375 1 82.12 213 SER B C 1
ATOM 5483 O O . SER B 1 213 ? 13 29.609 17.906 1 82.12 213 SER B O 1
ATOM 5485 N N . PRO B 1 214 ? 15.023 28.828 18.453 1 78.44 214 PRO B N 1
ATOM 5486 C CA . PRO B 1 214 ? 14.719 27.562 17.781 1 78.44 214 PRO B CA 1
ATOM 5487 C C . PRO B 1 214 ? 13.547 26.828 18.422 1 78.44 214 PRO B C 1
ATOM 5489 O O . PRO B 1 214 ? 12.836 26.078 17.75 1 78.44 214 PRO B O 1
ATOM 5492 N N . ASP B 1 215 ? 13.266 27.094 19.656 1 85.12 215 ASP B N 1
ATOM 5493 C CA . ASP B 1 215 ? 12.289 26.266 20.344 1 85.12 215 ASP B CA 1
ATOM 5494 C C . ASP B 1 215 ? 11.078 27.094 20.781 1 85.12 215 ASP B C 1
ATOM 5496 O O . ASP B 1 215 ? 10.117 26.547 21.328 1 85.12 215 ASP B O 1
ATOM 5500 N N . ALA B 1 216 ? 11.07 28.359 20.484 1 89.25 216 ALA B N 1
ATOM 5501 C CA . ALA B 1 216 ? 10.008 29.219 20.984 1 89.25 216 ALA B CA 1
ATOM 5502 C C . ALA B 1 216 ? 8.648 28.797 20.453 1 89.25 216 ALA B C 1
ATOM 5504 O O . ALA B 1 216 ? 7.664 28.766 21.203 1 89.25 216 ALA B O 1
ATOM 5505 N N . TRP B 1 217 ? 8.641 28.453 19.234 1 90.12 217 TRP B N 1
ATOM 5506 C CA . TRP B 1 217 ? 7.375 28.031 18.625 1 90.12 217 TRP B CA 1
ATOM 5507 C C . TRP B 1 217 ? 6.801 26.828 19.359 1 90.12 217 TRP B C 1
ATOM 5509 O O . TRP B 1 217 ? 5.598 26.766 19.641 1 90.12 217 TRP B O 1
ATOM 5519 N N . ALA B 1 218 ? 7.625 25.875 19.75 1 91 218 ALA B N 1
ATOM 5520 C CA . ALA B 1 218 ? 7.188 24.656 20.422 1 91 218 ALA B CA 1
ATOM 5521 C C . ALA B 1 218 ? 6.656 24.969 21.812 1 91 218 ALA B C 1
ATOM 5523 O O . ALA B 1 218 ? 5.695 24.328 22.266 1 91 218 ALA B O 1
ATOM 5524 N N . HIS B 1 219 ? 7.281 25.922 22.453 1 91.94 219 HIS B N 1
ATOM 5525 C CA . HIS B 1 219 ? 6.828 26.328 23.766 1 91.94 219 HIS B CA 1
ATOM 5526 C C . HIS B 1 219 ? 5.441 26.969 23.703 1 91.94 219 HIS B C 1
ATOM 5528 O O . HIS B 1 219 ? 4.598 26.703 24.578 1 91.94 219 HIS B O 1
ATOM 5534 N N . HIS B 1 220 ? 5.258 27.766 22.719 1 93.94 220 HIS B N 1
ATOM 5535 C CA . HIS B 1 220 ? 3.947 28.391 22.562 1 93.94 220 HIS B CA 1
ATOM 5536 C C . HIS B 1 220 ? 2.869 27.359 22.281 1 93.94 220 HIS B C 1
ATOM 5538 O O . HIS B 1 220 ? 1.766 27.438 22.828 1 93.94 220 HIS B O 1
ATOM 5544 N N . ILE B 1 221 ? 3.191 26.375 21.484 1 94.25 221 ILE B N 1
ATOM 5545 C CA . ILE B 1 221 ? 2.242 25.297 21.203 1 94.25 221 ILE B CA 1
ATOM 5546 C C . ILE B 1 221 ? 1.938 24.531 22.484 1 94.25 221 ILE B C 1
ATOM 5548 O O . ILE B 1 221 ? 0.775 24.266 22.797 1 94.25 221 ILE B O 1
ATOM 5552 N N . ALA B 1 222 ? 2.967 24.203 23.234 1 93.5 222 ALA B N 1
ATOM 5553 C CA . ALA B 1 222 ? 2.795 23.469 24.484 1 93.5 222 ALA B CA 1
ATOM 5554 C C . ALA B 1 222 ? 1.904 24.219 25.453 1 93.5 222 ALA B C 1
ATOM 5556 O O . ALA B 1 222 ? 1.031 23.641 26.109 1 93.5 222 ALA B O 1
ATOM 5557 N N . ALA B 1 223 ? 2.146 25.5 25.562 1 92.69 223 ALA B N 1
ATOM 5558 C CA . ALA B 1 223 ? 1.343 26.344 26.453 1 92.69 223 ALA B CA 1
ATOM 5559 C C . ALA B 1 223 ? -0.122 26.344 26.016 1 92.69 223 ALA B C 1
ATOM 5561 O O . ALA B 1 223 ? -1.02 26.203 26.859 1 92.69 223 ALA B O 1
ATOM 5562 N N . ALA B 1 224 ? -0.362 26.5 24.734 1 94.19 224 ALA B N 1
ATOM 5563 C CA . ALA B 1 224 ? -1.729 26.5 24.219 1 94.19 224 ALA B CA 1
ATOM 5564 C C . ALA B 1 224 ? -2.402 25.156 24.453 1 94.19 224 ALA B C 1
ATOM 5566 O O . ALA B 1 224 ? -3.564 25.094 24.859 1 94.19 224 ALA B O 1
ATOM 5567 N N . VAL B 1 225 ? -1.667 24.047 24.219 1 95.38 225 VAL B N 1
ATOM 5568 C CA . VAL B 1 225 ? -2.203 22.703 24.375 1 95.38 225 VAL B CA 1
ATOM 5569 C C . VAL B 1 225 ? -2.594 22.469 25.828 1 95.38 225 VAL B C 1
ATOM 5571 O O . VAL B 1 225 ? -3.668 21.938 26.109 1 95.38 225 VAL B O 1
ATOM 5574 N N . THR B 1 226 ? -1.757 22.891 26.75 1 92.5 226 THR B N 1
ATOM 5575 C CA . THR B 1 226 ? -2.031 22.734 28.172 1 92.5 226 THR B CA 1
ATOM 5576 C C . THR B 1 226 ? -3.328 23.453 28.547 1 92.5 226 THR B C 1
ATOM 5578 O O . THR B 1 226 ? -4.137 22.906 29.312 1 92.5 226 THR B O 1
ATOM 5581 N N . THR B 1 227 ? -3.492 24.625 28.016 1 90.62 227 THR B N 1
ATOM 5582 C CA . THR B 1 227 ? -4.699 25.406 28.297 1 90.62 227 THR B CA 1
ATOM 5583 C C . THR B 1 227 ? -5.934 24.688 27.75 1 90.62 227 THR B C 1
ATOM 5585 O O . THR B 1 227 ? -6.957 24.594 28.438 1 90.62 227 THR B O 1
ATOM 5588 N N . VAL B 1 228 ? -5.832 24.125 26.578 1 94.62 228 VAL B N 1
ATOM 5589 C CA . VAL B 1 228 ? -6.941 23.438 25.922 1 94.62 228 VAL B CA 1
ATOM 5590 C C . VAL B 1 228 ? -7.266 22.141 26.672 1 94.62 228 VAL B C 1
ATOM 5592 O O . VAL B 1 228 ? -8.438 21.828 26.891 1 94.62 228 VAL B O 1
ATOM 5595 N N . GLU B 1 229 ? -6.266 21.469 27.125 1 94.44 229 GLU B N 1
ATOM 5596 C CA . GLU B 1 229 ? -6.449 20.203 27.828 1 94.44 229 GLU B CA 1
ATOM 5597 C C . GLU B 1 229 ? -7.184 20.422 29.156 1 94.44 229 GLU B C 1
ATOM 5599 O O . GLU B 1 229 ? -7.957 19.562 29.594 1 94.44 229 GLU B O 1
ATOM 5604 N N . ALA B 1 230 ? -6.965 21.531 29.766 1 90.75 230 ALA B N 1
ATOM 5605 C CA . ALA B 1 230 ? -7.562 21.828 31.062 1 90.75 230 ALA B CA 1
ATOM 5606 C C . ALA B 1 230 ? -9.078 21.922 30.953 1 90.75 230 ALA B C 1
ATOM 5608 O O . ALA B 1 230 ? -9.797 21.578 31.906 1 90.75 230 ALA B O 1
ATOM 5609 N N . LEU B 1 231 ? -9.602 22.328 29.781 1 91.94 231 LEU B N 1
ATOM 5610 C CA . LEU B 1 231 ? -11.039 22.516 29.609 1 91.94 231 LEU B CA 1
ATOM 5611 C C . LEU B 1 231 ? -11.695 21.234 29.078 1 91.94 231 LEU B C 1
ATOM 5613 O O . LEU B 1 231 ? -12.914 21.062 29.188 1 91.94 231 LEU B O 1
ATOM 5617 N N . GLY B 1 232 ? -10.867 20.359 28.531 1 93.81 232 GLY B N 1
ATOM 5618 C CA . GLY B 1 232 ? -11.375 19.078 28.062 1 93.81 232 GLY B CA 1
ATOM 5619 C C . GLY B 1 232 ? -11.898 19.125 26.641 1 93.81 232 GLY B C 1
ATOM 5620 O O . GLY B 1 232 ? -12.242 20.203 26.141 1 93.81 232 GLY B O 1
ATOM 5621 N N . PRO B 1 233 ? -12.07 18.031 25.969 1 95.12 233 PRO B N 1
ATOM 5622 C CA . PRO B 1 233 ? -12.422 17.953 24.547 1 95.12 233 PRO B CA 1
ATOM 5623 C C . PRO B 1 233 ? -13.859 18.391 24.266 1 95.12 233 PRO B C 1
ATOM 5625 O O . PRO B 1 233 ? -14.141 19 23.234 1 95.12 233 PRO B O 1
ATOM 5628 N N . ASP B 1 234 ? -14.805 18.219 25.219 1 95 234 ASP B N 1
ATOM 5629 C CA . ASP B 1 234 ? -16.219 18.547 25.016 1 95 234 ASP B CA 1
ATOM 5630 C C . ASP B 1 234 ? -16.438 20.047 24.953 1 95 234 ASP B C 1
ATOM 5632 O O . ASP B 1 234 ? -17.422 20.516 24.375 1 95 234 ASP B O 1
ATOM 5636 N N . HIS B 1 235 ? -15.547 20.781 25.469 1 93.81 235 HIS B N 1
ATOM 5637 C CA . HIS B 1 235 ? -15.648 22.234 25.484 1 93.81 235 HIS B CA 1
ATOM 5638 C C . HIS B 1 235 ? -15.469 22.797 24.078 1 93.81 235 HIS B C 1
ATOM 5640 O O . HIS B 1 235 ? -16.031 23.859 23.7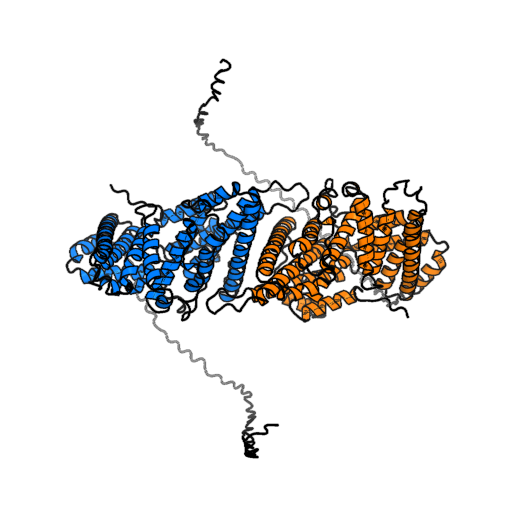5 1 93.81 235 HIS B O 1
ATOM 5646 N N . TYR B 1 236 ? -14.82 22.125 23.234 1 94.56 236 TYR B N 1
ATOM 5647 C CA . TYR B 1 236 ? -14.383 22.688 21.969 1 94.56 236 TYR B CA 1
ATOM 5648 C C . TYR B 1 236 ? -15.219 22.141 20.812 1 94.56 236 TYR B C 1
ATOM 5650 O O . TYR B 1 236 ? -14.727 22 19.688 1 94.56 236 TYR B O 1
ATOM 5658 N N . ARG B 1 237 ? -16.453 21.938 21.016 1 93.06 237 ARG B N 1
ATOM 5659 C CA . ARG B 1 237 ? -17.312 21.312 20 1 93.06 237 ARG B CA 1
ATOM 5660 C C . ARG B 1 237 ? -17.875 22.359 19.047 1 93.06 237 ARG B C 1
ATOM 5662 O O . ARG B 1 237 ? -18.234 22.047 17.922 1 93.06 237 ARG B O 1
ATOM 5669 N N . VAL B 1 238 ? -18 23.594 19.594 1 89.88 238 VAL B N 1
ATOM 5670 C CA . VAL B 1 238 ? -18.703 24.562 18.75 1 89.88 238 VAL B CA 1
ATOM 5671 C C . VAL B 1 238 ? -18.047 25.938 18.859 1 89.88 238 VAL B C 1
ATOM 5673 O O . VAL B 1 238 ? -17.266 26.188 19.797 1 89.88 238 VAL B O 1
ATOM 5676 N N . GLY B 1 239 ? -18.297 26.766 17.797 1 87.88 239 GLY B N 1
ATOM 5677 C CA . GLY B 1 239 ? -18.016 28.188 17.875 1 87.88 239 GLY B CA 1
ATOM 5678 C C . GLY B 1 239 ? -16.547 28.516 17.688 1 87.88 239 GLY B C 1
ATOM 5679 O O . GLY B 1 239 ? -15.844 27.812 16.938 1 87.88 239 GLY B O 1
ATOM 5680 N N . GLN B 1 240 ? -16.188 29.578 18.281 1 87.88 240 GLN B N 1
ATOM 5681 C CA . GLN B 1 240 ? -14.836 30.094 18.156 1 87.88 240 GLN B CA 1
ATOM 5682 C C . GLN B 1 240 ? -13.812 29.156 18.797 1 87.88 240 GLN B C 1
ATOM 5684 O O . GLN B 1 240 ? -12.711 29 18.281 1 87.88 240 GLN B O 1
ATOM 5689 N N . ASP B 1 241 ? -14.219 28.578 19.875 1 91.25 241 ASP B N 1
ATOM 5690 C CA . ASP B 1 241 ? -13.328 27.641 20.562 1 91.25 241 ASP B CA 1
ATOM 5691 C C . ASP B 1 241 ? -13.016 26.438 19.688 1 91.25 241 ASP B C 1
ATOM 5693 O O . ASP B 1 241 ? -11.875 25.953 19.672 1 91.25 241 ASP B O 1
ATOM 5697 N N . HIS B 1 242 ? -13.992 26 18.969 1 93.94 242 HIS B N 1
ATOM 5698 C CA . HIS B 1 242 ? -13.781 24.906 18.047 1 93.94 242 HIS B CA 1
ATOM 5699 C C . HIS B 1 242 ? -12.789 25.297 16.953 1 93.94 242 HIS B C 1
ATOM 5701 O O . HIS B 1 242 ? -11.891 24.516 16.609 1 93.94 242 HIS B O 1
ATOM 5707 N N . ALA B 1 243 ? -12.945 26.484 16.453 1 92.12 243 ALA B N 1
ATOM 5708 C CA . ALA B 1 243 ? -12.055 26.984 15.406 1 92.12 243 ALA B CA 1
ATOM 5709 C C . ALA B 1 243 ? -10.617 27.078 15.914 1 92.12 243 ALA B C 1
ATOM 5711 O O . ALA B 1 243 ? -9.672 26.719 15.203 1 92.12 243 ALA B O 1
ATOM 5712 N N . MET B 1 244 ? -10.469 27.5 17.109 1 93.12 244 MET B N 1
ATOM 5713 C CA . MET B 1 244 ? -9.148 27.609 17.719 1 93.12 244 MET B CA 1
ATOM 5714 C C . MET B 1 244 ? -8.523 26.234 17.906 1 93.12 244 MET B C 1
ATOM 5716 O O . MET B 1 244 ? -7.344 26.047 17.625 1 93.12 244 MET B O 1
ATOM 5720 N N . PHE B 1 245 ? -9.359 25.344 18.422 1 95.19 245 PHE B N 1
ATOM 5721 C CA . PHE B 1 245 ? -8.883 23.984 18.625 1 95.19 245 PHE B CA 1
ATOM 5722 C C . PHE B 1 245 ? -8.391 23.375 17.328 1 95.19 245 PHE B C 1
ATOM 5724 O O . PHE B 1 245 ? -7.32 22.766 17.281 1 95.19 245 PHE B O 1
ATOM 5731 N N . ARG B 1 246 ? -9.078 23.531 16.219 1 94.88 246 ARG B N 1
ATOM 5732 C CA . ARG B 1 246 ? -8.719 22.984 14.914 1 94.88 246 ARG B CA 1
ATOM 5733 C C . ARG B 1 246 ? -7.355 23.5 14.453 1 94.88 246 ARG B C 1
ATOM 5735 O O . ARG B 1 246 ? -6.531 22.734 13.953 1 94.88 246 ARG B O 1
ATOM 5742 N N . SER B 1 247 ? -7.172 24.719 14.656 1 94.31 247 SER B N 1
ATOM 5743 C CA . SER B 1 247 ? -5.895 25.312 14.266 1 94.31 247 SER B CA 1
ATOM 5744 C C . SER B 1 247 ? -4.762 24.812 15.156 1 94.31 247 SER B C 1
ATOM 5746 O O . SER B 1 247 ? -3.697 24.438 14.664 1 94.31 247 SER B O 1
ATOM 5748 N N . LEU B 1 248 ? -5.051 24.859 16.422 1 95.69 248 LEU B N 1
ATOM 5749 C CA . LEU B 1 248 ? -4.031 24.438 17.375 1 95.69 248 LEU B CA 1
ATOM 5750 C C . LEU B 1 248 ? -3.662 22.969 17.156 1 95.69 248 LEU B C 1
ATOM 5752 O O . LEU B 1 248 ? -2.486 22.609 17.234 1 95.69 248 LEU B O 1
ATOM 5756 N N . ARG B 1 249 ? -4.656 22.188 16.984 1 96.5 249 ARG B N 1
ATOM 5757 C CA . ARG B 1 249 ? -4.449 20.766 16.812 1 96.5 249 ARG B CA 1
ATOM 5758 C C . ARG B 1 249 ? -3.498 20.484 15.641 1 96.5 249 ARG B C 1
ATOM 5760 O O . ARG B 1 249 ? -2.674 19.578 15.711 1 96.5 249 ARG B O 1
ATOM 5767 N N . THR B 1 250 ? -3.562 21.219 14.555 1 96.81 250 THR B N 1
ATOM 5768 C CA . THR B 1 250 ? -2.662 21.094 13.414 1 96.81 250 THR B CA 1
ATOM 5769 C C . THR B 1 250 ? -1.216 21.344 13.836 1 96.81 250 THR B C 1
ATOM 5771 O O . THR B 1 250 ? -0.336 20.516 13.562 1 96.81 250 THR B O 1
ATOM 5774 N N . TYR B 1 251 ? -1.016 22.344 14.562 1 96.06 251 TYR B N 1
ATOM 5775 C CA . TYR B 1 251 ? 0.338 22.688 14.984 1 96.06 251 TYR B CA 1
ATOM 5776 C C . TYR B 1 251 ? 0.847 21.719 16.031 1 96.06 251 TYR B C 1
ATOM 5778 O O . TYR B 1 251 ? 2.039 21.406 16.078 1 96.06 251 TYR B O 1
ATOM 5786 N N . ALA B 1 252 ? -0.063 21.328 16.859 1 96.44 252 ALA B N 1
ATOM 5787 C CA . ALA B 1 252 ? 0.312 20.297 17.828 1 96.44 252 ALA B CA 1
ATOM 5788 C C . ALA B 1 252 ? 0.781 19.031 17.125 1 96.44 252 ALA B C 1
ATOM 5790 O O . ALA B 1 252 ? 1.73 18.375 17.578 1 96.44 252 ALA B O 1
ATOM 5791 N N . ALA B 1 253 ? 0.113 18.688 16.078 1 96.81 253 ALA B N 1
ATOM 5792 C CA . ALA B 1 253 ? 0.506 17.516 15.289 1 96.81 253 ALA B CA 1
ATOM 5793 C C . ALA B 1 253 ? 1.888 17.703 14.672 1 96.81 253 ALA B C 1
ATOM 5795 O O . ALA B 1 253 ? 2.719 16.797 14.695 1 96.81 253 ALA B O 1
ATOM 5796 N N . PHE B 1 254 ? 2.113 18.906 14.117 1 95.38 254 PHE B N 1
ATOM 5797 C CA . PHE B 1 254 ? 3.42 19.219 13.555 1 95.38 254 PHE B CA 1
ATOM 5798 C C . PHE B 1 254 ? 4.516 19.047 14.594 1 95.38 254 PHE B C 1
ATOM 5800 O O . PHE B 1 254 ? 5.52 18.375 14.352 1 95.38 254 PHE B O 1
ATOM 5807 N N . LYS B 1 255 ? 4.273 19.625 15.695 1 92.88 255 LYS B N 1
ATOM 5808 C CA . LYS B 1 255 ? 5.25 19.562 16.781 1 92.88 255 LYS B CA 1
ATOM 5809 C C . LYS B 1 255 ? 5.5 18.125 17.219 1 92.88 255 LYS B C 1
ATOM 5811 O O . LYS B 1 255 ? 6.641 17.734 17.453 1 92.88 255 LYS B O 1
ATOM 5816 N N . ALA B 1 256 ? 4.426 17.406 17.359 1 92.38 256 ALA B N 1
ATOM 5817 C CA . ALA B 1 256 ? 4.531 16.031 17.797 1 92.38 256 ALA B CA 1
ATOM 5818 C C . ALA B 1 256 ? 5.457 15.219 16.891 1 92.38 256 ALA B C 1
ATOM 5820 O O . ALA B 1 256 ? 6.277 14.438 17.375 1 92.38 256 ALA B O 1
ATOM 5821 N N . LEU B 1 257 ? 5.34 15.453 15.633 1 92.75 257 LEU B N 1
ATOM 5822 C CA . LEU B 1 257 ? 6.18 14.719 14.688 1 92.75 257 LEU B CA 1
ATOM 5823 C C . LEU B 1 257 ? 7.602 15.258 14.688 1 92.75 257 LEU B C 1
ATOM 5825 O O . LEU B 1 257 ? 8.562 14.492 14.805 1 92.75 257 LEU B O 1
ATOM 5829 N N . LEU B 1 258 ? 7.758 16.562 14.586 1 89.94 258 LEU B N 1
ATOM 5830 C CA . LEU B 1 258 ? 9.062 17.188 14.422 1 89.94 258 LEU B CA 1
ATOM 5831 C C . LEU B 1 258 ? 9.93 16.984 15.656 1 89.94 258 LEU B C 1
ATOM 5833 O O . LEU B 1 258 ? 11.148 16.844 15.547 1 89.94 258 LEU B O 1
ATOM 5837 N N . ARG B 1 259 ? 9.242 16.938 16.781 1 86.38 259 ARG B N 1
ATOM 5838 C CA . ARG B 1 259 ? 9.984 16.812 18.031 1 86.38 259 ARG B CA 1
ATOM 5839 C C . ARG B 1 259 ? 9.875 15.391 18.594 1 86.38 259 ARG B C 1
ATOM 5841 O O . ARG B 1 259 ? 10.359 15.109 19.688 1 86.38 259 ARG B O 1
ATOM 5848 N N . ASN B 1 260 ? 9.195 14.547 17.844 1 82.06 260 ASN B N 1
ATOM 5849 C CA . ASN B 1 260 ? 8.969 13.18 18.297 1 82.06 260 ASN B CA 1
ATOM 5850 C C . ASN B 1 260 ? 8.367 13.148 19.703 1 82.06 260 ASN B C 1
ATOM 5852 O O . ASN B 1 260 ? 8.852 12.43 20.578 1 82.06 260 ASN B O 1
ATOM 5856 N N . ASP B 1 261 ? 7.48 14.016 19.953 1 83.12 261 ASP B N 1
ATOM 5857 C CA . ASP B 1 261 ? 6.785 14.18 21.219 1 83.12 261 ASP B CA 1
ATOM 5858 C C . ASP B 1 261 ? 5.277 14.039 21.047 1 83.12 261 ASP B C 1
ATOM 5860 O O . ASP B 1 261 ? 4.578 15.016 20.781 1 83.12 261 ASP B O 1
ATOM 5864 N N . PRO B 1 262 ? 4.773 12.812 21.312 1 88.94 262 PRO B N 1
ATOM 5865 C CA . PRO B 1 262 ? 3.352 12.562 21.062 1 88.94 262 PRO B CA 1
ATOM 5866 C C . PRO B 1 262 ? 2.439 13.516 21.828 1 88.94 262 PRO B C 1
ATOM 5868 O O . PRO B 1 262 ? 2.727 13.867 22.969 1 88.94 262 PRO B O 1
ATOM 5871 N N . SER B 1 263 ? 1.418 13.93 21.188 1 93 263 SER B N 1
ATOM 5872 C CA . SER B 1 263 ? 0.428 14.836 21.75 1 93 263 SER B CA 1
ATOM 5873 C C . SER B 1 263 ? -0.769 14.07 22.312 1 93 263 SER B C 1
ATOM 5875 O O . SER B 1 263 ? -1.182 13.055 21.734 1 93 263 SER B O 1
ATOM 5877 N N . SER B 1 264 ? -1.335 14.602 23.359 1 94.44 264 SER B N 1
ATOM 5878 C CA . SER B 1 264 ? -2.555 14.031 23.906 1 94.44 264 SER B CA 1
ATOM 5879 C C . SER B 1 264 ? -3.703 14.094 22.906 1 94.44 264 SER B C 1
ATOM 5881 O O . SER B 1 264 ? -4.668 13.328 23.016 1 94.44 264 SER B O 1
ATOM 5883 N N . PHE B 1 265 ? -3.57 14.984 21.906 1 96.69 265 PHE B N 1
ATOM 5884 C CA . PHE B 1 265 ? -4.629 15.172 20.922 1 96.69 265 PHE B CA 1
ATOM 5885 C C . PHE B 1 265 ? -4.742 13.953 20.016 1 96.69 265 PHE B C 1
ATOM 5887 O O . PHE B 1 265 ? -5.699 13.828 19.25 1 96.69 265 PHE B O 1
ATOM 5894 N N . ALA B 1 266 ? -3.785 13.023 20.188 1 94.69 266 ALA B N 1
ATOM 5895 C CA . ALA B 1 266 ? -3.814 11.797 19.391 1 94.69 266 ALA B CA 1
ATOM 5896 C C . ALA B 1 266 ? -4.82 10.805 19.969 1 94.69 266 ALA B C 1
ATOM 5898 O O . ALA B 1 266 ? -5.184 9.828 19.297 1 94.69 266 ALA B O 1
ATOM 5899 N N . SER B 1 267 ? -5.223 11.039 21.156 1 94.12 267 SER B N 1
ATOM 5900 C CA . SER B 1 267 ? -6.145 10.102 21.781 1 94.12 267 SER B CA 1
ATOM 5901 C C . SER B 1 267 ? -7.5 10.102 21.078 1 94.12 267 SER B C 1
ATOM 5903 O O . SER B 1 267 ? -7.883 11.094 20.453 1 94.12 267 SER B O 1
ATOM 5905 N N . GLN B 1 268 ? -8.203 9.039 21.281 1 90.25 268 GLN B N 1
ATOM 5906 C CA . GLN B 1 268 ? -9.508 8.875 20.641 1 90.25 268 GLN B CA 1
ATOM 5907 C C . GLN B 1 268 ? -10.484 9.961 21.109 1 90.25 268 GLN B C 1
ATOM 5909 O O . GLN B 1 268 ? -11.25 10.5 20.297 1 90.25 268 GLN B O 1
ATOM 5914 N N . GLU B 1 269 ? -10.461 10.281 22.297 1 92.75 269 GLU B N 1
ATOM 5915 C CA . GLU B 1 269 ? -11.367 11.289 22.859 1 92.75 269 GLU B CA 1
ATOM 5916 C C . GLU B 1 269 ? -11.18 12.641 22.172 1 92.75 269 GLU B C 1
ATOM 5918 O O . GLU B 1 269 ? -12.156 13.289 21.797 1 92.75 269 GLU B O 1
ATOM 5923 N N . TRP B 1 270 ? -9.953 13.047 21.969 1 95.25 270 TRP B N 1
ATOM 5924 C CA . TRP B 1 270 ? -9.664 14.352 21.391 1 95.25 270 TRP B CA 1
ATOM 5925 C C . TRP B 1 270 ? -9.883 14.336 19.875 1 95.25 270 TRP B C 1
ATOM 5927 O O . TRP B 1 270 ? -10.078 15.383 19.266 1 95.25 270 TRP B O 1
ATOM 5937 N N . CYS B 1 271 ? -9.836 13.133 19.266 1 93.44 271 CYS B N 1
ATOM 5938 C CA . CYS B 1 271 ? -10.078 13.023 17.828 1 93.44 271 CYS B CA 1
ATOM 5939 C C . CYS B 1 271 ? -11.57 12.977 17.531 1 93.44 271 CYS B C 1
ATOM 5941 O O . CYS B 1 271 ? -11.992 13.234 16.406 1 93.44 271 CYS B O 1
ATOM 5943 N N . GLU B 1 272 ? -12.414 12.719 18.547 1 91.62 272 GLU B N 1
ATOM 5944 C CA . GLU B 1 272 ? -13.836 12.5 18.281 1 91.62 272 GLU B CA 1
ATOM 5945 C C . GLU B 1 272 ? -14.695 13.578 18.938 1 91.62 272 GLU B C 1
ATOM 5947 O O . GLU B 1 272 ? -15.5 14.227 18.266 1 91.62 272 GLU B O 1
ATOM 5952 N N . ALA B 1 273 ? -14.508 13.867 20.141 1 93.62 273 ALA B N 1
ATOM 5953 C CA . ALA B 1 273 ? -15.422 14.695 20.938 1 93.62 273 ALA B CA 1
ATOM 5954 C C . ALA B 1 273 ? -15.539 16.094 20.344 1 93.62 273 ALA B C 1
ATOM 5956 O O . ALA B 1 273 ? -16.641 16.609 20.172 1 93.62 273 ALA B O 1
ATOM 5957 N N . PRO B 1 274 ? -14.461 16.75 20.016 1 94.56 274 PRO B N 1
ATOM 5958 C CA . PRO B 1 274 ? -14.586 18.109 19.5 1 94.56 274 PRO B CA 1
ATOM 5959 C C . PRO B 1 274 ? -15.32 18.156 18.156 1 94.56 274 PRO B C 1
ATOM 5961 O O . PRO B 1 274 ? -15.766 19.234 17.734 1 94.56 274 PRO B O 1
ATOM 5964 N N . PHE B 1 275 ? -15.469 17.016 17.516 1 92.81 275 PHE B N 1
ATOM 5965 C CA . PHE B 1 275 ? -16.047 17 16.172 1 92.81 275 PHE B CA 1
ATOM 5966 C C . PHE B 1 275 ? -17.422 16.344 16.188 1 92.81 275 PHE B C 1
ATOM 5968 O O . PHE B 1 275 ? -17.969 16.031 15.133 1 92.81 275 PHE B O 1
ATOM 5975 N N . ARG B 1 276 ? -18 16.156 17.266 1 90.44 276 ARG B N 1
ATOM 5976 C CA . ARG B 1 276 ? -19.281 15.477 17.375 1 90.44 276 ARG B CA 1
ATOM 5977 C C . ARG B 1 276 ? -20.391 16.297 16.734 1 90.44 276 ARG B C 1
ATOM 5979 O O . ARG B 1 276 ? -21.359 15.742 16.203 1 90.44 276 ARG B O 1
ATOM 5986 N N . ASP B 1 277 ? -20.281 17.641 16.734 1 88.5 277 ASP B N 1
ATOM 5987 C CA . ASP B 1 277 ? -21.328 18.516 16.234 1 88.5 277 ASP B CA 1
ATOM 5988 C C . ASP B 1 277 ? -20.922 19.156 14.906 1 88.5 277 ASP B C 1
ATOM 5990 O O . ASP B 1 277 ? -21.547 20.109 14.453 1 88.5 277 ASP B O 1
ATOM 5994 N N . SER B 1 278 ? -19.797 18.734 14.469 1 85.94 278 SER B N 1
ATOM 5995 C CA . SER B 1 278 ? -19.312 19.266 13.195 1 85.94 278 SER B CA 1
ATOM 5996 C C . SER B 1 278 ? -18.734 18.156 12.32 1 85.94 278 SER B C 1
ATOM 5998 O O . SER B 1 278 ? -18.281 17.125 12.828 1 85.94 278 SER B O 1
ATOM 6000 N N . THR B 1 279 ? -18.766 18.391 11.047 1 84.25 279 THR B N 1
ATOM 6001 C CA . THR B 1 279 ? -18.219 17.438 10.102 1 84.25 279 THR B CA 1
ATOM 6002 C C . THR B 1 279 ? -16.75 17.734 9.828 1 84.25 279 THR B C 1
ATOM 6004 O O . THR B 1 279 ? -16.391 18.859 9.5 1 84.25 279 THR B O 1
ATOM 6007 N N . LYS B 1 280 ? -15.938 16.766 9.938 1 89.75 280 LYS B N 1
ATOM 6008 C CA . LYS B 1 280 ? -14.523 16.906 9.586 1 89.75 280 LYS B CA 1
ATOM 6009 C C . LYS B 1 280 ? -14.352 17.109 8.086 1 89.75 280 LYS B C 1
ATOM 6011 O O . LYS B 1 280 ? -15.008 16.438 7.285 1 89.75 280 LYS B O 1
ATOM 6016 N N . ILE B 1 281 ? -13.492 18.016 7.816 1 88.88 281 ILE B N 1
ATOM 6017 C CA . ILE B 1 281 ? -13.062 18.094 6.422 1 88.88 281 ILE B CA 1
ATOM 6018 C C . ILE B 1 281 ? -11.891 17.141 6.188 1 88.88 281 ILE B C 1
ATOM 6020 O O . ILE B 1 281 ? -11.297 16.625 7.137 1 88.88 281 ILE B O 1
ATOM 6024 N N . GLU B 1 282 ? -11.484 16.922 4.957 1 91 282 GLU B N 1
ATOM 6025 C CA . GLU B 1 282 ? -10.453 15.961 4.586 1 91 282 GLU B CA 1
ATOM 6026 C C . GLU B 1 282 ? -9.133 16.266 5.273 1 91 282 GLU B C 1
ATOM 6028 O O . GLU B 1 282 ? -8.406 15.359 5.68 1 91 282 GLU B O 1
ATOM 6033 N N . TYR B 1 283 ? -8.836 17.484 5.406 1 93.62 283 TYR B N 1
ATOM 6034 C CA . TYR B 1 283 ? -7.598 17.922 6.039 1 93.62 283 TYR B CA 1
ATOM 6035 C C . TYR B 1 283 ? -7.531 17.453 7.488 1 93.62 283 TYR B C 1
ATOM 6037 O O . TYR B 1 283 ? -6.469 17.047 7.969 1 93.62 283 TYR B O 1
ATOM 6045 N N . GLU B 1 284 ? -8.688 17.453 8.18 1 94.31 284 GLU B N 1
ATOM 6046 C CA . GLU B 1 284 ? -8.758 17.062 9.586 1 94.31 284 GLU B CA 1
ATOM 6047 C C . GLU B 1 284 ? -8.477 15.57 9.766 1 94.31 284 GLU B C 1
ATOM 6049 O O . GLU B 1 284 ? -7.887 15.164 10.766 1 94.31 284 GLU B O 1
ATOM 6054 N N . PHE B 1 285 ? -8.836 14.812 8.805 1 94.38 285 PHE B N 1
ATOM 6055 C CA . PHE B 1 285 ? -8.547 13.391 8.859 1 94.38 285 PHE B CA 1
ATOM 6056 C C . PHE B 1 285 ? -7.051 13.133 8.719 1 94.38 285 PHE B C 1
ATOM 6058 O O . PHE B 1 285 ? -6.504 12.234 9.352 1 94.38 285 PHE B O 1
ATOM 6065 N N . LEU B 1 286 ? -6.406 13.891 7.883 1 96.62 286 LEU B N 1
ATOM 6066 C CA . LEU B 1 286 ? -4.957 13.773 7.75 1 96.62 286 LEU B CA 1
ATOM 6067 C C . LEU B 1 286 ? -4.262 14.133 9.062 1 96.62 286 LEU B C 1
ATOM 6069 O O . LEU B 1 286 ? -3.264 13.508 9.43 1 96.62 286 LEU B O 1
ATOM 6073 N N . ILE B 1 287 ? -4.824 15.086 9.719 1 97.06 287 ILE B N 1
ATOM 6074 C CA . ILE B 1 287 ? -4.254 15.477 11 1 97.06 287 ILE B CA 1
ATOM 6075 C C . ILE B 1 287 ? -4.406 14.344 12.008 1 97.06 287 ILE B C 1
ATOM 6077 O O . ILE B 1 287 ? -3.502 14.086 12.805 1 97.06 287 ILE B O 1
ATOM 6081 N N . ASP B 1 288 ? -5.535 13.648 11.953 1 95.5 288 ASP B N 1
ATOM 6082 C CA . ASP B 1 288 ? -5.691 12.477 12.805 1 95.5 288 ASP B CA 1
ATOM 6083 C C . ASP B 1 288 ? -4.574 11.461 12.555 1 95.5 288 ASP B C 1
ATOM 6085 O O . ASP B 1 288 ? -3.988 10.93 13.5 1 95.5 288 ASP B O 1
ATOM 6089 N N . ILE B 1 289 ? -4.293 11.25 11.32 1 96.19 289 ILE B N 1
ATOM 6090 C CA . ILE B 1 289 ? -3.254 10.297 10.953 1 96.19 289 ILE B CA 1
ATOM 6091 C C . ILE B 1 289 ? -1.896 10.805 11.43 1 96.19 289 ILE B C 1
ATOM 6093 O O . ILE B 1 289 ? -1.118 10.055 12.023 1 96.19 289 ILE B O 1
ATOM 6097 N N . LEU B 1 290 ? -1.638 12.094 11.164 1 97.19 290 LEU B N 1
ATOM 6098 C CA . LEU B 1 290 ? -0.369 12.703 11.555 1 97.19 290 LEU B CA 1
ATOM 6099 C C . LEU B 1 290 ? -0.154 12.594 13.062 1 97.19 290 LEU B C 1
ATOM 6101 O O . LEU B 1 290 ? 0.944 12.258 13.516 1 97.19 290 LEU B O 1
ATOM 6105 N N . LEU B 1 291 ? -1.18 12.812 13.844 1 95.75 291 LEU B N 1
ATOM 6106 C CA . LEU B 1 291 ? -1.098 12.758 15.297 1 95.75 291 LEU B CA 1
ATOM 6107 C C . LEU B 1 291 ? -0.762 11.344 15.766 1 95.75 291 LEU B C 1
ATOM 6109 O O . LEU B 1 291 ? -0.128 11.172 16.812 1 95.75 291 LEU B O 1
ATOM 6113 N N . ALA B 1 292 ? -1.07 10.375 14.977 1 93.25 292 ALA B N 1
ATOM 6114 C CA . ALA B 1 292 ? -0.883 8.984 15.367 1 93.25 292 ALA B CA 1
ATOM 6115 C C . ALA B 1 292 ? 0.526 8.5 15.031 1 93.25 292 ALA B C 1
ATOM 6117 O O . ALA B 1 292 ? 0.993 7.496 15.57 1 93.25 292 ALA B O 1
ATOM 6118 N N . ILE B 1 293 ? 1.227 9.125 14.172 1 93 293 ILE B N 1
ATOM 6119 C CA . ILE B 1 293 ? 2.469 8.641 13.578 1 93 293 ILE B CA 1
ATOM 6120 C C . ILE B 1 293 ? 3.52 8.453 14.672 1 93 293 ILE B C 1
ATOM 6122 O O . ILE B 1 293 ? 4.172 7.41 14.742 1 93 293 ILE B O 1
ATOM 6126 N N . PRO B 1 294 ? 3.672 9.414 15.625 1 89.25 294 PRO B N 1
ATOM 6127 C CA . PRO B 1 294 ? 4.703 9.203 16.641 1 89.25 294 PRO B CA 1
ATOM 6128 C C . PRO B 1 294 ? 4.438 7.977 17.516 1 89.25 294 PRO B C 1
ATOM 6130 O O . PRO B 1 294 ? 5.383 7.328 17.969 1 89.25 294 PRO B O 1
ATOM 6133 N N . HIS B 1 295 ? 3.188 7.621 17.656 1 85.44 295 HIS B N 1
ATOM 6134 C CA . HIS B 1 295 ? 2.836 6.445 18.453 1 85.44 295 HIS B CA 1
ATOM 6135 C C . HIS B 1 295 ? 3.141 5.156 17.703 1 85.44 295 HIS B C 1
ATOM 6137 O O . HIS B 1 295 ? 3.479 4.141 18.297 1 85.44 295 HIS B O 1
ATOM 6143 N N . HIS B 1 296 ? 3.002 5.219 16.453 1 83.75 296 HIS B N 1
ATOM 6144 C CA . HIS B 1 296 ? 3.258 4.051 15.617 1 83.75 296 HIS B CA 1
ATOM 6145 C C . HIS B 1 296 ? 4.754 3.859 15.375 1 83.75 296 HIS B C 1
ATOM 6147 O O . HIS B 1 296 ? 5.262 2.738 15.453 1 83.75 296 HIS B O 1
ATOM 6153 N N . LEU B 1 297 ? 5.438 4.844 15.008 1 82.5 297 LEU B N 1
ATOM 6154 C CA . LEU B 1 297 ? 6.836 4.719 14.602 1 82.5 297 LEU B CA 1
ATOM 6155 C C . LEU B 1 297 ? 7.746 4.633 15.82 1 82.5 297 LEU B C 1
ATOM 6157 O O . LEU B 1 297 ? 8.844 4.074 15.742 1 82.5 297 LEU B O 1
ATOM 6161 N N . LEU B 1 298 ? 7.219 4.914 16.984 1 69.94 298 LEU B N 1
ATOM 6162 C CA . LEU B 1 298 ? 7.938 4.84 18.25 1 69.94 298 LEU B CA 1
ATOM 6163 C C . LEU B 1 298 ? 9.414 5.164 18.047 1 69.94 298 LEU B C 1
ATOM 6165 O O . LEU B 1 298 ? 10.281 4.496 18.625 1 69.94 298 LEU B O 1
ATOM 6169 N N . LEU B 1 299 ? 9.742 5.809 17.016 1 60.59 299 LEU B N 1
ATOM 6170 C CA . LEU B 1 299 ? 11.133 6.102 16.719 1 60.59 299 LEU B CA 1
ATOM 6171 C C . LEU B 1 299 ? 11.805 6.828 17.875 1 60.59 299 LEU B C 1
ATOM 6173 O O . LEU B 1 299 ? 12.992 7.152 17.812 1 60.59 299 LEU B O 1
ATOM 6177 N N . THR B 1 300 ? 10.867 7.156 19.016 1 54.41 300 THR B N 1
ATOM 6178 C CA . THR B 1 300 ? 11.188 7.953 20.203 1 54.41 300 THR B CA 1
ATOM 6179 C C . THR B 1 300 ? 12.242 7.262 21.062 1 54.41 300 THR B C 1
ATOM 6181 O O . THR B 1 300 ? 12.578 7.734 22.141 1 54.41 300 THR B O 1
ATOM 6184 N N . LEU B 1 301 ? 12.641 6.016 20.766 1 51.12 301 LEU B N 1
ATOM 6185 C CA . LEU B 1 301 ? 13.391 5.547 21.922 1 51.12 301 LEU B CA 1
ATOM 6186 C C . LEU B 1 301 ? 14.391 6.605 22.391 1 51.12 301 LEU B C 1
ATOM 6188 O O . LEU B 1 301 ? 15.023 6.449 23.422 1 51.12 301 LEU B O 1
ATOM 6192 N N . VAL B 1 302 ? 14.812 7.598 21.656 1 47.53 302 VAL B N 1
ATOM 6193 C CA . VAL B 1 302 ? 15.594 8.586 22.406 1 47.53 302 VAL B CA 1
ATOM 6194 C C . VAL B 1 302 ? 14.789 9.867 22.562 1 47.53 302 VAL B C 1
ATOM 6196 O O . VAL B 1 302 ? 14.484 10.547 21.578 1 47.53 302 VAL B O 1
ATOM 6199 N N . PRO B 1 303 ? 14.18 10.125 23.719 1 50.97 303 PRO B N 1
ATOM 6200 C CA . PRO B 1 303 ? 13.555 11.414 24.016 1 50.97 303 PRO B CA 1
ATOM 6201 C C . PRO B 1 303 ? 14.43 12.602 23.641 1 50.97 303 PRO B C 1
ATOM 6203 O O . PRO B 1 303 ? 15.641 12.57 23.844 1 50.97 303 PRO B O 1
ATOM 6206 N N . GLY B 1 304 ? 14.094 13.625 22.984 1 54.66 304 GLY B N 1
ATOM 6207 C CA . GLY B 1 304 ? 14.758 14.898 22.781 1 54.66 304 GLY B CA 1
ATOM 6208 C C . GLY B 1 304 ? 15.32 15.062 21.375 1 54.66 304 GLY B C 1
ATOM 6209 O O . GLY B 1 304 ? 15.742 16.156 21 1 54.66 304 GLY B O 1
ATOM 6210 N N . GLY B 1 305 ? 15.352 13.984 20.578 1 63.5 305 GLY B N 1
ATOM 6211 C CA . GLY B 1 305 ? 15.914 14.234 19.266 1 63.5 305 GLY B CA 1
ATOM 6212 C C . GLY B 1 305 ? 14.867 14.57 18.219 1 63.5 305 GLY B C 1
ATOM 6213 O O . GLY B 1 305 ? 13.672 14.359 18.438 1 63.5 305 GLY B O 1
ATOM 6214 N N . ASP B 1 306 ? 15.32 15.43 17.203 1 77.19 306 ASP B N 1
ATOM 6215 C CA . ASP B 1 306 ? 14.391 15.797 16.141 1 77.19 306 ASP B CA 1
ATOM 6216 C C . ASP B 1 306 ? 14.094 14.602 15.242 1 77.19 306 ASP B C 1
ATOM 6218 O O . ASP B 1 306 ? 14.758 13.562 15.336 1 77.19 306 ASP B O 1
ATOM 6222 N N . PHE B 1 307 ? 12.977 14.641 14.68 1 82.94 307 PHE B N 1
ATOM 6223 C CA . PHE B 1 307 ? 12.484 13.578 13.812 1 82.94 307 PHE B CA 1
ATOM 6224 C C . PHE B 1 307 ? 13.555 13.148 12.82 1 82.94 307 PHE B C 1
ATOM 6226 O O . PHE B 1 307 ? 13.734 11.961 12.555 1 82.94 307 PHE B O 1
ATOM 6233 N N . ARG B 1 308 ? 14.336 14.062 12.32 1 81 308 ARG B N 1
ATOM 6234 C CA . ARG B 1 308 ? 15.391 13.75 11.359 1 81 308 ARG B CA 1
ATOM 6235 C C . ARG B 1 308 ? 16.453 12.844 11.977 1 81 308 ARG B C 1
ATOM 6237 O O . ARG B 1 308 ? 16.875 11.859 11.359 1 81 308 ARG B O 1
ATOM 6244 N N . ASP B 1 309 ? 16.75 13.148 13.172 1 82.25 309 ASP B N 1
ATOM 6245 C CA . ASP B 1 309 ? 17.734 12.344 13.891 1 82.25 309 ASP B CA 1
ATOM 6246 C C . ASP B 1 309 ? 17.203 10.93 14.125 1 82.25 309 ASP B C 1
ATOM 6248 O O . ASP B 1 309 ? 17.969 9.961 14.078 1 82.25 309 ASP B O 1
ATOM 6252 N N . SER B 1 310 ? 16.016 10.906 14.367 1 83.62 310 SER B N 1
ATOM 6253 C CA . SER B 1 310 ? 15.398 9.617 14.656 1 83.62 310 SER B CA 1
ATOM 6254 C C . SER B 1 310 ? 15.453 8.695 13.438 1 83.62 310 SER B C 1
ATOM 6256 O O . SER B 1 310 ? 15.594 7.48 13.578 1 83.62 310 SER B O 1
ATOM 6258 N N . ILE B 1 311 ? 15.328 9.227 12.281 1 85.94 311 ILE B N 1
ATOM 6259 C CA . ILE B 1 311 ? 15.398 8.422 11.062 1 85.94 311 ILE B CA 1
ATOM 6260 C C . ILE B 1 311 ? 16.797 7.828 10.914 1 85.94 311 ILE B C 1
ATOM 6262 O O . ILE B 1 311 ? 16.938 6.664 10.539 1 85.94 311 ILE B O 1
ATOM 6266 N N . ASP B 1 312 ? 17.797 8.578 11.336 1 83.06 312 ASP B N 1
ATOM 6267 C CA . ASP B 1 312 ? 19.188 8.109 11.25 1 83.06 312 ASP B CA 1
ATOM 6268 C C . ASP B 1 312 ? 19.453 6.98 12.25 1 83.06 312 ASP B C 1
ATOM 6270 O O . ASP B 1 312 ? 20.297 6.125 12.016 1 83.06 312 ASP B O 1
ATOM 6274 N N . LYS B 1 313 ? 18.719 6.953 13.203 1 84.81 313 LYS B N 1
ATOM 6275 C CA . LYS B 1 313 ? 18.938 5.984 14.273 1 84.81 313 LYS B CA 1
ATOM 6276 C C . LYS B 1 313 ? 18.297 4.645 13.945 1 84.81 313 LYS B C 1
ATOM 6278 O O . LYS B 1 313 ? 18.469 3.668 14.68 1 84.81 313 LYS B O 1
ATOM 6283 N N . ILE B 1 314 ? 17.562 4.598 12.914 1 89.56 314 ILE B N 1
ATOM 6284 C CA . ILE B 1 314 ? 16.938 3.346 12.5 1 89.56 314 ILE B CA 1
ATOM 6285 C C . ILE B 1 314 ? 18.016 2.275 12.297 1 89.56 314 ILE B C 1
ATOM 6287 O O . ILE B 1 314 ? 17.797 1.104 12.617 1 89.56 314 ILE B O 1
ATOM 6291 N N . ALA B 1 315 ? 19.141 2.658 11.844 1 88.44 315 ALA B N 1
ATOM 6292 C CA . ALA B 1 315 ? 20.234 1.733 11.562 1 88.44 315 ALA B CA 1
ATOM 6293 C C . ALA B 1 315 ? 20.734 1.065 12.844 1 88.44 315 ALA B C 1
ATOM 6295 O O . ALA B 1 315 ? 21.328 -0.011 12.797 1 88.44 315 ALA B O 1
ATOM 6296 N N . THR B 1 316 ? 20.469 1.672 13.945 1 88 316 THR B N 1
ATOM 6297 C CA . THR B 1 316 ? 20.984 1.163 15.211 1 88 316 THR B CA 1
ATOM 6298 C C . THR B 1 316 ? 20 0.201 15.859 1 88 316 THR B C 1
ATOM 6300 O O . THR B 1 316 ? 20.312 -0.458 16.844 1 88 316 THR B O 1
ATOM 6303 N N . LEU B 1 317 ? 18.875 0.056 15.344 1 88.56 317 LEU B N 1
ATOM 6304 C CA . LEU B 1 317 ? 17.859 -0.83 15.906 1 88.56 317 LEU B CA 1
ATOM 6305 C C . LEU B 1 317 ? 18.219 -2.291 15.648 1 88.56 317 LEU B C 1
ATOM 6307 O O . LEU B 1 317 ? 18.891 -2.607 14.664 1 88.56 317 LEU B O 1
ATOM 6311 N N . ASP B 1 318 ? 17.766 -3.08 16.547 1 90 318 ASP B N 1
ATOM 6312 C CA . ASP B 1 318 ? 17.938 -4.508 16.312 1 90 318 ASP B CA 1
ATOM 6313 C C . ASP B 1 318 ? 16.938 -5.016 15.266 1 90 318 ASP B C 1
ATOM 6315 O O . ASP B 1 318 ? 16.047 -4.277 14.852 1 90 318 ASP B O 1
ATOM 6319 N N . ASN B 1 319 ? 17.094 -6.207 14.898 1 90.62 319 ASN B N 1
ATOM 6320 C CA . ASN B 1 319 ? 16.312 -6.762 13.812 1 90.62 319 ASN B CA 1
ATOM 6321 C C . ASN B 1 319 ? 14.828 -6.875 14.188 1 90.62 319 ASN B C 1
ATOM 6323 O O . ASN B 1 319 ? 13.953 -6.613 13.359 1 90.62 319 ASN B O 1
ATOM 6327 N N . SER B 1 320 ? 14.57 -7.25 15.375 1 91.56 320 SER B N 1
ATOM 6328 C CA . SER B 1 320 ? 13.188 -7.387 15.828 1 91.56 320 SER B CA 1
ATOM 6329 C C . SER B 1 320 ? 12.477 -6.043 15.836 1 91.56 320 SER B C 1
ATOM 6331 O O . SER B 1 320 ? 11.328 -5.941 15.391 1 91.56 320 SER B O 1
ATOM 6333 N N . ASP B 1 321 ? 13.18 -5.004 16.312 1 90.06 321 ASP B N 1
ATOM 6334 C CA . ASP B 1 321 ? 12.609 -3.66 16.344 1 90.06 321 ASP B CA 1
ATOM 6335 C C . ASP B 1 321 ? 12.391 -3.121 14.938 1 90.06 321 ASP B C 1
ATOM 6337 O O . ASP B 1 321 ? 11.398 -2.438 14.68 1 90.06 321 ASP B O 1
ATOM 6341 N N . ARG B 1 322 ? 13.266 -3.453 14.07 1 92.94 322 ARG B N 1
ATOM 6342 C CA . ARG B 1 322 ? 13.125 -3.012 12.688 1 92.94 322 ARG B CA 1
ATOM 6343 C C . ARG B 1 322 ? 11.906 -3.65 12.031 1 92.94 322 ARG B C 1
ATOM 6345 O O . ARG B 1 322 ? 11.18 -2.99 11.289 1 92.94 322 ARG B O 1
ATOM 6352 N N . LYS B 1 323 ? 11.68 -4.891 12.344 1 92.31 323 LYS B N 1
ATOM 6353 C CA . LYS B 1 323 ? 10.508 -5.578 11.797 1 92.31 323 LYS B CA 1
ATOM 6354 C C . LYS B 1 323 ? 9.219 -4.969 12.328 1 92.31 323 LYS B C 1
ATOM 6356 O O . LYS B 1 323 ? 8.258 -4.785 11.578 1 92.31 323 LYS B O 1
ATOM 6361 N N . THR B 1 324 ? 9.234 -4.652 13.562 1 92.56 324 THR B N 1
ATOM 6362 C CA . THR B 1 324 ? 8.07 -4.016 14.164 1 92.56 324 THR B CA 1
ATOM 6363 C C . THR B 1 324 ? 7.82 -2.645 13.539 1 92.56 324 THR B C 1
ATOM 6365 O O . THR B 1 324 ? 6.684 -2.316 13.188 1 92.56 324 THR B O 1
ATOM 6368 N N . LEU B 1 325 ? 8.914 -1.874 13.383 1 93.56 325 LEU B N 1
ATOM 6369 C CA . LEU B 1 325 ? 8.812 -0.55 12.773 1 93.56 325 LEU B CA 1
ATOM 6370 C C . LEU B 1 325 ? 8.289 -0.641 11.344 1 93.56 325 LEU B C 1
ATOM 6372 O O . LEU B 1 325 ? 7.465 0.177 10.93 1 93.56 325 LEU B O 1
ATOM 6376 N N . GLU B 1 326 ? 8.742 -1.632 10.625 1 94.69 326 GLU B N 1
ATOM 6377 C CA . GLU B 1 326 ? 8.281 -1.833 9.25 1 94.69 326 GLU B CA 1
ATOM 6378 C C . GLU B 1 326 ? 6.777 -2.088 9.211 1 94.69 326 GLU B C 1
ATOM 6380 O O . GLU B 1 326 ? 6.059 -1.448 8.445 1 94.69 326 GLU B O 1
ATOM 6385 N N . ARG B 1 327 ? 6.34 -2.957 10.07 1 94.31 327 ARG B N 1
ATOM 6386 C CA . ARG B 1 327 ? 4.922 -3.305 10.109 1 94.31 327 ARG B CA 1
ATOM 6387 C C . ARG B 1 327 ? 4.07 -2.096 10.484 1 94.31 327 ARG B C 1
ATOM 6389 O O . ARG B 1 327 ? 3.039 -1.838 9.859 1 94.31 327 ARG B O 1
ATOM 6396 N N . GLU B 1 328 ? 4.516 -1.312 11.43 1 94.12 328 GLU B N 1
ATOM 6397 C CA . GLU B 1 328 ? 3.773 -0.126 11.852 1 94.12 328 GLU B CA 1
ATOM 6398 C C . GLU B 1 328 ? 3.766 0.937 10.758 1 94.12 328 GLU B C 1
ATOM 6400 O O . GLU B 1 328 ? 2.77 1.64 10.578 1 94.12 328 GLU B O 1
ATOM 6405 N N . THR B 1 329 ? 4.895 1.021 10.078 1 95.88 329 THR B N 1
ATOM 6406 C CA . THR B 1 329 ? 4.973 1.969 8.969 1 95.88 329 THR B CA 1
ATOM 6407 C C . THR B 1 329 ? 3.998 1.588 7.859 1 95.88 329 THR B C 1
ATOM 6409 O O . THR B 1 329 ? 3.355 2.457 7.266 1 95.88 329 THR B O 1
ATOM 6412 N N . LEU B 1 330 ? 3.865 0.32 7.641 1 96.69 330 LEU B N 1
ATOM 6413 C CA . LEU B 1 330 ? 2.965 -0.158 6.598 1 96.69 330 LEU B CA 1
ATOM 6414 C C . LEU B 1 330 ? 1.51 0.093 6.98 1 96.69 330 LEU B C 1
ATOM 6416 O O . LEU B 1 330 ? 0.672 0.353 6.113 1 96.69 330 LEU B O 1
ATOM 6420 N N . VAL B 1 331 ? 1.202 0.083 8.211 1 95.44 331 VAL B N 1
ATOM 6421 C CA . VAL B 1 331 ? -0.137 0.42 8.68 1 95.44 331 VAL B CA 1
ATOM 6422 C C . VAL B 1 331 ? -0.45 1.877 8.352 1 95.44 331 VAL B C 1
ATOM 6424 O O . VAL B 1 331 ? -1.532 2.188 7.848 1 95.44 331 VAL B O 1
ATOM 6427 N N . ILE B 1 332 ? 0.502 2.742 8.586 1 96.19 332 ILE B N 1
ATOM 6428 C CA . ILE B 1 332 ? 0.321 4.156 8.273 1 96.19 332 ILE B CA 1
ATOM 6429 C C . ILE B 1 332 ? 0.164 4.344 6.77 1 96.19 332 ILE B C 1
ATOM 6431 O O . ILE B 1 332 ? -0.697 5.102 6.316 1 96.19 332 ILE B O 1
ATOM 6435 N N . LEU B 1 333 ? 1.04 3.607 6.047 1 97.12 333 LEU B N 1
ATOM 6436 C CA . LEU B 1 333 ? 0.976 3.691 4.594 1 97.12 333 LEU B CA 1
ATOM 6437 C C . LEU B 1 333 ? -0.412 3.309 4.086 1 97.12 333 LEU B C 1
ATOM 6439 O O . LEU B 1 333 ? -0.982 4 3.242 1 97.12 333 LEU B O 1
ATOM 6443 N N . GLN B 1 334 ? -0.946 2.262 4.609 1 95.12 334 GLN B N 1
ATOM 6444 C CA . GLN B 1 334 ? -2.268 1.8 4.199 1 95.12 334 GLN B CA 1
ATOM 6445 C C . GLN B 1 334 ? -3.344 2.822 4.559 1 95.12 334 GLN B C 1
ATOM 6447 O O . GLN B 1 334 ? -4.266 3.061 3.775 1 95.12 334 GLN B O 1
ATOM 6452 N N . ARG B 1 335 ? -3.232 3.441 5.688 1 94.75 335 ARG B N 1
ATOM 6453 C CA . ARG B 1 335 ? -4.188 4.461 6.105 1 94.75 335 ARG B CA 1
ATOM 6454 C C . ARG B 1 335 ? -4.156 5.664 5.168 1 94.75 335 ARG B C 1
ATOM 6456 O O . ARG B 1 335 ? -5.203 6.195 4.797 1 94.75 335 ARG B O 1
ATOM 6463 N N . LEU B 1 336 ? -2.986 6.039 4.809 1 96.62 336 LEU B N 1
ATOM 6464 C CA . LEU B 1 336 ? -2.83 7.168 3.896 1 96.62 336 LEU B CA 1
ATOM 6465 C C . LEU B 1 336 ? -3.383 6.832 2.516 1 96.62 336 LEU B C 1
ATOM 6467 O O . LEU B 1 336 ? -4.055 7.656 1.894 1 96.62 336 LEU B O 1
ATOM 6471 N N . GLN B 1 337 ? -3.117 5.617 2.061 1 94.38 337 GLN B N 1
ATOM 6472 C CA . GLN B 1 337 ? -3.629 5.207 0.758 1 94.38 337 GLN B CA 1
ATOM 6473 C C . GLN B 1 337 ? -5.152 5.117 0.767 1 94.38 337 GLN B C 1
ATOM 6475 O O . GLN B 1 337 ? -5.805 5.457 -0.222 1 94.38 337 GLN B O 1
ATOM 6480 N N . ASN B 1 338 ? -5.684 4.652 1.852 1 93.06 338 ASN B N 1
ATOM 6481 C CA . ASN B 1 338 ? -7.133 4.645 2 1 93.06 338 ASN B CA 1
ATOM 6482 C C . ASN B 1 338 ? -7.711 6.059 1.971 1 93.06 338 ASN B C 1
ATOM 6484 O O . ASN B 1 338 ? -8.703 6.316 1.287 1 93.06 338 ASN B O 1
ATOM 6488 N N . TRP B 1 339 ? -7.109 6.957 2.734 1 95.06 339 TRP B N 1
ATOM 6489 C CA . TRP B 1 339 ? -7.543 8.352 2.748 1 95.06 339 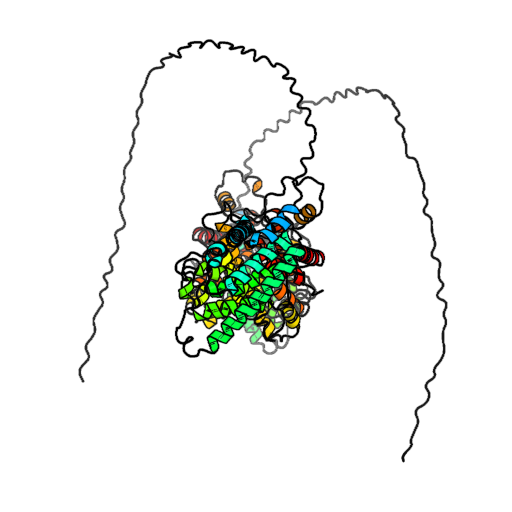TRP B CA 1
ATOM 6490 C C . TRP B 1 339 ? -7.508 8.945 1.345 1 95.06 339 TRP B C 1
ATOM 6492 O O . TRP B 1 339 ? -8.461 9.602 0.918 1 95.06 339 TRP B O 1
ATOM 6502 N N . TRP B 1 340 ? -6.387 8.727 0.607 1 94.62 340 TRP B N 1
ATOM 6503 C CA . TRP B 1 340 ? -6.227 9.281 -0.731 1 94.62 340 TRP B CA 1
ATOM 6504 C C . TRP B 1 340 ? -7.328 8.789 -1.663 1 94.62 340 TRP B C 1
ATOM 6506 O O . TRP B 1 340 ? -7.875 9.555 -2.453 1 94.62 340 TRP B O 1
ATOM 6516 N N . TRP B 1 341 ? -7.613 7.5 -1.551 1 89.25 341 TRP B N 1
ATOM 6517 C CA . TRP B 1 341 ? -8.656 6.918 -2.393 1 89.25 341 TRP B CA 1
ATOM 6518 C C . TRP B 1 341 ? -9.984 7.629 -2.18 1 89.25 341 TRP B C 1
ATOM 6520 O O . TRP B 1 341 ? -10.648 8.023 -3.143 1 89.25 341 TRP B O 1
ATOM 6530 N N . HIS B 1 342 ? -10.367 7.891 -0.936 1 91.06 342 HIS B N 1
ATOM 6531 C CA . HIS B 1 342 ? -11.609 8.594 -0.63 1 91.06 342 HIS B CA 1
ATOM 6532 C C . HIS B 1 342 ? -11.555 10.047 -1.094 1 91.06 342 HIS B C 1
ATOM 6534 O O . HIS B 1 342 ? -12.508 10.547 -1.689 1 91.06 342 HIS B O 1
ATOM 6540 N N . PHE B 1 343 ? -10.461 10.695 -0.853 1 91.88 343 PHE B N 1
ATOM 6541 C CA . PHE B 1 343 ? -10.273 12.086 -1.243 1 91.88 343 PHE B CA 1
ATOM 6542 C C . PHE B 1 343 ? -10.43 12.25 -2.75 1 91.88 343 PHE B C 1
ATOM 6544 O O . PHE B 1 343 ? -11.133 13.156 -3.213 1 91.88 343 PHE B O 1
ATOM 6551 N N . ALA B 1 344 ? -9.773 11.352 -3.471 1 87.69 344 ALA B N 1
ATOM 6552 C CA . ALA B 1 344 ? -9.828 11.406 -4.93 1 87.69 344 ALA B CA 1
ATOM 6553 C C . ALA B 1 344 ? -11.242 11.156 -5.438 1 87.69 344 ALA B C 1
ATOM 6555 O O . ALA B 1 344 ? -11.688 11.789 -6.402 1 87.69 344 ALA B O 1
ATOM 6556 N N . GLN B 1 345 ? -11.945 10.273 -4.809 1 84.44 345 GLN B N 1
ATOM 6557 C CA . GLN B 1 345 ? -13.32 9.977 -5.203 1 84.44 345 GLN B CA 1
ATOM 6558 C C . GLN B 1 345 ? -14.234 11.172 -4.934 1 84.44 345 GLN B C 1
ATOM 6560 O O . GLN B 1 345 ? -15.109 11.484 -5.746 1 84.44 345 GLN B O 1
ATOM 6565 N N . ASP B 1 346 ? -13.992 11.797 -3.857 1 83 346 ASP B N 1
ATOM 6566 C CA . ASP B 1 346 ? -14.867 12.867 -3.404 1 83 346 ASP B CA 1
ATOM 6567 C C . ASP B 1 346 ? -14.578 14.172 -4.148 1 83 346 ASP B C 1
ATOM 6569 O O . ASP B 1 346 ? -15.477 15 -4.344 1 83 346 ASP B O 1
ATOM 6573 N N . THR B 1 347 ? -13.336 14.469 -4.469 1 79.56 347 THR B N 1
ATOM 6574 C CA . THR B 1 347 ? -12.961 15.773 -5.008 1 79.56 347 THR B CA 1
ATOM 6575 C C . THR B 1 347 ? -12.711 15.688 -6.508 1 79.56 347 THR B C 1
ATOM 6577 O O . THR B 1 347 ? -12.594 16.719 -7.184 1 79.56 347 THR B O 1
ATOM 6580 N N . ASN B 1 348 ? -12.703 14.531 -7.121 1 69.5 348 ASN B N 1
ATOM 6581 C CA . ASN B 1 348 ? -12.359 14.305 -8.523 1 69.5 348 ASN B CA 1
ATOM 6582 C C . ASN B 1 348 ? -10.984 14.875 -8.859 1 69.5 348 ASN B C 1
ATOM 6584 O O . ASN B 1 348 ? -10.766 15.359 -9.977 1 69.5 348 ASN B O 1
ATOM 6588 N N . VAL B 1 349 ? -10.305 15.258 -7.82 1 63.16 349 VAL B N 1
ATOM 6589 C CA . VAL B 1 349 ? -8.945 15.734 -8.039 1 63.16 349 VAL B CA 1
ATOM 6590 C C . VAL B 1 349 ? -8.102 14.633 -8.672 1 63.16 349 VAL B C 1
ATOM 6592 O O . VAL B 1 349 ? -8.055 13.508 -8.156 1 63.16 349 VAL B O 1
ATOM 6595 N N . VAL B 1 350 ? -8.023 14.656 -10.016 1 53.72 350 VAL B N 1
ATOM 6596 C CA . VAL B 1 350 ? -7.109 13.734 -10.68 1 53.72 350 VAL B CA 1
ATOM 6597 C C . VAL B 1 350 ? -5.691 14.297 -10.633 1 53.72 350 VAL B C 1
ATOM 6599 O O . VAL B 1 350 ? -5.406 15.344 -11.227 1 53.72 350 VAL B O 1
ATOM 6602 N N . VAL B 1 351 ? -5.121 14.312 -9.57 1 50.22 351 VAL B N 1
ATOM 6603 C CA . VAL B 1 351 ? -3.768 14.859 -9.539 1 50.22 351 VAL B CA 1
ATOM 6604 C C . VAL B 1 351 ? -2.924 14.211 -10.633 1 50.22 351 VAL B C 1
ATOM 6606 O O . VAL B 1 351 ? -2.732 12.992 -10.641 1 50.22 351 VAL B O 1
ATOM 6609 N N . GLY B 1 352 ? -3.123 14.523 -11.859 1 44.41 352 GLY B N 1
ATOM 6610 C CA . GLY B 1 352 ? -2.387 14.07 -13.023 1 44.41 352 GLY B CA 1
ATOM 6611 C C . GLY B 1 352 ? -0.942 13.719 -12.719 1 44.41 352 GLY B C 1
ATOM 6612 O O . GLY B 1 352 ? -0.306 14.359 -11.883 1 44.41 352 GLY B O 1
ATOM 6613 N N . GLN B 1 353 ? -0.664 12.453 -12.672 1 43.38 353 GLN B N 1
ATOM 6614 C CA . GLN B 1 353 ? 0.73 12.023 -12.742 1 43.38 353 GLN B CA 1
ATOM 6615 C C . GLN B 1 353 ? 1.527 12.914 -13.695 1 43.38 353 GLN B C 1
ATOM 6617 O O . GLN B 1 353 ? 1.749 12.547 -14.852 1 43.38 353 GLN B O 1
ATOM 6622 N N . SER B 1 354 ? 1.241 14.094 -13.938 1 38.28 354 SER B N 1
ATOM 6623 C CA . SER B 1 354 ? 2.188 14.805 -14.789 1 38.28 354 SER B CA 1
ATOM 6624 C C . SER B 1 354 ? 3.617 14.648 -14.281 1 38.28 354 SER B C 1
ATOM 6626 O O . SER B 1 354 ? 3.857 14.672 -13.078 1 38.28 354 SER B O 1
ATOM 6628 N N . THR B 1 355 ? 4.457 14.039 -15.031 1 39.72 355 THR B N 1
ATOM 6629 C CA . THR B 1 355 ? 5.883 13.883 -14.766 1 39.72 355 THR B CA 1
ATOM 6630 C C . THR B 1 355 ? 6.457 15.148 -14.141 1 39.72 355 THR B C 1
ATOM 6632 O O . THR B 1 355 ? 6.148 16.266 -14.578 1 39.72 355 THR B O 1
ATOM 6635 N N . THR B 1 356 ? 6.957 15.039 -12.992 1 38.28 356 THR B N 1
ATOM 6636 C CA . THR B 1 356 ? 7.73 16.016 -12.227 1 38.28 356 THR B CA 1
ATOM 6637 C C . THR B 1 356 ? 8.562 16.891 -13.156 1 38.28 356 THR B C 1
ATOM 6639 O O . THR B 1 356 ? 8.797 18.062 -12.859 1 38.28 356 THR B O 1
ATOM 6642 N N . THR B 1 357 ? 9.141 16.281 -14.172 1 38.44 357 THR B N 1
ATOM 6643 C CA . THR B 1 357 ? 10.094 17.016 -15 1 38.44 357 THR B CA 1
ATOM 6644 C C . THR B 1 357 ? 9.406 18.203 -15.688 1 38.44 357 THR B C 1
ATOM 6646 O O . THR B 1 357 ? 9.977 19.281 -15.781 1 38.44 357 THR B O 1
ATOM 6649 N N . ASP B 1 358 ? 8.25 17.938 -16.125 1 40.25 358 ASP B N 1
ATOM 6650 C CA . ASP B 1 358 ? 7.676 19.031 -16.906 1 40.25 358 ASP B CA 1
ATOM 6651 C C . ASP B 1 358 ? 7.227 20.172 -16.016 1 40.25 358 ASP B C 1
ATOM 6653 O O . ASP B 1 358 ? 7.375 21.344 -16.375 1 40.25 358 ASP B O 1
ATOM 6657 N N . LEU B 1 359 ? 6.914 19.828 -14.875 1 39.94 359 LEU B N 1
ATOM 6658 C CA . LEU B 1 359 ? 6.457 20.891 -13.984 1 39.94 359 LEU B CA 1
ATOM 6659 C C . LEU B 1 359 ? 7.637 21.656 -13.398 1 39.94 359 LEU B C 1
ATOM 6661 O O . LEU B 1 359 ? 7.586 22.875 -13.258 1 39.94 359 LEU B O 1
ATOM 6665 N N . MET B 1 360 ? 8.672 21 -13.039 1 40.81 360 MET B N 1
ATOM 6666 C CA . MET B 1 360 ? 9.859 21.703 -12.57 1 40.81 360 MET B CA 1
ATOM 6667 C C . MET B 1 360 ? 10.477 22.531 -13.688 1 40.81 360 MET B C 1
ATOM 6669 O O . MET B 1 360 ? 10.945 23.656 -13.445 1 40.81 360 MET B O 1
ATOM 6673 N N . GLN B 1 361 ? 10.648 22 -14.867 1 42.34 361 GLN B N 1
ATOM 6674 C CA . GLN B 1 361 ? 11.156 22.812 -15.961 1 42.34 361 GLN B CA 1
ATOM 6675 C C . GLN B 1 361 ? 10.266 24.031 -16.203 1 42.34 361 GLN B C 1
ATOM 6677 O O . GLN B 1 361 ? 10.758 25.125 -16.5 1 42.34 361 GLN B O 1
ATOM 6682 N N . ALA B 1 362 ? 9.031 23.844 -16.062 1 40.22 362 ALA B N 1
ATOM 6683 C CA . ALA B 1 362 ? 8.141 24.984 -16.266 1 40.22 362 ALA B CA 1
ATOM 6684 C C . ALA B 1 362 ? 8.32 26.016 -15.156 1 40.22 362 ALA B C 1
ATOM 6686 O O . ALA B 1 362 ? 8.211 27.219 -15.391 1 40.22 362 ALA B O 1
ATOM 6687 N N . ALA B 1 363 ? 8.539 25.578 -13.977 1 40.41 363 ALA B N 1
ATOM 6688 C CA . ALA B 1 363 ? 8.797 26.516 -12.883 1 40.41 363 ALA B CA 1
ATOM 6689 C C . ALA B 1 363 ? 10.141 27.219 -13.062 1 40.41 363 ALA B C 1
ATOM 6691 O O . ALA B 1 363 ? 10.305 28.375 -12.656 1 40.41 363 ALA B O 1
ATOM 6692 N N . LEU B 1 364 ? 11.156 26.531 -13.68 1 38.19 364 LEU B N 1
ATOM 6693 C CA . LEU B 1 364 ? 12.461 27.156 -13.82 1 38.19 364 LEU B CA 1
ATOM 6694 C C . LEU B 1 364 ? 12.516 28.047 -15.062 1 38.19 364 LEU B C 1
ATOM 6696 O O . LEU B 1 364 ? 13.406 28.875 -15.195 1 38.19 364 LEU B O 1
ATOM 6700 N N . SER B 1 365 ? 11.938 27.641 -16.297 1 35.81 365 SER B N 1
ATOM 6701 C CA . SER B 1 365 ? 12.148 28.562 -17.406 1 35.81 365 SER B CA 1
ATOM 6702 C C . SER B 1 365 ? 11.219 29.766 -17.312 1 35.81 365 SER B C 1
ATOM 6704 O O . SER B 1 365 ? 10 29.625 -17.406 1 35.81 365 SER B O 1
ATOM 6706 N N . PRO B 1 366 ? 11.648 30.938 -16.922 1 34.5 366 PRO B N 1
ATOM 6707 C CA . PRO B 1 366 ? 10.883 32.188 -16.922 1 34.5 366 PRO B CA 1
ATOM 6708 C C . PRO B 1 366 ? 10.102 32.406 -18.219 1 34.5 366 PRO B C 1
ATOM 6710 O O . PRO B 1 366 ? 9.078 33.094 -18.219 1 34.5 366 PRO B O 1
ATOM 6713 N N . LEU B 1 367 ? 10.75 32.5 -19.516 1 32.22 367 LEU B N 1
ATOM 6714 C CA . LEU B 1 367 ? 10.297 33.062 -20.781 1 32.22 367 LEU B CA 1
ATOM 6715 C C . LEU B 1 367 ? 9.281 32.125 -21.438 1 32.22 367 LEU B C 1
ATOM 6717 O O . LEU B 1 367 ? 8.719 32.438 -22.484 1 32.22 367 LEU B O 1
ATOM 6721 N N . THR B 1 368 ? 9.625 30.906 -21.625 1 34.09 368 THR B N 1
ATOM 6722 C CA . THR B 1 368 ? 8.703 30.234 -22.516 1 34.09 368 THR B CA 1
ATOM 6723 C C . THR B 1 368 ? 7.277 30.266 -21.969 1 34.09 368 THR B C 1
ATOM 6725 O O . THR B 1 368 ? 7.059 30 -20.781 1 34.09 368 THR B O 1
ATOM 6728 N N . PRO B 1 369 ? 6.363 31.078 -22.688 1 31.97 369 PRO B N 1
ATOM 6729 C CA . PRO B 1 369 ? 4.938 31.094 -22.359 1 31.97 369 PRO B CA 1
ATOM 6730 C C . PRO B 1 369 ? 4.441 29.766 -21.797 1 31.97 369 PRO B C 1
ATOM 6732 O O . PRO B 1 369 ? 5.023 28.703 -22.094 1 31.97 369 PRO B O 1
ATOM 6735 N N . SER B 1 370 ? 3.795 29.844 -20.688 1 33.19 370 SER B N 1
ATOM 6736 C CA . SER B 1 370 ? 3.062 28.859 -19.891 1 33.19 370 SER B CA 1
ATOM 6737 C C . SER B 1 370 ? 2.225 27.953 -20.781 1 33.19 370 SER B C 1
ATOM 6739 O O . SER B 1 370 ? 1.317 28.406 -21.469 1 33.19 370 SER B O 1
ATOM 6741 N N . SER B 1 371 ? 2.766 27.297 -21.719 1 34.22 371 SER B N 1
ATOM 6742 C CA . SER B 1 371 ? 1.747 26.469 -22.344 1 34.22 371 SER B CA 1
ATOM 6743 C C . SER B 1 371 ? 0.543 26.281 -21.422 1 34.22 371 SER B C 1
ATOM 6745 O O . SER B 1 371 ? 0.685 26.281 -20.203 1 34.22 371 SER B O 1
ATOM 6747 N N . PRO B 1 372 ? -0.714 26.719 -21.938 1 33.38 372 PRO B N 1
ATOM 6748 C CA . PRO B 1 372 ? -1.842 26.562 -21.016 1 33.38 372 PRO B CA 1
ATOM 6749 C C . PRO B 1 372 ? -1.685 25.375 -20.078 1 33.38 372 PRO B C 1
ATOM 6751 O O . PRO B 1 372 ? -2.68 24.812 -19.609 1 33.38 372 PRO B O 1
ATOM 6754 N N . ALA B 1 373 ? -0.758 24.781 -20.094 1 33.09 373 ALA B N 1
ATOM 6755 C CA . ALA B 1 373 ? -0.134 23.719 -19.312 1 33.09 373 ALA B CA 1
ATOM 6756 C C . ALA B 1 373 ? -0.448 23.875 -17.828 1 33.09 373 ALA B C 1
ATOM 6758 O O . ALA B 1 373 ? -0.023 23.062 -17 1 33.09 373 ALA B O 1
ATOM 6759 N N . GLY B 1 374 ? -0.418 25.125 -17.344 1 37.34 374 GLY B N 1
ATOM 6760 C CA . GLY B 1 374 ? -0.669 25.484 -15.961 1 37.34 374 GLY B CA 1
ATOM 6761 C C . GLY B 1 374 ? -1.957 24.906 -15.422 1 37.34 374 GLY B C 1
ATOM 6762 O O . GLY B 1 374 ? -2.814 25.625 -14.914 1 37.34 374 GLY B O 1
ATOM 6763 N N . GLN B 1 375 ? -2.641 24.406 -16.234 1 39.84 375 GLN B N 1
ATOM 6764 C CA . GLN B 1 375 ? -3.846 23.781 -15.711 1 39.84 375 GLN B CA 1
ATOM 6765 C C . GLN B 1 375 ? -3.727 23.531 -14.211 1 39.84 375 GLN B C 1
ATOM 6767 O O . GLN B 1 375 ? -2.764 22.906 -13.758 1 39.84 375 GLN B O 1
ATOM 6772 N N . CYS B 1 376 ? -4.129 24.484 -13.547 1 49.25 376 CYS B N 1
ATOM 6773 C CA . CYS B 1 376 ? -4.305 24.656 -12.109 1 49.25 376 CYS B CA 1
ATOM 6774 C C . CYS B 1 376 ? -4.43 23.312 -11.406 1 49.25 376 CYS B C 1
ATOM 6776 O O . CYS B 1 376 ? -5.371 22.562 -11.672 1 49.25 376 CYS B O 1
ATOM 6778 N N . VAL B 1 377 ? -3.248 22.812 -11.078 1 66 377 VAL B N 1
ATOM 6779 C CA . VAL B 1 377 ? -3.09 21.484 -10.523 1 66 377 VAL B CA 1
ATOM 6780 C C . VAL B 1 377 ? -4.031 21.312 -9.328 1 66 377 VAL B C 1
ATOM 6782 O O . VAL B 1 377 ? -4.633 20.234 -9.156 1 66 377 VAL B O 1
ATOM 6785 N N . PHE B 1 378 ? -4.203 22.719 -8.672 1 80.56 378 PHE B N 1
ATOM 6786 C CA . PHE B 1 378 ? -5.094 22.609 -7.523 1 80.56 378 PHE B CA 1
ATOM 6787 C C . PHE B 1 378 ? -6.273 23.562 -7.656 1 80.56 378 PHE B C 1
ATOM 6789 O O . PHE B 1 378 ? -6.105 24.703 -8.086 1 80.56 378 PHE B O 1
ATOM 6796 N N . PRO B 1 379 ? -7.492 23.266 -7.418 1 81.88 379 PRO B N 1
ATOM 6797 C CA . PRO B 1 379 ? -8.664 24.125 -7.512 1 81.88 379 PRO B CA 1
ATOM 6798 C C . PRO B 1 379 ? -8.633 25.281 -6.512 1 81.88 379 PRO B C 1
ATOM 6800 O O . PRO B 1 379 ? -9.188 26.359 -6.773 1 81.88 379 PRO B O 1
ATOM 6803 N N . ASP B 1 380 ? -8.039 25.156 -5.336 1 84.88 380 ASP B N 1
ATOM 6804 C CA . ASP B 1 380 ? -7.957 26.188 -4.309 1 84.88 380 ASP B CA 1
ATOM 6805 C C . ASP B 1 380 ? -6.797 25.922 -3.354 1 84.88 380 ASP B C 1
ATOM 6807 O O . ASP B 1 380 ? -6.145 24.875 -3.439 1 84.88 380 ASP B O 1
ATOM 6811 N N . THR B 1 381 ? -6.535 26.859 -2.461 1 89.19 381 THR B N 1
ATOM 6812 C CA . THR B 1 381 ? -5.391 26.766 -1.565 1 89.19 381 THR B CA 1
ATOM 6813 C C . THR B 1 381 ? -5.609 25.703 -0.503 1 89.19 381 THR B C 1
ATOM 6815 O O . THR B 1 381 ? -4.652 25.094 -0.024 1 89.19 381 THR B O 1
ATOM 6818 N N . LEU B 1 382 ? -6.867 25.469 -0.133 1 90.06 382 LEU B N 1
ATOM 6819 C CA . LEU B 1 382 ? -7.164 24.422 0.834 1 90.06 382 LEU B CA 1
ATOM 6820 C C . LEU B 1 382 ? -6.793 23.047 0.279 1 90.06 382 LEU B C 1
ATOM 6822 O O . LEU B 1 382 ? -6.176 22.234 0.974 1 90.06 382 LEU B O 1
ATOM 6826 N N . THR B 1 383 ? -7.148 22.859 -0.96 1 90.06 383 THR B N 1
ATOM 6827 C CA . THR B 1 383 ? -6.82 21.594 -1.611 1 90.06 383 THR B CA 1
ATOM 6828 C C . THR B 1 383 ? -5.309 21.438 -1.753 1 90.06 383 THR B C 1
ATOM 6830 O O . THR B 1 383 ? -4.766 20.359 -1.491 1 90.06 383 THR B O 1
ATOM 6833 N N . ALA B 1 384 ? -4.652 22.484 -2.117 1 91.38 384 ALA B N 1
ATOM 6834 C CA . ALA B 1 384 ? -3.199 22.453 -2.268 1 91.38 384 ALA B CA 1
ATOM 6835 C C . ALA B 1 384 ? -2.52 22.109 -0.943 1 91.38 384 ALA B C 1
ATOM 6837 O O . ALA B 1 384 ? -1.612 21.281 -0.899 1 91.38 384 ALA B O 1
ATOM 6838 N N . LYS B 1 385 ? -2.945 22.734 0.066 1 94.25 385 LYS B N 1
ATOM 6839 C CA . LYS B 1 385 ? -2.4 22.469 1.396 1 94.25 385 LYS B CA 1
ATOM 6840 C C . LYS B 1 385 ? -2.684 21.031 1.835 1 94.25 385 LYS B C 1
ATOM 6842 O O . LYS B 1 385 ? -1.827 20.391 2.439 1 94.25 385 LYS B O 1
ATOM 6847 N N . THR B 1 386 ? -3.883 20.594 1.542 1 95.06 386 THR B N 1
ATOM 6848 C CA . THR B 1 386 ? -4.293 19.25 1.92 1 95.06 386 THR B CA 1
ATOM 6849 C C . THR B 1 386 ? -3.453 18.203 1.194 1 95.06 386 THR B C 1
ATOM 6851 O O . THR B 1 386 ? -2.914 17.281 1.82 1 95.06 386 THR B O 1
ATOM 6854 N N . VAL B 1 387 ? -3.275 18.406 -0.064 1 95.19 387 VAL B N 1
ATOM 6855 C CA . VAL B 1 387 ? -2.484 17.484 -0.867 1 95.19 387 VAL B CA 1
ATOM 6856 C C . VAL B 1 387 ? -1.021 17.531 -0.437 1 95.19 387 VAL B C 1
ATOM 6858 O O . VAL B 1 387 ? -0.348 16.516 -0.353 1 95.19 387 VAL B O 1
ATOM 6861 N N . SER B 1 388 ? -0.574 18.688 -0.133 1 96.88 388 SER B N 1
ATOM 6862 C CA . SER B 1 388 ? 0.8 18.844 0.329 1 96.88 388 SER B CA 1
ATOM 6863 C C . SER B 1 388 ? 1.047 18.078 1.62 1 96.88 388 SER B C 1
ATOM 6865 O O . SER B 1 388 ? 2.098 17.453 1.785 1 96.88 388 SER B O 1
ATOM 6867 N N . LEU B 1 389 ? 0.104 18.141 2.508 1 98.25 389 LEU B N 1
ATOM 6868 C CA . LEU B 1 389 ? 0.254 17.422 3.764 1 98.25 389 LEU B CA 1
ATOM 6869 C C . LEU B 1 389 ? 0.279 15.914 3.521 1 98.25 389 LEU B C 1
ATOM 6871 O O . LEU B 1 389 ? 1.144 15.211 4.047 1 98.25 389 LEU B O 1
ATOM 6875 N N . TYR B 1 390 ? -0.626 15.453 2.709 1 97.44 390 TYR B N 1
ATOM 6876 C CA . TYR B 1 390 ? -0.635 14.039 2.342 1 97.44 390 TYR B CA 1
ATOM 6877 C C . TYR B 1 390 ? 0.713 13.617 1.771 1 97.44 390 TYR B C 1
ATOM 6879 O O . TYR B 1 390 ? 1.295 12.625 2.207 1 97.44 390 TYR B O 1
ATOM 6887 N N . ASP B 1 391 ? 1.173 14.367 0.831 1 97.75 391 ASP B N 1
ATOM 6888 C CA . ASP B 1 391 ? 2.42 14.039 0.144 1 97.75 391 ASP B CA 1
ATOM 6889 C C . ASP B 1 391 ? 3.604 14.078 1.107 1 97.75 391 ASP B C 1
ATOM 6891 O O . ASP B 1 391 ? 4.523 13.266 0.999 1 97.75 391 ASP B O 1
ATOM 6895 N N . SER B 1 392 ? 3.604 14.984 1.977 1 98.38 392 SER B N 1
ATOM 6896 C CA . SER B 1 392 ? 4.699 15.031 2.939 1 98.38 392 SER B CA 1
ATOM 6897 C C . SER B 1 392 ? 4.684 13.812 3.855 1 98.38 392 SER B C 1
ATOM 6899 O O . SER B 1 392 ? 5.742 13.312 4.242 1 98.38 392 SER B O 1
ATOM 6901 N N . LEU B 1 393 ? 3.479 13.359 4.254 1 98.19 393 LEU B N 1
ATOM 6902 C CA . LEU B 1 393 ? 3.377 12.148 5.066 1 98.19 393 LEU B CA 1
ATOM 6903 C C . LEU B 1 393 ? 3.855 10.93 4.285 1 98.19 393 LEU B C 1
ATOM 6905 O O . LEU B 1 393 ? 4.5 10.039 4.848 1 98.19 393 LEU B O 1
ATOM 6909 N N . MET B 1 394 ? 3.576 10.945 3.016 1 98.19 394 MET B N 1
ATOM 6910 C CA . MET B 1 394 ? 4.078 9.875 2.16 1 98.19 394 MET B CA 1
ATOM 6911 C C . MET B 1 394 ? 5.602 9.898 2.088 1 98.19 394 MET B C 1
ATOM 6913 O O . MET B 1 394 ? 6.246 8.852 2.107 1 98.19 394 MET B O 1
ATOM 6917 N N . VAL B 1 395 ? 6.16 11.055 1.981 1 97.94 395 VAL B N 1
ATOM 6918 C CA . VAL B 1 395 ? 7.613 11.188 1.989 1 97.94 395 VAL B CA 1
ATOM 6919 C C . VAL B 1 395 ? 8.18 10.602 3.277 1 97.94 395 VAL B C 1
ATOM 6921 O O . VAL B 1 395 ? 9.18 9.867 3.246 1 97.94 395 VAL B O 1
ATOM 6924 N N . ILE B 1 396 ? 7.551 10.867 4.359 1 96.75 396 ILE B N 1
ATOM 6925 C CA . ILE B 1 396 ? 7.988 10.367 5.656 1 96.75 396 ILE B CA 1
ATOM 6926 C C . ILE B 1 396 ? 7.938 8.844 5.664 1 96.75 396 ILE B C 1
ATOM 6928 O O . ILE B 1 396 ? 8.922 8.18 6.004 1 96.75 396 ILE B O 1
ATOM 6932 N N . VAL B 1 397 ? 6.844 8.312 5.258 1 97.31 397 VAL B N 1
ATOM 6933 C CA . VAL B 1 397 ? 6.613 6.875 5.301 1 97.31 397 VAL B CA 1
ATOM 6934 C C . VAL B 1 397 ? 7.625 6.16 4.406 1 97.31 397 VAL B C 1
ATOM 6936 O O . VAL B 1 397 ? 8.289 5.215 4.84 1 97.31 397 VAL B O 1
ATOM 6939 N N . TYR B 1 398 ? 7.773 6.609 3.201 1 97.62 398 TYR B N 1
ATOM 6940 C CA . TYR B 1 398 ? 8.688 5.949 2.279 1 97.62 398 TYR B CA 1
ATOM 6941 C C . TYR B 1 398 ? 10.133 6.156 2.701 1 97.62 398 TYR B C 1
ATOM 6943 O O . TYR B 1 398 ? 11 5.316 2.43 1 97.62 398 TYR B O 1
ATOM 6951 N N . SER B 1 399 ? 10.414 7.281 3.373 1 96.5 399 SER B N 1
ATOM 6952 C CA . SER B 1 399 ? 11.766 7.48 3.895 1 96.5 399 SER B CA 1
ATOM 6953 C C . SER B 1 399 ? 12.086 6.469 4.988 1 96.5 399 SER B C 1
ATOM 6955 O O . SER B 1 399 ? 13.203 5.941 5.043 1 96.5 399 SER B O 1
ATOM 6957 N N . VAL B 1 400 ? 11.156 6.23 5.863 1 95.69 400 VAL B N 1
ATOM 6958 C CA . VAL B 1 400 ? 11.352 5.23 6.91 1 95.69 400 VAL B CA 1
ATOM 6959 C C . VAL B 1 400 ? 11.555 3.855 6.277 1 95.69 400 VAL B C 1
ATOM 6961 O O . VAL B 1 400 ? 12.484 3.131 6.637 1 95.69 400 VAL B O 1
ATOM 6964 N N . LEU B 1 401 ? 10.727 3.535 5.309 1 96.81 401 LEU B N 1
ATOM 6965 C CA . LEU B 1 401 ? 10.828 2.244 4.637 1 96.81 401 LEU B CA 1
ATOM 6966 C C . LEU B 1 401 ? 12.164 2.109 3.92 1 96.81 401 LEU B C 1
ATOM 6968 O O . LEU B 1 401 ? 12.781 1.043 3.947 1 96.81 401 LEU B O 1
ATOM 6972 N N . ALA B 1 402 ? 12.578 3.154 3.258 1 96.31 402 ALA B N 1
ATOM 6973 C CA . ALA B 1 402 ? 13.867 3.148 2.566 1 96.31 402 ALA B CA 1
ATOM 6974 C C . ALA B 1 402 ? 15.016 2.922 3.545 1 96.31 402 ALA B C 1
ATOM 6976 O O . ALA B 1 402 ? 15.93 2.139 3.271 1 96.31 402 ALA B O 1
ATOM 6977 N N . SER B 1 403 ? 14.953 3.609 4.684 1 94.38 403 SER B N 1
ATOM 6978 C CA . SER B 1 403 ? 15.992 3.457 5.691 1 94.38 403 SER B CA 1
ATOM 6979 C C . SER B 1 403 ? 16.047 2.027 6.223 1 94.38 403 SER B C 1
ATOM 6981 O O . SER B 1 403 ? 17.125 1.479 6.438 1 94.38 403 SER B O 1
ATOM 6983 N N . LEU B 1 404 ? 14.906 1.476 6.43 1 94.62 404 LEU B N 1
ATOM 6984 C CA . LEU B 1 404 ? 14.828 0.094 6.891 1 94.62 404 LEU B CA 1
ATOM 6985 C C . LEU B 1 404 ? 15.422 -0.859 5.859 1 94.62 404 LEU B C 1
ATOM 6987 O O . LEU B 1 404 ? 16.156 -1.785 6.215 1 94.62 404 LEU B O 1
ATOM 6991 N N . GLU B 1 405 ? 15.062 -0.619 4.613 1 94.12 405 GLU B N 1
ATOM 6992 C CA . GLU B 1 405 ? 15.562 -1.471 3.537 1 94.12 405 GLU B CA 1
ATOM 6993 C C . GLU B 1 405 ? 17.078 -1.378 3.42 1 94.12 405 GLU B C 1
ATOM 6995 O O . GLU B 1 405 ? 17.75 -2.375 3.139 1 94.12 405 GLU B O 1
ATOM 7000 N N . GLU B 1 406 ? 17.625 -0.24 3.592 1 92.94 406 GLU B N 1
ATOM 7001 C CA . GLU B 1 406 ? 19.062 -0.024 3.508 1 92.94 406 GLU B CA 1
ATOM 7002 C C . GLU B 1 406 ? 19.797 -0.815 4.582 1 92.94 406 GLU B C 1
ATOM 7004 O O . GLU B 1 406 ? 20.984 -1.122 4.43 1 92.94 406 GLU B O 1
ATOM 7009 N N . CYS B 1 407 ? 19.094 -1.124 5.645 1 91.31 407 CYS B N 1
ATOM 7010 C CA . CYS B 1 407 ? 19.703 -1.872 6.746 1 91.31 407 CYS B CA 1
ATOM 7011 C C . CYS B 1 407 ? 19.719 -3.365 6.441 1 91.31 407 CYS B C 1
ATOM 7013 O O . CYS B 1 407 ? 20.375 -4.137 7.145 1 91.31 407 CYS B O 1
ATOM 7015 N N . ARG B 1 408 ? 18.984 -3.777 5.449 1 88.12 408 ARG B N 1
ATOM 7016 C CA . ARG B 1 408 ? 18.922 -5.195 5.117 1 88.12 408 ARG B CA 1
ATOM 7017 C C . ARG B 1 408 ? 20.109 -5.605 4.258 1 88.12 408 ARG B C 1
ATOM 7019 O O . ARG B 1 408 ? 20.594 -4.824 3.432 1 88.12 408 ARG B O 1
ATOM 7026 N N . PRO B 1 409 ? 20.531 -6.828 4.555 1 80.31 409 PRO B N 1
ATOM 7027 C CA . PRO B 1 409 ? 21.609 -7.305 3.688 1 80.31 409 PRO B CA 1
ATOM 7028 C C . PRO B 1 409 ? 21.188 -7.426 2.227 1 80.31 409 PRO B C 1
ATOM 7030 O O . PRO B 1 409 ? 20 -7.633 1.941 1 80.31 409 PRO B O 1
ATOM 7033 N N . PRO B 1 410 ? 22.172 -7.062 1.408 1 68.62 410 PRO B N 1
ATOM 7034 C CA . PRO B 1 410 ? 21.828 -7.152 -0.012 1 68.62 410 PRO B CA 1
ATOM 7035 C C . PRO B 1 410 ? 21.25 -8.516 -0.394 1 68.62 410 PRO B C 1
ATOM 7037 O O . PRO B 1 410 ? 21.688 -9.539 0.142 1 68.62 410 PRO B O 1
ATOM 7040 N N . SER B 1 411 ? 20.109 -8.422 -1.014 1 65.31 411 SER B N 1
ATOM 7041 C CA . SER B 1 411 ? 19.453 -9.641 -1.453 1 65.31 411 SER B CA 1
ATOM 7042 C C . SER B 1 411 ? 20.328 -10.422 -2.428 1 65.31 411 SER B C 1
ATOM 7044 O O . SER B 1 411 ? 20.891 -9.852 -3.355 1 65.31 411 SER B O 1
ATOM 7046 N N . PRO B 1 412 ? 20.609 -11.633 -1.998 1 61.97 412 PRO B N 1
ATOM 7047 C CA . PRO B 1 412 ? 21.344 -12.414 -2.994 1 61.97 412 PRO B CA 1
ATOM 7048 C C . PRO B 1 412 ? 20.672 -12.391 -4.367 1 61.97 412 PRO B C 1
ATOM 7050 O O . PRO B 1 412 ? 19.5 -12.031 -4.484 1 61.97 412 PRO B O 1
ATOM 7053 N N . GLU B 1 413 ? 21.5 -12.578 -5.398 1 56.69 413 GLU B N 1
ATOM 7054 C CA . GLU B 1 413 ? 20.969 -12.711 -6.75 1 56.69 413 GLU B CA 1
ATOM 7055 C C . GLU B 1 413 ? 19.875 -13.773 -6.801 1 56.69 413 GLU B C 1
ATOM 7057 O O . GLU B 1 413 ? 19.953 -14.797 -6.121 1 56.69 413 GLU B O 1
ATOM 7062 N N . GLY B 1 414 ? 18.828 -13.508 -7.418 1 59.81 414 GLY B N 1
ATOM 7063 C CA . GLY B 1 414 ? 17.766 -14.492 -7.602 1 59.81 414 GLY B CA 1
ATOM 7064 C C . GLY B 1 414 ? 16.609 -14.305 -6.648 1 59.81 414 GLY B C 1
ATOM 7065 O O . GLY B 1 414 ? 15.664 -15.102 -6.648 1 59.81 414 GLY B O 1
ATOM 7066 N N . VAL B 1 415 ? 16.828 -13.312 -5.777 1 69.94 415 VAL B N 1
ATOM 7067 C CA . VAL B 1 415 ? 15.734 -13.023 -4.855 1 69.94 415 VAL B CA 1
ATOM 7068 C C . VAL B 1 415 ? 14.969 -11.781 -5.32 1 69.94 415 VAL B C 1
ATOM 7070 O O . VAL B 1 415 ? 15.375 -11.125 -6.277 1 69.94 415 VAL B O 1
ATOM 7073 N N . LEU B 1 416 ? 13.875 -11.562 -4.746 1 78.75 416 LEU B N 1
ATOM 7074 C CA . LEU B 1 416 ? 13.031 -10.422 -5.086 1 78.75 416 LEU B CA 1
ATOM 7075 C C . LEU B 1 416 ? 13.836 -9.133 -5.098 1 78.75 416 LEU B C 1
ATOM 7077 O O . LEU B 1 416 ? 14.656 -8.898 -4.199 1 78.75 416 LEU B O 1
ATOM 7081 N N . PRO B 1 417 ? 13.766 -8.359 -6.273 1 84.5 417 PRO B N 1
ATOM 7082 C CA . PRO B 1 417 ? 14.492 -7.086 -6.332 1 84.5 417 PRO B CA 1
ATOM 7083 C C . PRO B 1 417 ? 14.195 -6.18 -5.137 1 84.5 417 PRO B C 1
ATOM 7085 O O . PRO B 1 417 ? 13.078 -6.18 -4.621 1 84.5 417 PRO B O 1
ATOM 7088 N N . SER B 1 418 ? 15.234 -5.504 -4.801 1 90.69 418 SER B N 1
ATOM 7089 C CA . SER B 1 418 ? 15.094 -4.57 -3.684 1 90.69 418 SER B CA 1
ATOM 7090 C C . SER B 1 418 ? 14.031 -3.518 -3.971 1 90.69 418 SER B C 1
ATOM 7092 O O . SER B 1 418 ? 13.945 -3.004 -5.086 1 90.69 418 SER B O 1
ATOM 7094 N N . PRO B 1 419 ? 13.281 -3.188 -2.961 1 94.06 419 PRO B N 1
ATOM 7095 C CA . PRO B 1 419 ? 12.258 -2.162 -3.152 1 94.06 419 PRO B CA 1
ATOM 7096 C C . PRO B 1 419 ? 12.82 -0.745 -3.117 1 94.06 419 PRO B C 1
ATOM 7098 O O . PRO B 1 419 ? 12.086 0.223 -3.322 1 94.06 419 PRO B O 1
ATOM 7101 N N . LEU B 1 420 ? 14.07 -0.517 -2.926 1 94.38 420 LEU B N 1
ATOM 7102 C CA . LEU B 1 420 ? 14.688 0.783 -2.686 1 94.38 420 LEU B CA 1
ATOM 7103 C C . LEU B 1 420 ? 14.484 1.711 -3.877 1 94.38 420 LEU B C 1
ATOM 7105 O O . LEU B 1 420 ? 14.141 2.883 -3.705 1 94.38 420 LEU B O 1
ATOM 7109 N N . PRO B 1 421 ? 14.664 1.211 -5.102 1 93.62 421 PRO B N 1
ATOM 7110 C CA . PRO B 1 421 ? 14.422 2.117 -6.227 1 93.62 421 PRO B CA 1
ATOM 7111 C C . PRO B 1 421 ? 12.984 2.645 -6.262 1 93.62 421 PRO B C 1
ATOM 7113 O O . PRO B 1 421 ? 12.766 3.812 -6.59 1 93.62 421 PRO B O 1
ATOM 7116 N N . ARG B 1 422 ? 12.031 1.828 -5.91 1 93.38 422 ARG B N 1
ATOM 7117 C CA . ARG B 1 422 ? 10.641 2.273 -5.871 1 93.38 422 ARG B CA 1
ATOM 7118 C C . ARG B 1 422 ? 10.43 3.32 -4.781 1 93.38 422 ARG B C 1
ATOM 7120 O O . ARG B 1 422 ? 9.789 4.348 -5.016 1 93.38 422 ARG B O 1
ATOM 7127 N N . TYR B 1 423 ? 10.977 3.016 -3.602 1 96.94 423 TYR B N 1
ATOM 7128 C CA . TYR B 1 423 ? 10.812 3.943 -2.49 1 96.94 423 TYR B CA 1
ATOM 7129 C C . TYR B 1 423 ? 11.383 5.312 -2.83 1 96.94 423 TYR B C 1
ATOM 7131 O O . TYR B 1 423 ? 10.766 6.34 -2.553 1 96.94 423 TYR B O 1
ATOM 7139 N N . ARG B 1 424 ? 12.492 5.336 -3.488 1 95.75 424 ARG B N 1
ATOM 7140 C CA . ARG B 1 424 ? 13.117 6.594 -3.879 1 95.75 424 ARG B CA 1
ATOM 7141 C C . ARG B 1 424 ? 12.289 7.32 -4.93 1 95.75 424 ARG B C 1
ATOM 7143 O O . ARG B 1 424 ? 12.156 8.547 -4.887 1 95.75 424 ARG B O 1
ATOM 7150 N N . SER B 1 425 ? 11.789 6.547 -5.801 1 93.5 425 SER B N 1
ATOM 7151 C CA . SER B 1 425 ? 10.922 7.129 -6.82 1 93.5 425 SER B CA 1
ATOM 7152 C C . SER B 1 425 ? 9.68 7.754 -6.203 1 93.5 425 SER B C 1
ATOM 7154 O O . SER B 1 425 ? 9.258 8.844 -6.605 1 93.5 425 SER B O 1
ATOM 7156 N N . GLU B 1 426 ? 9.141 7.051 -5.223 1 96.06 426 GLU B N 1
ATOM 7157 C CA . GLU B 1 426 ? 7.961 7.578 -4.535 1 96.06 426 GLU B CA 1
ATOM 7158 C C . GLU B 1 426 ? 8.297 8.844 -3.76 1 96.06 426 GLU B C 1
ATOM 7160 O O . GLU B 1 426 ? 7.535 9.812 -3.775 1 96.06 426 GLU B O 1
ATOM 7165 N N . ILE B 1 427 ? 9.406 8.875 -3.08 1 97.62 427 ILE B N 1
ATOM 7166 C CA . ILE B 1 427 ? 9.836 10.055 -2.35 1 97.62 427 ILE B CA 1
ATOM 7167 C C . ILE B 1 427 ? 9.992 11.227 -3.314 1 97.62 427 ILE B C 1
ATOM 7169 O O . ILE B 1 427 ? 9.562 12.344 -3.02 1 97.62 427 ILE B O 1
ATOM 7173 N N . GLU B 1 428 ? 10.57 10.961 -4.461 1 95.94 428 GLU B N 1
ATOM 7174 C CA . GLU B 1 428 ? 10.781 12.008 -5.457 1 95.94 428 GLU B CA 1
ATOM 7175 C C . GLU B 1 428 ? 9.453 12.562 -5.969 1 95.94 428 GLU B C 1
ATOM 7177 O O . GLU B 1 428 ? 9.266 13.781 -6.043 1 95.94 428 GLU B O 1
ATOM 7182 N N . ARG B 1 429 ? 8.578 11.672 -6.27 1 93.69 429 ARG B N 1
ATOM 7183 C CA . ARG B 1 429 ? 7.277 12.07 -6.801 1 93.69 429 ARG B CA 1
ATOM 7184 C C . ARG B 1 429 ? 6.5 12.898 -5.789 1 93.69 429 ARG B C 1
ATOM 7186 O O . ARG B 1 429 ? 5.992 13.969 -6.117 1 93.69 429 ARG B O 1
ATOM 7193 N N . HIS B 1 430 ? 6.449 12.445 -4.582 1 96.56 430 HIS B N 1
ATOM 7194 C CA . HIS B 1 430 ? 5.691 13.141 -3.545 1 96.56 430 HIS B CA 1
ATOM 7195 C C . HIS B 1 430 ? 6.367 14.453 -3.156 1 96.56 430 HIS B C 1
ATOM 7197 O O . HIS B 1 430 ? 5.691 15.438 -2.855 1 96.56 430 HIS B O 1
ATOM 7203 N N . SER B 1 431 ? 7.664 14.484 -3.133 1 97.12 431 SER B N 1
ATOM 7204 C CA . SER B 1 431 ? 8.383 15.727 -2.861 1 97.12 431 SER B CA 1
ATOM 7205 C C . SER B 1 431 ? 8.094 16.781 -3.928 1 97.12 431 SER B C 1
ATOM 7207 O O . SER B 1 431 ? 7.887 17.953 -3.607 1 97.12 431 SER B O 1
ATOM 7209 N N . SER B 1 432 ? 8.055 16.328 -5.156 1 93.81 432 SER B N 1
ATOM 7210 C CA . SER B 1 432 ? 7.734 17.234 -6.246 1 93.81 432 SER B CA 1
ATOM 7211 C C . SER B 1 432 ? 6.332 17.812 -6.094 1 93.81 432 SER B C 1
ATOM 7213 O O . SER B 1 432 ? 6.117 19 -6.34 1 93.81 432 SER B O 1
ATOM 7215 N N . SER B 1 433 ? 5.457 16.969 -5.68 1 93.44 433 SER B N 1
ATOM 7216 C CA . SER B 1 433 ? 4.082 17.422 -5.469 1 93.44 433 SER B CA 1
ATOM 7217 C C . SER B 1 433 ? 4.004 18.453 -4.352 1 93.44 433 SER B C 1
ATOM 7219 O O . SER B 1 433 ? 3.268 19.438 -4.457 1 93.44 433 SER B O 1
ATOM 7221 N N . VAL B 1 434 ? 4.734 18.266 -3.256 1 96.69 434 VAL B N 1
ATOM 7222 C CA . VAL B 1 434 ? 4.789 19.234 -2.158 1 96.69 434 VAL B CA 1
ATOM 7223 C C . VAL B 1 434 ? 5.305 20.578 -2.672 1 96.69 434 VAL B C 1
ATOM 7225 O O . VAL B 1 434 ? 4.734 21.625 -2.365 1 96.69 434 VAL B O 1
ATOM 7228 N N . LEU B 1 435 ? 6.348 20.531 -3.471 1 94.88 435 LEU B N 1
ATOM 7229 C CA . LEU B 1 435 ? 6.949 21.75 -3.984 1 94.88 435 LEU B CA 1
ATOM 7230 C C . LEU B 1 435 ? 6 22.469 -4.945 1 94.88 435 LEU B C 1
ATOM 7232 O O . LEU B 1 435 ? 5.914 23.688 -4.945 1 94.88 435 LEU B O 1
ATOM 7236 N N . MET B 1 436 ? 5.254 21.688 -5.672 1 92.5 436 MET B N 1
ATOM 7237 C CA . MET B 1 436 ? 4.254 22.266 -6.559 1 92.5 436 MET B CA 1
ATOM 7238 C C . MET B 1 436 ? 3.166 22.984 -5.762 1 92.5 436 MET B C 1
ATOM 7240 O O . MET B 1 436 ? 2.752 24.094 -6.121 1 92.5 436 MET B O 1
ATOM 7244 N N . ALA B 1 437 ? 2.762 22.359 -4.746 1 92.75 437 ALA B N 1
ATOM 7245 C CA . ALA B 1 437 ? 1.75 22.969 -3.891 1 92.75 437 ALA B CA 1
ATOM 7246 C C . ALA B 1 437 ? 2.277 24.25 -3.248 1 92.75 437 ALA B C 1
ATOM 7248 O O . ALA B 1 437 ? 1.552 25.25 -3.141 1 92.75 437 ALA B O 1
ATOM 7249 N N . ALA B 1 438 ? 3.527 24.219 -2.818 1 93.31 438 ALA B N 1
ATOM 7250 C CA . ALA B 1 438 ? 4.148 25.391 -2.221 1 93.31 438 ALA B CA 1
ATOM 7251 C C . ALA B 1 438 ? 4.223 26.547 -3.223 1 93.31 438 ALA B C 1
ATOM 7253 O O . ALA B 1 438 ? 3.914 27.688 -2.887 1 93.31 438 ALA B O 1
ATOM 7254 N N . TRP B 1 439 ? 4.609 26.203 -4.418 1 90.69 439 TRP B N 1
ATOM 7255 C CA . TRP B 1 439 ? 4.672 27.219 -5.469 1 90.69 439 TRP B CA 1
ATOM 7256 C C . TRP B 1 439 ? 3.287 27.797 -5.746 1 90.69 439 TRP B C 1
ATOM 7258 O O . TRP B 1 439 ? 3.137 29 -5.914 1 90.69 439 TRP B O 1
ATOM 7268 N N . TYR B 1 440 ? 2.328 26.922 -5.773 1 88.88 440 TYR B N 1
ATOM 7269 C CA . TYR B 1 440 ? 0.958 27.359 -6.008 1 88.88 440 TYR B CA 1
ATOM 7270 C C . TYR B 1 440 ? 0.502 28.344 -4.926 1 88.88 440 TYR B C 1
ATOM 7272 O O . TYR B 1 440 ? -0.072 29.391 -5.227 1 88.88 440 TYR B O 1
ATOM 7280 N N . GLN B 1 441 ? 0.776 27.953 -3.668 1 90.25 441 GLN B N 1
ATOM 7281 C CA . GLN B 1 441 ? 0.421 28.828 -2.549 1 90.25 441 GLN B CA 1
ATOM 7282 C C . GLN B 1 441 ? 1.103 30.188 -2.666 1 90.25 441 GLN B C 1
ATOM 7284 O O . GLN B 1 441 ? 0.479 31.219 -2.426 1 90.25 441 GLN B O 1
ATOM 7289 N N . ASN B 1 442 ? 2.33 30.156 -2.994 1 87.62 442 ASN B N 1
ATOM 7290 C CA . ASN B 1 442 ? 3.127 31.375 -3.086 1 87.62 442 ASN B CA 1
ATOM 7291 C C . ASN B 1 442 ? 2.639 32.281 -4.211 1 87.62 442 ASN B C 1
ATOM 7293 O O . ASN B 1 442 ? 2.674 33.5 -4.09 1 87.62 442 ASN B O 1
ATOM 7297 N N . TRP B 1 443 ? 2.201 31.703 -5.277 1 84.12 443 TRP B N 1
ATOM 7298 C CA . TRP B 1 443 ? 1.736 32.438 -6.445 1 84.12 443 TRP B CA 1
ATOM 7299 C C . TRP B 1 443 ? 0.362 33.062 -6.191 1 84.12 443 TRP B C 1
ATOM 7301 O O . TRP B 1 443 ? 0.099 34.188 -6.582 1 84.12 443 TRP B O 1
ATOM 7311 N N . ARG B 1 444 ? -0.496 32.375 -5.531 1 82.75 444 ARG B N 1
ATOM 7312 C CA . ARG B 1 444 ? -1.878 32.844 -5.359 1 82.75 444 ARG B CA 1
ATOM 7313 C C . ARG B 1 444 ? -2.012 33.75 -4.16 1 82.75 444 ARG B C 1
ATOM 7315 O O . ARG B 1 444 ? -2.518 34.875 -4.285 1 82.75 444 ARG B O 1
ATOM 7322 N N . HIS B 1 445 ? -1.668 33.25 -3.018 1 81 445 HIS B N 1
ATOM 7323 C CA . HIS B 1 445 ? -1.786 34 -1.771 1 81 445 HIS B CA 1
ATOM 7324 C C . HIS B 1 445 ? -0.604 33.719 -0.848 1 81 445 HIS B C 1
ATOM 7326 O O . HIS B 1 445 ? -0.728 32.969 0.115 1 81 445 HIS B O 1
ATOM 7332 N N . PRO B 1 446 ? 0.379 34.531 -1.206 1 81.31 446 PRO B N 1
ATOM 7333 C CA . PRO B 1 446 ? 1.533 34.25 -0.347 1 81.31 446 PRO B CA 1
ATOM 7334 C C . PRO B 1 446 ? 1.298 34.656 1.105 1 81.31 446 PRO B C 1
ATOM 7336 O O . PRO B 1 446 ? 0.541 35.594 1.374 1 81.31 446 PRO B O 1
ATOM 7339 N N . TYR B 1 447 ? 1.682 34.031 2.088 1 77.44 447 TYR B N 1
ATOM 7340 C CA . TYR B 1 447 ? 1.72 34.312 3.516 1 77.44 447 TYR B CA 1
ATOM 7341 C C . TYR B 1 447 ? 0.353 34.094 4.152 1 77.44 447 TYR B C 1
ATOM 7343 O O . TYR B 1 447 ? 0.135 34.469 5.312 1 77.44 447 TYR B O 1
ATOM 7351 N N . CYS B 1 448 ? -0.653 33.656 3.398 1 82.75 448 CYS B N 1
ATOM 7352 C CA . CYS B 1 448 ? -1.928 33.312 4.027 1 82.75 448 CYS B CA 1
ATOM 7353 C C . CYS B 1 448 ? -1.791 32.094 4.934 1 82.75 448 CYS B C 1
ATOM 7355 O O . CYS B 1 448 ? -0.736 31.469 4.973 1 82.75 448 CYS B O 1
ATOM 7357 N N . GLY B 1 449 ? -2.818 31.859 5.715 1 85.5 449 GLY B N 1
ATOM 7358 C CA . GLY B 1 449 ? -2.797 30.75 6.66 1 85.5 449 GLY B CA 1
ATOM 7359 C C . GLY B 1 449 ? -2.5 29.406 6.008 1 85.5 449 GLY B C 1
ATOM 7360 O O . GLY B 1 449 ? -1.774 28.594 6.57 1 85.5 449 GLY B O 1
ATOM 7361 N N . ASP B 1 450 ? -3.021 29.203 4.879 1 88.75 450 ASP B N 1
ATOM 7362 C CA . ASP B 1 450 ? -2.803 27.938 4.168 1 88.75 450 ASP B CA 1
ATOM 7363 C C . ASP B 1 450 ? -1.345 27.797 3.734 1 88.75 450 ASP B C 1
ATOM 7365 O O . ASP B 1 450 ? -0.769 26.719 3.822 1 88.75 450 ASP B O 1
ATOM 7369 N N . ALA B 1 451 ? -0.784 28.875 3.309 1 86.19 451 ALA B N 1
ATOM 7370 C CA . ALA B 1 451 ? 0.624 28.875 2.918 1 86.19 451 ALA B CA 1
ATOM 7371 C C . ALA B 1 451 ? 1.523 28.578 4.113 1 86.19 451 ALA B C 1
ATOM 7373 O O . ALA B 1 451 ? 2.436 27.75 4.016 1 86.19 451 ALA B O 1
ATOM 7374 N N . LEU B 1 452 ? 1.224 29.156 5.199 1 86.38 452 LEU B N 1
ATOM 7375 C CA . LEU B 1 452 ? 2.031 28.969 6.398 1 86.38 452 LEU B CA 1
ATOM 7376 C C . LEU B 1 452 ? 1.987 27.516 6.852 1 86.38 452 LEU B C 1
ATOM 7378 O O . LEU B 1 452 ? 3.014 26.938 7.23 1 86.38 452 LEU B O 1
ATOM 7382 N N . ARG B 1 453 ? 0.858 26.953 6.75 1 91.31 453 ARG B N 1
ATOM 7383 C CA . ARG B 1 453 ? 0.714 25.547 7.156 1 91.31 453 ARG B CA 1
ATOM 7384 C C . ARG B 1 453 ? 1.422 24.625 6.176 1 91.31 453 ARG B C 1
ATOM 7386 O O . ARG B 1 453 ? 1.866 23.531 6.551 1 91.31 453 ARG B O 1
ATOM 7393 N N . THR B 1 454 ? 1.503 25 4.941 1 94.62 454 THR B N 1
ATOM 7394 C CA . THR B 1 454 ? 2.238 24.234 3.941 1 94.62 454 THR B CA 1
ATOM 7395 C C . THR B 1 454 ? 3.73 24.219 4.266 1 94.62 454 THR B C 1
ATOM 7397 O O . THR B 1 454 ? 4.465 23.344 3.783 1 94.62 454 THR B O 1
ATOM 7400 N N . GLY B 1 455 ? 4.113 25.141 5.121 1 93.69 455 GLY B N 1
ATOM 7401 C CA . GLY B 1 455 ? 5.5 25.219 5.551 1 93.69 455 GLY B CA 1
ATOM 7402 C C . GLY B 1 455 ? 6 23.938 6.18 1 93.69 455 GLY B C 1
ATOM 7403 O O . GLY B 1 455 ? 7.16 23.562 6 1 93.69 455 GLY B O 1
ATOM 7404 N N . PHE B 1 456 ? 5.168 23.266 6.891 1 95.19 456 PHE B N 1
ATOM 7405 C CA . PHE B 1 456 ? 5.52 21.984 7.484 1 95.19 456 PHE B CA 1
ATOM 7406 C C . PHE B 1 456 ? 5.949 20.984 6.41 1 95.19 456 PHE B C 1
ATOM 7408 O O . PHE B 1 456 ? 6.977 20.312 6.551 1 95.19 456 PHE B O 1
ATOM 7415 N N . SER B 1 457 ? 5.129 20.891 5.371 1 97.69 457 SER B N 1
ATOM 7416 C CA . SER B 1 457 ? 5.406 19.953 4.285 1 97.69 457 SER B CA 1
ATOM 7417 C C . SER B 1 457 ? 6.734 20.281 3.607 1 97.69 457 SER B C 1
ATOM 7419 O O . SER B 1 457 ? 7.508 19.375 3.289 1 97.69 457 SER B O 1
ATOM 7421 N N . VAL B 1 458 ? 6.938 21.5 3.443 1 96.75 458 VAL B N 1
ATOM 7422 C CA . VAL B 1 458 ? 8.172 21.953 2.801 1 96.75 458 VAL B CA 1
ATOM 7423 C C . VAL B 1 458 ? 9.367 21.594 3.684 1 96.75 458 VAL B C 1
ATOM 7425 O O . VAL B 1 458 ? 10.414 21.172 3.186 1 96.75 458 VAL B O 1
ATOM 7428 N N . LYS B 1 459 ? 9.211 21.766 4.934 1 94.38 459 LYS B N 1
ATOM 7429 C CA . LYS B 1 459 ? 10.281 21.391 5.867 1 94.38 459 LYS B CA 1
ATOM 7430 C C . LYS B 1 459 ? 10.617 19.906 5.77 1 94.38 459 LYS B C 1
ATOM 7432 O O . LYS B 1 459 ? 11.789 19.531 5.773 1 94.38 459 LYS B O 1
ATOM 7437 N N . ILE B 1 460 ? 9.641 19.125 5.664 1 96.75 460 ILE B N 1
ATOM 7438 C CA . ILE B 1 460 ? 9.852 17.688 5.531 1 96.75 460 ILE B CA 1
ATOM 7439 C C . ILE B 1 460 ? 10.672 17.391 4.273 1 96.75 460 ILE B C 1
ATOM 7441 O O . ILE B 1 460 ? 11.617 16.609 4.312 1 96.75 460 ILE B O 1
ATOM 7445 N N . VAL B 1 461 ? 10.336 18.031 3.17 1 97.44 461 VAL B N 1
ATOM 7446 C CA . VAL B 1 461 ? 11.039 17.797 1.913 1 97.44 461 VAL B CA 1
ATOM 7447 C C . VAL B 1 461 ? 12.469 18.328 2.018 1 97.44 461 VAL B C 1
ATOM 7449 O O . VAL B 1 461 ? 13.398 17.734 1.457 1 97.44 461 VAL B O 1
ATOM 7452 N N . SER B 1 462 ? 12.672 19.359 2.748 1 96.12 462 SER B N 1
ATOM 7453 C CA . SER B 1 462 ? 14.023 19.891 2.932 1 96.12 462 SER B CA 1
ATOM 7454 C C . SER B 1 462 ? 14.914 18.875 3.645 1 96.12 462 SER B C 1
ATOM 7456 O O . SER B 1 462 ? 16.125 18.875 3.447 1 96.12 462 SER B O 1
ATOM 7458 N N . TRP B 1 463 ? 14.281 18.047 4.484 1 94.25 463 TRP B N 1
ATOM 7459 C CA . TRP B 1 463 ? 15.023 17.031 5.234 1 94.25 463 TRP B CA 1
ATOM 7460 C C . TRP B 1 463 ? 15.125 15.734 4.445 1 94.25 463 TRP B C 1
ATOM 7462 O O . TRP B 1 463 ? 16.188 15.109 4.398 1 94.25 463 TRP B O 1
ATOM 7472 N N . LEU B 1 464 ? 13.992 15.406 3.721 1 95.88 464 LEU B N 1
ATOM 7473 C CA . LEU B 1 464 ? 13.859 14.023 3.291 1 95.88 464 LEU B CA 1
ATOM 7474 C C . LEU B 1 464 ? 13.648 13.938 1.783 1 95.88 464 LEU B C 1
ATOM 7476 O O . LEU B 1 464 ? 13.359 12.859 1.252 1 95.88 464 LEU B O 1
ATOM 7480 N N . GLY B 1 465 ? 13.75 15.031 1.111 1 95.25 465 GLY B N 1
ATOM 7481 C CA . GLY B 1 465 ? 13.648 14.977 -0.338 1 95.25 465 GLY B CA 1
ATOM 7482 C C . GLY B 1 465 ? 14.562 13.938 -0.964 1 95.25 465 GLY B C 1
ATOM 7483 O O . GLY B 1 465 ? 15.539 13.516 -0.348 1 95.25 465 GLY B O 1
ATOM 7484 N N . ALA B 1 466 ? 14.234 13.531 -2.178 1 92.44 466 ALA B N 1
ATOM 7485 C CA . ALA B 1 466 ? 14.938 12.43 -2.828 1 92.44 466 ALA B CA 1
ATOM 7486 C C . ALA B 1 466 ? 16.344 12.852 -3.26 1 92.44 466 ALA B C 1
ATOM 7488 O O . ALA B 1 466 ? 17.25 12.023 -3.324 1 92.44 466 ALA B O 1
ATOM 7489 N N . ASN B 1 467 ? 16.453 14.086 -3.688 1 92.25 467 ASN B N 1
ATOM 7490 C CA . ASN B 1 467 ? 17.734 14.562 -4.18 1 92.25 467 ASN B CA 1
ATOM 7491 C C . ASN B 1 467 ? 18.031 15.984 -3.715 1 92.25 467 ASN B C 1
ATOM 7493 O O . ASN B 1 467 ? 17.172 16.641 -3.119 1 92.25 467 ASN B O 1
ATOM 7497 N N . ALA B 1 468 ? 19.203 16.453 -4.004 1 94.25 468 ALA B N 1
ATOM 7498 C CA . ALA B 1 468 ? 19.672 17.766 -3.531 1 94.25 468 ALA B CA 1
ATOM 7499 C C . ALA B 1 468 ? 18.859 18.891 -4.156 1 94.25 468 ALA B C 1
ATOM 7501 O O . ALA B 1 468 ? 18.609 19.906 -3.512 1 94.25 468 ALA B O 1
ATOM 7502 N N . VAL B 1 469 ? 18.422 18.672 -5.332 1 92.56 469 VAL B N 1
ATOM 7503 C CA . VAL B 1 469 ? 17.672 19.703 -6.027 1 92.56 469 VAL B CA 1
ATOM 7504 C C . VAL B 1 469 ? 16.359 19.969 -5.297 1 92.56 469 VAL B C 1
ATOM 7506 O O . VAL B 1 469 ? 16 21.125 -5.031 1 92.56 469 VAL B O 1
ATOM 7509 N N . GLN B 1 470 ? 15.695 18.875 -4.922 1 94.31 470 GLN B N 1
ATOM 7510 C CA . GLN B 1 470 ? 14.43 19.016 -4.207 1 94.31 470 GLN B CA 1
ATOM 7511 C C . GLN B 1 470 ? 14.648 19.609 -2.82 1 94.31 470 GLN B C 1
ATOM 7513 O O . GLN B 1 470 ? 13.883 20.484 -2.391 1 94.31 470 GLN B O 1
ATOM 7518 N N . LYS B 1 471 ? 15.648 19.219 -2.146 1 96.31 471 LYS B N 1
ATOM 7519 C CA . LYS B 1 471 ? 15.945 19.719 -0.809 1 96.31 471 LYS B CA 1
ATOM 7520 C C . LYS B 1 471 ? 16.312 21.203 -0.847 1 96.31 471 LYS B C 1
ATOM 7522 O O . LYS B 1 471 ? 15.836 21.984 -0.022 1 96.31 471 LYS B O 1
ATOM 7527 N N . ASP B 1 472 ? 17.062 21.562 -1.838 1 95.38 472 ASP B N 1
ATOM 7528 C CA . ASP B 1 472 ? 17.484 22.953 -1.976 1 95.38 472 ASP B CA 1
ATOM 7529 C C . ASP B 1 472 ? 16.297 23.844 -2.336 1 95.38 472 ASP B C 1
ATOM 7531 O O . ASP B 1 472 ? 16.188 24.969 -1.823 1 95.38 472 ASP B O 1
ATOM 7535 N N . GLU B 1 473 ? 15.508 23.328 -3.172 1 93.94 473 GLU B N 1
ATOM 7536 C CA . GLU B 1 473 ? 14.32 24.094 -3.533 1 93.94 473 GLU B CA 1
ATOM 7537 C C . GLU B 1 473 ? 13.398 24.297 -2.33 1 93.94 473 GLU B C 1
ATOM 7539 O O . GLU B 1 473 ? 12.82 25.359 -2.146 1 93.94 473 GLU B O 1
ATOM 7544 N N . ALA B 1 474 ? 13.258 23.281 -1.556 1 96.06 474 ALA B N 1
ATOM 7545 C CA . ALA B 1 474 ? 12.461 23.391 -0.335 1 96.06 474 ALA B CA 1
ATOM 7546 C C . ALA B 1 474 ? 13.047 24.438 0.611 1 96.06 474 ALA B C 1
ATOM 7548 O O . ALA B 1 474 ? 12.32 25.266 1.157 1 96.06 474 ALA B O 1
ATOM 7549 N N . ARG B 1 475 ? 14.336 24.453 0.75 1 94.25 475 ARG B N 1
ATOM 7550 C CA . ARG B 1 475 ? 15.008 25.438 1.602 1 94.25 475 ARG B CA 1
ATOM 7551 C C . ARG B 1 475 ? 14.812 26.844 1.068 1 94.25 475 ARG B C 1
ATOM 7553 O O . ARG B 1 475 ? 14.586 27.781 1.84 1 94.25 475 ARG B O 1
ATOM 7560 N N . ARG B 1 476 ? 14.891 26.953 -0.188 1 91.94 476 ARG B N 1
ATOM 7561 C CA . ARG B 1 476 ? 14.672 28.25 -0.805 1 91.94 476 ARG B CA 1
ATOM 7562 C C . ARG B 1 476 ? 13.266 28.781 -0.503 1 91.94 476 ARG B C 1
ATOM 7564 O O . ARG B 1 476 ? 13.094 29.953 -0.19 1 91.94 476 ARG B O 1
ATOM 7571 N N . MET B 1 477 ? 12.312 27.906 -0.613 1 88.81 477 MET B N 1
ATOM 7572 C CA . MET B 1 477 ? 10.938 28.297 -0.326 1 88.81 477 MET B CA 1
ATOM 7573 C C . MET B 1 477 ? 10.773 28.688 1.138 1 88.81 477 MET B C 1
ATOM 7575 O O . MET B 1 477 ? 10.078 29.656 1.451 1 88.81 477 MET B O 1
ATOM 7579 N N . MET B 1 478 ? 11.391 27.969 2.023 1 88.75 478 MET B N 1
ATOM 7580 C CA . MET B 1 478 ? 11.328 28.281 3.451 1 88.75 478 MET B CA 1
ATOM 7581 C C . MET B 1 478 ? 11.922 29.656 3.742 1 88.75 478 MET B C 1
ATOM 7583 O O . MET B 1 478 ? 11.375 30.422 4.539 1 88.75 478 MET B O 1
ATOM 7587 N N . VAL B 1 479 ? 13.008 29.969 3.053 1 84 479 VAL B N 1
ATOM 7588 C CA . VAL B 1 479 ? 13.641 31.266 3.209 1 84 479 VAL B CA 1
ATOM 7589 C C . VAL B 1 479 ? 12.719 32.375 2.676 1 84 479 VAL B C 1
ATOM 7591 O O . VAL B 1 479 ? 12.547 33.406 3.314 1 84 479 VAL B O 1
ATOM 7594 N N . LEU B 1 480 ? 12.148 32.062 1.596 1 81.19 480 LEU B N 1
ATOM 7595 C CA . LEU B 1 480 ? 11.234 33 0.976 1 81.19 480 LEU B CA 1
ATOM 7596 C C . LEU B 1 480 ? 10.07 33.344 1.906 1 81.19 480 LEU B C 1
ATOM 7598 O O . LEU B 1 480 ? 9.617 34.469 1.967 1 81.19 480 LEU B O 1
ATOM 7602 N N . TRP B 1 481 ? 9.656 32.375 2.676 1 79.75 481 TRP B N 1
ATOM 7603 C CA . TRP B 1 481 ? 8.508 32.562 3.559 1 79.75 481 TRP B CA 1
ATOM 7604 C C . TRP B 1 481 ? 8.953 33 4.945 1 79.75 481 TRP B C 1
ATOM 7606 O O . TRP B 1 481 ? 8.125 33.156 5.852 1 79.75 481 TRP B O 1
ATOM 7616 N N . GLY B 1 482 ? 10.273 33.188 5.18 1 73.88 482 GLY B N 1
ATOM 7617 C CA . GLY B 1 482 ? 10.789 33.719 6.434 1 73.88 482 GLY B CA 1
ATOM 7618 C C . GLY B 1 482 ? 10.938 32.656 7.512 1 73.88 482 GLY B C 1
ATOM 7619 O O . GLY B 1 482 ? 11.188 32.969 8.672 1 73.88 482 GLY B O 1
ATOM 7620 N N . MET B 1 483 ? 10.797 31.375 7.234 1 74.88 483 MET B N 1
ATOM 7621 C CA . MET B 1 483 ? 10.789 30.297 8.211 1 74.88 483 MET B CA 1
ATOM 7622 C C . MET B 1 483 ? 12.195 30.062 8.773 1 74.88 483 MET B C 1
ATOM 7624 O O . MET B 1 483 ? 12.352 29.469 9.844 1 74.88 483 MET B O 1
ATOM 7628 N N . GLU B 1 484 ? 13.219 30.531 8.109 1 70 484 GLU B N 1
ATOM 7629 C CA . GLU B 1 484 ? 14.586 30.312 8.555 1 70 484 GLU B CA 1
ATOM 7630 C C . GLU B 1 484 ? 15.219 31.609 9.062 1 70 484 GLU B C 1
ATOM 7632 O O . GLU B 1 484 ? 16.391 31.609 9.453 1 70 484 GLU B O 1
ATOM 7637 N N . SER B 1 485 ? 14.414 32.594 9.07 1 66.62 485 SER B N 1
ATOM 7638 C CA . SER B 1 485 ? 14.969 33.875 9.508 1 66.62 485 SER B CA 1
ATOM 7639 C C . SER B 1 485 ? 14.891 34.031 11.023 1 66.62 485 SER B C 1
ATOM 7641 O O . SER B 1 485 ? 13.891 33.656 11.641 1 66.62 485 SER B O 1
ATOM 7643 N N . THR B 1 486 ? 16.125 34.312 11.617 1 70.25 486 THR B N 1
ATOM 7644 C CA . THR B 1 486 ? 16.203 34.531 13.055 1 70.25 486 THR B CA 1
ATOM 7645 C C . THR B 1 486 ? 16.406 36 13.375 1 70.25 486 THR B C 1
ATOM 7647 O O . THR B 1 486 ? 17.078 36.719 12.633 1 70.25 486 THR B O 1
ATOM 7650 N N . ILE B 1 487 ? 15.555 36.531 14.25 1 60.69 487 ILE B N 1
ATOM 7651 C CA . ILE B 1 487 ? 15.742 37.906 14.727 1 60.69 487 ILE B CA 1
ATOM 7652 C C . ILE B 1 487 ? 17.062 38.031 15.484 1 60.69 487 ILE B C 1
ATOM 7654 O O . ILE B 1 487 ? 17.297 37.281 16.438 1 60.69 487 ILE B O 1
ATOM 7658 N N . THR B 1 488 ? 18.203 38.625 14.766 1 51.53 488 THR B N 1
ATOM 7659 C CA . THR B 1 488 ? 19.469 38.844 15.438 1 51.53 488 THR B CA 1
ATOM 7660 C C . THR B 1 488 ? 19.422 40.156 16.25 1 51.53 488 THR B C 1
ATOM 7662 O O . THR B 1 488 ? 18.922 41.156 15.766 1 51.53 488 THR B O 1
ATOM 7665 N N . ALA B 1 489 ? 19.344 39.906 17.5 1 44.53 489 ALA B N 1
ATOM 7666 C CA . ALA B 1 489 ? 19.5 41.094 18.344 1 44.53 489 ALA B CA 1
ATOM 7667 C C . ALA B 1 489 ? 20.703 41.938 17.906 1 44.53 489 ALA B C 1
ATOM 7669 O O . ALA B 1 489 ? 21.828 41.406 17.828 1 44.53 489 ALA B O 1
ATOM 7670 N N . THR B 1 490 ? 20.625 42.844 16.969 1 38.22 490 THR B N 1
ATOM 7671 C CA . THR B 1 490 ? 21.734 43.75 16.953 1 38.22 490 THR B CA 1
ATOM 7672 C C . THR B 1 490 ? 21.797 44.562 18.234 1 38.22 490 THR B C 1
ATOM 7674 O O . THR B 1 490 ? 20.766 45.062 18.719 1 38.22 490 THR B O 1
#

Organism: NCBI:txid1442368

Sequence (980 aa):
MSAQVSRPRKKRRATARSTDECPAILRASTDDDTTTISPDASNTSPTEDDLTMSLDTSPSPWEPDAAGQESSLPDQTNLSLIIMDVLDHSNFFEQCFVEKFVESSTSSRVGMNPVRPRSWVFALPSLLSDNQTPSVRFSIRAASLIYFAVVQHNKSAEVEAVRWYLAGLASHRGFIQGSNTDANSLTHGSTPSSPEISVPMMFLYFETMKRTSPDAWAHHIAAAVTTVEALGPDHYRVGQDHAMFRSLRTYAAFKALLRNDPSSFASQEWCEAPFRDSTKIEYEFLIDILLAIPHHLLLTLVPGGDFRDSIDKIATLDNSDRKTLERETLVILQRLQNWWWHFAQDTNVVVGQSTTTDLMQAALSPLTPSSPAGQCVFPDTLTAKTVSLYDSLMVIVYSVLASLEECRPPSPEGVLPSPLPRYRSEIERHSSSVLMAAWYQNWRHPYCGDALRTGFSVKIVSWLGANAVQKDEARRMMVLWGMESTITATMSAQVSRPRKKRRATARSTDECPAILRASTDDDTTTISPDASNTSPTEDDLTMSLDTSPSPWEPDAAGQESSLPDQTNLSLIIMDVLDHSNFFEQCFVEKFVESSTSSRVGMNPVRPRSWVFALPSLLSDNQTPSVRFSIRAASLIYFAVVQHNKSAEVEAVRWYLAGLASHRGFIQGSNTDANSLTHGSTPSSPEISVPMMFLYFETMKRTSPDAWAHHIAAAVTTVEALGPDHYRVGQDHAMFRSLRTYAAFKALLRNDPSSFASQEWCEAPFRDSTKIEYEFLIDILLAIPHHLLLTLVPGGDFRDSIDKIATLDNSDRKTLERETLVILQRLQNWWWHFAQDTNVVVGQSTTTDLMQAALSPLTPSSPAGQCVFPDTLTAKTVSLYDSLMVIVYSVLASLEECRPPSPEGVLPSPLPRYRSEIERHSSSVLMAAWYQNWRHPYCGDALRTGFSVKIVSWLGANAVQKDEARRMMVLWGMESTITAT